Protein 3TE0 (pdb70)

InterPro domains:
  IPR000292 Formate/nitrite transporter [PF01226] (4-250)
  IPR000292 Formate/nitrite transporter [PTHR30520] (3-254)
  IPR023271 Aquaporin-like [G3DSA:1.20.1080.10] (1-258)
  IPR024002 Formate/nitrite transporter, conserved site [PS01005] (76-85)

Organism: Clostridioides difficile (strain 630) (NCBI:txid272563)

Secondary structure (DSSP, 8-state):
--HHHHHHHHHHHHHHHHHHHHH-HHHHHHHHHHHHHHHHHHHHHHHHHHHHHHHHT-TTHHHHHHHT-THHHHHHHHHT---HHHHHHHHHHHHHTTSS-HHHHHHHHHHHHHHHHHHHHHHHHHHHHTTTTSSSHHHHHHHHHHHHHHHS-HHHHHHHHHHHHHHHHHHHHHHHH-S-HHHHHHHHHHHHHHHHHHT---HHHHHHHHHHHHH-TT--S--HHHHHHHHHHHHHHHHIIIIIIIIHHHHHHH---/--HHHHHHHHHHHHHHHHHHHHH-HHHHHHHHHHHHHHHHHHHHHHHHHHHHHHHTT-TTHHHHHHHT-THHHHHHHHHT---HHHHHHHHHHHHHTTSS-HHHHHHHHHHHHHHHHHHHHHHHHHHHHTTTTSSSHHHHHHHHHHHHHSSS-HHHHHHHHHHHHHHHHHHHHHHHS-S-HHHHHHHHHHHHHHHHHHT---HHHHHHHHHHHHH-TT--S--HHHHHHHHHHHHHHHHIIIIIIIIHHHHHHH---/--HHHHHHHHHHHHHHHHHHHHH-HHHHHHHHHHHHHHHHHHHHHHHHHHHHHHHHT-TTHHHHHHHT-THHHHHHHHHT---HHHHHHHHHHHHHTTSS-HHHHHHHHHHHHHHHHHHHHHHHHHHHHTTTTSSSHHHHHHHHHHHHHHTS-HHHHHHHHHHHHHHHHHHHHHHHH-S-HHHHHHHHHHHHHHHHHHT---HHHHHHHHHHHHH-SS---S-HHHHHHHHHHHHHHHHIIIIIIIIHHHHHHHS-S---SS----/--HHHHHHHHHHHHHHHHHHHHH-HHHHHHHHHHHHHHHHHHHHHHHHHHHHHHHHT-TTHHHHHHHT-THHHHHHHHHT---HHHHHHHHHHHHHTTSS-HHHHHHHHHHHHHHHHHHHHHHHHHHHHTTTTSSSHHHHHHHHHHHHHHHS-HHHHHHHHHHHHHHHHHHHHHHHH-S-HHHHHHHHHHHHHHHHHHT---HHHHHHHHHHHHH--S--S--HHHHHHHHHHHHHHHHIIIIIIIIHHHHHHH---/-HHHHHHHHHHHHHHHHHHHHH-HHHHHHHHHHHHHHHHHHHHHHHHHHHHHHHTT-TTHHHHHHHT-THHHHHHHHHT---HHHHHHHHHHHHHTTSS-HHHHHHHHHHHHHHHHHHHHHHHHHHHHTTTTSSSHHHHHHHHHHHHHHHS-HHHHHHHHHHHHHHHHHHHHHHHH-S-HHHHHHHHHHHHHHHHHHT---HHHHHHHHHHHHHS-S--S--HHHHHHHHHHHHHHHHIIIIIIIIHHHHHHH---

Foldseek 3Di:
DQLQVLLVVLLVVLLVLLVCCVVDLVVQLQLLLVLLLQQLVLVLVLLVLLLVVVVVVDPCSLLVSLLSSLRNVLVCLVVVGQALLLLLQSNLSNCVVVSDHPVSSVVSNVSSLVSSLNNLLVNLQVVLVVVPLQDGRSVVSLQVVLQCLLPDDLVVLLQLLLLLSLLVNVLVSVVSVDPDSVSSSVSSSVSSSCSRSVPGDDLSNLSNSCSNQVNRPNRDRHDPNSSVSSNVSSVNSSSCNNNVPNNVVSSVSNPDD/DCLQVLLVLLLVVLLVLLVVCVVDVVVQLQLLLVLLQQQQVLVLVLLVLLLVQVVVVHPCSLLVSLLSSLRNVLVCVVVVGQALLLLLQSNLSNCVVPSDHPVSSVVSNVSSLVSSLNNLLVNLQVVVVVVPLQDGSSVVSLQVVLQCLLPDDLVVLLQLLLLLSLLVNVLVSVVSVDPDSVVSSVSSSVSSSVSRSVPGDDLSNLSNSVSNLVNHPNRDRDDPVSSVSSNVSNVNSSSCNNNVPNNVVSSVSNPDD/DALQVLLVVLLVVLLVLLVVCVVDLVVQLLLLLVLLQQQLVLVLVLLVLLLVVVVVVDPCNLLVSLLSSLRNVLVCLVVVGFALLLLLQSNLSNCVVVSDHPVSSVVSNVSSLVSSLNNLLVNLQVVVVVVPLQDGSSVVSLQVVLQVLLPDDLVVLLQLLLLLSLLVNVLVSVVSVDPDSVVSSVSSSVSSSCSRSVPGDDLSNLSNSVSNLVNHPPHRVRDPNSSVSSNVSSSNSSSCNNNVPNNVVSSVVRPDQVCCCPDHDD/DQLQLLLVLLLVVLLVLLVVCVVDLVVQLQLLLVLLQQQQVLVLVLLVLLLVCVVVVHPCSLLVSLLRSLRNVLVCLVVVGFALLLLLQSNLSNCLVVSDHPVSSVVSNVSSLVSSLNNLLVNLLVVLVVVPLLDGRSVVSLQVVLAVLLPDDLVVLLQLLQLLSLLSNVLVSVVSVDPDSVVSSVSSSVSSSVSRSVPGDDLSNLSNSVSNQVNRPPDHPHDPNSSVSSSVSNSNSSSCNNNVPNNVVSSVSNPDD/DLQVLLVVLLVVLLVLLVVCVVDLVVQLQLLLVLLQQQQVLVLVLLVLLLVVVVVVDPCSLLVSLLSSLRNVLVCLVVVGFALLLLLQSNLSNCLVPSDHPVSSVVSNVSSLVSSLNNLLVNLQVVLVVVVLQDGSSVVSLQVVLQVLLPDDLVVQLQLLLLLSLLVNVLVSVVSVDPDSVVSSVSSSVSSSVSRSVPGDDLSNLSNSVSNNVNHPPDHPHDPNSSVSSNVSSVNSSSCNNNVPNNVVSSVSNPPD

B-factor: mean 37.7, std 13.99, range [10.0, 145.23]

CATH classification: 1.20.1080.10

Structure (mmCIF, N/CA/C/O backbone):
data_3TE0
#
_entry.id   3TE0
#
_cell.length_a   99.436
_cell.length_b   118.468
_cell.length_c   150.637
_cell.angle_alpha   90.00
_cell.angle_beta   90.00
_cell.angle_gamma   90.00
#
_symmetry.space_group_name_H-M   'P 21 21 21'
#
loop_
_entity.id
_entity.type
_entity.pdbx_description
1 polymer 'formate/nitrite transporter'
2 non-polymer 'octyl beta-D-glucopyranoside'
3 water water
#
loop_
_atom_site.group_PDB
_atom_site.id
_atom_site.type_symbol
_atom_site.label_atom_id
_atom_site.label_alt_id
_atom_site.label_comp_id
_atom_site.label_asym_id
_atom_site.label_entity_id
_atom_site.label_seq_id
_atom_site.pdbx_PDB_ins_code
_atom_site.Cartn_x
_atom_site.Cartn_y
_atom_site.Cartn_z
_atom_site.occupancy
_atom_site.B_iso_or_equiv
_atom_site.auth_seq_id
_atom_site.auth_comp_id
_atom_site.auth_asym_id
_atom_site.auth_atom_id
_atom_site.pdbx_PDB_model_num
ATOM 1 N N . ARG A 1 3 ? 28.126 -41.942 1.167 1.00 82.38 0 ARG A N 1
ATOM 2 C CA . ARG A 1 3 ? 27.986 -41.726 2.604 1.00 81.22 0 ARG A CA 1
ATOM 3 C C . ARG A 1 3 ? 29.154 -40.935 3.188 1.00 82.61 0 ARG A C 1
ATOM 4 O O . ARG A 1 3 ? 30.264 -41.455 3.336 1.00 88.46 0 ARG A O 1
ATOM 12 N N . ALA A 1 4 ? 28.892 -39.669 3.497 1.00 68.71 1 ALA A N 1
ATOM 13 C CA . ALA A 1 4 ? 29.774 -38.850 4.324 1.00 49.96 1 ALA A CA 1
ATOM 14 C C . ALA A 1 4 ? 28.826 -38.076 5.229 1.00 32.59 1 ALA A C 1
ATOM 15 O O . ALA A 1 4 ? 28.709 -36.859 5.140 1.00 32.23 1 ALA A O 1
ATOM 17 N N . HIS A 1 5 ? 28.082 -38.814 6.039 1.00 31.13 2 HIS A N 1
ATOM 18 C CA . HIS A 1 5 ? 27.030 -38.241 6.858 1.00 31.27 2 HIS A CA 1
ATOM 19 C C . HIS A 1 5 ? 27.638 -37.379 7.954 1.00 34.96 2 HIS A C 1
ATOM 20 O O . HIS A 1 5 ? 27.066 -36.367 8.356 1.00 34.03 2 HIS A O 1
ATOM 27 N N . LYS A 1 6 ? 28.806 -37.784 8.434 1.00 34.42 3 LYS A N 1
ATOM 28 C CA . LYS A 1 6 ? 29.461 -37.047 9.502 1.00 36.13 3 LYS A CA 1
ATOM 29 C C . LYS A 1 6 ? 29.880 -35.657 9.004 1.00 36.35 3 LYS A C 1
ATOM 30 O O . LYS A 1 6 ? 29.560 -34.648 9.631 1.00 37.77 3 LYS A O 1
ATOM 36 N N . GLU A 1 7 ? 30.590 -35.612 7.877 1.00 37.07 4 GLU A N 1
ATOM 37 C CA . GLU A 1 7 ? 31.006 -34.344 7.265 1.00 38.92 4 GLU A CA 1
ATOM 38 C C . GLU A 1 7 ? 29.798 -33.446 6.933 1.00 33.89 4 GLU A C 1
ATOM 39 O O . GLU A 1 7 ? 29.825 -32.226 7.133 1.00 34.42 4 GLU A O 1
ATOM 45 N N . THR A 1 8 ? 28.736 -34.064 6.442 1.00 32.29 5 THR A N 1
ATOM 46 C CA . THR A 1 8 ? 27.509 -33.345 6.144 1.00 33.63 5 THR A CA 1
ATOM 47 C C . THR A 1 8 ? 26.923 -32.675 7.391 1.00 36.23 5 THR A C 1
ATOM 48 O O . THR A 1 8 ? 26.477 -31.527 7.338 1.00 35.45 5 THR A O 1
ATOM 52 N N . LEU A 1 9 ? 26.926 -33.398 8.508 1.00 35.18 6 LEU A N 1
ATOM 53 C CA . LEU A 1 9 ? 26.423 -32.865 9.764 1.00 38.41 6 LEU A CA 1
ATOM 54 C C . LEU A 1 9 ? 27.331 -31.725 10.219 1.00 40.29 6 LEU A C 1
ATOM 55 O O . LEU A 1 9 ? 26.861 -30.732 10.767 1.00 37.05 6 LEU A O 1
ATOM 60 N N . ASP A 1 10 ? 28.634 -31.881 10.000 1.00 40.16 7 ASP A N 1
ATOM 61 C CA . ASP A 1 10 ? 29.585 -30.820 10.318 1.00 42.47 7 ASP A CA 1
ATOM 62 C C . ASP A 1 10 ? 29.254 -29.532 9.555 1.00 42.36 7 ASP A C 1
ATOM 63 O O . ASP A 1 10 ? 29.278 -28.444 10.126 1.00 41.76 7 ASP A O 1
ATOM 68 N N . LYS A 1 11 ? 28.974 -29.658 8.258 1.00 36.05 8 LYS A N 1
ATOM 69 C CA . LYS A 1 11 ? 28.614 -28.496 7.431 1.00 36.58 8 LYS A CA 1
ATOM 70 C C . LYS A 1 11 ? 27.291 -27.859 7.869 1.00 33.37 8 LYS A C 1
ATOM 71 O O . LYS A 1 11 ? 27.174 -26.631 7.905 1.00 38.24 8 LYS A O 1
ATOM 77 N N . LEU A 1 12 ? 26.292 -28.681 8.185 1.00 32.93 9 LEU A N 1
ATOM 78 C CA . LEU A 1 12 ? 25.024 -28.148 8.686 1.00 33.24 9 LEU A CA 1
ATOM 79 C C . LEU A 1 12 ? 25.272 -27.379 9.975 1.00 37.28 9 LEU A C 1
ATOM 80 O O . LEU A 1 12 ? 24.759 -26.274 10.162 1.00 36.16 9 LEU A O 1
ATOM 85 N N . THR A 1 13 ? 26.071 -27.971 10.862 1.00 36.30 10 THR A N 1
ATOM 86 C CA . THR A 1 13 ? 26.386 -27.341 12.134 1.00 36.10 10 THR A CA 1
ATOM 87 C C . THR A 1 13 ? 27.116 -26.014 11.914 1.00 40.76 10 THR A C 1
ATOM 88 O O . THR A 1 13 ? 26.789 -25.013 12.541 1.00 37.12 10 THR A O 1
ATOM 92 N N . ASN A 1 14 ? 28.101 -26.002 11.018 1.00 35.46 11 ASN A N 1
ATOM 93 C CA . ASN A 1 14 ? 28.833 -24.768 10.726 1.00 41.59 11 ASN A CA 1
ATOM 94 C C . ASN A 1 14 ? 27.934 -23.684 10.104 1.00 41.44 11 ASN A C 1
ATOM 95 O O . ASN A 1 14 ? 28.115 -22.489 10.353 1.00 40.68 11 ASN A O 1
ATOM 100 N N . ALA A 1 15 ? 26.963 -24.117 9.308 1.00 36.45 12 ALA A N 1
ATOM 101 C CA . ALA A 1 15 ? 25.998 -23.204 8.703 1.00 35.06 12 ALA A CA 1
ATOM 102 C C . ALA A 1 15 ? 25.074 -22.604 9.748 1.00 32.28 12 ALA A C 1
ATOM 103 O O . ALA A 1 15 ? 24.759 -21.417 9.681 1.00 34.63 12 ALA A O 1
ATOM 105 N N . ALA A 1 16 ? 24.637 -23.415 10.716 1.00 31.73 13 ALA A N 1
ATOM 106 C CA . ALA A 1 16 ? 23.795 -22.905 11.790 1.00 32.18 13 ALA A CA 1
ATOM 107 C C . ALA A 1 16 ? 24.555 -21.883 12.629 1.00 40.08 13 ALA A C 1
ATOM 108 O O . ALA A 1 16 ? 24.019 -20.836 12.996 1.00 43.48 13 ALA A O 1
ATOM 110 N N . ILE A 1 17 ? 25.801 -22.202 12.956 1.00 40.22 14 ILE A N 1
ATOM 111 C CA . ILE A 1 17 ? 26.640 -21.290 13.730 1.00 38.63 14 ILE A CA 1
ATOM 112 C C . ILE A 1 17 ? 26.821 -19.958 12.989 1.00 38.82 14 ILE A C 1
ATOM 113 O O . ILE A 1 17 ? 26.690 -18.883 13.579 1.00 40.73 14 ILE A O 1
ATOM 118 N N . ASN A 1 18 ? 27.113 -20.031 11.696 1.00 40.01 15 ASN A N 1
ATOM 119 C CA . ASN A 1 18 ? 27.302 -18.818 10.904 1.00 45.26 15 ASN A CA 1
ATOM 120 C C . ASN A 1 18 ? 26.022 -17.987 10.805 1.00 38.89 15 ASN A C 1
ATOM 121 O O . ASN A 1 18 ? 26.080 -16.762 10.776 1.00 42.24 15 ASN A O 1
ATOM 126 N N . LYS A 1 19 ? 24.872 -18.657 10.760 1.00 35.50 16 LYS A N 1
ATOM 127 C CA . LYS A 1 19 ? 23.589 -17.956 10.676 1.00 36.92 16 LYS A CA 1
ATOM 128 C C . LYS A 1 19 ? 23.321 -17.134 11.926 1.00 38.71 16 LYS A C 1
ATOM 129 O O . LYS A 1 19 ? 23.018 -15.942 11.838 1.00 43.05 16 LYS A O 1
ATOM 135 N N . ILE A 1 20 ? 23.428 -17.757 13.099 1.00 36.80 17 ILE A N 1
ATOM 136 C CA . ILE A 1 20 ? 23.202 -17.001 14.322 1.00 40.80 17 ILE A CA 1
ATOM 137 C C . ILE A 1 20 ? 24.279 -15.930 14.512 1.00 44.19 17 ILE A C 1
ATOM 138 O O . ILE A 1 20 ? 23.988 -14.854 15.034 1.00 42.29 17 ILE A O 1
ATOM 143 N N . ASN A 1 21 ? 25.513 -16.213 14.086 1.00 45.09 18 ASN A N 1
ATOM 144 C CA . ASN A 1 21 ? 26.586 -15.207 14.188 1.00 50.43 18 ASN A CA 1
ATOM 145 C C . ASN A 1 21 ? 26.257 -13.962 13.356 1.00 44.29 18 ASN A C 1
ATOM 146 O O . ASN A 1 21 ? 26.442 -12.845 13.808 1.00 45.36 18 ASN A O 1
ATOM 151 N N . LEU A 1 22 ? 25.763 -14.177 12.142 1.00 44.08 19 LEU A N 1
ATOM 152 C CA . LEU A 1 22 ? 25.351 -13.087 11.247 1.00 43.98 19 LEU A CA 1
ATOM 153 C C . LEU A 1 22 ? 24.254 -12.240 11.884 1.00 42.16 19 LEU A C 1
ATOM 154 O O . LEU A 1 22 ? 24.340 -11.018 11.912 1.00 47.74 19 LEU A O 1
ATOM 159 N N . LEU A 1 23 ? 23.228 -12.897 12.412 1.00 40.76 20 LEU A N 1
ATOM 160 C CA . LEU A 1 23 ? 22.131 -12.186 13.045 1.00 41.54 20 LEU A CA 1
ATOM 161 C C . LEU A 1 23 ? 22.591 -11.383 14.268 1.00 45.39 20 LEU A C 1
ATOM 162 O O . LEU A 1 23 ? 22.107 -10.274 14.493 1.00 45.00 20 LEU A O 1
ATOM 167 N N . ASN A 1 24 ? 23.512 -11.949 15.052 1.00 47.11 21 ASN A N 1
ATOM 168 C CA . ASN A 1 24 ? 24.061 -11.258 16.226 1.00 52.26 21 ASN A CA 1
ATOM 169 C C . ASN A 1 24 ? 24.952 -10.097 15.824 1.00 50.65 21 ASN A C 1
ATOM 170 O O . ASN A 1 24 ? 25.104 -9.133 16.561 1.00 53.37 21 ASN A O 1
ATOM 175 N N . THR A 1 25 ? 25.565 -10.219 14.655 1.00 53.93 22 THR A N 1
ATOM 176 C CA . THR A 1 25 ? 26.450 -9.184 14.156 1.00 60.81 22 THR A CA 1
ATOM 177 C C . THR A 1 25 ? 25.647 -8.063 13.518 1.00 49.68 22 THR A C 1
ATOM 178 O O . THR A 1 25 ? 25.942 -6.903 13.727 1.00 51.76 22 THR A O 1
ATOM 182 N N . SER A 1 26 ? 24.633 -8.408 12.726 1.00 47.34 23 SER A N 1
ATOM 183 C CA . SER A 1 26 ? 23.882 -7.378 12.005 1.00 47.30 23 SER A CA 1
ATOM 184 C C . SER A 1 26 ? 22.458 -7.796 11.681 1.00 52.47 23 SER A C 1
ATOM 185 O O . SER A 1 26 ? 22.233 -8.589 10.776 1.00 43.34 23 SER A O 1
ATOM 188 N N . LYS A 1 27 ? 21.498 -7.250 12.415 1.00 46.42 24 LYS A N 1
ATOM 189 C CA . LYS A 1 27 ? 20.101 -7.516 12.123 1.00 45.34 24 LYS A CA 1
ATOM 190 C C . LYS A 1 27 ? 19.764 -7.059 10.714 1.00 41.50 24 LYS A C 1
ATOM 191 O O . LYS A 1 27 ? 18.992 -7.706 10.001 1.00 41.97 24 LYS A O 1
ATOM 197 N N . VAL A 1 28 ? 20.348 -5.941 10.300 1.00 41.33 25 VAL A N 1
ATOM 198 C CA . VAL A 1 28 ? 20.064 -5.413 8.969 1.00 42.57 25 VAL A CA 1
ATOM 199 C C . VAL A 1 28 ? 20.515 -6.364 7.865 1.00 38.19 25 VAL A C 1
ATOM 200 O O . VAL A 1 28 ? 19.736 -6.690 6.945 1.00 35.80 25 VAL A O 1
ATOM 204 N N . LYS A 1 29 ? 21.757 -6.842 7.943 1.00 36.42 26 LYS A N 1
ATOM 205 C CA . LYS A 1 29 ? 22.221 -7.803 6.924 1.00 36.81 26 LYS A CA 1
ATOM 206 C C . LYS A 1 29 ? 21.349 -9.046 6.946 1.00 38.89 26 LYS A C 1
ATOM 207 O O . LYS A 1 29 ? 21.010 -9.598 5.892 1.00 36.05 26 LYS A O 1
ATOM 213 N N . TYR A 1 30 ? 20.997 -9.498 8.150 1.00 38.52 27 TYR A N 1
ATOM 214 C CA . TYR A 1 30 ? 20.229 -10.736 8.272 1.00 37.75 27 TYR A CA 1
ATOM 215 C C . TYR A 1 30 ? 18.846 -10.563 7.654 1.00 31.39 27 TYR A C 1
ATOM 216 O O . TYR A 1 30 ? 18.398 -11.382 6.853 1.00 32.99 27 TYR A O 1
ATOM 225 N N . LEU A 1 31 ? 18.184 -9.471 8.019 1.00 36.61 28 LEU A N 1
ATOM 226 C CA . LEU A 1 31 ? 16.843 -9.193 7.512 1.00 35.97 28 LEU A CA 1
ATOM 227 C C . LEU A 1 31 ? 16.837 -8.936 6.006 1.00 36.18 28 LEU A C 1
ATOM 228 O O . LEU A 1 31 ? 15.946 -9.385 5.295 1.00 35.45 28 LEU A O 1
ATOM 233 N N . VAL A 1 32 ? 17.826 -8.197 5.517 1.00 37.50 29 VAL A N 1
ATOM 234 C CA . VAL A 1 32 ? 17.939 -7.963 4.080 1.00 34.81 29 VAL A CA 1
ATOM 235 C C . VAL A 1 32 ? 18.124 -9.272 3.304 1.00 36.12 29 VAL A C 1
ATOM 236 O O . VAL A 1 32 ? 17.484 -9.498 2.274 1.00 35.92 29 VAL A O 1
ATOM 240 N N . SER A 1 33 ? 18.982 -10.150 3.811 1.00 32.42 30 SER A N 1
ATOM 241 C CA . SER A 1 33 ? 19.160 -11.459 3.194 1.00 29.34 30 SER A CA 1
ATOM 242 C C . SER A 1 33 ? 17.846 -12.255 3.167 1.00 27.62 30 SER A C 1
ATOM 243 O O . SER A 1 33 ? 17.457 -12.830 2.142 1.00 28.56 30 SER A O 1
ATOM 246 N N . SER A 1 34 ? 17.174 -12.287 4.315 1.00 30.53 31 SER A N 1
ATOM 247 C CA . SER A 1 34 ? 15.865 -12.931 4.444 1.00 35.44 31 SER A CA 1
ATOM 248 C C . SER A 1 34 ? 14.819 -12.330 3.500 1.00 31.42 31 SER A C 1
ATOM 249 O O . SER A 1 34 ? 14.008 -13.059 2.933 1.00 29.65 31 SER A O 1
ATOM 252 N N . ALA A 1 35 ? 14.840 -11.005 3.339 1.00 31.81 32 ALA A N 1
ATOM 253 C CA . ALA A 1 35 ? 13.886 -10.327 2.449 1.00 30.67 32 ALA A CA 1
ATOM 254 C C . ALA A 1 35 ? 14.127 -10.714 1.005 1.00 33.11 32 ALA A C 1
ATOM 255 O O . ALA A 1 35 ? 13.180 -10.964 0.257 1.00 34.65 32 ALA A O 1
ATOM 257 N N . PHE A 1 36 ? 15.397 -10.760 0.600 1.00 30.46 33 PHE A N 1
ATOM 258 C CA . PHE A 1 36 ? 15.737 -11.288 -0.726 1.00 31.72 33 PHE A CA 1
ATOM 259 C C . PHE A 1 36 ? 15.159 -12.686 -0.987 1.00 29.30 33 PHE A C 1
ATOM 260 O O . PHE A 1 36 ? 14.565 -12.944 -2.042 1.00 28.46 33 PHE A O 1
ATOM 268 N N . ALA A 1 37 ? 15.368 -13.599 -0.038 1.00 22.60 34 ALA A N 1
ATOM 269 C CA . ALA A 1 37 ? 14.959 -14.988 -0.225 1.00 27.67 34 ALA A CA 1
ATOM 270 C C . ALA A 1 37 ? 13.431 -15.092 -0.346 1.00 28.64 34 ALA A C 1
ATOM 271 O O . ALA A 1 37 ? 12.921 -15.861 -1.147 1.00 32.49 34 ALA A O 1
ATOM 273 N N . GLY A 1 38 ? 12.715 -14.331 0.477 1.00 28.71 35 GLY A N 1
ATOM 274 C CA . GLY A 1 38 ? 11.266 -14.287 0.401 1.00 31.72 35 GLY A CA 1
ATOM 275 C C . GLY A 1 38 ? 10.816 -13.770 -0.948 1.00 30.19 35 GLY A C 1
ATOM 276 O O . GLY A 1 38 ? 9.900 -14.319 -1.567 1.00 30.31 35 GLY A O 1
ATOM 277 N N . LEU A 1 39 ? 11.485 -12.723 -1.423 1.00 27.34 36 LEU A N 1
ATOM 278 C CA . LEU A 1 39 ? 11.191 -12.167 -2.738 1.00 28.53 36 LEU A CA 1
ATOM 279 C C . LEU A 1 39 ? 11.544 -13.144 -3.877 1.00 31.62 36 LEU A C 1
ATOM 280 O O . LEU A 1 39 ? 10.790 -13.274 -4.848 1.00 27.16 36 LEU A O 1
ATOM 285 N N . TYR A 1 40 ? 12.679 -13.837 -3.753 1.00 26.37 37 TYR A N 1
ATOM 286 C CA . TYR A 1 40 ? 13.079 -14.807 -4.775 1.00 28.47 37 TYR A CA 1
ATOM 287 C C . TYR A 1 40 ? 12.069 -15.956 -4.851 1.00 29.50 37 TYR A C 1
ATOM 288 O O . TYR A 1 40 ? 11.692 -16.383 -5.932 1.00 25.15 37 TYR A O 1
ATOM 297 N N . VAL A 1 41 ? 11.639 -16.464 -3.704 1.00 24.00 38 VAL A N 1
ATOM 298 C CA . VAL A 1 41 ? 10.606 -17.492 -3.720 1.00 22.45 38 VAL A CA 1
ATOM 299 C C . VAL A 1 41 ? 9.322 -16.946 -4.365 1.00 29.91 38 VAL A C 1
ATOM 300 O O . VAL A 1 41 ? 8.707 -17.621 -5.191 1.00 25.91 38 VAL A O 1
ATOM 304 N N . GLY A 1 42 ? 8.926 -15.729 -3.989 1.00 26.71 39 GLY A N 1
ATOM 305 C CA . GLY A 1 42 ? 7.701 -15.134 -4.510 1.00 23.82 39 GLY A CA 1
ATOM 306 C C . GLY A 1 42 ? 7.760 -15.003 -6.031 1.00 26.17 39 GLY A C 1
ATOM 307 O O . GLY A 1 42 ? 6.748 -15.124 -6.722 1.00 33.25 39 GLY A O 1
ATOM 308 N N . ILE A 1 43 ? 8.950 -14.747 -6.560 1.00 26.03 40 ILE A N 1
ATOM 309 C CA . ILE A 1 43 ? 9.115 -14.638 -8.010 1.00 29.16 40 ILE A CA 1
ATOM 310 C C . ILE A 1 43 ? 8.680 -15.928 -8.702 1.00 27.89 40 ILE A C 1
ATOM 311 O O . ILE A 1 43 ? 8.063 -15.885 -9.756 1.00 28.35 40 ILE A O 1
ATOM 316 N N . GLY A 1 44 ? 8.995 -17.067 -8.095 1.00 24.91 41 GLY A N 1
ATOM 317 C CA . GLY A 1 44 ? 8.554 -18.350 -8.612 1.00 28.20 41 GLY A CA 1
ATOM 318 C C . GLY A 1 44 ? 7.037 -18.469 -8.607 1.00 28.38 41 GLY A C 1
ATOM 319 O O . GLY A 1 44 ? 6.437 -19.030 -9.520 1.00 28.54 41 GLY A O 1
ATOM 320 N N . ILE A 1 45 ? 6.419 -17.953 -7.557 1.00 25.40 42 ILE A N 1
ATOM 321 C CA . ILE A 1 45 ? 4.970 -17.936 -7.459 1.00 28.66 42 ILE A CA 1
ATOM 322 C C . ILE A 1 45 ? 4.367 -17.058 -8.570 1.00 28.57 42 ILE A C 1
ATOM 323 O O . ILE A 1 45 ? 3.416 -17.475 -9.246 1.00 27.71 42 ILE A O 1
ATOM 328 N N . LEU A 1 46 ? 4.945 -15.875 -8.799 1.00 23.82 43 LEU A N 1
ATOM 329 C CA . LEU A 1 46 ? 4.452 -14.991 -9.867 1.00 27.80 43 LEU A CA 1
ATOM 330 C C . LEU A 1 46 ? 4.450 -15.713 -11.215 1.00 27.38 43 LEU A C 1
ATOM 331 O O . LEU A 1 46 ? 3.497 -15.614 -11.998 1.00 29.15 43 LEU A O 1
ATOM 336 N N . LEU A 1 47 ? 5.524 -16.436 -11.480 1.00 24.30 44 LEU A N 1
ATOM 337 C CA . LEU A 1 47 ? 5.652 -17.180 -12.722 1.00 22.41 44 LEU A CA 1
ATOM 338 C C . LEU A 1 47 ? 4.614 -18.300 -12.806 1.00 27.63 44 LEU A C 1
ATOM 339 O O . LEU A 1 47 ? 3.855 -18.378 -13.765 1.00 27.98 44 LEU A O 1
ATOM 344 N N . ILE A 1 48 ? 4.571 -19.176 -11.805 1.00 26.14 45 ILE A N 1
ATOM 345 C CA . ILE A 1 48 ? 3.694 -20.347 -11.928 1.00 27.71 45 ILE A CA 1
ATOM 346 C C . ILE A 1 48 ? 2.199 -20.033 -11.784 1.00 25.88 45 ILE A C 1
ATOM 347 O O . ILE A 1 48 ? 1.354 -20.754 -12.313 1.00 27.55 45 ILE A O 1
ATOM 352 N N . PHE A 1 49 ? 1.873 -18.951 -11.094 1.00 22.97 46 PHE A N 1
ATOM 353 C CA . PHE A 1 49 ? 0.481 -18.505 -11.038 1.00 27.17 46 PHE A CA 1
ATOM 354 C C . PHE A 1 49 ? 0.057 -17.806 -12.330 1.00 31.37 46 PHE A C 1
ATOM 355 O O . PHE A 1 49 ? -1.125 -17.791 -12.680 1.00 26.63 46 PHE A O 1
ATOM 363 N N . THR A 1 50 ? 1.019 -17.210 -13.028 1.00 27.82 47 THR A N 1
ATOM 364 C CA . THR A 1 50 ? 0.745 -16.669 -14.348 1.00 27.81 47 THR A CA 1
ATOM 365 C C . THR A 1 50 ? 0.435 -17.854 -15.266 1.00 27.37 47 THR A C 1
ATOM 366 O O . THR A 1 50 ? -0.536 -17.832 -16.016 1.00 28.48 47 THR A O 1
ATOM 370 N N . ILE A 1 51 ? 1.284 -18.879 -15.201 1.00 23.74 48 ILE A N 1
ATOM 371 C CA . ILE A 1 51 ? 1.075 -20.131 -15.925 1.00 25.69 48 ILE A CA 1
ATOM 372 C C . ILE A 1 51 ? -0.267 -20.762 -15.518 1.00 33.84 48 ILE A C 1
ATOM 373 O O . ILE A 1 51 ? -1.050 -21.180 -16.378 1.00 31.68 48 ILE A O 1
ATOM 378 N N . GLY A 1 52 ? -0.544 -20.806 -14.212 1.00 28.41 49 GLY A N 1
ATOM 379 C CA . GLY A 1 52 ? -1.837 -21.307 -13.729 1.00 28.70 49 GLY A CA 1
ATOM 380 C C . GLY A 1 52 ? -3.023 -20.584 -14.356 1.00 32.94 49 GLY A C 1
ATOM 381 O O . GLY A 1 52 ? -3.978 -21.208 -14.837 1.00 32.55 49 GLY A O 1
ATOM 382 N N . GLY A 1 53 ? -2.968 -19.253 -14.367 1.00 32.11 50 GLY A N 1
ATOM 383 C CA . GLY A 1 53 ? -4.017 -18.472 -14.998 1.00 34.00 50 GLY A CA 1
ATOM 384 C C . GLY A 1 53 ? -4.158 -18.762 -16.486 1.00 37.67 50 GLY A C 1
ATOM 385 O O . GLY A 1 53 ? -5.263 -18.954 -16.991 1.00 44.01 50 GLY A O 1
ATOM 386 N N . LEU A 1 54 ? -3.032 -18.795 -17.194 1.00 32.72 51 LEU A N 1
ATOM 387 C CA . LEU A 1 54 ? -3.053 -19.056 -18.626 1.00 34.62 51 LEU A CA 1
ATOM 388 C C . LEU A 1 54 ? -3.610 -20.443 -18.943 1.00 32.37 51 LEU A C 1
ATOM 389 O O . LEU A 1 54 ? -4.422 -20.595 -19.839 1.00 35.97 51 LEU A O 1
ATOM 394 N N . LEU A 1 55 ? -3.163 -21.465 -18.222 1.00 29.27 52 LEU A N 1
ATOM 395 C CA . LEU A 1 55 ? -3.565 -22.831 -18.554 1.00 29.19 52 LEU A CA 1
ATOM 396 C C . LEU A 1 55 ? -4.948 -23.206 -18.006 1.00 37.36 52 LEU A C 1
ATOM 397 O O . LEU A 1 55 ? -5.663 -24.028 -18.581 1.00 37.57 52 LEU A O 1
ATOM 402 N N . THR A 1 56 ? -5.323 -22.607 -16.888 1.00 39.48 53 THR A N 1
ATOM 403 C CA . THR A 1 56 ? -6.641 -22.878 -16.315 1.00 45.22 53 THR A CA 1
ATOM 404 C C . THR A 1 56 ? -7.708 -22.289 -17.229 1.00 48.81 53 THR A C 1
ATOM 405 O O . THR A 1 56 ? -8.708 -22.939 -17.546 1.00 44.65 53 THR A O 1
ATOM 409 N N . ASP A 1 57 ? -7.470 -21.063 -17.676 1.00 53.12 54 ASP A N 1
ATOM 410 C CA . ASP A 1 57 ? -8.357 -20.427 -18.640 1.00 54.58 54 ASP A CA 1
ATOM 411 C C . ASP A 1 57 ? -8.581 -21.348 -19.836 1.00 53.80 54 ASP A C 1
ATOM 412 O O . ASP A 1 57 ? -9.693 -21.438 -20.364 1.00 55.46 54 ASP A O 1
ATOM 417 N N . ALA A 1 58 ? -7.521 -22.042 -20.247 1.00 52.05 55 ALA A N 1
ATOM 418 C CA . ALA A 1 58 ? -7.564 -22.898 -21.433 1.00 57.48 55 ALA A CA 1
ATOM 419 C C . ALA A 1 58 ? -8.154 -24.281 -21.161 1.00 56.48 55 ALA A C 1
ATOM 420 O O . ALA A 1 58 ? -8.444 -25.025 -22.094 1.00 55.63 55 ALA A O 1
ATOM 422 N N . GLY A 1 59 ? -8.306 -24.631 -19.887 1.00 57.52 56 GLY A N 1
ATOM 423 C CA . GLY A 1 59 ? -8.842 -25.929 -19.512 1.00 54.37 56 GLY A CA 1
ATOM 424 C C . GLY A 1 59 ? -7.856 -27.071 -19.686 1.00 57.19 56 GLY A C 1
ATOM 425 O O . GLY A 1 59 ? -8.253 -28.220 -19.859 1.00 65.51 56 GLY A O 1
ATOM 426 N N . SER A 1 60 ? -6.568 -26.754 -19.633 1.00 47.06 57 SER A N 1
ATOM 427 C CA . SER A 1 60 ? -5.516 -27.747 -19.826 1.00 51.07 57 SER A CA 1
ATOM 428 C C . SER A 1 60 ? -5.412 -28.746 -18.653 1.00 56.76 57 SER A C 1
ATOM 429 O O . SER A 1 60 ? -5.534 -28.368 -17.487 1.00 59.19 57 SER A O 1
ATOM 432 N N . PRO A 1 61 ? -5.187 -30.031 -18.965 1.00 56.01 58 PRO A N 1
ATOM 433 C CA . PRO A 1 61 ? -4.949 -31.045 -17.928 1.00 56.80 58 PRO A CA 1
ATOM 434 C C . PRO A 1 61 ? -3.499 -31.036 -17.414 1.00 50.40 58 PRO A C 1
ATOM 435 O O . PRO A 1 61 ? -3.182 -31.693 -16.428 1.00 50.90 58 PRO A O 1
ATOM 439 N N . MET A 1 62 ? -2.637 -30.286 -18.086 1.00 47.21 59 MET A N 1
ATOM 440 C CA . MET A 1 62 ? -1.220 -30.239 -17.751 1.00 45.91 59 MET A CA 1
ATOM 441 C C . MET A 1 62 ? -0.888 -29.106 -16.780 1.00 36.25 59 MET A C 1
ATOM 442 O O . MET A 1 62 ? 0.255 -28.956 -16.357 1.00 38.90 59 MET A O 1
ATOM 447 N N . THR A 1 63 ? -1.891 -28.314 -16.421 1.00 33.93 60 THR A N 1
ATOM 448 C CA . THR A 1 63 ? -1.660 -27.134 -15.589 1.00 32.99 60 THR A CA 1
ATOM 449 C C . THR A 1 63 ? -0.713 -27.394 -14.407 1.00 31.69 60 THR A C 1
ATOM 450 O O . THR A 1 63 ? 0.329 -26.757 -14.308 1.00 28.51 60 THR A O 1
ATOM 454 N N . LYS A 1 64 ? -1.085 -28.315 -13.516 1.00 33.74 61 LYS A N 1
ATOM 455 C CA . LYS A 1 64 ? -0.298 -28.579 -12.308 1.00 39.52 61 LYS A CA 1
ATOM 456 C C . LYS A 1 64 ? 1.109 -29.133 -12.617 1.00 28.32 61 LYS A C 1
ATOM 457 O O . LYS A 1 64 ? 2.058 -28.863 -11.901 1.00 30.13 61 LYS A O 1
ATOM 463 N N . ILE A 1 65 ? 1.218 -29.926 -13.668 1.00 25.97 62 ILE A N 1
ATOM 464 C CA . ILE A 1 65 ? 2.517 -30.438 -14.113 1.00 25.97 62 ILE A CA 1
ATOM 465 C C . ILE A 1 65 ? 3.434 -29.318 -14.601 1.00 28.76 62 ILE A C 1
ATOM 466 O O . ILE A 1 65 ? 4.581 -29.213 -14.161 1.00 30.70 62 ILE A O 1
ATOM 471 N N . VAL A 1 66 ? 2.922 -28.453 -15.476 1.00 27.28 63 VAL A N 1
ATOM 472 C CA . VAL A 1 66 ? 3.726 -27.339 -15.983 1.00 26.13 63 VAL A CA 1
ATOM 473 C C . VAL A 1 66 ? 4.115 -26.388 -14.851 1.00 27.25 63 VAL A C 1
ATOM 474 O O . VAL A 1 66 ? 5.250 -25.879 -14.801 1.00 27.09 63 VAL A O 1
ATOM 478 N N . MET A 1 67 ? 3.177 -26.139 -13.938 1.00 26.40 64 MET A N 1
ATOM 479 C CA . MET A 1 67 ? 3.478 -25.264 -12.814 1.00 27.07 64 MET A CA 1
ATOM 480 C C . MET A 1 67 ? 4.629 -25.855 -11.996 1.00 26.67 64 MET A C 1
ATOM 481 O O . MET A 1 67 ? 5.513 -25.132 -11.566 1.00 25.83 64 MET A O 1
ATOM 486 N N . GLY A 1 68 ? 4.614 -27.166 -11.778 1.00 23.76 65 GLY A N 1
ATOM 487 C CA . GLY A 1 68 ? 5.639 -27.770 -10.936 1.00 25.75 65 GLY A CA 1
ATOM 488 C C . GLY A 1 68 ? 7.001 -27.733 -11.632 1.00 28.18 65 GLY A C 1
ATOM 489 O O . GLY A 1 68 ? 8.018 -27.487 -10.996 1.00 22.99 65 GLY A O 1
ATOM 490 N N . LEU A 1 69 ? 7.015 -28.007 -12.933 1.00 26.47 66 LEU A N 1
ATOM 491 C CA . LEU A 1 69 ? 8.232 -27.929 -13.744 1.00 26.83 66 LEU A CA 1
ATOM 492 C C . LEU A 1 69 ? 8.841 -26.540 -13.774 1.00 31.30 66 LEU A C 1
ATOM 493 O O . LEU A 1 69 ? 10.059 -26.382 -13.953 1.00 31.52 66 LEU A O 1
ATOM 498 N N . SER A 1 70 ? 7.997 -25.530 -13.590 1.00 29.20 67 SER A N 1
ATOM 499 C CA . SER A 1 70 ? 8.429 -24.146 -13.740 1.00 22.36 67 SER A CA 1
ATOM 500 C C . SER A 1 70 ? 8.728 -23.434 -12.431 1.00 24.91 67 SER A C 1
ATOM 501 O O . SER A 1 70 ? 8.986 -22.231 -12.433 1.00 28.00 67 SER A O 1
ATOM 504 N N . PHE A 1 71 ? 8.671 -24.140 -11.308 1.00 26.80 68 PHE A N 1
ATOM 505 C CA . PHE A 1 71 ? 8.870 -23.471 -10.020 1.00 26.43 68 PHE A CA 1
ATOM 506 C C . PHE A 1 71 ? 10.338 -23.428 -9.541 1.00 25.43 68 PHE A C 1
ATOM 507 O O . PHE A 1 71 ? 10.653 -22.729 -8.577 1.00 25.49 68 PHE A O 1
ATOM 515 N N . ALA A 1 72 ? 11.219 -24.169 -10.218 1.00 24.05 69 ALA A N 1
ATOM 516 C CA . ALA A 1 72 ? 12.619 -24.356 -9.791 1.00 23.89 69 ALA A CA 1
ATOM 517 C C . ALA A 1 72 ? 13.328 -23.052 -9.410 1.00 25.98 69 ALA A C 1
ATOM 518 O O . ALA A 1 72 ? 14.132 -23.007 -8.472 1.00 22.91 69 ALA A O 1
ATOM 520 N N . ILE A 1 73 ? 13.050 -21.999 -10.166 1.00 22.83 70 ILE A N 1
ATOM 521 C CA . ILE A 1 73 ? 13.722 -20.738 -9.965 1.00 26.50 70 ILE A CA 1
ATOM 522 C C . ILE A 1 73 ? 13.663 -20.284 -8.497 1.00 28.29 70 ILE A C 1
ATOM 523 O O . ILE A 1 73 ? 14.568 -19.590 -8.023 1.00 29.73 70 ILE A O 1
ATOM 528 N N . ALA A 1 74 ? 12.594 -20.654 -7.794 1.00 27.22 71 ALA A N 1
ATOM 529 C CA . ALA A 1 74 ? 12.358 -20.145 -6.435 1.00 27.07 71 ALA A CA 1
ATOM 530 C C . ALA A 1 74 ? 13.507 -20.505 -5.472 1.00 29.44 71 ALA A C 1
ATOM 531 O O . ALA A 1 74 ? 14.147 -19.628 -4.885 1.00 25.04 71 ALA A O 1
ATOM 533 N N . LEU A 1 75 ? 13.807 -21.789 -5.358 1.00 27.14 72 LEU A N 1
ATOM 534 C CA . LEU A 1 75 ? 14.870 -22.212 -4.458 1.00 28.49 72 LEU A CA 1
ATOM 535 C C . LEU A 1 75 ? 16.224 -22.159 -5.141 1.00 32.24 72 LEU A C 1
ATOM 536 O O . LEU A 1 75 ? 17.261 -22.079 -4.459 1.00 27.58 72 LEU A O 1
ATOM 541 N N . SER A 1 76 ? 16.231 -22.224 -6.477 1.00 24.20 73 SER A N 1
ATOM 542 C CA . SER A 1 76 ? 17.500 -22.090 -7.207 1.00 26.09 73 SER A CA 1
ATOM 543 C C . SER A 1 76 ? 18.109 -20.731 -6.913 1.00 25.90 73 SER A C 1
ATOM 544 O O . SER A 1 76 ? 19.289 -20.633 -6.645 1.00 25.38 73 SER A O 1
ATOM 547 N N . LEU A 1 77 ? 17.296 -19.683 -6.990 1.00 22.99 74 LEU A N 1
ATOM 548 C CA . LEU A 1 77 ? 17.761 -18.335 -6.680 1.00 24.26 74 LEU A CA 1
ATOM 549 C C . LEU A 1 77 ? 18.273 -18.232 -5.230 1.00 26.96 74 LEU A C 1
ATOM 550 O O . LEU A 1 77 ? 19.294 -17.611 -4.976 1.00 27.43 74 LEU A O 1
ATOM 555 N N . VAL A 1 78 ? 17.558 -18.836 -4.284 1.00 24.61 75 VAL A N 1
ATOM 556 C CA . VAL A 1 78 ? 17.940 -18.754 -2.867 1.00 25.40 75 VAL A CA 1
ATOM 557 C C . VAL A 1 78 ? 19.315 -19.394 -2.662 1.00 26.91 75 VAL A C 1
ATOM 558 O O . VAL A 1 78 ? 20.205 -18.812 -2.043 1.00 29.28 75 VAL A O 1
ATOM 562 N N . ILE A 1 79 ? 19.492 -20.587 -3.219 1.00 23.19 76 ILE A N 1
ATOM 563 C CA . ILE A 1 79 ? 20.738 -21.320 -3.031 1.00 28.67 76 ILE A CA 1
ATOM 564 C C . ILE A 1 79 ? 21.886 -20.626 -3.741 1.00 31.83 76 ILE A C 1
ATOM 565 O O . ILE A 1 79 ? 22.984 -20.468 -3.172 1.00 28.46 76 ILE A O 1
ATOM 570 N N . MET A 1 80 ? 21.638 -20.175 -4.972 1.00 24.06 77 MET A N 1
ATOM 571 C CA . MET A 1 80 ? 22.716 -19.559 -5.746 1.00 23.45 77 MET A CA 1
ATOM 572 C C . MET A 1 80 ? 23.096 -18.158 -5.264 1.00 31.19 77 MET A C 1
ATOM 573 O O . MET A 1 80 ? 24.177 -17.669 -5.590 1.00 34.33 77 MET A O 1
ATOM 578 N N . THR A 1 81 ? 22.216 -17.499 -4.511 1.00 26.87 78 THR A N 1
ATOM 579 C CA . THR A 1 81 ? 22.537 -16.173 -3.996 1.00 26.49 78 THR A CA 1
ATOM 580 C C . THR A 1 81 ? 23.000 -16.219 -2.536 1.00 31.09 78 THR A C 1
ATOM 581 O O . THR A 1 81 ? 23.418 -15.205 -1.993 1.00 29.23 78 THR A O 1
ATOM 585 N N . GLY A 1 82 ? 22.877 -17.380 -1.901 1.00 32.67 79 GLY A N 1
ATOM 586 C CA . GLY A 1 82 ? 23.248 -17.557 -0.505 1.00 32.47 79 GLY A CA 1
ATOM 587 C C . GLY A 1 82 ? 22.381 -16.781 0.479 1.00 30.43 79 GLY A C 1
ATOM 588 O O . GLY A 1 82 ? 22.878 -16.270 1.483 1.00 33.26 79 GLY A O 1
ATOM 589 N N . THR A 1 83 ? 21.083 -16.689 0.209 1.00 26.38 80 THR A N 1
ATOM 590 C CA . THR A 1 83 ? 20.210 -15.866 1.045 1.00 30.14 80 THR A CA 1
ATOM 591 C C . THR A 1 83 ? 19.432 -16.738 2.016 1.00 28.17 80 THR A C 1
ATOM 592 O O . THR A 1 83 ? 19.426 -17.941 1.868 1.00 29.95 80 THR A O 1
ATOM 596 N N . GLU A 1 84 ? 18.812 -16.111 3.016 1.00 30.91 81 GLU A N 1
ATOM 597 C CA . GLU A 1 84 ? 18.249 -16.791 4.189 1.00 31.33 81 GLU A CA 1
ATOM 598 C C . GLU A 1 84 ? 16.777 -17.174 4.041 1.00 33.13 81 GLU A C 1
ATOM 599 O O . GLU A 1 84 ? 15.892 -16.321 4.071 1.00 30.74 81 GLU A O 1
ATOM 605 N N . LEU A 1 85 ? 16.512 -18.463 3.909 1.00 31.05 82 LEU A N 1
ATOM 606 C CA . LEU A 1 85 ? 15.148 -18.927 3.733 1.00 29.03 82 LEU A CA 1
ATOM 607 C C . LEU A 1 85 ? 14.667 -19.647 4.990 1.00 27.80 82 LEU A C 1
ATOM 608 O O . LEU A 1 85 ? 15.278 -20.618 5.444 1.00 29.92 82 LEU A O 1
ATOM 613 N N . PHE A 1 86 ? 13.565 -19.165 5.552 1.00 30.32 83 PHE A N 1
ATOM 614 C CA . PHE A 1 86 ? 12.985 -19.765 6.753 1.00 30.50 83 PHE A CA 1
ATOM 615 C C . PHE A 1 86 ? 12.906 -21.286 6.726 1.00 30.00 83 PHE A C 1
ATOM 616 O O . PHE A 1 86 ? 13.314 -21.947 7.687 1.00 31.04 83 PHE A O 1
ATOM 624 N N . THR A 1 87 ? 12.366 -21.838 5.639 1.00 27.83 84 THR A N 1
ATOM 625 C CA . THR A 1 87 ? 12.098 -23.273 5.548 1.00 32.34 84 THR A CA 1
ATOM 626 C C . THR A 1 87 ? 13.363 -24.152 5.581 1.00 37.14 84 THR A C 1
ATOM 627 O O . THR A 1 87 ? 13.369 -25.211 6.216 1.00 35.19 84 THR A O 1
ATOM 631 N N . GLY A 1 88 ? 14.433 -23.711 4.924 1.00 33.66 85 GLY A N 1
ATOM 632 C CA . GLY A 1 88 ? 15.692 -24.452 4.984 1.00 34.25 85 GLY A CA 1
ATOM 633 C C . GLY A 1 88 ? 16.306 -24.354 6.375 1.00 32.11 85 GLY A C 1
ATOM 634 O O . GLY A 1 88 ? 16.992 -25.266 6.848 1.00 37.32 85 GLY A O 1
ATOM 635 N N . ASN A 1 89 ? 16.053 -23.230 7.035 1.00 31.22 86 ASN A N 1
ATOM 636 C CA . ASN A 1 89 ? 16.533 -23.019 8.395 1.00 34.68 86 ASN A CA 1
ATOM 637 C C . ASN A 1 89 ? 15.970 -23.999 9.416 1.00 37.12 86 ASN A C 1
ATOM 638 O O . ASN A 1 89 ? 16.575 -24.211 10.478 1.00 37.16 86 ASN A O 1
ATOM 643 N N . ASN A 1 90 ? 14.819 -24.592 9.102 1.00 33.61 87 ASN A N 1
ATOM 644 C CA . ASN A 1 90 ? 14.246 -25.614 9.969 1.00 37.76 87 ASN A CA 1
ATOM 645 C C . ASN A 1 90 ? 15.207 -26.793 10.097 1.00 37.90 87 ASN A C 1
ATOM 646 O O . ASN A 1 90 ? 15.456 -27.263 11.202 1.00 36.72 87 ASN A O 1
ATOM 651 N N . MET A 1 91 ? 15.734 -27.278 8.969 1.00 35.34 88 MET A N 1
ATOM 652 C CA . MET A 1 91 ? 16.662 -28.407 9.004 1.00 33.60 88 MET A CA 1
ATOM 653 C C . MET A 1 91 ? 18.029 -27.993 9.553 1.00 40.36 88 MET A C 1
ATOM 654 O O . MET A 1 91 ? 18.607 -28.686 10.389 1.00 37.19 88 MET A O 1
ATOM 659 N N . VAL A 1 92 ? 18.549 -26.869 9.069 1.00 37.29 89 VAL A N 1
ATOM 660 C CA . VAL A 1 92 ? 19.901 -26.465 9.421 1.00 39.31 89 VAL A CA 1
ATOM 661 C C . VAL A 1 92 ? 20.034 -26.150 10.913 1.00 39.85 89 VAL A C 1
ATOM 662 O O . VAL A 1 92 ? 20.966 -26.626 11.574 1.00 34.57 89 VAL A O 1
ATOM 666 N N . MET A 1 93 ? 19.106 -25.357 11.445 1.00 31.56 90 MET A N 1
ATOM 667 C CA . MET A 1 93 ? 19.185 -24.991 12.853 1.00 33.41 90 MET A CA 1
ATOM 668 C C . MET A 1 93 ? 18.963 -26.177 13.793 1.00 40.27 90 MET A C 1
ATOM 669 O O . MET A 1 93 ? 19.620 -26.259 14.834 1.00 39.21 90 MET A O 1
ATOM 674 N N . SER A 1 94 ? 18.051 -27.090 13.443 1.00 38.70 91 SER A N 1
ATOM 675 C CA . SER A 1 94 ? 17.768 -28.213 14.337 1.00 37.72 91 SER A CA 1
ATOM 676 C C . SER A 1 94 ? 18.928 -29.194 14.358 1.00 37.30 91 SER A C 1
ATOM 677 O O . SER A 1 94 ? 19.317 -29.660 15.431 1.00 37.61 91 SER A O 1
ATOM 680 N N . ALA A 1 95 ? 19.495 -29.499 13.188 1.00 30.29 92 ALA A N 1
ATOM 681 C CA . ALA A 1 95 ? 20.688 -30.349 13.172 1.00 35.84 92 ALA A CA 1
ATOM 682 C C . ALA A 1 95 ? 21.841 -29.698 13.949 1.00 36.59 92 ALA A C 1
ATOM 683 O O . ALA A 1 95 ? 22.560 -30.371 14.674 1.00 39.32 92 ALA A O 1
ATOM 685 N N . GLY A 1 96 ? 22.018 -28.390 13.799 1.00 35.76 93 GLY A N 1
ATOM 686 C CA . GLY A 1 96 ? 23.063 -27.695 14.533 1.00 32.94 93 GLY A CA 1
ATOM 687 C C . GLY A 1 96 ? 22.835 -27.704 16.030 1.00 40.86 93 GLY A C 1
ATOM 688 O O . GLY A 1 96 ? 23.761 -27.896 16.827 1.00 44.85 93 GLY A O 1
ATOM 689 N N . MET A 1 97 ? 21.584 -27.498 16.417 1.00 44.42 94 MET A N 1
ATOM 690 C CA . MET A 1 97 ? 21.213 -27.476 17.824 1.00 46.11 94 MET A CA 1
ATOM 691 C C . MET A 1 97 ? 21.431 -28.862 18.438 1.00 46.49 94 MET A C 1
ATOM 692 O O . MET A 1 97 ? 22.040 -28.996 19.506 1.00 48.22 94 MET A O 1
ATOM 697 N N . LEU A 1 98 ? 20.962 -29.899 17.751 1.00 43.48 95 LEU A N 1
ATOM 698 C CA . LEU A 1 98 ? 21.142 -31.267 18.237 1.00 47.16 95 LEU A CA 1
ATOM 699 C C . LEU A 1 98 ? 22.628 -31.584 18.395 1.00 46.47 95 LEU A C 1
ATOM 700 O O . LEU A 1 98 ? 23.037 -32.312 19.307 1.00 43.33 95 LEU A O 1
ATOM 705 N N . ASN A 1 99 ? 23.432 -31.023 17.498 1.00 44.26 96 ASN A N 1
ATOM 706 C CA . ASN A 1 99 ? 24.862 -31.292 17.466 1.00 46.91 96 ASN A CA 1
ATOM 707 C C . ASN A 1 99 ? 25.623 -30.298 18.342 1.00 47.52 96 ASN A C 1
ATOM 708 O O . ASN A 1 99 ? 26.852 -30.232 18.299 1.00 47.70 96 ASN A O 1
ATOM 713 N N . LYS A 1 100 ? 24.873 -29.519 19.124 1.00 44.03 97 LYS A N 1
ATOM 714 C CA . LYS A 1 100 ? 25.438 -28.616 20.132 1.00 45.88 97 LYS A CA 1
ATOM 715 C C . LYS A 1 100 ? 26.284 -27.456 19.585 1.00 47.02 97 LYS A C 1
ATOM 716 O O . LYS A 1 100 ? 27.137 -26.910 20.284 1.00 48.96 97 LYS A O 1
ATOM 722 N N . GLY A 1 101 ? 26.034 -27.075 18.338 1.00 48.01 98 GLY A N 1
ATOM 723 C CA . GLY A 1 101 ? 26.718 -25.947 17.740 1.00 46.75 98 GLY A CA 1
ATOM 724 C C . GLY A 1 101 ? 25.997 -24.649 18.061 1.00 49.44 98 GLY A C 1
ATOM 725 O O . GLY A 1 101 ? 26.623 -23.588 18.173 1.00 47.18 98 GLY A O 1
ATOM 726 N N . VAL A 1 102 ? 24.676 -24.741 18.204 1.00 42.23 99 VAL A N 1
ATOM 727 C CA . VAL A 1 102 ? 23.835 -23.586 18.525 1.00 38.67 99 VAL A CA 1
ATOM 728 C C . VAL A 1 102 ? 22.803 -23.985 19.574 1.00 44.39 99 VAL A C 1
ATOM 729 O O . VAL A 1 102 ? 22.527 -25.173 19.762 1.00 45.32 99 VAL A O 1
ATOM 733 N N . SER A 1 103 ? 22.225 -22.999 20.249 1.00 39.14 100 SER A N 1
ATOM 734 C CA . SER A 1 103 ? 21.251 -23.267 21.294 1.00 45.12 100 SER A CA 1
ATOM 735 C C . SER A 1 103 ? 19.823 -23.223 20.753 1.00 45.78 100 SER A C 1
ATOM 736 O O . SER A 1 103 ? 19.583 -22.812 19.616 1.00 43.27 100 SER A O 1
ATOM 739 N N . ILE A 1 104 ? 18.881 -23.639 21.592 1.00 46.20 101 ILE A N 1
ATOM 740 C CA . ILE A 1 104 ? 17.466 -23.590 21.263 1.00 51.20 101 ILE A CA 1
ATOM 741 C C . ILE A 1 104 ? 16.998 -22.147 21.072 1.00 51.30 101 ILE A C 1
ATOM 742 O O . ILE A 1 104 ? 16.153 -21.854 20.216 1.00 46.94 101 ILE A O 1
ATOM 747 N N . LYS A 1 105 ? 17.547 -21.247 21.879 1.00 47.41 102 LYS A N 1
ATOM 748 C CA . LYS A 1 105 ? 17.260 -19.827 21.729 1.00 47.09 102 LYS A CA 1
ATOM 749 C C . LYS A 1 105 ? 17.833 -19.259 20.425 1.00 45.28 102 LYS A C 1
ATOM 750 O O . LYS A 1 105 ? 17.212 -18.403 19.801 1.00 49.95 102 LYS A O 1
ATOM 756 N N . ASP A 1 106 ? 19.014 -19.721 20.018 1.00 44.02 103 ASP A N 1
ATOM 757 C CA . ASP A 1 106 ? 19.545 -19.351 18.701 1.00 45.66 103 ASP A CA 1
ATOM 758 C C . ASP A 1 106 ? 18.586 -19.806 17.606 1.00 43.82 103 ASP A C 1
ATOM 759 O O . ASP A 1 106 ? 18.359 -19.093 16.636 1.00 42.02 103 ASP A O 1
ATOM 764 N N . THR A 1 107 ? 18.029 -21.002 17.773 1.00 44.19 104 THR A N 1
ATOM 765 C CA . THR A 1 107 ? 17.159 -21.593 16.759 1.00 42.03 104 THR A CA 1
ATOM 766 C C . THR A 1 107 ? 15.837 -20.825 16.618 1.00 42.84 104 THR A C 1
ATOM 767 O O . THR A 1 107 ? 15.388 -20.543 15.506 1.00 41.73 104 THR A O 1
ATOM 771 N N . SER A 1 108 ? 15.218 -20.475 17.742 1.00 43.16 105 SER A N 1
ATOM 772 C CA . SER A 1 108 ? 13.964 -19.738 17.681 1.00 45.91 105 SER A CA 1
ATOM 773 C C . SER A 1 108 ? 14.198 -18.332 17.128 1.00 44.12 105 SER A C 1
ATOM 774 O O . SER A 1 108 ? 13.373 -17.791 16.388 1.00 44.17 105 SER A O 1
ATOM 777 N N . LYS A 1 109 ? 15.340 -17.751 17.474 1.00 41.87 106 LYS A N 1
ATOM 778 C CA . LYS A 1 109 ? 15.684 -16.427 16.985 1.00 47.37 106 LYS A CA 1
ATOM 779 C C . LYS A 1 109 ? 15.838 -16.428 15.467 1.00 42.25 106 LYS A C 1
ATOM 780 O O . LYS A 1 109 ? 15.274 -15.578 14.783 1.00 37.31 106 LYS A O 1
ATOM 786 N N . ILE A 1 110 ? 16.601 -17.385 14.949 1.00 36.31 107 ILE A N 1
ATOM 787 C CA . ILE A 1 110 ? 16.821 -17.505 13.512 1.00 37.34 107 ILE A CA 1
ATOM 788 C C . ILE A 1 110 ? 15.513 -17.786 12.790 1.00 37.13 107 ILE A C 1
ATOM 789 O O . ILE A 1 110 ? 15.239 -17.210 11.728 1.00 37.31 107 ILE A O 1
ATOM 794 N N . TRP A 1 111 ? 14.705 -18.667 13.372 1.00 31.62 108 TRP A N 1
ATOM 795 C CA . TRP A 1 111 ? 13.405 -19.006 12.795 1.00 36.26 108 TRP A CA 1
ATOM 796 C C . TRP A 1 111 ? 12.501 -17.768 12.745 1.00 37.71 108 TRP A C 1
ATOM 797 O O . TRP A 1 111 ? 11.910 -17.473 11.711 1.00 34.88 108 TRP A O 1
ATOM 808 N N . ALA A 1 112 ? 12.424 -17.027 13.850 1.00 35.04 109 ALA A N 1
ATOM 809 C CA . ALA A 1 112 ? 11.571 -15.835 13.911 1.00 36.53 109 ALA A CA 1
ATOM 810 C C . ALA A 1 112 ? 11.996 -14.732 12.934 1.00 39.75 109 ALA A C 1
ATOM 811 O O . ALA A 1 112 ? 11.172 -14.196 12.188 1.00 43.24 109 ALA A O 1
ATOM 813 N N . TYR A 1 113 ? 13.277 -14.373 12.968 1.00 37.38 110 TYR A N 1
ATOM 814 C CA . TYR A 1 113 ? 13.803 -13.325 12.097 1.00 32.47 110 TYR A CA 1
ATOM 815 C C . TYR A 1 113 ? 13.771 -13.728 10.612 1.00 34.70 110 TYR A C 1
ATOM 816 O O . TYR A 1 113 ? 13.465 -12.902 9.753 1.00 37.75 110 TYR A O 1
ATOM 825 N N . SER A 1 114 ? 14.098 -14.977 10.291 1.00 31.93 111 SER A N 1
ATOM 826 C CA . SER A 1 114 ? 14.057 -15.372 8.876 1.00 32.78 111 SER A CA 1
ATOM 827 C C . SER A 1 114 ? 12.609 -15.445 8.349 1.00 33.69 111 SER A C 1
ATOM 828 O O . SER A 1 114 ? 12.330 -15.063 7.211 1.00 32.28 111 SER A O 1
ATOM 831 N N . TRP A 1 115 ? 11.680 -15.909 9.180 1.00 33.05 112 TRP A N 1
ATOM 832 C CA . TRP A 1 115 ? 10.274 -15.947 8.769 1.00 35.27 112 TRP A CA 1
ATOM 833 C C . TRP A 1 115 ? 9.762 -14.509 8.522 1.00 36.23 112 TRP A C 1
ATOM 834 O O . TRP A 1 115 ? 9.101 -14.237 7.514 1.00 33.68 112 TRP A O 1
ATOM 845 N N . VAL A 1 116 ? 10.102 -13.590 9.419 1.00 30.36 113 VAL A N 1
ATOM 846 C CA . VAL A 1 116 ? 9.652 -12.194 9.296 1.00 33.86 113 VAL A CA 1
ATOM 847 C C . VAL A 1 116 ? 10.317 -11.470 8.128 1.00 37.85 113 VAL A C 1
ATOM 848 O O . VAL A 1 116 ? 9.646 -10.776 7.358 1.00 37.66 113 VAL A O 1
ATOM 852 N N . GLY A 1 117 ? 11.632 -11.625 8.002 1.00 32.97 114 GLY A N 1
ATOM 853 C CA . GLY A 1 117 ? 12.359 -11.099 6.855 1.00 26.31 114 GLY A CA 1
ATOM 854 C C . GLY A 1 117 ? 11.818 -11.684 5.548 1.00 33.22 114 GLY A C 1
ATOM 855 O O . GLY A 1 117 ? 11.605 -10.955 4.582 1.00 33.20 114 GLY A O 1
ATOM 856 N N . ASN A 1 118 ? 11.595 -12.996 5.502 1.00 32.70 115 ASN A N 1
ATOM 857 C CA . ASN A 1 118 ? 10.989 -13.599 4.308 1.00 26.16 115 ASN A CA 1
ATOM 858 C C . ASN A 1 118 ? 9.655 -12.905 3.972 1.00 36.17 115 ASN A C 1
ATOM 859 O O . ASN A 1 118 ? 9.367 -12.602 2.813 1.00 33.22 115 ASN A O 1
ATOM 864 N N . LEU A 1 119 ? 8.836 -12.663 4.995 1.00 36.83 116 LEU A N 1
ATOM 865 C CA . LEU A 1 119 ? 7.544 -12.017 4.789 1.00 35.99 116 LEU A CA 1
ATOM 866 C C . LEU A 1 119 ? 7.707 -10.602 4.255 1.00 34.12 116 LEU A C 1
ATOM 867 O O . LEU A 1 119 ? 6.928 -10.154 3.418 1.00 37.08 116 LEU A O 1
ATOM 872 N N . ILE A 1 120 ? 8.714 -9.891 4.753 1.00 32.10 117 ILE A N 1
ATOM 873 C CA . ILE A 1 120 ? 9.013 -8.565 4.249 1.00 33.70 117 ILE A CA 1
ATOM 874 C C . ILE A 1 120 ? 9.291 -8.610 2.747 1.00 36.16 117 ILE A C 1
ATOM 875 O O . ILE A 1 120 ? 8.796 -7.762 2.002 1.00 34.49 117 ILE A O 1
ATOM 880 N N . GLY A 1 121 ? 10.077 -9.598 2.307 1.00 31.74 118 GLY A N 1
ATOM 881 C CA . GLY A 1 121 ? 10.340 -9.792 0.895 1.00 34.25 118 GLY A CA 1
ATOM 882 C C . GLY A 1 121 ? 9.052 -10.005 0.104 1.00 36.09 118 GLY A C 1
ATOM 883 O O . GLY A 1 121 ? 8.848 -9.389 -0.947 1.00 33.97 118 GLY A O 1
ATOM 884 N N . ALA A 1 122 ? 8.188 -10.883 0.608 1.00 29.92 119 ALA A N 1
ATOM 885 C CA . ALA A 1 122 ? 6.922 -11.194 -0.052 1.00 32.04 119 ALA A CA 1
ATOM 886 C C . ALA A 1 122 ? 6.008 -9.971 -0.123 1.00 31.42 119 ALA A C 1
ATOM 887 O O . ALA A 1 122 ? 5.293 -9.795 -1.106 1.00 34.32 119 ALA A O 1
ATOM 889 N N . LEU A 1 123 ? 6.034 -9.137 0.917 1.00 25.68 120 LEU A N 1
ATOM 890 C CA . LEU A 1 123 ? 5.219 -7.926 0.957 1.00 32.93 120 LEU A CA 1
ATOM 891 C C . LEU A 1 123 ? 5.676 -6.926 -0.100 1.00 38.70 120 LEU A C 1
ATOM 892 O O . LEU A 1 123 ? 4.856 -6.322 -0.796 1.00 32.92 120 LEU A O 1
ATOM 897 N N . VAL A 1 124 ? 6.989 -6.729 -0.186 1.00 35.08 121 VAL A N 1
ATOM 898 C CA . VAL A 1 124 ? 7.552 -5.792 -1.146 1.00 35.56 121 VAL A CA 1
ATOM 899 C C . VAL A 1 124 ? 7.252 -6.265 -2.569 1.00 31.02 121 VAL A C 1
ATOM 900 O O . VAL A 1 124 ? 6.872 -5.478 -3.433 1.00 34.92 121 VAL A O 1
ATOM 904 N N . LEU A 1 125 ? 7.404 -7.559 -2.797 1.00 29.64 122 LEU A N 1
ATOM 905 C CA . LEU A 1 125 ? 7.142 -8.128 -4.115 1.00 34.39 122 LEU A CA 1
ATOM 906 C C . LEU A 1 125 ? 5.682 -7.980 -4.509 1.00 35.07 122 LEU A C 1
ATOM 907 O O . LEU A 1 125 ? 5.369 -7.696 -5.670 1.00 33.24 122 LEU A O 1
ATOM 912 N N . GLY A 1 126 ? 4.796 -8.200 -3.539 1.00 37.52 123 GLY A N 1
ATOM 913 C CA . GLY A 1 126 ? 3.362 -8.125 -3.755 1.00 34.81 123 GLY A CA 1
ATOM 914 C C . GLY A 1 126 ? 2.948 -6.739 -4.196 1.00 34.54 123 GLY A C 1
ATOM 915 O O . GLY A 1 126 ? 2.163 -6.569 -5.125 1.00 36.06 123 GLY A O 1
ATOM 916 N N . ILE A 1 127 ? 3.509 -5.743 -3.532 1.00 31.05 124 ILE A N 1
ATOM 917 C CA . ILE A 1 127 ? 3.219 -4.347 -3.822 1.00 37.23 124 ILE A CA 1
ATOM 918 C C . ILE A 1 127 ? 3.676 -3.996 -5.241 1.00 40.35 124 ILE A C 1
ATOM 919 O O . ILE A 1 127 ? 2.940 -3.392 -6.022 1.00 35.88 124 ILE A O 1
ATOM 924 N N . ILE A 1 128 ? 4.896 -4.383 -5.581 1.00 31.29 125 ILE A N 1
ATOM 925 C CA . ILE A 1 128 ? 5.405 -4.075 -6.908 1.00 35.97 125 ILE A CA 1
ATOM 926 C C . ILE A 1 128 ? 4.633 -4.834 -7.991 1.00 32.64 125 ILE A C 1
ATOM 927 O O . ILE A 1 128 ? 4.349 -4.274 -9.045 1.00 34.02 125 ILE A O 1
ATOM 932 N N . PHE A 1 129 ? 4.273 -6.090 -7.731 1.00 26.76 126 PHE A N 1
ATOM 933 C CA . PHE A 1 129 ? 3.535 -6.868 -8.726 1.00 29.40 126 PHE A CA 1
ATOM 934 C C . PHE A 1 129 ? 2.147 -6.282 -9.013 1.00 33.48 126 PHE A C 1
ATOM 935 O O . PHE A 1 129 ? 1.714 -6.208 -10.168 1.00 32.85 126 PHE A O 1
ATOM 943 N N . VAL A 1 130 ? 1.448 -5.866 -7.966 1.00 29.45 127 VAL A N 1
ATOM 944 C CA . VAL A 1 130 ? 0.177 -5.179 -8.164 1.00 28.39 127 VAL A CA 1
ATOM 945 C C . VAL A 1 130 ? 0.371 -3.913 -9.019 1.00 33.35 127 VAL A C 1
ATOM 946 O O . VAL A 1 130 ? -0.395 -3.661 -9.946 1.00 35.68 127 VAL A O 1
ATOM 950 N N . GLY A 1 131 ? 1.426 -3.156 -8.731 1.00 32.54 128 GLY A N 1
ATOM 951 C CA . GLY A 1 131 ? 1.758 -1.972 -9.504 1.00 35.55 128 GLY A CA 1
ATOM 952 C C . GLY A 1 131 ? 1.957 -2.215 -11.000 1.00 31.64 128 GLY A C 1
ATOM 953 O O . GLY A 1 131 ? 1.769 -1.298 -11.801 1.00 38.20 128 GLY A O 1
ATOM 954 N N . THR A 1 132 ? 2.346 -3.427 -11.383 1.00 26.08 129 THR A N 1
ATOM 955 C CA . THR A 1 132 ? 2.500 -3.742 -12.806 1.00 32.29 129 THR A CA 1
ATOM 956 C C . THR A 1 132 ? 1.165 -3.684 -13.565 1.00 35.77 129 THR A C 1
ATOM 957 O O . THR A 1 132 ? 1.160 -3.614 -14.791 1.00 34.26 129 THR A O 1
ATOM 961 N N . GLY A 1 133 ? 0.049 -3.728 -12.839 1.00 34.14 130 GLY A N 1
ATOM 962 C CA . GLY A 1 133 ? -1.258 -3.826 -13.468 1.00 34.51 130 GLY A CA 1
ATOM 963 C C . GLY A 1 133 ? -1.559 -5.239 -13.964 1.00 35.71 130 GLY A C 1
ATOM 964 O O . GLY A 1 133 ? -2.587 -5.472 -14.593 1.00 35.32 130 GLY A O 1
ATOM 965 N N . LEU A 1 134 ? -0.679 -6.196 -13.667 1.00 29.00 131 LEU A N 1
ATOM 966 C CA . LEU A 1 134 ? -0.824 -7.550 -14.204 1.00 31.00 131 LEU A CA 1
ATOM 967 C C . LEU A 1 134 ? -1.876 -8.402 -13.471 1.00 35.28 131 LEU A C 1
ATOM 968 O O . LEU A 1 134 ? -2.232 -9.486 -13.942 1.00 35.34 131 LEU A O 1
ATOM 973 N N . VAL A 1 135 ? -2.355 -7.927 -12.319 1.00 31.38 132 VAL A N 1
ATOM 974 C CA . VAL A 1 135 ? -3.473 -8.590 -11.619 1.00 31.38 132 VAL A CA 1
ATOM 975 C C . VAL A 1 135 ? -4.690 -7.690 -11.411 1.00 38.66 132 VAL A C 1
ATOM 976 O O . VAL A 1 135 ? -5.431 -7.836 -10.434 1.00 44.82 132 VAL A O 1
ATOM 980 N N . ASP A 1 136 ? -4.907 -6.769 -12.342 1.00 40.18 133 ASP A N 1
ATOM 981 C CA . ASP A 1 136 ? -6.098 -5.923 -12.316 1.00 45.03 133 ASP A CA 1
ATOM 982 C C . ASP A 1 136 ? -7.364 -6.732 -12.602 1.00 58.11 133 ASP A C 1
ATOM 983 O O . ASP A 1 136 ? -8.348 -6.683 -11.851 1.00 59.23 133 ASP A O 1
ATOM 988 N N . LYS A 1 137 ? -7.339 -7.466 -13.706 1.00 53.84 134 LYS A N 1
ATOM 989 C CA . LYS A 1 137 ? -8.488 -8.263 -14.104 1.00 52.18 134 LYS A CA 1
ATOM 990 C C . LYS A 1 137 ? -7.990 -9.382 -14.980 1.00 49.23 134 LYS A C 1
ATOM 991 O O . LYS A 1 137 ? -6.923 -9.276 -15.601 1.00 52.41 134 LYS A O 1
ATOM 997 N N . GLY A 1 138 ? -8.741 -10.470 -15.024 1.00 44.62 135 GLY A N 1
ATOM 998 C CA . GLY A 1 138 ? -8.400 -11.530 -15.941 1.00 43.76 135 GLY A CA 1
ATOM 999 C C . GLY A 1 138 ? -7.915 -12.785 -15.256 1.00 39.06 135 GLY A C 1
ATOM 1000 O O . GLY A 1 138 ? -7.953 -12.898 -14.027 1.00 38.61 135 GLY A O 1
ATOM 1001 N N . PRO A 1 139 ? -7.466 -13.746 -16.066 1.00 36.65 136 PRO A N 1
ATOM 1002 C CA . PRO A 1 139 ? -7.168 -15.091 -15.580 1.00 35.99 136 PRO A CA 1
ATOM 1003 C C . PRO A 1 139 ? -6.082 -15.173 -14.504 1.00 31.74 136 PRO A C 1
ATOM 1004 O O . PRO A 1 139 ? -6.218 -16.018 -13.619 1.00 34.28 136 PRO A O 1
ATOM 1008 N N . VAL A 1 140 ? -5.050 -14.336 -14.552 1.00 28.77 137 VAL A N 1
ATOM 1009 C CA . VAL A 1 140 ? -4.022 -14.399 -13.515 1.00 31.14 137 VAL A CA 1
ATOM 1010 C C . VAL A 1 140 ? -4.560 -13.867 -12.186 1.00 27.54 137 VAL A C 1
ATOM 1011 O O . VAL A 1 140 ? -4.335 -14.468 -11.145 1.00 31.24 137 VAL A O 1
ATOM 1015 N N . ALA A 1 141 ? -5.283 -12.753 -12.223 1.00 31.15 138 ALA A N 1
ATOM 1016 C CA . ALA A 1 141 ? -5.910 -12.238 -11.007 1.00 36.21 138 ALA A CA 1
ATOM 1017 C C . ALA A 1 141 ? -6.870 -13.285 -10.432 1.00 37.71 138 ALA A C 1
ATOM 1018 O O . ALA A 1 141 ? -6.892 -13.533 -9.223 1.00 32.29 138 ALA A O 1
ATOM 1020 N N . GLU A 1 142 ? -7.665 -13.898 -11.303 1.00 34.79 139 GLU A N 1
ATOM 1021 C CA . GLU A 1 142 ? -8.616 -14.913 -10.853 1.00 34.08 139 GLU A CA 1
ATOM 1022 C C . GLU A 1 142 ? -7.892 -16.121 -10.262 1.00 31.47 139 GLU A C 1
ATOM 1023 O O . GLU A 1 142 ? -8.333 -16.692 -9.263 1.00 33.75 139 GLU A O 1
ATOM 1029 N N . PHE A 1 143 ? -6.766 -16.500 -10.858 1.00 30.24 140 PHE A N 1
ATOM 1030 C CA . PHE A 1 143 ? -6.008 -17.630 -10.329 1.00 29.69 140 PHE A CA 1
ATOM 1031 C C . PHE A 1 143 ? -5.509 -17.350 -8.909 1.00 30.77 140 PHE A C 1
ATOM 1032 O O . PHE A 1 143 ? -5.633 -18.211 -8.029 1.00 31.37 140 PHE A O 1
ATOM 1040 N N . PHE A 1 144 ? -4.939 -16.162 -8.682 1.00 28.22 141 PHE A N 1
ATOM 1041 C CA . PHE A 1 144 ? -4.551 -15.762 -7.323 1.00 32.07 141 PHE A CA 1
ATOM 1042 C C . PHE A 1 144 ? -5.776 -15.796 -6.389 1.00 37.00 141 PHE A C 1
ATOM 1043 O O . PHE A 1 144 ? -5.724 -16.386 -5.306 1.00 37.10 141 PHE A O 1
ATOM 1051 N N . ALA A 1 145 ? -6.868 -15.155 -6.813 1.00 32.72 142 ALA A N 1
ATOM 1052 C CA . ALA A 1 145 ? -8.072 -14.992 -5.979 1.00 33.24 142 ALA A CA 1
ATOM 1053 C C . ALA A 1 145 ? -8.660 -16.326 -5.522 1.00 37.33 142 ALA A C 1
ATOM 1054 O O . ALA A 1 145 ? -9.017 -16.502 -4.345 1.00 34.80 142 ALA A O 1
ATOM 1056 N N . ASN A 1 146 ? -8.777 -17.253 -6.467 1.00 32.88 143 ASN A N 1
ATOM 1057 C CA . ASN A 1 146 ? -9.381 -18.557 -6.207 1.00 37.35 143 ASN A CA 1
ATOM 1058 C C . ASN A 1 146 ? -8.457 -19.468 -5.426 1.00 35.19 143 ASN A C 1
ATOM 1059 O O . ASN A 1 146 ? -8.910 -20.225 -4.568 1.00 34.26 143 ASN A O 1
ATOM 1064 N N . THR A 1 147 ? -7.168 -19.418 -5.745 1.00 27.53 144 THR A N 1
ATOM 1065 C CA . THR A 1 147 ? -6.178 -20.191 -4.993 1.00 36.49 144 THR A CA 1
ATOM 1066 C C . THR A 1 147 ? -6.050 -19.712 -3.536 1.00 38.32 144 THR A C 1
ATOM 1067 O O . THR A 1 147 ? -6.092 -20.531 -2.625 1.00 36.23 144 THR A O 1
ATOM 1071 N N . ALA A 1 148 ? -5.880 -18.403 -3.319 1.00 31.26 145 ALA A N 1
ATOM 1072 C CA . ALA A 1 148 ? -5.823 -17.859 -1.958 1.00 32.45 145 ALA A CA 1
ATOM 1073 C C . ALA A 1 148 ? -7.060 -18.250 -1.129 1.00 32.22 145 ALA A C 1
ATOM 1074 O O . ALA A 1 148 ? -6.940 -18.541 0.052 1.00 37.34 145 ALA A O 1
ATOM 1076 N N . ALA A 1 149 ? -8.243 -18.249 -1.737 1.00 36.85 146 ALA A N 1
ATOM 1077 C CA . ALA A 1 149 ? -9.444 -18.576 -0.973 1.00 43.66 146 ALA A CA 1
ATOM 1078 C C . ALA A 1 149 ? -9.492 -20.064 -0.632 1.00 39.36 146 ALA A C 1
ATOM 1079 O O . ALA A 1 149 ? -9.827 -20.437 0.491 1.00 37.58 146 ALA A O 1
ATOM 1081 N N . SER A 1 150 ? -9.123 -20.920 -1.577 1.00 35.14 147 SER A N 1
ATOM 1082 C CA . SER A 1 150 ? -9.113 -22.355 -1.273 1.00 44.19 147 SER A CA 1
ATOM 1083 C C . SER A 1 150 ? -8.060 -22.698 -0.212 1.00 40.22 147 SER A C 1
ATOM 1084 O O . SER A 1 150 ? -8.298 -23.549 0.645 1.00 46.14 147 SER A O 1
ATOM 1087 N N . GLU A 1 151 ? -6.916 -22.022 -0.255 1.00 35.45 148 GLU A N 1
ATOM 1088 C CA . GLU A 1 151 ? -5.866 -22.195 0.759 1.00 37.17 148 GLU A CA 1
ATOM 1089 C C . GLU A 1 151 ? -6.330 -21.759 2.153 1.00 38.56 148 GLU A C 1
ATOM 1090 O O . GLU A 1 151 ? -5.956 -22.369 3.160 1.00 39.47 148 GLU A O 1
ATOM 1096 N N . ALA A 1 152 ? -7.123 -20.689 2.211 1.00 32.33 149 ALA A N 1
ATOM 1097 C CA . ALA A 1 152 ? -7.581 -20.153 3.494 1.00 37.95 149 ALA A CA 1
ATOM 1098 C C . ALA A 1 152 ? -8.753 -20.959 4.065 1.00 41.86 149 ALA A C 1
ATOM 1099 O O . ALA A 1 152 ? -9.081 -20.848 5.258 1.00 41.40 149 ALA A O 1
ATOM 1101 N N . SER A 1 153 ? -9.382 -21.783 3.228 1.00 42.32 150 SER A N 1
ATOM 1102 C CA . SER A 1 153 ? -10.534 -22.569 3.691 1.00 44.88 150 SER A CA 1
ATOM 1103 C C . SER A 1 153 ? -10.238 -24.067 3.840 1.00 42.91 150 SER A C 1
ATOM 1104 O O . SER A 1 153 ? -11.112 -24.856 4.211 1.00 46.17 150 SER A O 1
ATOM 1107 N N . MET A 1 154 ? -9.003 -24.460 3.547 1.00 39.62 151 MET A N 1
ATOM 1108 C CA . MET A 1 154 ? -8.611 -25.858 3.671 1.00 38.97 151 MET A CA 1
ATOM 1109 C C . MET A 1 154 ? -8.495 -26.231 5.153 1.00 40.25 151 MET A C 1
ATOM 1110 O O . MET A 1 154 ? -8.003 -25.428 5.952 1.00 35.36 151 MET A O 1
ATOM 1115 N N . PRO A 1 155 ? -8.970 -27.434 5.534 1.00 40.87 152 PRO A N 1
ATOM 1116 C CA . PRO A 1 155 ? -8.896 -27.912 6.924 1.00 46.32 152 PRO A CA 1
ATOM 1117 C C . PRO A 1 155 ? -7.457 -27.876 7.462 1.00 45.20 152 PRO A C 1
ATOM 1118 O O . PRO A 1 155 ? -6.512 -28.033 6.699 1.00 39.58 152 PRO A O 1
ATOM 1122 N N . PHE A 1 156 ? -7.301 -27.682 8.765 1.00 40.47 153 PHE A N 1
ATOM 1123 C CA . PHE A 1 156 ? -5.981 -27.518 9.366 1.00 41.75 153 PHE A CA 1
ATOM 1124 C C . PHE A 1 156 ? -5.081 -28.736 9.190 1.00 40.45 153 PHE A C 1
ATOM 1125 O O . PHE A 1 156 ? -3.891 -28.600 8.908 1.00 41.61 153 PHE A O 1
ATOM 1133 N N . THR A 1 157 ? -5.651 -29.926 9.382 1.00 39.46 154 THR A N 1
ATOM 1134 C CA . THR A 1 157 ? -4.903 -31.176 9.281 1.00 38.53 154 THR A CA 1
ATOM 1135 C C . THR A 1 157 ? -4.274 -31.357 7.903 1.00 40.54 154 THR A C 1
ATOM 1136 O O . THR A 1 157 ? -3.144 -31.834 7.771 1.00 42.36 154 THR A O 1
ATOM 1140 N N . ALA A 1 158 ? -5.037 -30.999 6.880 1.00 37.12 155 ALA A N 1
ATOM 1141 C CA . ALA A 1 158 ? -4.619 -31.144 5.504 1.00 34.29 155 ALA A CA 1
ATOM 1142 C C . ALA A 1 158 ? -3.427 -30.208 5.233 1.00 32.63 155 ALA A C 1
ATOM 1143 O O . ALA A 1 158 ? -2.416 -30.617 4.663 1.00 35.72 155 ALA A O 1
ATOM 1145 N N . LEU A 1 159 ? -3.559 -28.960 5.666 1.00 33.61 156 LEU A N 1
ATOM 1146 C CA . LEU A 1 159 ? -2.516 -27.953 5.486 1.00 33.09 156 LEU A CA 1
ATOM 1147 C C . LEU A 1 159 ? -1.254 -28.349 6.239 1.00 33.71 156 LEU A C 1
ATOM 1148 O O . LEU A 1 159 ? -0.156 -28.266 5.697 1.00 33.75 156 LEU A O 1
ATOM 1153 N N . PHE A 1 160 ? -1.427 -28.790 7.486 1.00 33.25 157 PHE A N 1
ATOM 1154 C CA . PHE A 1 160 ? -0.316 -29.229 8.332 1.00 35.30 157 PHE A CA 1
ATOM 1155 C C . PHE A 1 160 ? 0.512 -30.315 7.660 1.00 33.57 157 PHE A C 1
ATOM 1156 O O . PHE A 1 160 ? 1.731 -30.176 7.486 1.00 34.93 157 PHE A O 1
ATOM 1164 N N . PHE A 1 161 ? -0.159 -31.397 7.277 1.00 30.42 158 PHE A N 1
ATOM 1165 C CA . PHE A 1 161 ? 0.513 -32.513 6.631 1.00 30.30 158 PHE A CA 1
ATOM 1166 C C . PHE A 1 161 ? 1.129 -32.179 5.271 1.00 31.97 158 PHE A C 1
ATOM 1167 O O . PHE A 1 161 ? 2.191 -32.700 4.932 1.00 30.51 158 PHE A O 1
ATOM 1175 N N . ARG A 1 162 ? 0.475 -31.315 4.504 1.00 31.25 159 ARG A N 1
ATOM 1176 C CA . ARG A 1 162 ? 1.053 -30.824 3.251 1.00 31.16 159 ARG A CA 1
ATOM 1177 C C . ARG A 1 162 ? 2.313 -29.999 3.518 1.00 33.00 159 ARG A C 1
ATOM 1178 O O . ARG A 1 162 ? 3.251 -30.020 2.726 1.00 34.24 159 ARG A O 1
ATOM 1186 N N . GLY A 1 163 ? 2.332 -29.275 4.634 1.00 30.61 160 GLY A N 1
ATOM 1187 C CA . GLY A 1 163 ? 3.494 -28.480 4.997 1.00 24.80 160 GLY A CA 1
ATOM 1188 C C . GLY A 1 163 ? 4.647 -29.394 5.414 1.00 27.82 160 GLY A C 1
ATOM 1189 O O . GLY A 1 163 ? 5.805 -29.101 5.143 1.00 30.97 160 GLY A O 1
ATOM 1190 N N . ILE A 1 164 ? 4.334 -30.516 6.057 1.00 27.00 161 ILE A N 1
ATOM 1191 C CA . ILE A 1 164 ? 5.379 -31.485 6.385 1.00 30.69 161 ILE A CA 1
ATOM 1192 C C . ILE A 1 164 ? 6.066 -32.043 5.137 1.00 32.96 161 ILE A C 1
ATOM 1193 O O . ILE A 1 164 ? 7.300 -32.070 5.049 1.00 32.57 161 ILE A O 1
ATOM 1198 N N . LEU A 1 165 ? 5.270 -32.500 4.175 1.00 29.86 162 LEU A N 1
ATOM 1199 C CA . LEU A 1 165 ? 5.833 -33.151 3.008 1.00 31.87 162 LEU A CA 1
ATOM 1200 C C . LEU A 1 165 ? 6.589 -32.122 2.165 1.00 26.84 162 LEU A C 1
ATOM 1201 O O . LEU A 1 165 ? 7.613 -32.432 1.559 1.00 25.33 162 LEU A O 1
ATOM 1206 N N . CYS A 1 166 ? 6.080 -30.893 2.134 1.00 27.85 163 CYS A N 1
ATOM 1207 C CA . CYS A 1 166 ? 6.742 -29.835 1.394 1.00 32.84 163 CYS A CA 1
ATOM 1208 C C . CYS A 1 166 ? 8.161 -29.593 1.914 1.00 31.86 163 CYS A C 1
ATOM 1209 O O . CYS A 1 166 ? 9.109 -29.497 1.134 1.00 30.09 163 CYS A O 1
ATOM 1212 N N . ASN A 1 167 ? 8.314 -29.504 3.229 1.00 28.11 164 ASN A N 1
ATOM 1213 C CA . ASN A 1 167 ? 9.607 -29.095 3.759 1.00 27.40 164 ASN A CA 1
ATOM 1214 C C . ASN A 1 167 ? 10.605 -30.239 3.848 1.00 27.03 164 ASN A C 1
ATOM 1215 O O . ASN A 1 167 ? 11.828 -30.025 3.914 1.00 30.35 164 ASN A O 1
ATOM 1220 N N . ILE A 1 168 ? 10.087 -31.461 3.837 1.00 27.28 165 ILE A N 1
ATOM 1221 C CA . ILE A 1 168 ? 10.951 -32.596 3.569 1.00 25.60 165 ILE A CA 1
ATOM 1222 C C . ILE A 1 168 ? 11.612 -32.424 2.180 1.00 29.25 165 ILE A C 1
ATOM 1223 O O . ILE A 1 168 ? 12.813 -32.610 2.035 1.00 27.99 165 ILE A O 1
ATOM 1228 N N . LEU A 1 169 ? 10.833 -32.033 1.176 1.00 24.80 166 LEU A N 1
ATOM 1229 C CA . LEU A 1 169 ? 11.374 -31.874 -0.176 1.00 27.87 166 LEU A CA 1
ATOM 1230 C C . LEU A 1 169 ? 12.290 -30.658 -0.307 1.00 29.64 166 LEU A C 1
ATOM 1231 O O . LEU A 1 169 ? 13.343 -30.720 -0.946 1.00 32.84 166 LEU A O 1
ATOM 1236 N N . VAL A 1 170 ? 11.886 -29.558 0.312 1.00 28.86 167 VAL A N 1
ATOM 1237 C CA . VAL A 1 170 ? 12.673 -28.337 0.266 1.00 29.01 167 VAL A CA 1
ATOM 1238 C C . VAL A 1 170 ? 14.000 -28.527 1.007 1.00 32.85 167 VAL A C 1
ATOM 1239 O O . VAL A 1 170 ? 15.073 -28.228 0.476 1.00 28.49 167 VAL A O 1
ATOM 1243 N N . CYS A 1 171 ? 13.925 -29.066 2.220 1.00 25.87 168 CYS A N 1
ATOM 1244 C CA . CYS A 1 171 ? 15.127 -29.292 3.006 1.00 30.47 168 CYS A CA 1
ATOM 1245 C C . CYS A 1 171 ? 16.021 -30.367 2.421 1.00 28.88 168 CYS A C 1
ATOM 1246 O O . CYS A 1 171 ? 17.235 -30.250 2.522 1.00 28.75 168 CYS A O 1
ATOM 1249 N N . VAL A 1 172 ? 15.455 -31.414 1.818 1.00 26.01 169 VAL A N 1
ATOM 1250 C CA . VAL A 1 172 ? 16.346 -32.420 1.224 1.00 29.44 169 VAL A CA 1
ATOM 1251 C C . VAL A 1 172 ? 17.093 -31.833 0.003 1.00 29.74 169 VAL A C 1
ATOM 1252 O O . VAL A 1 172 ? 18.212 -32.250 -0.311 1.00 30.45 169 VAL A O 1
ATOM 1256 N N . SER A 1 173 ? 16.469 -30.871 -0.672 1.00 27.14 170 SER A N 1
ATOM 1257 C CA . SER A 1 173 ? 17.113 -30.201 -1.790 1.00 33.27 170 SER A CA 1
ATOM 1258 C C . SER A 1 173 ? 18.240 -29.322 -1.250 1.00 29.49 170 SER A C 1
ATOM 1259 O O . SER A 1 173 ? 19.299 -29.224 -1.867 1.00 29.96 170 SER A O 1
ATOM 1262 N N . VAL A 1 174 ? 18.033 -28.719 -0.080 1.00 33.27 171 VAL A N 1
ATOM 1263 C CA . VAL A 1 174 ? 19.114 -27.989 0.607 1.00 34.34 171 VAL A CA 1
ATOM 1264 C C . VAL A 1 174 ? 20.210 -28.962 1.056 1.00 31.86 171 VAL A C 1
ATOM 1265 O O . VAL A 1 174 ? 21.409 -28.685 0.922 1.00 30.34 171 VAL A O 1
ATOM 1269 N N . LEU A 1 175 ? 19.803 -30.122 1.556 1.00 26.13 172 LEU A N 1
ATOM 1270 C CA . LEU A 1 175 ? 20.774 -31.144 1.961 1.00 27.87 172 LEU A CA 1
ATOM 1271 C C . LEU A 1 175 ? 21.662 -31.589 0.788 1.00 32.85 172 LEU A C 1
ATOM 1272 O O . LEU A 1 175 ? 22.898 -31.726 0.930 1.00 30.23 172 LEU A O 1
ATOM 1277 N N . CYS A 1 176 ? 21.037 -31.808 -0.372 1.00 24.98 173 CYS A N 1
ATOM 1278 C CA . CYS A 1 176 ? 21.789 -32.210 -1.564 1.00 27.20 173 CYS A CA 1
ATOM 1279 C C . CYS A 1 176 ? 22.845 -31.160 -1.885 1.00 27.55 173 CYS A C 1
ATOM 1280 O O . CYS A 1 176 ? 23.978 -31.494 -2.222 1.00 32.28 173 CYS A O 1
ATOM 1283 N N . SER A 1 177 ? 22.482 -29.887 -1.754 1.00 29.07 174 SER A N 1
ATOM 1284 C CA . SER A 1 177 ? 23.412 -28.802 -2.056 1.00 33.24 174 SER A CA 1
ATOM 1285 C C . SER A 1 177 ? 24.604 -28.784 -1.096 1.00 36.96 174 SER A C 1
ATOM 1286 O O . SER A 1 177 ? 25.666 -28.313 -1.455 1.00 37.99 174 SER A O 1
ATOM 1289 N N . PHE A 1 178 ? 24.422 -29.269 0.131 1.00 33.62 175 PHE A N 1
ATOM 1290 C CA . PHE A 1 178 ? 25.555 -29.409 1.055 1.00 31.65 175 PHE A CA 1
ATOM 1291 C C . PHE A 1 178 ? 26.452 -30.609 0.701 1.00 33.94 175 PHE A C 1
ATOM 1292 O O . PHE A 1 178 ? 27.606 -30.658 1.105 1.00 36.40 175 PHE A O 1
ATOM 1300 N N . ARG A 1 179 ? 25.921 -31.569 -0.058 1.00 30.33 176 ARG A N 1
ATOM 1301 C CA . ARG A 1 179 ? 26.630 -32.827 -0.323 1.00 34.02 176 ARG A CA 1
ATOM 1302 C C . ARG A 1 179 ? 27.248 -32.912 -1.717 1.00 38.54 176 ARG A C 1
ATOM 1303 O O . ARG A 1 179 ? 27.875 -33.910 -2.065 1.00 39.75 176 ARG A O 1
ATOM 1311 N N . THR A 1 180 ? 27.071 -31.877 -2.531 1.00 30.03 177 THR A N 1
ATOM 1312 C CA . THR A 1 180 ? 27.764 -31.866 -3.814 1.00 33.63 177 THR A CA 1
ATOM 1313 C C . THR A 1 180 ? 28.602 -30.594 -3.954 1.00 36.05 177 THR A C 1
ATOM 1314 O O . THR A 1 180 ? 28.276 -29.562 -3.371 1.00 31.76 177 THR A O 1
ATOM 1318 N N . ASN A 1 181 ? 29.662 -30.661 -4.751 1.00 31.02 178 ASN A N 1
ATOM 1319 C CA . ASN A 1 181 ? 30.369 -29.455 -5.156 1.00 38.24 178 ASN A CA 1
ATOM 1320 C C . ASN A 1 181 ? 29.962 -28.943 -6.535 1.00 38.91 178 ASN A C 1
ATOM 1321 O O . ASN A 1 181 ? 30.459 -27.912 -6.980 1.00 35.27 178 ASN A O 1
ATOM 1326 N N . SER A 1 182 ? 29.056 -29.657 -7.203 1.00 31.75 179 SER A N 1
ATOM 1327 C CA . SER A 1 182 ? 28.600 -29.244 -8.524 1.00 27.28 179 SER A CA 1
ATOM 1328 C C . SER A 1 182 ? 27.365 -28.319 -8.436 1.00 26.40 179 SER A C 1
ATOM 1329 O O . SER A 1 182 ? 26.294 -28.749 -8.012 1.00 29.20 179 SER A O 1
ATOM 1332 N N . ASP A 1 183 ? 27.505 -27.061 -8.857 1.00 25.63 180 ASP A N 1
ATOM 1333 C CA . ASP A 1 183 ? 26.367 -26.129 -8.827 1.00 28.04 180 ASP A CA 1
ATOM 1334 C C . ASP A 1 183 ? 25.222 -26.561 -9.747 1.00 27.78 180 ASP A C 1
ATOM 1335 O O . ASP A 1 183 ? 24.052 -26.345 -9.448 1.00 28.36 180 ASP A O 1
ATOM 1340 N N . THR A 1 184 ? 25.565 -27.162 -10.876 1.00 24.69 181 THR A N 1
ATOM 1341 C CA . THR A 1 184 ? 24.535 -27.639 -11.795 1.00 27.83 181 THR A CA 1
ATOM 1342 C C . THR A 1 184 ? 23.719 -28.783 -11.169 1.00 25.01 181 THR A C 1
ATOM 1343 O O . THR A 1 184 ? 22.506 -28.833 -11.309 1.00 27.02 181 THR A O 1
ATOM 1347 N N . ALA A 1 185 ? 24.400 -29.702 -10.488 1.00 22.54 182 ALA A N 1
ATOM 1348 C CA . ALA A 1 185 ? 23.722 -30.761 -9.755 1.00 28.78 182 ALA A CA 1
ATOM 1349 C C . ALA A 1 185 ? 22.813 -30.198 -8.656 1.00 25.34 182 ALA A C 1
ATOM 1350 O O . ALA A 1 185 ? 21.745 -30.733 -8.427 1.00 27.25 182 ALA A O 1
ATOM 1352 N N . LYS A 1 186 ? 23.241 -29.127 -7.982 1.00 23.86 183 LYS A N 1
ATOM 1353 C CA . LYS A 1 186 ? 22.392 -28.499 -6.960 1.00 23.79 183 LYS A CA 1
ATOM 1354 C C . LYS A 1 186 ? 21.082 -28.022 -7.601 1.00 25.11 183 LYS A C 1
ATOM 1355 O O . LYS A 1 186 ? 20.001 -28.265 -7.079 1.00 27.13 183 LYS A O 1
ATOM 1361 N N . ILE A 1 187 ? 21.195 -27.336 -8.738 1.00 26.62 184 ILE A N 1
ATOM 1362 C CA . ILE A 1 187 ? 20.033 -26.767 -9.414 1.00 25.00 184 ILE A CA 1
ATOM 1363 C C . ILE A 1 187 ? 19.093 -27.872 -9.919 1.00 25.01 184 ILE A C 1
ATOM 1364 O O . ILE A 1 187 ? 17.867 -27.779 -9.780 1.00 27.96 184 ILE A O 1
ATOM 1369 N N . ILE A 1 188 ? 19.672 -28.931 -10.478 1.00 21.15 185 ILE A N 1
ATOM 1370 C CA . ILE A 1 188 ? 18.878 -30.050 -10.924 1.00 25.02 185 ILE A CA 1
ATOM 1371 C C . ILE A 1 188 ? 18.097 -30.684 -9.764 1.00 25.88 185 ILE A C 1
ATOM 1372 O O . ILE A 1 188 ? 16.921 -30.976 -9.916 1.00 24.88 185 ILE A O 1
ATOM 1377 N N . MET A 1 189 ? 18.753 -30.887 -8.619 1.00 24.77 186 MET A N 1
ATOM 1378 C CA . MET A 1 189 ? 18.090 -31.487 -7.464 1.00 28.63 186 MET A CA 1
ATOM 1379 C C . MET A 1 189 ? 16.966 -30.584 -6.972 1.00 25.03 186 MET A C 1
ATOM 1380 O O . MET A 1 189 ? 15.884 -31.058 -6.663 1.00 26.53 186 MET A O 1
ATOM 1385 N N . ILE A 1 190 ? 17.221 -29.279 -6.922 1.00 22.39 187 ILE A N 1
ATOM 1386 C CA . ILE A 1 190 ? 16.181 -28.317 -6.569 1.00 25.25 187 ILE A CA 1
ATOM 1387 C C . ILE A 1 190 ? 14.989 -28.394 -7.549 1.00 26.76 187 ILE A C 1
ATOM 1388 O O . ILE A 1 190 ? 13.825 -28.422 -7.144 1.00 28.65 187 ILE A O 1
ATOM 1393 N N . PHE A 1 191 ? 15.288 -28.406 -8.840 1.00 25.23 188 PHE A N 1
ATOM 1394 C CA . PHE A 1 191 ? 14.260 -28.538 -9.877 1.00 24.92 188 PHE A CA 1
ATOM 1395 C C . PHE A 1 191 ? 13.375 -29.774 -9.642 1.00 24.64 188 PHE A C 1
ATOM 1396 O O . PHE A 1 191 ? 12.149 -29.667 -9.667 1.00 25.51 188 PHE A O 1
ATOM 1404 N N . LEU A 1 192 ? 14.000 -30.933 -9.388 1.00 18.92 189 LEU A N 1
ATOM 1405 C CA . LEU A 1 192 ? 13.259 -32.164 -9.129 1.00 25.98 189 LEU A CA 1
ATOM 1406 C C . LEU A 1 192 ? 12.397 -32.059 -7.870 1.00 24.87 189 LEU A C 1
ATOM 1407 O O . LEU A 1 192 ? 11.245 -32.433 -7.886 1.00 25.59 189 LEU A O 1
ATOM 1412 N N . CYS A 1 193 ? 12.976 -31.583 -6.771 1.00 24.67 190 CYS A N 1
ATOM 1413 C CA . CYS A 1 193 ? 12.246 -31.494 -5.512 1.00 22.61 190 CYS A CA 1
ATOM 1414 C C . CYS A 1 193 ? 11.064 -30.513 -5.579 1.00 24.74 190 CYS A C 1
ATOM 1415 O O . CYS A 1 193 ? 9.994 -30.761 -5.011 1.00 25.48 190 CYS A O 1
ATOM 1418 N N . LEU A 1 194 ? 11.270 -29.388 -6.252 1.00 20.29 191 LEU A N 1
ATOM 1419 C CA . LEU A 1 194 ? 10.218 -28.384 -6.368 1.00 24.78 191 LEU A CA 1
ATOM 1420 C C . LEU A 1 194 ? 9.146 -28.820 -7.344 1.00 29.61 191 LEU A C 1
ATOM 1421 O O . LEU A 1 194 ? 7.976 -28.482 -7.158 1.00 27.23 191 LEU A O 1
ATOM 1426 N N . PHE A 1 195 ? 9.545 -29.568 -8.382 1.00 24.99 192 PHE A N 1
ATOM 1427 C CA . PHE A 1 195 ? 8.586 -30.195 -9.298 1.00 26.68 192 PHE A CA 1
ATOM 1428 C C . PHE A 1 195 ? 7.705 -31.143 -8.470 1.00 29.82 192 PHE A C 1
ATOM 1429 O O . PHE A 1 195 ? 6.473 -31.070 -8.511 1.00 27.21 192 PHE A O 1
ATOM 1437 N N . ALA A 1 196 ? 8.341 -32.013 -7.689 1.00 23.03 193 ALA A N 1
ATOM 1438 C CA . ALA A 1 196 ? 7.587 -32.981 -6.884 1.00 23.36 193 ALA A CA 1
ATOM 1439 C C . ALA A 1 196 ? 6.618 -32.309 -5.896 1.00 26.48 193 ALA A C 1
ATOM 1440 O O . ALA A 1 196 ? 5.462 -32.723 -5.752 1.00 25.80 193 ALA A O 1
ATOM 1442 N N . PHE A 1 197 ? 7.077 -31.262 -5.228 1.00 23.79 194 PHE A N 1
ATOM 1443 C CA . PHE A 1 197 ? 6.266 -30.696 -4.156 1.00 26.57 194 PHE A CA 1
ATOM 1444 C C . PHE A 1 197 ? 5.099 -29.855 -4.670 1.00 26.68 194 PHE A C 1
ATOM 1445 O O . PHE A 1 197 ? 3.977 -29.943 -4.150 1.00 26.97 194 PHE A O 1
ATOM 1453 N N . ILE A 1 198 ? 5.342 -29.095 -5.727 1.00 28.05 195 ILE A N 1
ATOM 1454 C CA . ILE A 1 198 ? 4.291 -28.263 -6.305 1.00 27.66 195 ILE A CA 1
ATOM 1455 C C . ILE A 1 198 ? 3.228 -29.140 -6.949 1.00 32.30 195 ILE A C 1
ATOM 1456 O O . ILE A 1 198 ? 2.033 -28.987 -6.679 1.00 29.12 195 ILE A O 1
ATOM 1461 N N . THR A 1 199 ? 3.664 -30.069 -7.797 1.00 27.10 196 THR A N 1
ATOM 1462 C CA . THR A 1 199 ? 2.735 -30.897 -8.552 1.00 28.10 196 THR A CA 1
ATOM 1463 C C . THR A 1 199 ? 1.971 -31.868 -7.654 1.00 31.66 196 THR A C 1
ATOM 1464 O O . THR A 1 199 ? 0.812 -32.179 -7.933 1.00 25.57 196 THR A O 1
ATOM 1468 N N . SER A 1 200 ? 2.614 -32.346 -6.587 1.00 25.25 197 SER A N 1
ATOM 1469 C CA . SER A 1 200 ? 1.967 -33.281 -5.660 1.00 27.60 197 SER A CA 1
ATOM 1470 C C . SER A 1 200 ? 0.901 -32.584 -4.794 1.00 27.16 197 SER A C 1
ATOM 1471 O O . SER A 1 200 ? 0.048 -33.246 -4.199 1.00 31.50 197 SER A O 1
ATOM 1474 N N . GLY A 1 201 ? 0.962 -31.257 -4.714 1.00 29.27 198 GLY A N 1
ATOM 1475 C CA . GLY A 1 201 ? 0.018 -30.499 -3.904 1.00 28.38 198 GLY A CA 1
ATOM 1476 C C . GLY A 1 201 ? 0.467 -30.147 -2.489 1.00 33.26 198 GLY A C 1
ATOM 1477 O O . GLY A 1 201 ? -0.375 -29.851 -1.639 1.00 31.96 198 GLY A O 1
ATOM 1478 N N . PHE A 1 202 ? 1.776 -30.148 -2.229 1.00 28.05 199 PHE A N 1
ATOM 1479 C CA . PHE A 1 202 ? 2.281 -29.789 -0.892 1.00 32.63 199 PHE A CA 1
ATOM 1480 C C . PHE A 1 202 ? 2.434 -28.263 -0.714 1.00 32.03 199 PHE A C 1
ATOM 1481 O O . PHE A 1 202 ? 2.359 -27.512 -1.679 1.00 35.37 199 PHE A O 1
ATOM 1489 N N . GLU A 1 203 ? 2.648 -27.812 0.525 1.00 28.55 200 GLU A N 1
ATOM 1490 C CA . GLU A 1 203 ? 2.486 -26.395 0.873 1.00 27.91 200 GLU A CA 1
ATOM 1491 C C . GLU A 1 203 ? 3.744 -25.788 1.481 1.00 28.23 200 GLU A C 1
ATOM 1492 O O . GLU A 1 203 ? 4.278 -26.317 2.454 1.00 30.90 200 GLU A O 1
ATOM 1498 N N . HIS A 1 204 ? 4.172 -24.652 0.935 1.00 29.07 201 HIS A N 1
ATOM 1499 C CA . HIS A 1 204 ? 5.356 -23.930 1.397 1.00 28.18 201 HIS A CA 1
ATOM 1500 C C . HIS A 1 204 ? 4.938 -22.612 2.042 1.00 28.98 201 HIS A C 1
ATOM 1501 O O . HIS A 1 204 ? 4.295 -21.776 1.395 1.00 26.52 201 HIS A O 1
ATOM 1508 N N . SER A 1 205 ? 5.280 -22.421 3.320 1.00 29.58 202 SER A N 1
ATOM 1509 C CA . SER A 1 205 ? 4.865 -21.217 4.044 1.00 32.06 202 SER A CA 1
ATOM 1510 C C . SER A 1 205 ? 5.304 -19.931 3.344 1.00 33.33 202 SER A C 1
ATOM 1511 O O . SER A 1 205 ? 4.516 -18.993 3.193 1.00 30.02 202 SER A O 1
ATOM 1514 N N . VAL A 1 206 ? 6.561 -19.888 2.926 1.00 30.71 203 VAL A N 1
ATOM 1515 C CA . VAL A 1 206 ? 7.119 -18.653 2.343 1.00 26.49 203 VAL A CA 1
ATOM 1516 C C . VAL A 1 206 ? 6.524 -18.338 0.958 1.00 26.10 203 VAL A C 1
ATOM 1517 O O . VAL A 1 206 ? 6.196 -17.186 0.667 1.00 30.22 203 VAL A O 1
ATOM 1521 N N . ALA A 1 207 ? 6.374 -19.352 0.111 1.00 26.65 204 ALA A N 1
ATOM 1522 C CA . ALA A 1 207 ? 5.653 -19.162 -1.143 1.00 29.30 204 ALA A CA 1
ATOM 1523 C C . ALA A 1 207 ? 4.245 -18.609 -0.896 1.00 32.63 204 ALA A C 1
ATOM 1524 O O . ALA A 1 207 ? 3.792 -17.745 -1.632 1.00 28.84 204 ALA A O 1
ATOM 1526 N N . ASN A 1 208 ? 3.554 -19.130 0.121 1.00 31.35 205 ASN A N 1
ATOM 1527 C CA . ASN A 1 208 ? 2.191 -18.705 0.416 1.00 33.52 205 ASN A CA 1
ATOM 1528 C C . ASN A 1 208 ? 2.104 -17.240 0.831 1.00 34.47 205 ASN A C 1
ATOM 1529 O O . ASN A 1 208 ? 1.075 -16.587 0.617 1.00 31.08 205 ASN A O 1
ATOM 1534 N N . MET A 1 209 ? 3.183 -16.719 1.413 1.00 29.22 206 MET A N 1
ATOM 1535 C CA . MET A 1 209 ? 3.234 -15.302 1.766 1.00 28.59 206 MET A CA 1
ATOM 1536 C C . MET A 1 209 ? 2.982 -14.414 0.556 1.00 30.28 206 MET A C 1
ATOM 1537 O O . MET A 1 209 ? 2.283 -13.392 0.653 1.00 29.08 206 MET A O 1
ATOM 1542 N N . THR A 1 210 ? 3.563 -14.798 -0.576 1.00 29.00 207 THR A N 1
ATOM 1543 C CA . THR A 1 210 ? 3.378 -14.041 -1.808 1.00 30.78 207 THR A CA 1
ATOM 1544 C C . THR A 1 210 ? 2.003 -14.267 -2.418 1.00 30.44 207 THR A C 1
ATOM 1545 O O . THR A 1 210 ? 1.450 -13.368 -3.015 1.00 29.96 207 THR A O 1
ATOM 1549 N N . ILE A 1 211 ? 1.458 -15.469 -2.277 1.00 32.20 208 ILE A N 1
ATOM 1550 C CA . ILE A 1 211 ? 0.068 -15.695 -2.682 1.00 33.38 208 ILE A CA 1
ATOM 1551 C C . ILE A 1 211 ? -0.851 -14.694 -1.968 1.00 31.36 208 ILE A C 1
ATOM 1552 O O . ILE A 1 211 ? -1.663 -14.024 -2.600 1.00 29.13 208 ILE A O 1
ATOM 1557 N N . TYR A 1 212 ? -0.688 -14.563 -0.655 1.00 28.00 209 TYR A N 1
ATOM 1558 C CA . TYR A 1 212 ? -1.537 -13.664 0.120 1.00 30.60 209 TYR A CA 1
ATOM 1559 C C . TYR A 1 212 ? -1.189 -12.193 -0.048 1.00 33.43 209 TYR A C 1
ATOM 1560 O O . TYR A 1 212 ? -2.079 -11.334 -0.085 1.00 32.69 209 TYR A O 1
ATOM 1569 N N A SER A 1 213 ? 0.097 -11.887 -0.176 0.51 30.25 210 SER A N 1
ATOM 1570 N N B SER A 1 213 ? 0.098 -11.895 -0.155 0.49 30.21 210 SER A N 1
ATOM 1571 C CA A SER A 1 213 ? 0.490 -10.490 -0.351 0.51 28.73 210 SER A CA 1
ATOM 1572 C CA B SER A 1 213 ? 0.511 -10.513 -0.364 0.49 28.72 210 SER A CA 1
ATOM 1573 C C A SER A 1 213 ? -0.083 -9.924 -1.658 0.51 31.25 210 SER A C 1
ATOM 1574 C C B SER A 1 213 ? -0.132 -9.959 -1.638 0.49 31.15 210 SER A C 1
ATOM 1575 O O A SER A 1 213 ? -0.595 -8.800 -1.687 0.51 33.82 210 SER A O 1
ATOM 1576 O O B SER A 1 213 ? -0.729 -8.878 -1.627 0.49 33.42 210 SER A O 1
ATOM 1581 N N . VAL A 1 214 ? -0.026 -10.704 -2.732 1.00 31.84 211 VAL A N 1
ATOM 1582 C CA . VAL A 1 214 ? -0.607 -10.250 -3.997 1.00 32.96 211 VAL A CA 1
ATOM 1583 C C . VAL A 1 214 ? -2.133 -10.122 -3.878 1.00 31.05 211 VAL A C 1
ATOM 1584 O O . VAL A 1 214 ? -2.722 -9.134 -4.302 1.00 30.89 211 VAL A O 1
ATOM 1588 N N . SER A 1 215 ? -2.771 -11.131 -3.300 1.00 28.05 212 SER A N 1
ATOM 1589 C CA . SER A 1 215 ? -4.212 -11.135 -3.220 1.00 31.66 212 SER A CA 1
ATOM 1590 C C . SER A 1 215 ? -4.731 -10.018 -2.325 1.00 39.36 212 SER A C 1
ATOM 1591 O O . SER A 1 215 ? -5.763 -9.423 -2.620 1.00 37.02 212 SER A O 1
ATOM 1594 N N . LEU A 1 216 ? -4.010 -9.715 -1.253 1.00 37.43 213 LEU A N 1
ATOM 1595 C CA . LEU A 1 216 ? -4.463 -8.682 -0.328 1.00 38.44 213 LEU A CA 1
ATOM 1596 C C . LEU A 1 216 ? -4.185 -7.264 -0.829 1.00 41.84 213 LEU A C 1
ATOM 1597 O O . LEU A 1 216 ? -5.054 -6.386 -0.732 1.00 37.75 213 LEU A O 1
ATOM 1602 N N . PHE A 1 217 ? -2.995 -7.025 -1.382 1.00 37.71 214 PHE A N 1
ATOM 1603 C CA . PHE A 1 217 ? -2.702 -5.694 -1.920 1.00 34.63 214 PHE A CA 1
ATOM 1604 C C . PHE A 1 217 ? -3.514 -5.349 -3.174 1.00 32.66 214 PHE A C 1
ATOM 1605 O O . PHE A 1 217 ? -3.755 -4.175 -3.449 1.00 35.09 214 PHE A O 1
ATOM 1613 N N . SER A 1 218 ? -3.915 -6.349 -3.958 1.00 36.61 215 SER A N 1
ATOM 1614 C CA . SER A 1 218 ? -4.701 -6.056 -5.162 1.00 35.87 215 SER A CA 1
ATOM 1615 C C . SER A 1 218 ? -6.097 -5.555 -4.819 1.00 40.34 215 SER A C 1
ATOM 1616 O O . SER A 1 218 ? -6.846 -6.243 -4.119 1.00 44.97 215 SER A O 1
ATOM 1619 N N . PRO A 1 219 ? -6.462 -4.367 -5.328 1.00 40.25 216 PRO A N 1
ATOM 1620 C CA . PRO A 1 219 ? -7.811 -3.853 -5.057 1.00 43.92 216 PRO A CA 1
ATOM 1621 C C . PRO A 1 219 ? -8.881 -4.653 -5.794 1.00 50.56 216 PRO A C 1
ATOM 1622 O O . PRO A 1 219 ? -10.054 -4.580 -5.419 1.00 56.63 216 PRO A O 1
ATOM 1626 N N . THR A 1 220 ? -8.489 -5.399 -6.827 1.00 44.29 217 THR A N 1
ATOM 1627 C CA . THR A 1 220 ? -9.462 -6.167 -7.604 1.00 51.26 217 THR A CA 1
ATOM 1628 C C . THR A 1 220 ? -9.582 -7.627 -7.149 1.00 43.03 217 THR A C 1
ATOM 1629 O O . THR A 1 220 ? -10.392 -8.388 -7.675 1.00 46.77 217 THR A O 1
ATOM 1633 N N . ILE A 1 221 ? -8.762 -8.025 -6.189 1.00 34.75 218 ILE A N 1
ATOM 1634 C CA . ILE A 1 221 ? -8.919 -9.346 -5.596 1.00 36.79 218 ILE A CA 1
ATOM 1635 C C . ILE A 1 221 ? -9.613 -9.204 -4.245 1.00 44.11 218 ILE A C 1
ATOM 1636 O O . ILE A 1 221 ? -9.100 -8.551 -3.334 1.00 36.41 218 ILE A O 1
ATOM 1641 N N . SER A 1 222 ? -10.798 -9.795 -4.130 1.00 41.74 219 SER A N 1
ATOM 1642 C CA . SER A 1 222 ? -11.601 -9.611 -2.924 1.00 40.20 219 SER A CA 1
ATOM 1643 C C . SER A 1 222 ? -12.173 -10.927 -2.380 1.00 38.88 219 SER A C 1
ATOM 1644 O O . SER A 1 222 ? -13.323 -10.991 -1.965 1.00 40.94 219 SER A O 1
ATOM 1647 N N . THR A 1 223 ? -11.336 -11.964 -2.363 1.00 45.62 220 THR A N 1
ATOM 1648 C CA . THR A 1 223 ? -11.757 -13.286 -1.906 1.00 45.53 220 THR A CA 1
ATOM 1649 C C . THR A 1 223 ? -11.205 -13.717 -0.545 1.00 40.82 220 THR A C 1
ATOM 1650 O O . THR A 1 223 ? -11.626 -14.741 -0.021 1.00 42.51 220 THR A O 1
ATOM 1654 N N . VAL A 1 224 ? -10.261 -12.984 0.037 1.00 34.28 221 VAL A N 1
ATOM 1655 C CA . VAL A 1 224 ? -9.487 -13.645 1.081 1.00 44.17 221 VAL A CA 1
ATOM 1656 C C . VAL A 1 224 ? -9.314 -13.088 2.502 1.00 55.03 221 VAL A C 1
ATOM 1657 O O . VAL A 1 224 ? -9.525 -13.834 3.467 1.00 74.61 221 VAL A O 1
ATOM 1661 N N . THR A 1 225 ? -8.923 -11.835 2.670 1.00 38.47 222 THR A N 1
ATOM 1662 C CA . THR A 1 225 ? -8.755 -11.350 4.044 1.00 40.30 222 THR A CA 1
ATOM 1663 C C . THR A 1 225 ? -7.455 -11.726 4.828 1.00 38.04 222 THR A C 1
ATOM 1664 O O . THR A 1 225 ? -6.930 -12.831 4.718 1.00 37.95 222 THR A O 1
ATOM 1668 N N . ILE A 1 226 ? -6.952 -10.804 5.648 1.00 37.22 223 ILE A N 1
ATOM 1669 C CA . ILE A 1 226 ? -5.725 -11.045 6.427 1.00 37.08 223 ILE A CA 1
ATOM 1670 C C . ILE A 1 226 ? -5.867 -12.215 7.415 1.00 39.76 223 ILE A C 1
ATOM 1671 O O . ILE A 1 226 ? -4.928 -12.991 7.609 1.00 36.40 223 ILE A O 1
ATOM 1676 N N . GLY A 1 227 ? -7.041 -12.333 8.039 1.00 36.23 224 GLY A N 1
ATOM 1677 C CA . GLY A 1 227 ? -7.324 -13.452 8.926 1.00 32.80 224 GLY A CA 1
ATOM 1678 C C . GLY A 1 227 ? -7.150 -14.793 8.224 1.00 41.86 224 GLY A C 1
ATOM 1679 O O . GLY A 1 227 ? -6.642 -15.757 8.808 1.00 41.88 224 GLY A O 1
ATOM 1680 N N . GLY A 1 228 ? -7.571 -14.862 6.965 1.00 40.58 225 GLY A N 1
ATOM 1681 C CA . GLY A 1 228 ? -7.396 -16.072 6.181 1.00 38.70 225 GLY A CA 1
ATOM 1682 C C . GLY A 1 228 ? -5.926 -16.370 5.936 1.00 37.06 225 GLY A C 1
ATOM 1683 O O . GLY A 1 228 ? -5.467 -17.516 6.087 1.00 35.39 225 GLY A O 1
ATOM 1684 N N . ALA A 1 229 ? -5.174 -15.337 5.573 1.00 30.08 226 ALA A N 1
ATOM 1685 C CA . ALA A 1 229 ? -3.744 -15.480 5.339 1.00 35.59 226 ALA A CA 1
ATOM 1686 C C . ALA A 1 229 ? -3.034 -16.036 6.570 1.00 37.43 226 ALA A C 1
ATOM 1687 O O . ALA A 1 229 ? -2.223 -16.955 6.467 1.00 36.52 226 ALA A O 1
ATOM 1689 N N . ILE A 1 230 ? -3.345 -15.474 7.734 1.00 35.38 227 ILE A N 1
ATOM 1690 C CA . ILE A 1 230 ? -2.723 -15.904 8.982 1.00 38.34 227 ILE A CA 1
ATOM 1691 C C . ILE A 1 230 ? -3.023 -17.369 9.286 1.00 37.02 227 ILE A C 1
ATOM 1692 O O . ILE A 1 230 ? -2.126 -18.134 9.638 1.00 36.89 227 ILE A O 1
ATOM 1697 N N . TYR A 1 231 ? -4.287 -17.755 9.147 1.00 38.02 228 TYR A N 1
ATOM 1698 C CA . TYR A 1 231 ? -4.694 -19.138 9.374 1.00 40.80 228 TYR A CA 1
ATOM 1699 C C . TYR A 1 231 ? -3.896 -20.114 8.497 1.00 40.14 228 TYR A C 1
ATOM 1700 O O . TYR A 1 231 ? -3.334 -21.097 8.979 1.00 34.61 228 TYR A O 1
ATOM 1709 N N . ASN A 1 232 ? -3.869 -19.855 7.201 1.00 35.88 229 ASN A N 1
ATOM 1710 C CA . ASN A 1 232 ? -3.086 -20.689 6.302 1.00 35.77 229 ASN A CA 1
ATOM 1711 C C . ASN A 1 232 ? -1.590 -20.717 6.664 1.00 34.38 229 ASN A C 1
ATOM 1712 O O . ASN A 1 232 ? -0.980 -21.783 6.750 1.00 35.34 229 ASN A O 1
ATOM 1717 N N . LEU A 1 233 ? -1.006 -19.541 6.863 1.00 30.98 230 LEU A N 1
ATOM 1718 C CA . LEU A 1 233 ? 0.421 -19.438 7.148 1.00 35.72 230 LEU A CA 1
ATOM 1719 C C . LEU A 1 233 ? 0.820 -20.134 8.449 1.00 39.83 230 LEU A C 1
ATOM 1720 O O . LEU A 1 233 ? 1.878 -20.765 8.509 1.00 38.43 230 LEU A O 1
ATOM 1725 N N . VAL A 1 234 ? -0.015 -20.018 9.480 1.00 37.99 231 VAL A N 1
ATOM 1726 C CA . VAL A 1 234 ? 0.245 -20.709 10.742 1.00 42.02 231 VAL A CA 1
ATOM 1727 C C . VAL A 1 234 ? 0.254 -22.234 10.562 1.00 45.21 231 VAL A C 1
ATOM 1728 O O . VAL A 1 234 ? 1.223 -22.900 10.943 1.00 36.80 231 VAL A O 1
ATOM 1732 N N . ALA A 1 235 ? -0.809 -22.780 9.968 1.00 38.24 232 ALA A N 1
ATOM 1733 C CA . ALA A 1 235 ? -0.891 -24.223 9.743 1.00 38.94 232 ALA A CA 1
ATOM 1734 C C . ALA A 1 235 ? 0.273 -24.752 8.881 1.00 36.40 232 ALA A C 1
ATOM 1735 O O . ALA A 1 235 ? 0.896 -25.777 9.208 1.00 30.95 232 ALA A O 1
ATOM 1737 N N . VAL A 1 236 ? 0.565 -24.053 7.788 1.00 33.53 233 VAL A N 1
ATOM 1738 C CA . VAL A 1 236 ? 1.610 -24.492 6.869 1.00 30.10 233 VAL A CA 1
ATOM 1739 C C . VAL A 1 236 ? 3.007 -24.330 7.489 1.00 30.64 233 VAL A C 1
ATOM 1740 O O . VAL A 1 236 ? 3.867 -25.191 7.317 1.00 30.32 233 VAL A O 1
ATOM 1744 N N . THR A 1 237 ? 3.223 -23.231 8.209 1.00 30.33 234 THR A N 1
ATOM 1745 C CA . THR A 1 237 ? 4.493 -23.016 8.910 1.00 30.24 234 THR A CA 1
ATOM 1746 C C . THR A 1 237 ? 4.747 -24.133 9.931 1.00 34.18 234 THR A C 1
ATOM 1747 O O . THR A 1 237 ? 5.827 -24.717 9.967 1.00 37.30 234 THR A O 1
ATOM 1751 N N . LEU A 1 238 ? 3.747 -24.431 10.757 1.00 31.31 235 LEU A N 1
ATOM 1752 C CA . LEU A 1 238 ? 3.866 -25.533 11.703 1.00 39.81 235 LEU A CA 1
ATOM 1753 C C . LEU A 1 238 ? 4.241 -26.854 11.006 1.00 39.88 235 LEU A C 1
ATOM 1754 O O . LEU A 1 238 ? 5.122 -27.571 11.464 1.00 38.05 235 LEU A O 1
ATOM 1759 N N . GLY A 1 239 ? 3.572 -27.162 9.899 1.00 37.34 236 GLY A N 1
ATOM 1760 C CA . GLY A 1 239 ? 3.883 -28.348 9.117 1.00 32.43 236 GLY A CA 1
ATOM 1761 C C . GLY A 1 239 ? 5.298 -28.294 8.567 1.00 32.00 236 GLY A C 1
ATOM 1762 O O . GLY A 1 239 ? 6.032 -29.274 8.663 1.00 33.50 236 GLY A O 1
ATOM 1763 N N . ASN A 1 240 ? 5.688 -27.153 7.998 1.00 29.87 237 ASN A N 1
ATOM 1764 C CA . ASN A 1 240 ? 7.052 -27.004 7.478 1.00 27.05 237 ASN A CA 1
ATOM 1765 C C . ASN A 1 240 ? 8.079 -27.281 8.584 1.00 30.47 237 ASN A C 1
ATOM 1766 O O . ASN A 1 240 ? 9.083 -27.960 8.373 1.00 27.01 237 ASN A O 1
ATOM 1771 N N . ILE A 1 241 ? 7.819 -26.737 9.765 1.00 30.89 238 ILE A N 1
ATOM 1772 C CA . ILE A 1 241 ? 8.723 -26.925 10.897 1.00 36.26 238 ILE A CA 1
ATOM 1773 C C . ILE A 1 241 ? 8.893 -28.401 11.238 1.00 39.10 238 ILE A C 1
ATOM 1774 O O . ILE A 1 241 ? 10.020 -28.886 11.427 1.00 40.76 238 ILE A O 1
ATOM 1779 N N . VAL A 1 242 ? 7.780 -29.126 11.310 1.00 35.74 239 VAL A N 1
ATOM 1780 C CA . VAL A 1 242 ? 7.863 -30.550 11.633 1.00 34.17 239 VAL A CA 1
ATOM 1781 C C . VAL A 1 242 ? 8.642 -31.308 10.542 1.00 34.87 239 VAL A C 1
ATOM 1782 O O . VAL A 1 242 ? 9.516 -32.118 10.841 1.00 36.42 239 VAL A O 1
ATOM 1786 N N . GLY A 1 243 ? 8.350 -31.022 9.278 1.00 35.16 240 GLY A N 1
ATOM 1787 C CA . GLY A 1 243 ? 9.068 -31.664 8.188 1.00 32.72 240 GLY A CA 1
ATOM 1788 C C . GLY A 1 243 ? 10.567 -31.379 8.147 1.00 33.32 240 GLY A C 1
ATOM 1789 O O . GLY A 1 243 ? 11.378 -32.283 7.914 1.00 34.88 240 GLY A O 1
ATOM 1790 N N . GLY A 1 244 ? 10.943 -30.122 8.345 1.00 33.06 241 GLY A N 1
ATOM 1791 C CA . GLY A 1 244 ? 12.348 -29.737 8.287 1.00 34.50 241 GLY A CA 1
ATOM 1792 C C . GLY A 1 244 ? 13.136 -30.067 9.558 1.00 37.21 241 GLY A C 1
ATOM 1793 O O . GLY A 1 244 ? 14.274 -30.526 9.479 1.00 32.95 241 GLY A O 1
ATOM 1794 N N . ALA A 1 245 ? 12.548 -29.839 10.733 1.00 33.87 242 ALA A N 1
ATOM 1795 C CA . ALA A 1 245 ? 13.279 -30.078 11.988 1.00 34.86 242 ALA A CA 1
ATOM 1796 C C . ALA A 1 245 ? 13.184 -31.523 12.496 1.00 45.92 242 ALA A C 1
ATOM 1797 O O . ALA A 1 245 ? 14.206 -32.151 12.803 1.00 43.21 242 ALA A O 1
ATOM 1799 N N . LEU A 1 246 ? 11.964 -32.056 12.578 1.00 48.21 243 LEU A N 1
ATOM 1800 C CA . LEU A 1 246 ? 11.760 -33.419 13.081 1.00 46.89 243 LEU A CA 1
ATOM 1801 C C . LEU A 1 246 ? 12.190 -34.526 12.116 1.00 44.93 243 LEU A C 1
ATOM 1802 O O . LEU A 1 246 ? 12.736 -35.546 12.537 1.00 43.82 243 LEU A O 1
ATOM 1807 N N . PHE A 1 247 ? 11.919 -34.352 10.828 1.00 37.31 244 PHE A N 1
ATOM 1808 C CA . PHE A 1 247 ? 12.328 -35.370 9.865 1.00 38.67 244 PHE A CA 1
ATOM 1809 C C . PHE A 1 247 ? 13.782 -35.142 9.415 1.00 35.14 244 PHE A C 1
ATOM 1810 O O . PHE A 1 247 ? 14.665 -35.922 9.749 1.00 36.60 244 PHE A O 1
ATOM 1818 N N . MET A 1 248 ? 14.024 -34.055 8.698 1.00 30.01 245 MET A N 1
ATOM 1819 C CA . MET A 1 248 ? 15.333 -33.793 8.095 1.00 34.22 245 MET A CA 1
ATOM 1820 C C . MET A 1 248 ? 16.454 -33.431 9.099 1.00 34.72 245 MET A C 1
ATOM 1821 O O . MET A 1 248 ? 17.559 -33.961 9.012 1.00 33.61 245 MET A O 1
ATOM 1826 N N . GLY A 1 249 ? 16.165 -32.538 10.040 1.00 34.59 246 GLY A N 1
ATOM 1827 C CA . GLY A 1 249 ? 17.150 -32.107 11.025 1.00 39.02 246 GLY A CA 1
ATOM 1828 C C . GLY A 1 249 ? 17.568 -33.255 11.933 1.00 40.90 246 GLY A C 1
ATOM 1829 O O . GLY A 1 249 ? 18.753 -33.602 12.014 1.00 37.59 246 GLY A O 1
ATOM 1830 N N . LEU A 1 250 ? 16.586 -33.854 12.606 1.00 36.24 247 LEU A N 1
ATOM 1831 C CA . LEU A 1 250 ? 16.837 -35.001 13.472 1.00 40.42 247 LEU A CA 1
ATOM 1832 C C . LEU A 1 250 ? 17.474 -36.141 12.684 1.00 36.62 247 LEU A C 1
ATOM 1833 O O . LEU A 1 250 ? 18.451 -36.734 13.129 1.00 38.77 247 LEU A O 1
ATOM 1838 N N . GLY A 1 251 ? 16.911 -36.436 11.516 1.00 35.98 248 GLY A N 1
ATOM 1839 C CA . GLY A 1 251 ? 17.409 -37.497 10.659 1.00 31.31 248 GLY A CA 1
ATOM 1840 C C . GLY A 1 251 ? 18.873 -37.331 10.272 1.00 35.91 248 GLY A C 1
ATOM 1841 O O . GLY A 1 251 ? 19.654 -38.275 10.380 1.00 36.34 248 GLY A O 1
ATOM 1842 N N . THR A 1 252 ? 19.256 -36.138 9.821 1.00 35.67 249 THR A N 1
ATOM 1843 C CA . THR A 1 252 ? 20.647 -35.918 9.422 1.00 37.05 249 THR A CA 1
ATOM 1844 C C . THR A 1 252 ? 21.601 -35.935 10.615 1.00 35.69 249 THR A C 1
ATOM 1845 O O . THR A 1 252 ? 22.749 -36.362 10.482 1.00 35.23 249 THR A O 1
ATOM 1849 N N . TYR A 1 253 ? 21.125 -35.485 11.778 1.00 31.98 250 TYR A N 1
ATOM 1850 C CA . TYR A 1 253 ? 21.902 -35.598 13.016 1.00 35.13 250 TYR A CA 1
ATOM 1851 C C . TYR A 1 253 ? 22.163 -37.058 13.345 1.00 38.20 250 TYR A C 1
ATOM 1852 O O . TYR A 1 253 ? 23.285 -37.440 13.692 1.00 40.19 250 TYR A O 1
ATOM 1861 N N . ILE A 1 254 ? 21.126 -37.886 13.232 1.00 37.66 251 ILE A N 1
ATOM 1862 C CA . ILE A 1 254 ? 21.277 -39.291 13.587 1.00 44.43 251 ILE A CA 1
ATOM 1863 C C . ILE A 1 254 ? 22.298 -39.949 12.664 1.00 38.84 251 ILE A C 1
ATOM 1864 O O . ILE A 1 254 ? 23.175 -40.675 13.118 1.00 37.65 251 ILE A O 1
ATOM 1869 N N . LEU A 1 255 ? 22.188 -39.669 11.372 1.00 34.22 252 LEU A N 1
ATOM 1870 C CA . LEU A 1 255 ? 23.112 -40.226 10.378 1.00 31.81 252 LEU A CA 1
ATOM 1871 C C . LEU A 1 255 ? 24.563 -39.810 10.628 1.00 36.72 252 LEU A C 1
ATOM 1872 O O . LEU A 1 255 ? 25.497 -40.606 10.447 1.00 37.94 252 LEU A O 1
ATOM 1877 N N . GLY A 1 256 ? 24.747 -38.565 11.060 1.00 40.07 253 GLY A N 1
ATOM 1878 C CA . GLY A 1 256 ? 26.066 -37.960 11.073 1.00 39.75 253 GLY A CA 1
ATOM 1879 C C . GLY A 1 256 ? 26.786 -37.970 12.399 1.00 39.80 253 GLY A C 1
ATOM 1880 O O . GLY A 1 256 ? 28.001 -37.812 12.447 1.00 45.12 253 GLY A O 1
ATOM 1881 N N . LYS A 1 257 ? 26.041 -38.154 13.482 1.00 40.52 254 LYS A N 1
ATOM 1882 C CA . LYS A 1 257 ? 26.601 -37.991 14.809 1.00 42.05 254 LYS A CA 1
ATOM 1883 C C . LYS A 1 257 ? 27.553 -39.123 15.196 1.00 52.29 254 LYS A C 1
ATOM 1884 O O . LYS A 1 257 ? 27.173 -40.295 15.244 1.00 51.01 254 LYS A O 1
ATOM 1890 N N . GLU A 1 258 ? 28.801 -38.771 15.467 1.00 57.80 255 GLU A N 1
ATOM 1891 C CA . GLU A 1 258 ? 29.757 -39.762 15.916 1.00 72.41 255 GLU A CA 1
ATOM 1892 C C . GLU A 1 258 ? 29.405 -40.115 17.354 1.00 74.55 255 GLU A C 1
ATOM 1893 O O . GLU A 1 258 ? 29.547 -39.286 18.248 1.00 72.46 255 GLU A O 1
ATOM 1899 N N . LYS A 1 259 ? 28.919 -41.336 17.565 1.00 80.85 256 LYS A N 1
ATOM 1900 C CA . LYS A 1 259 ? 28.466 -41.766 18.885 1.00 91.15 256 LYS A CA 1
ATOM 1901 C C . LYS A 1 259 ? 29.529 -42.595 19.597 1.00 95.80 256 LYS A C 1
ATOM 1902 O O . LYS A 1 259 ? 30.283 -42.077 20.421 1.00 99.17 256 LYS A O 1
ATOM 1904 N N . ARG B 1 3 ? 38.240 -48.725 -19.481 1.00 65.77 0 ARG B N 1
ATOM 1905 C CA . ARG B 1 3 ? 37.293 -49.791 -19.160 1.00 63.09 0 ARG B CA 1
ATOM 1906 C C . ARG B 1 3 ? 37.056 -49.859 -17.651 1.00 51.42 0 ARG B C 1
ATOM 1907 O O . ARG B 1 3 ? 35.911 -49.905 -17.208 1.00 46.10 0 ARG B O 1
ATOM 1915 N N . ALA B 1 4 ? 38.148 -49.902 -16.877 1.00 46.22 1 ALA B N 1
ATOM 1916 C CA . ALA B 1 4 ? 38.094 -49.729 -15.426 1.00 39.47 1 ALA B CA 1
ATOM 1917 C C . ALA B 1 4 ? 37.213 -50.752 -14.690 1.00 34.70 1 ALA B C 1
ATOM 1918 O O . ALA B 1 4 ? 36.610 -50.436 -13.666 1.00 27.91 1 ALA B O 1
ATOM 1920 N N . HIS B 1 5 ? 37.124 -51.972 -15.202 1.00 31.05 2 HIS B N 1
ATOM 1921 C CA . HIS B 1 5 ? 36.240 -52.954 -14.579 1.00 31.12 2 HIS B CA 1
ATOM 1922 C C . HIS B 1 5 ? 36.759 -53.402 -13.213 1.00 34.24 2 HIS B C 1
ATOM 1923 O O . HIS B 1 5 ? 35.983 -53.555 -12.268 1.00 31.60 2 HIS B O 1
ATOM 1930 N N . LYS B 1 6 ? 38.064 -53.615 -13.100 1.00 28.51 3 LYS B N 1
ATOM 1931 C CA . LYS B 1 6 ? 38.630 -53.955 -11.797 1.00 31.82 3 LYS B CA 1
ATOM 1932 C C . LYS B 1 6 ? 38.421 -52.838 -10.761 1.00 31.44 3 LYS B C 1
ATOM 1933 O O . LYS B 1 6 ? 38.001 -53.097 -9.631 1.00 31.96 3 LYS B O 1
ATOM 1939 N N . GLU B 1 7 ? 38.696 -51.598 -11.151 1.00 28.68 4 GLU B N 1
ATOM 1940 C CA . GLU B 1 7 ? 38.511 -50.453 -10.266 1.00 31.14 4 GLU B CA 1
ATOM 1941 C C . GLU B 1 7 ? 37.050 -50.405 -9.787 1.00 29.67 4 GLU B C 1
ATOM 1942 O O . GLU B 1 7 ? 36.766 -50.177 -8.616 1.00 30.58 4 GLU B O 1
ATOM 1948 N N . THR B 1 8 ? 36.127 -50.653 -10.707 1.00 28.64 5 THR B N 1
ATOM 1949 C CA . THR B 1 8 ? 34.707 -50.646 -10.377 1.00 32.40 5 THR B CA 1
ATOM 1950 C C . THR B 1 8 ? 34.363 -51.734 -9.355 1.00 32.85 5 THR B C 1
ATOM 1951 O O . THR B 1 8 ? 33.675 -51.481 -8.366 1.00 29.30 5 THR B O 1
ATOM 1955 N N . LEU B 1 9 ? 34.847 -52.949 -9.589 1.00 28.14 6 LEU B N 1
ATOM 1956 C CA . LEU B 1 9 ? 34.637 -54.019 -8.631 1.00 30.92 6 LEU B CA 1
ATOM 1957 C C . LEU B 1 9 ? 35.264 -53.675 -7.267 1.00 31.40 6 LEU B C 1
ATOM 1958 O O . LEU B 1 9 ? 34.685 -53.976 -6.215 1.00 30.15 6 LEU B O 1
ATOM 1963 N N . ASP B 1 10 ? 36.436 -53.039 -7.280 1.00 30.24 7 ASP B N 1
ATOM 1964 C CA . ASP B 1 10 ? 37.063 -52.618 -6.028 1.00 29.69 7 ASP B CA 1
ATOM 1965 C C . ASP B 1 10 ? 36.179 -51.597 -5.288 1.00 32.76 7 ASP B C 1
ATOM 1966 O O . ASP B 1 10 ? 36.128 -51.576 -4.060 1.00 28.98 7 ASP B O 1
ATOM 1971 N N . LYS B 1 11 ? 35.502 -50.731 -6.036 1.00 27.41 8 LYS B N 1
ATOM 1972 C CA . LYS B 1 11 ? 34.639 -49.739 -5.394 1.00 30.47 8 LYS B CA 1
ATOM 1973 C C . LYS B 1 11 ? 33.382 -50.410 -4.830 1.00 27.63 8 LYS B C 1
ATOM 1974 O O . LYS B 1 11 ? 32.959 -50.107 -3.720 1.00 30.76 8 LYS B O 1
ATOM 1980 N N . LEU B 1 12 ? 32.802 -51.327 -5.601 1.00 27.80 9 LEU B N 1
ATOM 1981 C CA . LEU B 1 12 ? 31.657 -52.107 -5.136 1.00 32.72 9 LEU B CA 1
ATOM 1982 C C . LEU B 1 12 ? 32.005 -52.851 -3.860 1.00 34.32 9 LEU B C 1
ATOM 1983 O O . LEU B 1 12 ? 31.216 -52.877 -2.912 1.00 36.62 9 LEU B O 1
ATOM 1988 N N . THR B 1 13 ? 33.198 -53.449 -3.837 1.00 28.74 10 THR B N 1
ATOM 1989 C CA . THR B 1 13 ? 33.629 -54.240 -2.688 1.00 32.39 10 THR B CA 1
ATOM 1990 C C . THR B 1 13 ? 33.786 -53.356 -1.454 1.00 37.29 10 THR B C 1
ATOM 1991 O O . THR B 1 13 ? 33.320 -53.701 -0.363 1.00 30.16 10 THR B O 1
ATOM 1995 N N . ASN B 1 14 ? 34.422 -52.201 -1.627 1.00 34.23 11 ASN B N 1
ATOM 1996 C CA . ASN B 1 14 ? 34.534 -51.254 -0.528 1.00 30.44 11 ASN B CA 1
ATOM 1997 C C . ASN B 1 14 ? 33.164 -50.812 -0.020 1.00 32.34 11 ASN B C 1
ATOM 1998 O O . ASN B 1 14 ? 32.950 -50.729 1.190 1.00 29.16 11 ASN B O 1
ATOM 2003 N N . ALA B 1 15 ? 32.242 -50.525 -0.942 1.00 26.34 12 ALA B N 1
ATOM 2004 C CA . ALA B 1 15 ? 30.904 -50.101 -0.542 1.00 32.91 12 ALA B CA 1
ATOM 2005 C C . ALA B 1 15 ? 30.184 -51.193 0.260 1.00 36.46 12 ALA B C 1
ATOM 2006 O O . ALA B 1 15 ? 29.514 -50.890 1.245 1.00 35.34 12 ALA B O 1
ATOM 2008 N N . ALA B 1 16 ? 30.325 -52.453 -0.163 1.00 32.60 13 ALA B N 1
ATOM 2009 C CA . ALA B 1 16 ? 29.711 -53.583 0.543 1.00 34.74 13 ALA B CA 1
ATOM 2010 C C . ALA B 1 16 ? 30.254 -53.679 1.960 1.00 36.00 13 ALA B C 1
ATOM 2011 O O . ALA B 1 16 ? 29.494 -53.848 2.917 1.00 34.54 13 ALA B O 1
ATOM 2013 N N . ILE B 1 17 ? 31.582 -53.596 2.078 1.00 31.93 14 ILE B N 1
ATOM 2014 C CA . ILE B 1 17 ? 32.250 -53.676 3.376 1.00 31.17 14 ILE B CA 1
ATOM 2015 C C . ILE B 1 17 ? 31.738 -52.551 4.274 1.00 38.73 14 ILE B C 1
ATOM 2016 O O . ILE B 1 17 ? 31.416 -52.764 5.440 1.00 33.26 14 ILE B O 1
ATOM 2021 N N . ASN B 1 18 ? 31.659 -51.345 3.718 1.00 36.22 15 ASN B N 1
ATOM 2022 C CA . ASN B 1 18 ? 31.227 -50.194 4.495 1.00 40.92 15 ASN B CA 1
ATOM 2023 C C . ASN B 1 18 ? 29.774 -50.325 4.952 1.00 36.47 15 ASN B C 1
ATOM 2024 O O . ASN B 1 18 ? 29.415 -49.895 6.051 1.00 32.11 15 ASN B O 1
ATOM 2029 N N . LYS B 1 19 ? 28.945 -50.933 4.111 1.00 31.34 16 LYS B N 1
ATOM 2030 C CA . LYS B 1 19 ? 27.551 -51.145 4.469 1.00 36.15 16 LYS B CA 1
ATOM 2031 C C . LYS B 1 19 ? 27.433 -52.050 5.696 1.00 36.85 16 LYS B C 1
ATOM 2032 O O . LYS B 1 19 ? 26.762 -51.696 6.674 1.00 42.26 16 LYS B O 1
ATOM 2038 N N . ILE B 1 20 ? 28.077 -53.212 5.652 1.00 31.69 17 ILE B N 1
ATOM 2039 C CA . ILE B 1 20 ? 27.933 -54.160 6.754 1.00 33.10 17 ILE B CA 1
ATOM 2040 C C . ILE B 1 20 ? 28.582 -53.629 8.024 1.00 36.92 17 ILE B C 1
ATOM 2041 O O . ILE B 1 20 ? 28.085 -53.876 9.119 1.00 39.71 17 ILE B O 1
ATOM 2046 N N . ASN B 1 21 ? 29.694 -52.909 7.879 1.00 38.12 18 ASN B N 1
ATOM 2047 C CA . ASN B 1 21 ? 30.337 -52.247 9.027 1.00 39.28 18 ASN B CA 1
ATOM 2048 C C . ASN B 1 21 ? 29.404 -51.217 9.692 1.00 40.59 18 ASN B C 1
ATOM 2049 O O . ASN B 1 21 ? 29.349 -51.111 10.920 1.00 38.16 18 ASN B O 1
ATOM 2054 N N . LEU B 1 22 ? 28.682 -50.450 8.876 1.00 33.97 19 LEU B N 1
ATOM 2055 C CA . LEU B 1 22 ? 27.679 -49.504 9.395 1.00 34.97 19 LEU B CA 1
ATOM 2056 C C . LEU B 1 22 ? 26.575 -50.205 10.217 1.00 35.85 19 LEU B C 1
ATOM 2057 O O . LEU B 1 22 ? 26.282 -49.812 11.338 1.00 39.81 19 LEU B O 1
ATOM 2062 N N . LEU B 1 23 ? 25.967 -51.240 9.646 1.00 39.50 20 LEU B N 1
ATOM 2063 C CA . LEU B 1 23 ? 24.932 -51.991 10.342 1.00 39.79 20 LEU B CA 1
ATOM 2064 C C . LEU B 1 23 ? 25.460 -52.585 11.658 1.00 42.04 20 LEU B C 1
ATOM 2065 O O . LEU B 1 23 ? 24.812 -52.481 12.694 1.00 36.40 20 LEU B O 1
ATOM 2070 N N . ASN B 1 24 ? 26.635 -53.200 11.611 1.00 36.05 21 ASN B N 1
ATOM 2071 C CA . ASN B 1 24 ? 27.250 -53.759 12.808 1.00 41.79 21 ASN B CA 1
ATOM 2072 C C . ASN B 1 24 ? 27.561 -52.692 13.855 1.00 49.68 21 ASN B C 1
ATOM 2073 O O . ASN B 1 24 ? 27.494 -52.948 15.060 1.00 50.96 21 ASN B O 1
ATOM 2078 N N . THR B 1 25 ? 27.907 -51.495 13.392 1.00 48.28 22 THR B N 1
ATOM 2079 C CA . THR B 1 25 ? 28.231 -50.399 14.293 1.00 47.97 22 THR B CA 1
ATOM 2080 C C . THR B 1 25 ? 26.969 -49.844 14.943 1.00 44.16 22 THR B C 1
ATOM 2081 O O . THR B 1 25 ? 26.938 -49.606 16.145 1.00 43.50 22 THR B O 1
ATOM 2085 N N . SER B 1 26 ? 25.925 -49.641 14.148 1.00 39.45 23 SER B N 1
ATOM 2086 C CA . SER B 1 26 ? 24.729 -48.972 14.651 1.00 38.44 23 SER B CA 1
ATOM 2087 C C . SER B 1 26 ? 23.473 -49.340 13.859 1.00 40.74 23 SER B C 1
ATOM 2088 O O . SER B 1 26 ? 23.282 -48.879 12.740 1.00 37.58 23 SER B O 1
ATO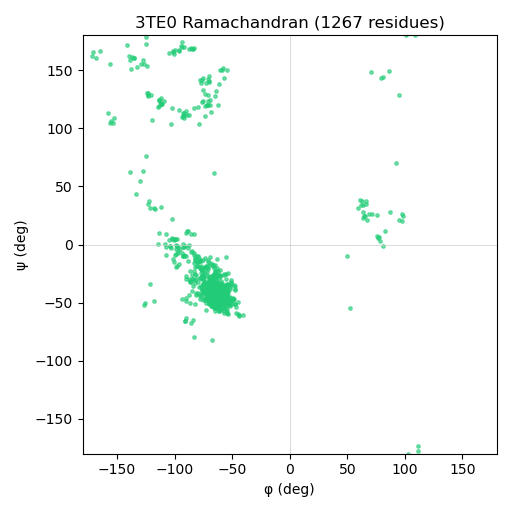M 2091 N N . LYS B 1 27 ? 22.611 -50.161 14.448 1.00 42.18 24 LYS B N 1
ATOM 2092 C CA . LYS B 1 27 ? 21.363 -50.516 13.798 1.00 45.73 24 LYS B CA 1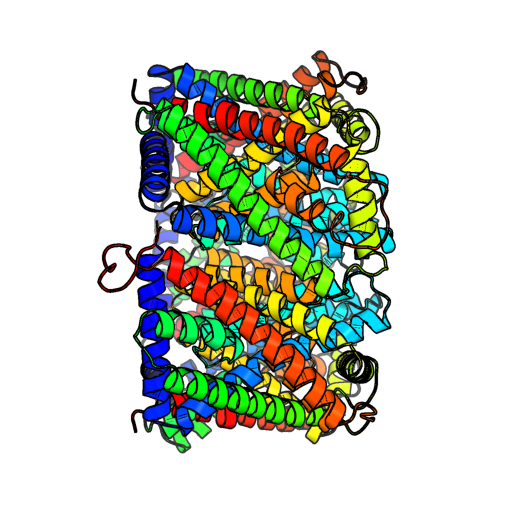
ATOM 2093 C C . LYS B 1 27 ? 20.496 -49.276 13.580 1.00 45.38 24 LYS B C 1
ATOM 2094 O O . LYS B 1 27 ? 19.827 -49.151 12.558 1.00 42.06 24 LYS B O 1
ATOM 2100 N N . VAL B 1 28 ? 20.510 -48.355 14.538 1.00 34.81 25 VAL B N 1
ATOM 2101 C CA . VAL B 1 28 ? 19.699 -47.157 14.413 1.00 37.69 25 VAL B CA 1
ATOM 2102 C C . VAL B 1 28 ? 20.128 -46.321 13.193 1.00 39.40 25 VAL B C 1
ATOM 2103 O O . VAL B 1 28 ? 19.287 -45.944 12.365 1.00 38.64 25 VAL B O 1
ATOM 2107 N N . LYS B 1 29 ? 21.422 -46.021 13.072 1.00 34.14 26 LYS B N 1
ATOM 2108 C CA . LYS B 1 29 ? 21.887 -45.287 11.873 1.00 35.12 26 LYS B CA 1
ATOM 2109 C C . LYS B 1 29 ? 21.540 -46.054 10.600 1.00 31.58 26 LYS B C 1
ATOM 2110 O O . LYS B 1 29 ? 21.110 -45.466 9.598 1.00 34.08 26 LYS B O 1
ATOM 2116 N N . TYR B 1 30 ? 21.752 -47.366 10.618 1.00 37.54 27 TYR B N 1
ATOM 2117 C CA . TYR B 1 30 ? 21.476 -48.141 9.412 1.00 35.28 27 TYR B CA 1
ATOM 2118 C C . TYR B 1 30 ? 19.988 -48.070 9.037 1.00 36.43 27 TYR B C 1
ATOM 2119 O O . TYR B 1 30 ? 19.647 -47.832 7.879 1.00 35.85 27 TYR B O 1
ATOM 2128 N N . LEU B 1 31 ? 19.105 -48.266 10.020 1.00 34.95 28 LEU B N 1
ATOM 2129 C CA . LEU B 1 31 ? 17.666 -48.280 9.755 1.00 34.59 28 LEU B CA 1
ATOM 2130 C C . LEU B 1 31 ? 17.115 -46.898 9.386 1.00 33.56 28 LEU B C 1
ATOM 2131 O O . LEU B 1 31 ? 16.214 -46.792 8.552 1.00 34.44 28 LEU B O 1
ATOM 2136 N N . VAL B 1 32 ? 17.642 -45.849 10.017 1.00 31.98 29 VAL B N 1
ATOM 2137 C CA . VAL B 1 32 ? 17.256 -44.481 9.674 1.00 33.70 29 VAL B CA 1
ATOM 2138 C C . VAL B 1 32 ? 17.628 -44.165 8.215 1.00 36.71 29 VAL B C 1
ATOM 2139 O O . VAL B 1 32 ? 16.818 -43.626 7.450 1.00 33.03 29 VAL B O 1
ATOM 2143 N N . SER B 1 33 ? 18.847 -44.517 7.821 1.00 38.06 30 SER B N 1
ATOM 2144 C CA . SER B 1 33 ? 19.248 -44.356 6.423 1.00 35.06 30 SER B CA 1
ATOM 2145 C C . SER B 1 33 ? 18.293 -45.118 5.476 1.00 33.58 30 SER B C 1
ATOM 2146 O O . SER B 1 33 ? 17.879 -44.607 4.423 1.00 32.17 30 SER B O 1
ATOM 2149 N N . SER B 1 34 ? 17.952 -46.345 5.856 1.00 32.41 31 SER B N 1
ATOM 2150 C CA . SER B 1 34 ? 17.055 -47.166 5.053 1.00 28.55 31 SER B CA 1
ATOM 2151 C C . SER B 1 34 ? 15.654 -46.576 5.008 1.00 32.77 31 SER B C 1
ATOM 2152 O O . SER B 1 34 ? 15.003 -46.595 3.965 1.00 28.43 31 SER B O 1
ATOM 2155 N N . ALA B 1 35 ? 15.197 -46.047 6.141 1.00 27.78 32 ALA B N 1
ATOM 2156 C CA . ALA B 1 35 ? 13.899 -45.378 6.191 1.00 32.08 32 ALA B CA 1
ATOM 2157 C C . ALA B 1 35 ? 13.847 -44.169 5.252 1.00 33.09 32 ALA B C 1
ATOM 2158 O O . ALA B 1 35 ? 12.891 -44.021 4.497 1.00 31.40 32 ALA B O 1
ATOM 2160 N N . PHE B 1 36 ? 14.882 -43.322 5.297 1.00 33.72 33 PHE B N 1
ATOM 2161 C CA . PHE B 1 36 ? 15.020 -42.193 4.375 1.00 32.12 33 PHE B CA 1
ATOM 2162 C C . PHE B 1 36 ? 14.927 -42.622 2.910 1.00 30.53 33 PHE B C 1
ATOM 2163 O O . PHE B 1 36 ? 14.178 -42.023 2.146 1.00 30.22 33 PHE B O 1
ATOM 2171 N N . ALA B 1 37 ? 15.701 -43.639 2.521 1.00 25.38 34 ALA B N 1
ATOM 2172 C CA . ALA B 1 37 ? 15.694 -44.120 1.136 1.00 29.97 34 ALA B CA 1
ATOM 2173 C C . ALA B 1 37 ? 14.305 -44.599 0.699 1.00 31.46 34 ALA B C 1
ATOM 2174 O O . ALA B 1 37 ? 13.874 -44.331 -0.422 1.00 31.25 34 ALA B O 1
ATOM 2176 N N . GLY B 1 38 ? 13.627 -45.332 1.578 1.00 30.66 35 GLY B N 1
ATOM 2177 C CA . GLY B 1 38 ? 12.286 -45.822 1.298 1.00 27.23 35 GLY B CA 1
ATOM 2178 C C . GLY B 1 38 ? 11.346 -44.658 1.070 1.00 30.90 35 GLY B C 1
ATOM 2179 O O . GLY B 1 38 ? 10.550 -44.650 0.130 1.00 27.69 35 GLY B O 1
ATOM 2180 N N . LEU B 1 39 ? 11.467 -43.640 1.910 1.00 29.76 36 LEU B N 1
ATOM 2181 C CA . LEU B 1 39 ? 10.624 -42.445 1.778 1.00 27.07 36 LEU B CA 1
ATOM 2182 C C . LEU B 1 39 ? 10.950 -41.610 0.538 1.00 31.98 36 LEU B C 1
ATOM 2183 O O . LEU B 1 39 ? 10.048 -41.079 -0.105 1.00 29.26 36 LEU B O 1
ATOM 2188 N N . TYR B 1 40 ? 12.235 -41.480 0.211 1.00 28.06 37 TYR B N 1
ATOM 2189 C CA . TYR B 1 40 ? 12.648 -40.717 -0.973 1.00 27.81 37 TYR B CA 1
ATOM 2190 C C . TYR B 1 40 ? 12.093 -41.378 -2.230 1.00 28.48 37 TYR B C 1
ATOM 2191 O O . TYR B 1 40 ? 11.599 -40.706 -3.128 1.00 27.91 37 TYR B O 1
ATOM 2200 N N . VAL B 1 41 ? 12.193 -42.701 -2.295 1.00 23.55 38 VAL B N 1
ATOM 2201 C CA . VAL B 1 41 ? 11.620 -43.434 -3.416 1.00 27.23 38 VAL B CA 1
ATOM 2202 C C . VAL B 1 41 ? 10.093 -43.243 -3.441 1.00 30.81 38 VAL B C 1
ATOM 2203 O O . VAL B 1 41 ? 9.509 -43.029 -4.498 1.00 27.83 38 VAL B O 1
ATOM 2207 N N . GLY B 1 42 ? 9.456 -43.272 -2.274 1.00 26.47 39 GLY B N 1
ATOM 2208 C CA . GLY B 1 42 ? 8.015 -43.082 -2.209 1.00 24.42 39 GLY B CA 1
ATOM 2209 C C . GLY B 1 42 ? 7.556 -41.722 -2.709 1.00 28.88 39 GLY B C 1
ATOM 2210 O O . GLY B 1 42 ? 6.486 -41.583 -3.318 1.00 29.89 39 GLY B O 1
ATOM 2211 N N . ILE B 1 43 ? 8.361 -40.705 -2.429 1.00 23.46 40 ILE B N 1
ATOM 2212 C CA . ILE B 1 43 ? 8.084 -39.365 -2.905 1.00 25.94 40 ILE B CA 1
ATOM 2213 C C . ILE B 1 43 ? 7.979 -39.366 -4.428 1.00 26.43 40 ILE B C 1
ATOM 2214 O O . ILE B 1 43 ? 7.150 -38.665 -4.995 1.00 25.92 40 ILE B O 1
ATOM 2219 N N . GLY B 1 44 ? 8.814 -40.161 -5.086 1.00 24.13 41 GLY B N 1
ATOM 2220 C CA . GLY B 1 44 ? 8.710 -40.291 -6.528 1.00 25.99 41 GLY B CA 1
ATOM 2221 C C . GLY B 1 44 ? 7.367 -40.901 -6.910 1.00 25.76 41 GLY B C 1
ATOM 2222 O O . GLY B 1 44 ? 6.732 -40.482 -7.875 1.00 28.72 41 GLY B O 1
ATOM 2223 N N . ILE B 1 45 ? 6.944 -41.915 -6.164 1.00 25.10 42 ILE B N 1
ATOM 2224 C CA . ILE B 1 45 ? 5.621 -42.518 -6.366 1.00 26.80 42 ILE B CA 1
ATOM 2225 C C . ILE B 1 45 ? 4.487 -41.500 -6.180 1.00 33.42 42 ILE B C 1
ATOM 2226 O O . ILE B 1 45 ? 3.547 -41.434 -6.993 1.00 31.49 42 ILE B O 1
ATOM 2231 N N . LEU B 1 46 ? 4.575 -40.687 -5.133 1.00 27.12 43 LEU B N 1
ATOM 2232 C CA . LEU B 1 46 ? 3.517 -39.694 -4.894 1.00 29.66 43 LEU B CA 1
ATOM 2233 C C . LEU B 1 46 ? 3.379 -38.748 -6.079 1.00 26.30 43 LEU B C 1
ATOM 2234 O O . LEU B 1 46 ? 2.276 -38.380 -6.469 1.00 27.97 43 LEU B O 1
ATOM 2239 N N . LEU B 1 47 ? 4.509 -38.331 -6.635 1.00 25.89 44 LEU B N 1
ATOM 2240 C CA . LEU B 1 47 ? 4.484 -37.421 -7.771 1.00 27.36 44 LEU B CA 1
ATOM 2241 C C . LEU B 1 47 ? 3.907 -38.085 -9.021 1.00 23.99 44 LEU B C 1
ATOM 2242 O O . LEU B 1 47 ? 3.015 -37.536 -9.658 1.00 27.07 44 LEU B O 1
ATOM 2247 N N . ILE B 1 48 ? 4.446 -39.240 -9.399 1.00 24.81 45 ILE B N 1
ATOM 2248 C CA . ILE B 1 48 ? 4.043 -39.844 -10.682 1.00 26.64 45 ILE B CA 1
ATOM 2249 C C . ILE B 1 48 ? 2.625 -40.407 -10.630 1.00 23.77 45 ILE B C 1
ATOM 2250 O O . ILE B 1 48 ? 1.925 -40.434 -11.641 1.00 28.57 45 ILE B O 1
ATOM 2255 N N . PHE B 1 49 ? 2.171 -40.798 -9.442 1.00 30.01 46 PHE B N 1
ATOM 2256 C CA . PHE B 1 49 ? 0.770 -41.215 -9.292 1.00 27.60 46 PHE B CA 1
ATOM 2257 C C . PHE B 1 49 ? -0.191 -40.031 -9.306 1.00 30.24 46 PHE B C 1
ATOM 2258 O O . PHE B 1 49 ? -1.361 -40.175 -9.681 1.00 28.11 46 PHE B O 1
ATOM 2266 N N . THR B 1 50 ? 0.286 -38.861 -8.884 1.00 32.10 47 THR B N 1
ATOM 2267 C CA . THR B 1 50 ? -0.536 -37.652 -9.000 1.00 30.37 47 THR B CA 1
ATOM 2268 C C . THR B 1 50 ? -0.647 -37.349 -10.485 1.00 30.38 47 THR B C 1
ATOM 2269 O O . THR B 1 50 ? -1.726 -37.057 -10.994 1.00 27.96 47 THR B O 1
ATOM 2273 N N . ILE B 1 51 ? 0.484 -37.469 -11.181 1.00 28.36 48 ILE B N 1
ATOM 2274 C CA . ILE B 1 51 ? 0.510 -37.295 -12.626 1.00 28.46 48 ILE B CA 1
ATOM 2275 C C . ILE B 1 51 ? -0.396 -38.328 -13.299 1.00 29.28 48 ILE B C 1
ATOM 2276 O O . ILE B 1 51 ? -1.240 -37.979 -14.143 1.00 31.73 48 ILE B O 1
ATOM 2281 N N . GLY B 1 52 ? -0.238 -39.594 -12.899 1.00 29.68 49 GLY B N 1
ATOM 2282 C CA . GLY B 1 52 ? -1.132 -40.651 -13.333 1.00 35.42 49 GLY B CA 1
ATOM 2283 C C . GLY B 1 52 ? -2.593 -40.260 -13.216 1.00 38.94 49 GLY B C 1
ATOM 2284 O O . GLY B 1 52 ? -3.354 -40.328 -14.192 1.00 44.62 49 GLY B O 1
ATOM 2285 N N . GLY B 1 53 ? -2.997 -39.826 -12.028 1.00 39.20 50 GLY B N 1
ATOM 2286 C CA . GLY B 1 53 ? -4.395 -39.471 -11.808 1.00 39.94 50 GLY B CA 1
ATOM 2287 C C . GLY B 1 53 ? -4.850 -38.297 -12.654 1.00 44.72 50 GLY B C 1
ATOM 2288 O O . GLY B 1 53 ? -5.943 -38.304 -13.229 1.00 47.57 50 GLY B O 1
ATOM 2289 N N . LEU B 1 54 ? -4.013 -37.269 -12.724 1.00 42.76 51 LEU B N 1
ATOM 2290 C CA . LEU B 1 54 ? -4.303 -36.110 -13.571 1.00 37.54 51 LEU B CA 1
ATOM 2291 C C . LEU B 1 54 ? -4.449 -36.473 -15.060 1.00 37.08 51 LEU B C 1
ATOM 2292 O O . LEU B 1 54 ? -5.351 -35.989 -15.731 1.00 43.11 51 LEU B O 1
ATOM 2297 N N . LEU B 1 55 ? -3.555 -37.309 -15.585 1.00 35.93 52 LEU B N 1
ATOM 2298 C CA . LEU B 1 55 ? -3.542 -37.547 -17.038 1.00 38.47 52 LEU B CA 1
ATOM 2299 C C . LEU B 1 55 ? -4.493 -38.675 -17.484 1.00 43.64 52 LEU B C 1
ATOM 2300 O O . LEU B 1 55 ? -5.003 -38.665 -18.597 1.00 41.78 52 LEU B O 1
ATOM 2305 N N . THR B 1 56 ? -4.720 -39.647 -16.608 1.00 50.31 53 THR B N 1
ATOM 2306 C CA . THR B 1 56 ? -5.646 -40.734 -16.903 1.00 46.05 53 THR B CA 1
ATOM 2307 C C . THR B 1 56 ? -7.060 -40.171 -16.951 1.00 53.18 53 THR B C 1
ATOM 2308 O O . THR B 1 56 ? -7.823 -40.424 -17.896 1.00 52.75 53 THR B O 1
ATOM 2312 N N . ASP B 1 57 ? -7.399 -39.377 -15.942 1.00 51.93 54 ASP B N 1
ATOM 2313 C CA . ASP B 1 57 ? -8.712 -38.752 -15.900 1.00 60.66 54 ASP B CA 1
ATOM 2314 C C . ASP B 1 57 ? -8.948 -37.947 -17.183 1.00 60.35 54 ASP B C 1
ATOM 2315 O O . ASP B 1 57 ? -10.094 -37.789 -17.641 1.00 60.30 54 ASP B O 1
ATOM 2320 N N . ALA B 1 58 ? -7.859 -37.437 -17.757 1.00 49.89 55 ALA B N 1
ATOM 2321 C CA . ALA B 1 58 ? -7.941 -36.615 -18.967 1.00 55.84 55 ALA B CA 1
ATOM 2322 C C . ALA B 1 58 ? -7.883 -37.441 -20.258 1.00 56.57 55 ALA B C 1
ATOM 2323 O O . ALA B 1 58 ? -7.987 -36.898 -21.357 1.00 56.75 55 ALA B O 1
ATOM 2325 N N . GLY B 1 59 ? -7.700 -38.751 -20.118 1.00 60.09 56 GLY B N 1
ATOM 2326 C CA . GLY B 1 59 ? -7.625 -39.645 -21.260 1.00 59.83 56 GLY B CA 1
ATOM 2327 C C . GLY B 1 59 ? -6.381 -39.474 -22.116 1.00 58.47 56 GLY B C 1
ATOM 2328 O O . GLY B 1 59 ? -6.393 -39.797 -23.304 1.00 60.71 56 GLY B O 1
ATOM 2329 N N . SER B 1 60 ? -5.299 -38.984 -21.517 1.00 49.11 57 SER B N 1
ATOM 2330 C CA . SER B 1 60 ? -4.085 -38.681 -22.272 1.00 50.43 57 SER B CA 1
ATOM 2331 C C . SER B 1 60 ? -3.250 -39.921 -22.634 1.00 52.45 57 SER B C 1
ATOM 2332 O O . SER B 1 60 ? -3.076 -40.825 -21.816 1.00 54.33 57 SER B O 1
ATOM 2335 N N . PRO B 1 61 ? -2.718 -39.955 -23.864 1.00 54.60 58 PRO B N 1
ATOM 2336 C CA . PRO B 1 61 ? -1.861 -41.063 -24.309 1.00 61.06 58 PRO B CA 1
ATOM 2337 C C . PRO B 1 61 ? -0.419 -40.920 -23.816 1.00 53.21 58 PRO B C 1
ATOM 2338 O O . PRO B 1 61 ? 0.345 -41.879 -23.879 1.00 55.21 58 PRO B O 1
ATOM 2342 N N . MET B 1 62 ? -0.067 -39.733 -23.327 1.00 43.75 59 MET B N 1
ATOM 2343 C CA . MET B 1 62 ? 1.277 -39.444 -22.847 1.00 39.60 59 MET B CA 1
ATOM 2344 C C . MET B 1 62 ? 1.472 -39.842 -21.382 1.00 40.50 59 MET B C 1
ATOM 2345 O O . MET B 1 62 ? 2.585 -39.787 -20.859 1.00 38.77 59 MET B O 1
ATOM 2350 N N . THR B 1 63 ? 0.389 -40.253 -20.730 1.00 38.66 60 THR B N 1
ATOM 2351 C CA . THR B 1 63 ? 0.406 -40.556 -19.296 1.00 35.85 60 THR B CA 1
ATOM 2352 C C . THR B 1 63 ? 1.652 -41.300 -18.818 1.00 31.57 60 THR B C 1
ATOM 2353 O O . THR B 1 63 ? 2.389 -40.807 -17.957 1.00 33.06 60 THR B O 1
ATOM 2357 N N . LYS B 1 64 ? 1.866 -42.499 -19.362 1.00 26.54 61 LYS B N 1
ATOM 2358 C CA . LYS B 1 64 ? 2.941 -43.381 -18.905 1.00 30.75 61 LYS B CA 1
ATOM 2359 C C . LYS B 1 64 ? 4.314 -42.824 -19.250 1.00 29.12 61 LYS B C 1
ATOM 2360 O O . LYS B 1 64 ? 5.277 -43.044 -18.531 1.00 28.12 61 LYS B O 1
ATOM 2366 N N . ILE B 1 65 ? 4.400 -42.106 -20.363 1.00 27.82 62 ILE B N 1
ATOM 2367 C CA . ILE B 1 65 ? 5.639 -41.444 -20.731 1.00 28.26 62 ILE B CA 1
ATOM 2368 C C . ILE B 1 65 ? 5.973 -40.296 -19.767 1.00 26.91 62 ILE B C 1
ATOM 2369 O O . ILE B 1 65 ? 7.106 -40.164 -19.328 1.00 26.85 62 ILE B O 1
ATOM 2374 N N . VAL B 1 66 ? 4.988 -39.477 -19.424 1.00 26.87 63 VAL B N 1
ATOM 2375 C CA . VAL B 1 66 ? 5.232 -38.380 -18.486 1.00 26.89 63 VAL B CA 1
ATOM 2376 C C . VAL B 1 66 ? 5.580 -38.911 -17.097 1.00 26.68 63 VAL B C 1
ATOM 2377 O O . VAL B 1 66 ? 6.430 -38.340 -16.408 1.00 27.62 63 VAL B O 1
ATOM 2381 N N . MET B 1 67 ? 4.929 -40.003 -16.691 1.00 24.80 64 MET B N 1
ATOM 2382 C CA . MET B 1 67 ? 5.257 -40.672 -15.428 1.00 28.32 64 MET B CA 1
ATOM 2383 C C . MET B 1 67 ? 6.717 -41.136 -15.399 1.00 27.55 64 MET B C 1
ATOM 2384 O O . MET B 1 67 ? 7.417 -40.936 -14.411 1.00 27.33 64 MET B O 1
ATOM 2389 N N . GLY B 1 68 ? 7.175 -41.774 -16.473 1.00 25.92 65 GLY B N 1
ATOM 2390 C CA . GLY B 1 68 ? 8.552 -42.249 -16.521 1.00 24.05 65 GLY B CA 1
ATOM 2391 C C . GLY B 1 68 ? 9.545 -41.104 -16.443 1.00 26.99 65 GLY B C 1
ATOM 2392 O O . GLY B 1 68 ? 10.541 -41.170 -15.702 1.00 26.43 65 GLY B O 1
ATOM 2393 N N . LEU B 1 69 ? 9.260 -40.046 -17.200 1.00 25.26 66 LEU B N 1
ATOM 2394 C CA . LEU B 1 69 ? 10.113 -38.858 -17.232 1.00 28.03 66 LEU B CA 1
ATOM 2395 C C . LEU B 1 69 ? 10.206 -38.176 -15.870 1.00 33.04 66 LEU B C 1
ATOM 2396 O O . LEU B 1 69 ? 11.189 -37.491 -15.583 1.00 30.78 66 LEU B O 1
ATOM 2401 N N . SER B 1 70 ? 9.180 -38.354 -15.043 1.00 24.92 67 SER B N 1
ATOM 2402 C CA . SER B 1 70 ? 9.067 -37.593 -13.801 1.00 23.20 67 SER B CA 1
ATOM 2403 C C . SER B 1 70 ? 9.468 -38.392 -12.561 1.00 24.66 67 SER B C 1
ATOM 2404 O O . SER B 1 70 ? 9.334 -37.899 -11.442 1.00 27.72 67 SER B O 1
ATOM 2407 N N . PHE B 1 71 ? 9.947 -39.620 -12.750 1.00 27.07 68 PHE B N 1
ATOM 2408 C CA . PHE B 1 71 ? 10.290 -40.485 -11.617 1.00 26.17 68 PHE B CA 1
ATOM 2409 C C . PHE B 1 71 ? 11.730 -40.326 -11.099 1.00 26.21 68 PHE B C 1
ATOM 2410 O O . PHE B 1 71 ? 12.072 -40.811 -10.006 1.00 26.09 68 PHE B O 1
ATOM 2418 N N . ALA B 1 72 ? 12.573 -39.662 -11.884 1.00 23.52 69 ALA B N 1
ATOM 2419 C CA . ALA B 1 72 ? 14.012 -39.553 -11.591 1.00 24.55 69 ALA B CA 1
ATOM 2420 C C . ALA B 1 72 ? 14.346 -39.160 -10.138 1.00 25.43 69 ALA B C 1
ATOM 2421 O O . ALA B 1 72 ? 15.321 -39.638 -9.560 1.00 27.18 69 ALA B O 1
ATOM 2423 N N . ILE B 1 73 ? 13.550 -38.270 -9.566 1.00 25.58 70 ILE B N 1
ATOM 2424 C CA . ILE B 1 73 ? 13.762 -37.840 -8.185 1.00 26.93 70 ILE B CA 1
ATOM 2425 C C . ILE B 1 73 ? 13.974 -39.019 -7.202 1.00 29.37 70 ILE B C 1
ATOM 2426 O O . ILE B 1 73 ? 14.747 -38.911 -6.251 1.00 25.32 70 ILE B O 1
ATOM 2431 N N . ALA B 1 74 ? 13.287 -40.135 -7.443 1.00 25.83 71 ALA B N 1
ATOM 2432 C CA . ALA B 1 74 ? 13.281 -41.249 -6.509 1.00 26.37 71 ALA B CA 1
ATOM 2433 C C . ALA B 1 74 ? 14.696 -41.764 -6.207 1.00 36.31 71 ALA B C 1
ATOM 2434 O O . ALA B 1 74 ? 15.116 -41.794 -5.046 1.00 32.99 71 ALA B O 1
ATOM 2436 N N . LEU B 1 75 ? 15.416 -42.190 -7.247 1.00 27.79 72 LEU B N 1
ATOM 2437 C CA . LEU B 1 75 ? 16.780 -42.678 -7.071 1.00 27.97 72 LEU B CA 1
ATOM 2438 C C . LEU B 1 75 ? 17.800 -41.532 -6.984 1.00 26.87 72 LEU B C 1
ATOM 2439 O O . LEU B 1 75 ? 18.859 -41.687 -6.387 1.00 26.11 72 LEU B O 1
ATOM 2444 N N . SER B 1 76 ? 17.495 -40.382 -7.579 1.00 23.55 73 SER B N 1
ATOM 2445 C CA . SER B 1 76 ? 18.409 -39.238 -7.497 1.00 24.11 73 SER B CA 1
ATOM 2446 C C . SER B 1 76 ? 18.588 -38.785 -6.037 1.00 30.57 73 SER B C 1
ATOM 2447 O O . SER B 1 76 ? 19.710 -38.478 -5.606 1.00 26.63 73 SER B O 1
ATOM 2450 N N . LEU B 1 77 ? 17.484 -38.720 -5.286 1.00 23.20 74 LEU B N 1
ATOM 2451 C CA . LEU B 1 77 ? 17.565 -38.436 -3.847 1.00 27.88 74 LEU B CA 1
ATOM 2452 C C . LEU B 1 77 ? 18.420 -39.475 -3.105 1.00 27.92 74 LEU B C 1
ATOM 2453 O O . LEU B 1 77 ? 19.294 -39.110 -2.329 1.00 29.55 74 LEU B O 1
ATOM 2458 N N . VAL B 1 78 ? 18.151 -40.758 -3.346 1.00 25.95 75 VAL B N 1
ATOM 2459 C CA . VAL B 1 78 ? 18.893 -41.833 -2.689 1.00 28.80 75 VAL B CA 1
ATOM 2460 C C . VAL B 1 78 ? 20.402 -41.662 -2.886 1.00 32.30 75 VAL B C 1
ATOM 2461 O O . VAL B 1 78 ? 21.169 -41.687 -1.923 1.00 29.80 75 VAL B O 1
ATOM 2465 N N . ILE B 1 79 ? 20.823 -41.466 -4.133 1.00 30.45 76 ILE B N 1
ATOM 2466 C CA . ILE B 1 79 ? 22.247 -41.338 -4.445 1.00 30.02 76 ILE B CA 1
ATOM 2467 C C . ILE B 1 79 ? 22.870 -40.049 -3.897 1.00 30.47 76 ILE B C 1
ATOM 2468 O O . ILE B 1 79 ? 23.977 -40.061 -3.345 1.00 28.75 76 ILE B O 1
ATOM 2473 N N . MET B 1 80 ? 22.158 -38.933 -4.033 1.00 24.79 77 MET B N 1
ATOM 2474 C CA . MET B 1 80 ? 22.693 -37.653 -3.563 1.00 27.51 77 MET B CA 1
ATOM 2475 C C . MET B 1 80 ? 22.682 -37.506 -2.030 1.00 27.86 77 MET B C 1
ATOM 2476 O O . MET B 1 80 ? 23.419 -36.688 -1.497 1.00 32.23 77 MET B O 1
ATOM 2481 N N . THR B 1 81 ? 21.857 -38.291 -1.326 1.00 26.05 78 THR B N 1
ATOM 2482 C CA . THR B 1 81 ? 21.838 -38.250 0.153 1.00 30.40 78 THR B CA 1
ATOM 2483 C C . THR B 1 81 ? 22.690 -39.369 0.775 1.00 30.01 78 THR B C 1
ATOM 2484 O O . THR B 1 81 ? 22.868 -39.417 2.001 1.00 30.19 78 THR B O 1
ATOM 2488 N N . GLY B 1 82 ? 23.175 -40.280 -0.067 1.00 25.54 79 GLY B N 1
ATOM 2489 C CA . GLY B 1 82 ? 23.936 -41.449 0.376 1.00 31.42 79 GLY B CA 1
ATOM 2490 C C . GLY B 1 82 ? 23.178 -42.403 1.300 1.00 33.84 79 GLY B C 1
ATOM 2491 O O . GLY B 1 82 ? 23.741 -42.945 2.255 1.00 31.88 79 GLY B O 1
ATOM 2492 N N . THR B 1 83 ? 21.893 -42.611 1.033 1.00 26.92 80 THR B N 1
ATOM 2493 C CA . THR B 1 83 ? 21.084 -43.434 1.929 1.00 33.10 80 THR B CA 1
ATOM 2494 C C . THR B 1 83 ? 20.920 -44.851 1.388 1.00 28.36 80 THR B C 1
ATOM 2495 O O . THR B 1 83 ? 21.237 -45.111 0.228 1.00 31.10 80 THR B O 1
ATOM 2499 N N . GLU B 1 84 ? 20.428 -45.755 2.232 1.00 29.79 81 GLU B N 1
ATOM 2500 C CA . GLU B 1 84 ? 20.468 -47.203 1.972 1.00 31.80 81 GLU B CA 1
ATOM 2501 C C . GLU B 1 84 ? 19.216 -47.773 1.295 1.00 33.60 81 GLU B C 1
ATOM 2502 O O . GLU B 1 84 ? 18.159 -47.908 1.913 1.00 31.46 81 GLU B O 1
ATOM 2508 N N . LEU B 1 85 ? 19.359 -48.170 0.040 1.00 32.18 82 LEU B N 1
ATOM 2509 C CA . LEU B 1 85 ? 18.229 -48.697 -0.714 1.00 26.27 82 LEU B CA 1
ATOM 2510 C C . LEU B 1 85 ? 18.415 -50.182 -0.992 1.00 26.86 82 LEU B C 1
ATOM 2511 O O . LEU B 1 85 ? 19.423 -50.609 -1.560 1.00 30.32 82 LEU B O 1
ATOM 2516 N N . PHE B 1 86 ? 17.423 -50.969 -0.611 1.00 31.01 83 PHE B N 1
ATOM 2517 C CA . PHE B 1 86 ? 17.495 -52.411 -0.769 1.00 31.87 83 PHE B CA 1
ATOM 2518 C C . PHE B 1 86 ? 17.861 -52.853 -2.183 1.00 34.55 83 PHE B C 1
ATOM 2519 O O . PHE B 1 86 ? 18.707 -53.727 -2.349 1.00 28.70 83 PHE B O 1
ATOM 2527 N N . THR B 1 87 ? 17.223 -52.268 -3.199 1.00 32.73 84 THR B N 1
ATOM 2528 C CA . THR B 1 87 ? 17.424 -52.752 -4.558 1.00 36.75 84 THR B CA 1
ATOM 2529 C C . THR B 1 87 ? 18.866 -52.561 -5.051 1.00 34.37 84 THR B C 1
ATOM 2530 O O . THR B 1 87 ? 19.432 -53.457 -5.691 1.00 36.57 84 THR B O 1
ATOM 2534 N N . GLY B 1 88 ? 19.455 -51.404 -4.747 1.00 31.29 85 GLY B N 1
ATOM 2535 C CA . GLY B 1 88 ? 20.855 -51.159 -5.042 1.00 28.88 85 GLY B CA 1
ATOM 2536 C C . GLY B 1 88 ? 21.773 -52.115 -4.283 1.00 34.75 85 GLY B C 1
ATOM 2537 O O . GLY B 1 88 ? 22.813 -52.549 -4.795 1.00 35.65 85 GLY B O 1
ATOM 2538 N N . ASN B 1 89 ? 21.374 -52.470 -3.068 1.00 30.23 86 ASN B N 1
ATOM 2539 C CA . ASN B 1 89 ? 22.164 -53.382 -2.252 1.00 34.53 86 ASN B CA 1
ATOM 2540 C C . ASN B 1 89 ? 22.275 -54.799 -2.827 1.00 35.95 86 ASN B C 1
ATOM 2541 O O . ASN B 1 89 ? 23.223 -55.520 -2.511 1.00 32.72 86 ASN B O 1
ATOM 2546 N N . ASN B 1 90 ? 21.317 -55.189 -3.676 1.00 40.69 87 ASN B N 1
ATOM 2547 C CA . ASN B 1 90 ? 21.415 -56.469 -4.398 1.00 39.10 87 ASN B CA 1
ATOM 2548 C C . ASN B 1 90 ? 22.697 -56.598 -5.231 1.00 34.35 87 ASN B C 1
ATOM 2549 O O . ASN B 1 90 ? 23.383 -57.613 -5.147 1.00 39.62 87 ASN B O 1
ATOM 2554 N N . MET B 1 91 ? 23.014 -55.581 -6.035 1.00 31.86 88 MET B N 1
ATOM 2555 C CA . MET B 1 91 ? 24.260 -55.596 -6.802 1.00 31.69 88 MET B CA 1
ATOM 2556 C C . MET B 1 91 ? 25.491 -55.432 -5.900 1.00 32.56 88 MET B C 1
ATOM 2557 O O . MET B 1 91 ? 26.435 -56.206 -5.987 1.00 32.97 88 MET B O 1
ATOM 2562 N N . VAL B 1 92 ? 25.477 -54.419 -5.043 1.00 30.15 89 VAL B N 1
ATOM 2563 C CA . VAL B 1 92 ? 26.674 -54.079 -4.256 1.00 35.18 89 VAL B CA 1
ATOM 2564 C C . VAL B 1 92 ? 27.086 -55.232 -3.346 1.00 33.26 89 VAL B C 1
ATOM 2565 O O . VAL B 1 92 ? 28.228 -55.673 -3.403 1.00 31.61 89 VAL B O 1
ATOM 2569 N N . MET B 1 93 ? 26.155 -55.742 -2.532 1.00 28.92 90 MET B N 1
ATOM 2570 C CA . MET B 1 93 ? 26.491 -56.854 -1.649 1.00 33.24 90 MET B CA 1
ATOM 2571 C C . MET B 1 93 ? 26.884 -58.116 -2.411 1.00 37.31 90 MET B C 1
ATOM 2572 O O . MET B 1 93 ? 27.767 -58.843 -1.959 1.00 38.13 90 MET B O 1
ATOM 2577 N N . SER B 1 94 ? 26.249 -58.387 -3.554 1.00 36.32 91 SER B N 1
ATOM 2578 C CA . SER B 1 94 ? 26.578 -59.615 -4.291 1.00 36.40 91 SER B CA 1
ATOM 2579 C C . SER B 1 94 ? 27.977 -59.558 -4.907 1.00 33.61 91 SER B C 1
ATOM 2580 O O . SER B 1 94 ? 28.748 -60.496 -4.771 1.00 36.26 91 SER B O 1
ATOM 2583 N N . ALA B 1 95 ? 28.297 -58.459 -5.585 1.00 27.69 92 ALA B N 1
ATOM 2584 C CA . ALA B 1 95 ? 29.653 -58.246 -6.082 1.00 32.83 92 ALA B CA 1
ATOM 2585 C C . ALA B 1 95 ? 30.685 -58.339 -4.949 1.00 37.17 92 ALA B C 1
ATOM 2586 O O . ALA B 1 95 ? 31.697 -59.048 -5.068 1.00 31.18 92 ALA B O 1
ATOM 2588 N N . GLY B 1 96 ? 30.410 -57.645 -3.846 1.00 33.18 93 GLY B N 1
ATOM 2589 C CA . GLY B 1 96 ? 31.299 -57.627 -2.695 1.00 32.19 93 GLY B CA 1
ATOM 2590 C C . GLY B 1 96 ? 31.514 -59.003 -2.093 1.00 38.26 93 GLY B C 1
ATOM 2591 O O . GLY B 1 96 ? 32.607 -59.337 -1.612 1.00 38.41 93 GLY B O 1
ATOM 2592 N N . MET B 1 97 ? 30.456 -59.805 -2.113 1.00 38.70 94 MET B N 1
ATOM 2593 C CA . MET B 1 97 ? 30.499 -61.158 -1.585 1.00 36.42 94 MET B CA 1
ATOM 2594 C C . MET B 1 97 ? 31.303 -62.087 -2.503 1.00 40.58 94 MET B C 1
ATOM 2595 O O . MET B 1 97 ? 32.183 -62.809 -2.048 1.00 35.63 94 MET B O 1
ATOM 2600 N N . LEU B 1 98 ? 30.996 -62.074 -3.794 1.00 37.11 95 LEU B N 1
ATOM 2601 C CA . LEU B 1 98 ? 31.769 -62.858 -4.751 1.00 40.36 95 LEU B CA 1
ATOM 2602 C C . LEU B 1 98 ? 33.253 -62.498 -4.662 1.00 37.62 95 LEU B C 1
ATOM 2603 O O . LEU B 1 98 ? 34.128 -63.353 -4.816 1.00 38.87 95 LEU B O 1
ATOM 2608 N N . ASN B 1 99 ? 33.525 -61.231 -4.385 1.00 35.92 96 ASN B N 1
ATOM 2609 C CA . ASN B 1 99 ? 34.893 -60.736 -4.341 1.00 33.30 96 ASN B CA 1
ATOM 2610 C C . ASN B 1 99 ? 35.505 -60.875 -2.957 1.00 37.03 96 ASN B C 1
ATOM 2611 O O . ASN B 1 99 ? 36.564 -60.311 -2.681 1.00 39.29 96 ASN B O 1
ATOM 2616 N N . LYS B 1 100 ? 34.816 -61.619 -2.095 1.00 37.56 97 LYS B N 1
ATOM 2617 C CA . LYS B 1 100 ? 35.317 -61.986 -0.765 1.00 41.82 97 LYS B CA 1
ATOM 2618 C C . LYS B 1 100 ? 35.557 -60.834 0.212 1.00 43.74 97 LYS B C 1
ATOM 2619 O O . LYS B 1 100 ? 36.320 -60.982 1.159 1.00 43.68 97 LYS B O 1
ATOM 2625 N N . GLY B 1 101 ? 34.897 -59.702 -0.004 1.00 42.62 98 GLY B N 1
ATOM 2626 C CA . GLY B 1 101 ? 34.986 -58.583 0.925 1.00 36.96 98 GLY B CA 1
ATOM 2627 C C . GLY B 1 101 ? 34.000 -58.732 2.074 1.00 42.17 98 GLY B C 1
ATOM 2628 O O . GLY B 1 101 ? 34.253 -58.272 3.186 1.00 38.33 98 GLY B O 1
ATOM 2629 N N . VAL B 1 102 ? 32.879 -59.397 1.801 1.00 38.55 99 VAL B N 1
ATOM 2630 C CA . VAL B 1 102 ? 31.839 -59.633 2.795 1.00 31.45 99 VAL B CA 1
ATOM 2631 C C . VAL B 1 102 ? 31.327 -61.041 2.610 1.00 36.66 99 VAL B C 1
ATOM 2632 O O . VAL B 1 102 ? 31.539 -61.646 1.559 1.00 40.68 99 VAL B O 1
ATOM 2636 N N . SER B 1 103 ? 30.657 -61.566 3.630 1.00 37.10 100 SER B N 1
ATOM 2637 C CA . SER B 1 103 ? 30.156 -62.938 3.600 1.00 39.96 100 SER B CA 1
ATOM 2638 C C . SER B 1 103 ? 28.710 -63.027 3.118 1.00 38.26 100 SER B C 1
ATOM 2639 O O . SER B 1 103 ? 28.013 -62.025 2.999 1.00 38.31 100 SER B O 1
ATOM 2642 N N . ILE B 1 104 ? 28.264 -64.251 2.869 1.00 43.64 101 ILE B N 1
ATOM 2643 C CA . ILE B 1 104 ? 26.879 -64.511 2.528 1.00 43.16 101 ILE B CA 1
ATOM 2644 C C . ILE B 1 104 ? 25.955 -64.048 3.650 1.00 43.56 101 ILE B C 1
ATOM 2645 O O . ILE B 1 104 ? 24.905 -63.468 3.388 1.00 35.40 101 ILE B O 1
ATOM 2650 N N . LYS B 1 105 ? 26.349 -64.297 4.899 1.00 40.17 102 LYS B N 1
ATOM 2651 C CA . LYS B 1 105 ? 25.579 -63.815 6.054 1.00 41.81 102 LYS B CA 1
ATOM 2652 C C . LYS B 1 105 ? 25.463 -62.292 6.147 1.00 41.45 102 LYS B C 1
ATOM 2653 O O . LYS B 1 105 ? 24.381 -61.771 6.431 1.00 45.59 102 LYS B O 1
ATOM 2659 N N . ASP B 1 106 ? 26.567 -61.581 5.916 1.00 37.33 103 ASP B N 1
ATOM 2660 C CA . ASP B 1 106 ? 26.545 -60.120 5.840 1.00 35.44 103 ASP B CA 1
ATOM 2661 C C . ASP B 1 106 ? 25.547 -59.663 4.799 1.00 38.13 103 ASP B C 1
ATOM 2662 O O . ASP B 1 106 ? 24.831 -58.661 4.982 1.00 37.98 103 ASP B O 1
ATOM 2667 N N . THR B 1 107 ? 25.549 -60.366 3.672 1.00 37.05 104 THR B N 1
ATOM 2668 C CA . THR B 1 107 ? 24.705 -59.985 2.538 1.00 40.10 104 THR B CA 1
ATOM 2669 C C . THR B 1 107 ? 23.240 -60.158 2.897 1.00 35.63 104 THR B C 1
ATOM 2670 O O . THR B 1 107 ? 22.423 -59.253 2.697 1.00 39.17 104 THR B O 1
ATOM 2674 N N . SER B 1 108 ? 22.906 -61.319 3.439 1.00 38.77 105 SER B N 1
ATOM 2675 C CA . SER B 1 108 ? 21.523 -61.570 3.814 1.00 45.20 105 SER B CA 1
ATOM 2676 C C . SER B 1 108 ? 21.088 -60.573 4.891 1.00 45.47 105 SER B C 1
ATOM 2677 O O . SER B 1 108 ? 19.943 -60.104 4.892 1.00 42.05 105 SER B O 1
ATOM 2680 N N . LYS B 1 109 ? 22.008 -60.228 5.793 1.00 43.00 106 LYS B N 1
ATOM 2681 C CA . LYS B 1 109 ? 21.696 -59.255 6.846 1.00 39.32 106 LYS B CA 1
ATOM 2682 C C . LYS B 1 109 ? 21.420 -57.864 6.277 1.00 37.67 106 LYS B C 1
ATOM 2683 O O . LYS B 1 109 ? 20.429 -57.226 6.633 1.00 37.09 106 LYS B O 1
ATOM 2689 N N . ILE B 1 110 ? 22.293 -57.397 5.389 1.00 31.19 107 ILE B N 1
ATOM 2690 C CA . ILE B 1 110 ? 22.089 -56.108 4.748 1.00 27.86 107 ILE B CA 1
ATOM 2691 C C . ILE B 1 110 ? 20.784 -56.078 3.957 1.00 34.58 107 ILE B C 1
ATOM 2692 O O . ILE B 1 110 ? 20.050 -55.089 4.016 1.00 33.10 107 ILE B O 1
ATOM 2697 N N . TRP B 1 111 ? 20.497 -57.155 3.224 1.00 31.96 108 TRP B N 1
ATOM 2698 C CA . TRP B 1 111 ? 19.256 -57.228 2.453 1.00 33.30 108 TRP B CA 1
ATOM 2699 C C . TRP B 1 111 ? 18.041 -57.133 3.383 1.00 35.37 108 TRP B C 1
ATOM 2700 O O . TRP B 1 111 ? 17.140 -56.335 3.148 1.00 31.95 108 TRP B O 1
ATOM 2711 N N . ALA B 1 112 ? 18.022 -57.936 4.449 1.00 33.33 109 ALA B N 1
ATOM 2712 C CA . ALA B 1 112 ? 16.885 -57.919 5.364 1.00 36.47 109 ALA B CA 1
ATOM 2713 C C . ALA B 1 112 ? 16.678 -56.547 6.018 1.00 38.38 109 ALA B C 1
ATOM 2714 O O . ALA B 1 112 ? 15.556 -56.033 6.055 1.00 39.00 109 ALA B O 1
ATOM 2716 N N . TYR B 1 113 ? 17.754 -55.958 6.536 1.00 36.59 110 TYR B N 1
ATOM 2717 C CA . TYR B 1 113 ? 17.632 -54.685 7.242 1.00 38.15 110 TYR B CA 1
ATOM 2718 C C . TYR B 1 113 ? 17.256 -53.539 6.324 1.00 36.42 110 TYR B C 1
ATOM 2719 O O . TYR B 1 113 ? 16.425 -52.702 6.687 1.00 32.20 110 TYR B O 1
ATOM 2728 N N . SER B 1 114 ? 17.866 -53.476 5.140 1.00 30.93 111 SER B N 1
ATOM 2729 C CA . SER B 1 114 ? 17.537 -52.377 4.236 1.00 30.11 111 SER B CA 1
ATOM 2730 C C . SER B 1 114 ? 16.104 -52.544 3.718 1.00 28.88 111 SER B C 1
ATOM 2731 O O . SER B 1 114 ? 15.391 -51.562 3.560 1.00 33.18 111 SER B O 1
ATOM 2734 N N . TRP B 1 115 ? 15.679 -53.781 3.464 1.00 32.23 112 TRP B N 1
ATOM 2735 C CA . TRP B 1 115 ? 14.308 -54.014 2.981 1.00 32.20 112 TRP B CA 1
ATOM 2736 C C . TRP B 1 115 ? 13.310 -53.542 4.047 1.00 37.05 112 TRP B C 1
ATOM 2737 O O . TRP B 1 115 ? 12.394 -52.772 3.760 1.00 34.17 112 TRP B O 1
ATOM 2748 N N . VAL B 1 116 ? 13.495 -53.996 5.284 1.00 37.35 113 VAL B N 1
ATOM 2749 C CA . VAL B 1 116 ? 12.594 -53.601 6.363 1.00 36.95 113 VAL B CA 1
ATOM 2750 C C . VAL B 1 116 ? 12.656 -52.101 6.646 1.00 34.33 113 VAL B C 1
ATOM 2751 O O . VAL B 1 116 ? 11.619 -51.466 6.863 1.00 31.78 113 VAL B O 1
ATOM 2755 N N . GLY B 1 117 ? 13.863 -51.529 6.641 1.00 31.37 114 GLY B N 1
ATOM 2756 C CA . GLY B 1 117 ? 14.006 -50.090 6.845 1.00 28.78 114 GLY B CA 1
ATOM 2757 C C . GLY B 1 117 ? 13.318 -49.272 5.753 1.00 30.58 114 GLY B C 1
ATOM 2758 O O . GLY B 1 117 ? 12.685 -48.237 6.027 1.00 30.95 114 GLY B O 1
ATOM 2759 N N . ASN B 1 118 ? 13.470 -49.719 4.508 1.00 29.72 115 ASN B N 1
ATOM 2760 C CA . ASN B 1 118 ? 12.817 -49.081 3.368 1.00 29.99 115 ASN B CA 1
ATOM 2761 C C . ASN B 1 118 ? 11.300 -49.099 3.568 1.00 33.72 115 ASN B C 1
ATOM 2762 O O . ASN B 1 118 ? 10.608 -48.119 3.271 1.00 33.51 115 ASN B O 1
ATOM 2767 N N . LEU B 1 119 ? 10.797 -50.235 4.056 1.00 34.31 116 LEU B N 1
ATOM 2768 C CA . LEU B 1 119 ? 9.378 -50.401 4.362 1.00 34.96 116 LEU B CA 1
ATOM 2769 C C . LEU B 1 119 ? 8.898 -49.437 5.456 1.00 37.20 116 LEU B C 1
ATOM 2770 O O . LEU B 1 119 ? 7.850 -48.804 5.313 1.00 36.08 116 LEU B O 1
ATOM 2775 N N . ILE B 1 120 ? 9.641 -49.338 6.557 1.00 34.91 117 ILE B N 1
ATOM 2776 C CA . ILE B 1 120 ? 9.364 -48.282 7.536 1.00 39.04 117 ILE B CA 1
ATOM 2777 C C . ILE B 1 120 ? 9.218 -46.889 6.881 1.00 35.97 117 ILE B C 1
ATOM 2778 O O . ILE B 1 120 ? 8.281 -46.143 7.191 1.00 32.87 117 ILE B O 1
ATOM 2783 N N . GLY B 1 121 ? 10.140 -46.536 5.986 1.00 33.03 118 GLY B N 1
ATOM 2784 C CA . GLY B 1 121 ? 10.089 -45.238 5.335 1.00 29.56 118 GLY B CA 1
ATOM 2785 C C . GLY B 1 121 ? 8.820 -45.080 4.513 1.00 33.61 118 GLY B C 1
ATOM 2786 O O . GLY B 1 121 ? 8.143 -44.051 4.580 1.00 34.20 118 GLY B O 1
ATOM 2787 N N . ALA B 1 122 ? 8.487 -46.119 3.749 1.00 31.04 119 ALA B N 1
ATOM 2788 C CA . ALA B 1 122 ? 7.255 -46.153 2.962 1.00 34.02 119 ALA B CA 1
ATOM 2789 C C . ALA B 1 122 ? 5.977 -46.047 3.813 1.00 37.16 119 ALA B C 1
ATOM 2790 O O . ALA B 1 122 ? 5.012 -45.366 3.436 1.00 31.10 119 ALA B O 1
ATOM 2792 N N . LEU B 1 123 ? 5.960 -46.736 4.948 1.00 33.84 120 LEU B N 1
ATOM 2793 C CA . LEU B 1 123 ? 4.794 -46.704 5.818 1.00 33.72 120 LEU B CA 1
ATOM 2794 C C . LEU B 1 123 ? 4.577 -45.294 6.382 1.00 37.97 120 LEU B C 1
ATOM 2795 O O . LEU B 1 123 ? 3.459 -44.779 6.378 1.00 37.43 120 LEU B O 1
ATOM 2800 N N . VAL B 1 124 ? 5.653 -44.689 6.877 1.00 36.24 121 VAL B N 1
ATOM 2801 C CA . VAL B 1 124 ? 5.618 -43.326 7.419 1.00 38.75 121 VAL B CA 1
ATOM 2802 C C . VAL B 1 124 ? 5.121 -42.325 6.367 1.00 36.84 121 VAL B C 1
ATOM 2803 O O . VAL B 1 124 ? 4.248 -41.476 6.632 1.00 33.58 121 VAL B O 1
ATOM 2807 N N . LEU B 1 125 ? 5.678 -42.428 5.170 1.00 35.94 122 LEU B N 1
ATOM 2808 C CA . LEU B 1 125 ? 5.288 -41.558 4.063 1.00 37.50 122 LEU B CA 1
ATOM 2809 C C . LEU B 1 125 ? 3.806 -41.732 3.724 1.00 34.41 122 LEU B C 1
ATOM 2810 O O . LEU B 1 125 ? 3.082 -40.760 3.496 1.00 33.72 122 LEU B O 1
ATOM 2815 N N . GLY B 1 126 ? 3.376 -42.983 3.659 1.00 34.00 123 GLY B N 1
ATOM 2816 C CA . GLY B 1 126 ? 1.987 -43.311 3.378 1.00 33.37 123 GLY B CA 1
ATOM 2817 C C . GLY B 1 126 ? 1.054 -42.647 4.359 1.00 36.96 123 GLY B C 1
ATOM 2818 O O . GLY B 1 126 ? 0.066 -42.016 3.96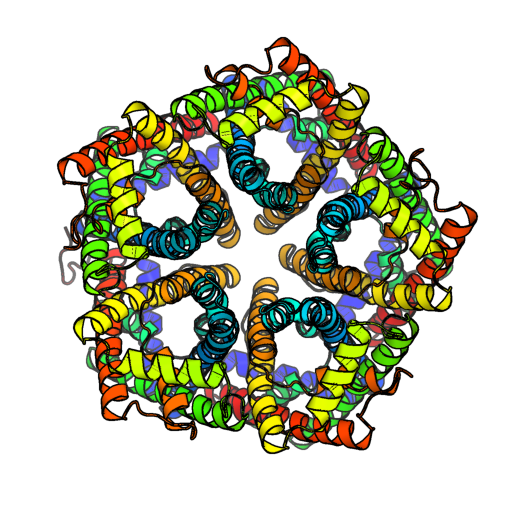3 1.00 40.78 123 GLY B O 1
ATOM 2819 N N . ILE B 1 127 ? 1.382 -42.768 5.643 1.00 33.09 124 ILE B N 1
ATOM 2820 C CA . ILE B 1 127 ? 0.556 -42.208 6.713 1.00 35.90 124 ILE B CA 1
ATOM 2821 C C . ILE B 1 127 ? 0.413 -40.697 6.554 1.00 39.19 124 ILE B C 1
ATOM 2822 O O . ILE B 1 127 ? -0.690 -40.147 6.568 1.00 35.36 124 ILE B O 1
ATOM 2827 N N . ILE B 1 128 ? 1.546 -40.027 6.410 1.00 36.76 125 ILE B N 1
ATOM 2828 C CA . ILE B 1 128 ? 1.544 -38.585 6.241 1.00 39.89 125 ILE B CA 1
ATOM 2829 C C . ILE B 1 128 ? 0.855 -38.144 4.943 1.00 33.48 125 ILE B C 1
ATOM 2830 O O . ILE B 1 128 ? 0.094 -37.176 4.933 1.00 34.45 125 ILE B O 1
ATOM 2835 N N . PHE B 1 129 ? 1.116 -38.848 3.851 1.00 32.95 126 PHE B N 1
ATOM 2836 C CA . PHE B 1 129 ? 0.420 -38.528 2.611 1.00 33.17 126 PHE B CA 1
ATOM 2837 C C . PHE B 1 129 ? -1.097 -38.662 2.771 1.00 31.13 126 PHE B C 1
ATOM 2838 O O . PHE B 1 129 ? -1.850 -37.816 2.296 1.00 34.15 126 PHE B O 1
ATOM 2846 N N . VAL B 1 130 ? -1.560 -39.712 3.439 1.00 32.49 127 VAL B N 1
ATOM 2847 C CA . VAL B 1 130 ? -3.000 -39.820 3.665 1.00 29.96 127 VAL B CA 1
ATOM 2848 C C . VAL B 1 130 ? -3.508 -38.647 4.519 1.00 35.78 127 VAL B C 1
ATOM 2849 O O . VAL B 1 130 ? -4.606 -38.153 4.305 1.00 39.35 127 VAL B O 1
ATOM 2853 N N . GLY B 1 131 ? -2.675 -38.167 5.435 1.00 38.49 128 GLY B N 1
ATOM 2854 C CA . GLY B 1 131 ? -3.027 -37.040 6.284 1.00 38.22 128 GLY B CA 1
ATOM 2855 C C . GLY B 1 131 ? -3.231 -35.723 5.546 1.00 31.87 128 GLY B C 1
ATOM 2856 O O . GLY B 1 131 ? -3.919 -34.829 6.054 1.00 34.44 128 GLY B O 1
ATOM 2857 N N . THR B 1 132 ? -2.635 -35.596 4.360 1.00 33.49 129 THR B N 1
ATOM 2858 C CA . THR B 1 132 ? -2.793 -34.393 3.540 1.00 33.04 129 THR B CA 1
ATOM 2859 C C . THR B 1 132 ? -4.213 -34.212 3.016 1.00 36.67 129 THR B C 1
ATOM 2860 O O . THR B 1 132 ? -4.583 -33.111 2.594 1.00 38.38 129 THR B O 1
ATOM 2864 N N . GLY B 1 133 ? -4.999 -35.284 3.038 1.00 37.97 130 GLY B N 1
ATOM 2865 C CA . GLY B 1 133 ? -6.320 -35.281 2.430 1.00 37.54 130 GLY B CA 1
ATOM 2866 C C . GLY B 1 133 ? -6.242 -35.370 0.906 1.00 37.75 130 GLY B C 1
ATOM 2867 O O . GLY B 1 133 ? -7.250 -35.261 0.227 1.00 36.97 130 GLY B O 1
ATOM 2868 N N . LEU B 1 134 ? -5.048 -35.584 0.359 1.00 35.50 131 LEU B N 1
ATOM 2869 C CA . LEU B 1 134 ? -4.893 -35.634 -1.102 1.00 32.25 131 LEU B CA 1
ATOM 2870 C C . LEU B 1 134 ? -5.388 -36.923 -1.780 1.00 35.03 131 LEU B C 1
ATOM 2871 O O . LEU B 1 134 ? -5.516 -36.975 -3.005 1.00 40.68 131 LEU B O 1
ATOM 2876 N N . VAL B 1 135 ? -5.653 -37.965 -0.997 1.00 33.14 132 VAL B N 1
ATOM 2877 C CA . VAL B 1 135 ? -6.273 -39.162 -1.559 1.00 37.54 132 VAL B CA 1
ATOM 2878 C C . VAL B 1 135 ? -7.580 -39.481 -0.861 1.00 44.70 132 VAL B C 1
ATOM 2879 O O . VAL B 1 135 ? -7.908 -40.640 -0.655 1.00 51.20 132 VAL B O 1
ATOM 2883 N N . ASP B 1 136 ? -8.335 -38.447 -0.513 1.00 51.28 133 ASP B N 1
ATOM 2884 C CA . ASP B 1 136 ? -9.655 -38.656 0.076 1.00 58.18 133 ASP B CA 1
ATOM 2885 C C . ASP B 1 136 ? -10.649 -39.104 -0.995 1.00 59.04 133 ASP B C 1
ATOM 2886 O O . ASP B 1 136 ? -11.482 -39.968 -0.757 1.00 59.06 133 ASP B O 1
ATOM 2891 N N . LYS B 1 137 ? -10.545 -38.512 -2.179 1.00 58.65 134 LYS B N 1
ATOM 2892 C CA . LYS B 1 137 ? -11.413 -38.855 -3.295 1.00 57.23 134 LYS B CA 1
ATOM 2893 C C . LYS B 1 137 ? -10.892 -38.147 -4.533 1.00 51.82 134 LYS B C 1
ATOM 2894 O O . LYS B 1 137 ? -10.126 -37.188 -4.428 1.00 48.81 134 LYS B O 1
ATOM 2900 N N . GLY B 1 138 ? -11.304 -38.609 -5.708 1.00 44.65 135 GLY B N 1
ATOM 2901 C CA . GLY B 1 138 ? -10.860 -37.979 -6.938 1.00 47.74 135 GLY B CA 1
ATOM 2902 C C . GLY B 1 138 ? -9.885 -38.846 -7.710 1.00 45.27 135 GLY B C 1
ATOM 2903 O O . GLY B 1 138 ? -9.562 -39.952 -7.295 1.00 42.08 135 GLY B O 1
ATOM 2904 N N . PRO B 1 139 ? -9.420 -38.349 -8.860 1.00 47.42 136 PRO B N 1
ATOM 2905 C CA . PRO B 1 139 ? -8.598 -39.163 -9.763 1.00 43.44 136 PRO B CA 1
ATOM 2906 C C . PRO B 1 139 ? -7.290 -39.690 -9.155 1.00 33.86 136 PRO B C 1
ATOM 2907 O O . PRO B 1 139 ? -6.863 -40.779 -9.541 1.00 42.18 136 PRO B O 1
ATOM 2911 N N . VAL B 1 140 ? -6.662 -38.967 -8.232 1.00 35.31 137 VAL B N 1
ATOM 2912 C CA . VAL B 1 140 ? -5.399 -39.471 -7.667 1.00 33.94 137 VAL B CA 1
ATOM 2913 C C . VAL B 1 140 ? -5.656 -40.690 -6.766 1.00 36.41 137 VAL B C 1
ATOM 2914 O O . VAL B 1 140 ? -5.023 -41.732 -6.917 1.00 37.50 137 VAL B O 1
ATOM 2918 N N . ALA B 1 141 ? -6.607 -40.558 -5.846 1.00 38.72 138 ALA B N 1
ATOM 2919 C CA . ALA B 1 141 ? -7.038 -41.672 -5.023 1.00 39.84 138 ALA B CA 1
ATOM 2920 C C . ALA B 1 141 ? -7.391 -42.855 -5.906 1.00 43.79 138 ALA B C 1
ATOM 2921 O O . ALA B 1 141 ? -7.014 -43.996 -5.628 1.00 45.30 138 ALA B O 1
ATOM 2923 N N . GLU B 1 142 ? -8.132 -42.583 -6.969 1.00 41.72 139 GLU B N 1
ATOM 2924 C CA . GLU B 1 142 ? -8.577 -43.660 -7.841 1.00 48.28 139 GLU B CA 1
ATOM 2925 C C . GLU B 1 142 ? -7.396 -44.296 -8.568 1.00 42.48 139 GLU B C 1
ATOM 2926 O O . GLU B 1 142 ? -7.369 -45.509 -8.756 1.00 42.34 139 GLU B O 1
ATOM 2932 N N . PHE B 1 143 ? -6.414 -43.485 -8.959 1.00 40.57 140 PHE B N 1
ATOM 2933 C CA . PHE B 1 143 ? -5.228 -44.030 -9.628 1.00 37.63 140 PHE B CA 1
ATOM 2934 C C . PHE B 1 143 ? -4.450 -44.960 -8.692 1.00 39.91 140 PHE B C 1
ATOM 2935 O O . PHE B 1 143 ? -3.979 -46.019 -9.103 1.00 39.29 140 PHE B O 1
ATOM 2943 N N . PHE B 1 144 ? -4.313 -44.567 -7.430 1.00 42.44 141 PHE B N 1
ATOM 2944 C CA . PHE B 1 144 ? -3.710 -45.458 -6.435 1.00 45.60 141 PHE B CA 1
ATOM 2945 C C . PHE B 1 144 ? -4.511 -46.760 -6.305 1.00 47.55 141 PHE B C 1
ATOM 2946 O O . PHE B 1 144 ? -3.956 -47.857 -6.395 1.00 46.63 141 PHE B O 1
ATOM 2954 N N . ALA B 1 145 ? -5.820 -46.629 -6.111 1.00 43.71 142 ALA B N 1
ATOM 2955 C CA . ALA B 1 145 ? -6.684 -47.782 -5.876 1.00 47.19 142 ALA B CA 1
ATOM 2956 C C . ALA B 1 145 ? -6.687 -48.761 -7.055 1.00 47.89 142 ALA B C 1
ATOM 2957 O O . ALA B 1 145 ? -6.613 -49.975 -6.863 1.00 44.67 142 ALA B O 1
ATOM 2959 N N . ASN B 1 146 ? -6.787 -48.237 -8.272 1.00 47.71 143 ASN B N 1
ATOM 2960 C CA . ASN B 1 146 ? -6.790 -49.094 -9.458 1.00 53.66 143 ASN B CA 1
ATOM 2961 C C . ASN B 1 146 ? -5.432 -49.757 -9.725 1.00 53.91 143 ASN B C 1
ATOM 2962 O O . ASN B 1 146 ? -5.366 -50.944 -10.031 1.00 54.98 143 ASN B O 1
ATOM 2967 N N . THR B 1 147 ? -4.350 -49.000 -9.583 1.00 47.89 144 THR B N 1
ATOM 2968 C CA . THR B 1 147 ? -3.020 -49.567 -9.755 1.00 50.06 144 THR B CA 1
ATOM 2969 C C . THR B 1 147 ? -2.742 -50.664 -8.723 1.00 51.83 144 THR B C 1
ATOM 2970 O O . THR B 1 147 ? -2.289 -51.754 -9.069 1.00 50.55 144 THR B O 1
ATOM 2974 N N . ALA B 1 148 ? -3.009 -50.376 -7.455 1.00 51.15 145 ALA B N 1
ATOM 2975 C CA . ALA B 1 148 ? -2.739 -51.343 -6.391 1.00 52.13 145 ALA B CA 1
ATOM 2976 C C . ALA B 1 148 ? -3.498 -52.652 -6.610 1.00 52.91 145 ALA B C 1
ATOM 2977 O O . ALA B 1 148 ? -2.994 -53.738 -6.296 1.00 50.69 145 ALA B O 1
ATOM 2979 N N . ALA B 1 149 ? -4.705 -52.549 -7.162 1.00 51.55 146 ALA B N 1
ATOM 2980 C CA . ALA B 1 149 ? -5.522 -53.736 -7.402 1.00 56.63 146 ALA B CA 1
ATOM 2981 C C . ALA B 1 149 ? -4.943 -54.564 -8.550 1.00 59.28 146 ALA B C 1
ATOM 2982 O O . ALA B 1 149 ? -4.850 -55.787 -8.459 1.00 56.12 146 ALA B O 1
ATOM 2984 N N . SER B 1 150 ? -4.536 -53.898 -9.625 1.00 63.41 147 SER B N 1
ATOM 2985 C CA . SER B 1 150 ? -3.995 -54.617 -10.776 1.00 69.78 147 SER B CA 1
ATOM 2986 C C . SER B 1 150 ? -2.618 -55.214 -10.461 1.00 67.90 147 SER B C 1
ATOM 2987 O O . SER B 1 150 ? -2.229 -56.235 -11.032 1.00 69.67 147 SER B O 1
ATOM 2990 N N . GLU B 1 151 ? -1.901 -54.581 -9.535 1.00 61.80 148 GLU B N 1
ATOM 2991 C CA . GLU B 1 151 ? -0.571 -55.033 -9.122 1.00 61.65 148 GLU B CA 1
ATOM 2992 C C . GLU B 1 151 ? -0.617 -56.352 -8.345 1.00 65.96 148 GLU B C 1
ATOM 2993 O O . GLU B 1 151 ? 0.250 -57.211 -8.510 1.00 63.87 148 GLU B O 1
ATOM 2999 N N . ALA B 1 152 ? -1.624 -56.507 -7.491 1.00 68.33 149 ALA B N 1
ATOM 3000 C CA . ALA B 1 152 ? -1.743 -57.711 -6.668 1.00 70.46 149 ALA B CA 1
ATOM 3001 C C . ALA B 1 152 ? -2.505 -58.852 -7.353 1.00 73.30 149 ALA B C 1
ATOM 3002 O O . ALA B 1 152 ? -2.682 -59.922 -6.769 1.00 74.10 149 ALA B O 1
ATOM 3004 N N . SER B 1 153 ? -2.960 -58.623 -8.582 1.00 72.29 150 SER B N 1
ATOM 3005 C CA . SER B 1 153 ? -3.702 -59.647 -9.321 1.00 73.17 150 SER B CA 1
ATOM 3006 C C . SER B 1 153 ? -2.926 -60.114 -10.560 1.00 66.04 150 SER B C 1
ATOM 3007 O O . SER B 1 153 ? -3.387 -60.963 -11.321 1.00 62.86 150 SER B O 1
ATOM 3010 N N . MET B 1 154 ? -1.739 -59.553 -10.754 1.00 56.60 151 MET B N 1
ATOM 3011 C CA . MET B 1 154 ? -0.894 -59.959 -11.866 1.00 55.46 151 MET B CA 1
ATOM 3012 C C . MET B 1 154 ? -0.225 -61.288 -11.518 1.00 53.25 151 MET B C 1
ATOM 3013 O O . MET B 1 154 ? 0.159 -61.499 -10.374 1.00 57.88 151 MET B O 1
ATOM 3018 N N . PRO B 1 155 ? -0.094 -62.198 -12.493 1.00 49.09 152 PRO B N 1
ATOM 3019 C CA . PRO B 1 155 ? 0.518 -63.485 -12.146 1.00 54.31 152 PRO B CA 1
ATOM 3020 C C . PRO B 1 155 ? 1.934 -63.323 -11.583 1.00 56.82 152 PRO B C 1
ATOM 3021 O O . PRO B 1 155 ? 2.649 -62.377 -11.932 1.00 52.62 152 PRO B O 1
ATOM 3025 N N . PHE B 1 156 ? 2.320 -64.256 -10.717 1.00 43.95 153 PHE B N 1
ATOM 3026 C CA . PHE B 1 156 ? 3.611 -64.232 -10.041 1.00 43.62 153 PHE B CA 1
ATOM 3027 C C . PHE B 1 156 ? 4.756 -64.117 -11.031 1.00 42.95 153 PHE B C 1
ATOM 3028 O O . PHE B 1 156 ? 5.665 -63.305 -10.856 1.00 38.41 153 PHE B O 1
ATOM 3036 N N . THR B 1 157 ? 4.704 -64.938 -12.072 1.00 42.24 154 THR B N 1
ATOM 3037 C CA . THR B 1 157 ? 5.771 -65.009 -13.054 1.00 43.67 154 THR B CA 1
ATOM 3038 C C . THR B 1 157 ? 6.003 -63.682 -13.782 1.00 42.97 154 THR B C 1
ATOM 3039 O O . THR B 1 157 ? 7.147 -63.272 -13.994 1.00 43.39 154 THR B O 1
ATOM 3043 N N . ALA B 1 158 ? 4.913 -63.032 -14.182 1.00 36.51 155 ALA B N 1
ATOM 3044 C CA . ALA B 1 158 ? 4.982 -61.708 -14.788 1.00 38.57 155 ALA B CA 1
ATOM 3045 C C . ALA B 1 158 ? 5.585 -60.695 -13.816 1.00 32.86 155 ALA B C 1
ATOM 3046 O O . ALA B 1 158 ? 6.428 -59.896 -14.196 1.00 32.72 155 ALA B O 1
ATOM 3048 N N . LEU B 1 159 ? 5.154 -60.714 -12.558 1.00 31.15 156 LEU B N 1
ATOM 3049 C CA . LEU B 1 159 ? 5.737 -59.802 -11.567 1.00 32.31 156 LEU B CA 1
ATOM 3050 C C . LEU B 1 159 ? 7.227 -60.047 -11.345 1.00 35.80 156 LEU B C 1
ATOM 3051 O O . LEU B 1 159 ? 8.010 -59.101 -11.228 1.00 34.94 156 LEU B O 1
ATOM 3056 N N . PHE B 1 160 ? 7.602 -61.322 -11.274 1.00 35.77 157 PHE B N 1
ATOM 3057 C CA . PHE B 1 160 ? 8.989 -61.746 -11.075 1.00 36.74 157 PHE B CA 1
ATOM 3058 C C . PHE B 1 160 ? 9.888 -61.254 -12.208 1.00 39.45 157 PHE B C 1
ATOM 3059 O O . PHE B 1 160 ? 10.960 -60.680 -11.971 1.00 32.90 157 PHE B O 1
ATOM 3067 N N . PHE B 1 161 ? 9.449 -61.461 -13.444 1.00 31.11 158 PHE B N 1
ATOM 3068 C CA . PHE B 1 161 ? 10.251 -61.017 -14.579 1.00 31.61 158 PHE B CA 1
ATOM 3069 C C . PHE B 1 161 ? 10.298 -59.496 -14.691 1.00 33.46 158 PHE B C 1
ATOM 3070 O O . PHE B 1 161 ? 11.308 -58.939 -15.102 1.00 30.25 158 PHE B O 1
ATOM 3078 N N . ARG B 1 162 ? 9.211 -58.830 -14.318 1.00 29.37 159 ARG B N 1
ATOM 3079 C CA . ARG B 1 162 ? 9.210 -57.371 -14.263 1.00 32.69 159 ARG B CA 1
ATOM 3080 C C . ARG B 1 162 ? 10.179 -56.842 -13.204 1.00 31.87 159 ARG B C 1
ATOM 3081 O O . ARG B 1 162 ? 10.766 -55.775 -13.375 1.00 30.00 159 ARG B O 1
ATOM 3089 N N . GLY B 1 163 ? 10.332 -57.591 -12.111 1.00 31.97 160 GLY B N 1
ATOM 3090 C CA . GLY B 1 163 ? 11.273 -57.238 -11.060 1.00 30.14 160 GLY B CA 1
ATOM 3091 C C . GLY B 1 163 ? 12.727 -57.379 -11.481 1.00 28.32 160 GLY B C 1
ATOM 3092 O O . GLY B 1 163 ? 13.576 -56.570 -11.093 1.00 26.67 160 GLY B O 1
ATOM 3093 N N . ILE B 1 164 ? 13.014 -58.413 -12.270 1.00 28.23 161 ILE B N 1
ATOM 3094 C CA . ILE B 1 164 ? 14.347 -58.615 -12.827 1.00 29.87 161 ILE B CA 1
ATOM 3095 C C . ILE B 1 164 ? 14.775 -57.402 -13.658 1.00 35.23 161 ILE B C 1
ATOM 3096 O O . ILE B 1 164 ? 15.831 -56.816 -13.418 1.00 30.16 161 ILE B O 1
ATOM 3101 N N . LEU B 1 165 ? 13.952 -57.020 -14.632 1.00 28.43 162 LEU B N 1
ATOM 3102 C CA . LEU B 1 165 ? 14.328 -55.954 -15.561 1.00 26.96 162 LEU B CA 1
ATOM 3103 C C . LEU B 1 165 ? 14.397 -54.612 -14.856 1.00 28.19 162 LEU B C 1
ATOM 3104 O O . LEU B 1 165 ? 15.240 -53.765 -15.178 1.00 28.08 162 LEU B O 1
ATOM 3109 N N . CYS B 1 166 ? 13.518 -54.418 -13.883 1.00 27.10 163 CYS B N 1
ATOM 3110 C CA . CYS B 1 166 ? 13.538 -53.187 -13.124 1.00 24.81 163 CYS B CA 1
ATOM 3111 C C . CYS B 1 166 ? 14.885 -53.023 -12.408 1.00 25.19 163 CYS B C 1
ATOM 3112 O O . CYS B 1 166 ? 15.500 -51.959 -12.456 1.00 26.19 163 CYS B O 1
ATOM 3115 N N . ASN B 1 167 ? 15.340 -54.072 -11.733 1.00 25.53 164 ASN B N 1
ATOM 3116 C CA . ASN B 1 167 ? 16.556 -53.918 -10.941 1.00 32.75 164 ASN B CA 1
ATOM 3117 C C . ASN B 1 167 ? 17.853 -54.007 -11.752 1.00 27.43 164 ASN B C 1
ATOM 3118 O O . ASN B 1 167 ? 18.884 -53.557 -11.302 1.00 30.10 164 ASN B O 1
ATOM 3123 N N . ILE B 1 168 ? 17.794 -54.574 -12.947 1.00 29.45 165 ILE B N 1
ATOM 3124 C CA . ILE B 1 168 ? 18.885 -54.364 -13.887 1.00 28.77 165 ILE B CA 1
ATOM 3125 C C . ILE B 1 168 ? 19.029 -52.856 -14.130 1.00 29.30 165 ILE B C 1
ATOM 3126 O O . ILE B 1 168 ? 20.123 -52.316 -14.042 1.00 27.97 165 ILE B O 1
ATOM 3131 N N . LEU B 1 169 ? 17.914 -52.170 -14.395 1.00 25.35 166 LEU B N 1
ATOM 3132 C CA . LEU B 1 169 ? 17.970 -50.730 -14.637 1.00 27.50 166 LEU B CA 1
ATOM 3133 C C . LEU B 1 169 ? 18.359 -49.915 -13.401 1.00 26.18 166 LEU B C 1
ATOM 3134 O O . LEU B 1 169 ? 19.136 -48.974 -13.499 1.00 25.66 166 LEU B O 1
ATOM 3139 N N . VAL B 1 170 ? 17.796 -50.246 -12.248 1.00 25.83 167 VAL B N 1
ATOM 3140 C CA . VAL B 1 170 ? 18.143 -49.502 -11.037 1.00 28.76 167 VAL B CA 1
ATOM 3141 C C . VAL B 1 170 ? 19.620 -49.714 -10.690 1.00 28.22 167 VAL B C 1
ATOM 3142 O O . VAL B 1 170 ? 20.350 -48.756 -10.425 1.00 29.24 167 VAL B O 1
ATOM 3146 N N . CYS B 1 171 ? 20.068 -50.969 -10.715 1.00 27.12 168 CYS B N 1
ATOM 3147 C CA . CYS B 1 171 ? 21.451 -51.255 -10.336 1.00 28.91 168 CYS B CA 1
ATOM 3148 C C . CYS B 1 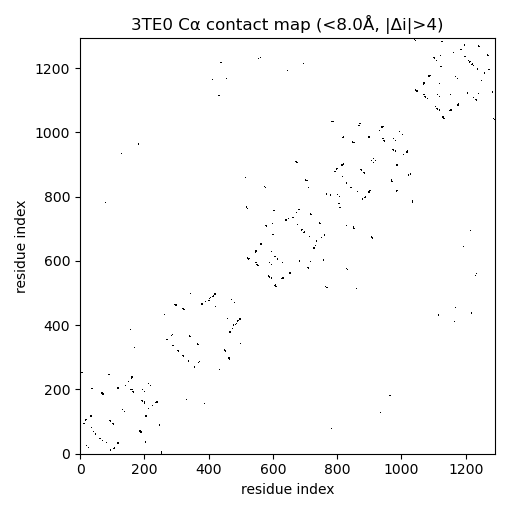171 ? 22.446 -50.738 -11.387 1.00 30.02 168 CYS B C 1
ATOM 3149 O O . CYS B 1 171 ? 23.541 -50.313 -11.039 1.00 27.84 168 CYS B O 1
ATOM 3152 N N . VAL B 1 172 ? 22.082 -50.767 -12.668 1.00 27.25 169 VAL B N 1
ATOM 3153 C CA . VAL B 1 172 ? 23.019 -50.219 -13.650 1.00 26.91 169 VAL B CA 1
ATOM 3154 C C . VAL B 1 172 ? 23.167 -48.702 -13.462 1.00 24.53 169 VAL B C 1
ATOM 3155 O O . VAL B 1 172 ? 24.245 -48.137 -13.677 1.00 29.73 169 VAL B O 1
ATOM 3159 N N . SER B 1 173 ? 22.095 -48.030 -13.044 1.00 25.85 170 SER B N 1
ATOM 3160 C CA . SER B 1 173 ? 22.242 -46.601 -12.770 1.00 31.67 170 SER B CA 1
ATOM 3161 C C . SER B 1 173 ? 23.117 -46.366 -11.529 1.00 29.90 170 SER B C 1
ATOM 3162 O O . SER B 1 173 ? 23.861 -45.394 -11.474 1.00 26.68 170 SER B O 1
ATOM 3165 N N . VAL B 1 174 ? 23.030 -47.256 -10.541 1.00 28.62 171 VAL B N 1
ATOM 3166 C CA . VAL B 1 174 ? 23.971 -47.229 -9.417 1.00 30.81 171 VAL B CA 1
ATOM 3167 C C . VAL B 1 174 ? 25.398 -47.529 -9.900 1.00 30.90 171 VAL B C 1
ATOM 3168 O O . VAL B 1 174 ? 26.355 -46.879 -9.497 1.00 29.28 171 VAL B O 1
ATOM 3172 N N . LEU B 1 175 ? 25.532 -48.522 -10.766 1.00 28.14 172 LEU B N 1
ATOM 3173 C CA . LEU B 1 175 ? 26.831 -48.869 -11.351 1.00 25.16 172 LEU B CA 1
ATOM 3174 C C . LEU B 1 175 ? 27.454 -47.647 -12.041 1.00 27.02 172 LEU B C 1
ATOM 3175 O O . LEU B 1 175 ? 28.625 -47.337 -11.830 1.00 28.52 172 LEU B O 1
ATOM 3180 N N . CYS B 1 176 ? 26.662 -46.941 -12.854 1.00 28.77 173 CYS B N 1
ATOM 3181 C CA . CYS B 1 176 ? 27.142 -45.721 -13.517 1.00 28.33 173 CYS B CA 1
ATOM 3182 C C . CYS B 1 176 ? 27.651 -44.705 -12.511 1.00 28.46 173 CYS B C 1
ATOM 3183 O O . CYS B 1 176 ? 28.636 -44.010 -12.773 1.00 30.58 173 CYS B O 1
ATOM 3186 N N . SER B 1 177 ? 26.964 -44.602 -11.367 1.00 26.61 174 SER B N 1
ATOM 3187 C CA . SER B 1 177 ? 27.383 -43.674 -10.325 1.00 29.59 174 SER B CA 1
ATOM 3188 C C . SER B 1 177 ? 28.734 -44.066 -9.728 1.00 32.27 174 SER B C 1
ATOM 3189 O O . SER B 1 177 ? 29.461 -43.223 -9.223 1.00 33.79 174 SER B O 1
ATOM 3192 N N . PHE B 1 178 ? 29.076 -45.346 -9.788 1.00 31.49 175 PHE B N 1
ATOM 3193 C CA . PHE B 1 178 ? 30.392 -45.771 -9.334 1.00 27.34 175 PHE B CA 1
ATOM 3194 C C . PHE B 1 178 ? 31.462 -45.501 -10.382 1.00 34.46 175 PHE B C 1
ATOM 3195 O O . PHE B 1 178 ? 32.633 -45.521 -10.067 1.00 35.52 175 PHE B O 1
ATOM 3203 N N . ARG B 1 179 ? 31.056 -45.239 -11.623 1.00 32.29 176 ARG B N 1
ATOM 3204 C CA . ARG B 1 179 ? 32.008 -45.089 -12.730 1.00 34.10 176 ARG B CA 1
ATOM 3205 C C . ARG B 1 179 ? 32.193 -43.643 -13.244 1.00 34.75 176 ARG B C 1
ATOM 3206 O O . ARG B 1 179 ? 32.805 -43.421 -14.280 1.00 35.89 176 ARG B O 1
ATOM 3214 N N . THR B 1 180 ? 31.644 -42.657 -12.547 1.00 32.55 177 THR B N 1
ATOM 3215 C CA . THR B 1 180 ? 31.856 -41.267 -12.939 1.00 29.96 177 THR B CA 1
ATOM 3216 C C . THR B 1 180 ? 32.103 -40.431 -11.699 1.00 35.56 177 THR B C 1
ATOM 3217 O O . THR B 1 180 ? 31.601 -40.764 -10.635 1.00 32.89 177 THR B O 1
ATOM 3221 N N . ASN B 1 181 ? 32.867 -39.346 -11.830 1.00 30.23 178 ASN B N 1
ATOM 3222 C CA . ASN B 1 181 ? 32.983 -38.376 -10.742 1.00 35.50 178 ASN B CA 1
ATOM 3223 C C . ASN B 1 181 ? 32.071 -37.163 -10.909 1.00 33.63 178 ASN B C 1
ATOM 3224 O O . ASN B 1 181 ? 32.122 -36.237 -10.120 1.00 33.85 178 ASN B O 1
ATOM 3229 N N . SER B 1 182 ? 31.231 -37.177 -11.938 1.00 26.95 179 SER B N 1
ATOM 3230 C CA . SER B 1 182 ? 30.335 -36.050 -12.182 1.00 27.45 179 SER B CA 1
ATOM 3231 C C . SER B 1 182 ? 28.947 -36.313 -11.586 1.00 26.90 179 SER B C 1
ATOM 3232 O O . SER B 1 182 ? 28.261 -37.246 -11.997 1.00 24.87 179 SER B O 1
ATOM 3235 N N . ASP B 1 183 ? 28.549 -35.521 -10.598 1.00 25.69 180 ASP B N 1
ATOM 3236 C CA . ASP B 1 183 ? 27.218 -35.686 -10.004 1.00 27.48 180 ASP B CA 1
ATOM 3237 C C . ASP B 1 183 ? 26.099 -35.453 -10.999 1.00 25.65 180 ASP B C 1
ATOM 3238 O O . ASP B 1 183 ? 25.052 -36.072 -10.924 1.00 28.25 180 ASP B O 1
ATOM 3243 N N . THR B 1 184 ? 26.323 -34.555 -11.941 1.00 21.48 181 THR B N 1
ATOM 3244 C CA . THR B 1 184 ? 25.305 -34.297 -12.959 1.00 27.81 181 THR B CA 1
ATOM 3245 C C . THR B 1 184 ? 25.143 -35.493 -13.919 1.00 26.88 181 THR B C 1
ATOM 3246 O O . THR B 1 184 ? 24.021 -35.867 -14.263 1.00 25.01 181 THR B O 1
ATOM 3250 N N . ALA B 1 185 ? 26.259 -36.100 -14.343 1.00 24.34 182 ALA B N 1
ATOM 3251 C CA . ALA B 1 185 ? 26.176 -37.326 -15.133 1.00 24.64 182 ALA B CA 1
ATOM 3252 C C . ALA B 1 185 ? 25.438 -38.429 -14.372 1.00 27.95 182 ALA B C 1
ATOM 3253 O O . ALA B 1 185 ? 24.711 -39.205 -14.978 1.00 22.82 182 ALA B O 1
ATOM 3255 N N . LYS B 1 186 ? 25.646 -38.507 -13.055 1.00 22.71 183 LYS B N 1
ATOM 3256 C CA . LYS B 1 186 ? 24.976 -39.519 -12.231 1.00 26.10 183 LYS B CA 1
ATOM 3257 C C . LYS B 1 186 ? 23.454 -39.356 -12.278 1.00 20.23 183 LYS B C 1
ATOM 3258 O O . LYS B 1 186 ? 22.714 -40.322 -12.491 1.00 24.24 183 LYS B O 1
ATOM 3264 N N . ILE B 1 187 ? 22.999 -38.128 -12.067 1.00 24.71 184 ILE B N 1
ATOM 3265 C CA . ILE B 1 187 ? 21.573 -37.810 -12.095 1.00 25.58 184 ILE B CA 1
ATOM 3266 C C . ILE B 1 187 ? 20.978 -38.073 -13.475 1.00 28.97 184 ILE B C 1
ATOM 3267 O O . ILE B 1 187 ? 19.896 -38.640 -13.588 1.00 24.86 184 ILE B O 1
ATOM 3272 N N . ILE B 1 188 ? 21.684 -37.670 -14.528 1.00 25.45 185 ILE B N 1
ATOM 3273 C CA . ILE B 1 188 ? 21.180 -37.911 -15.870 1.00 20.82 185 ILE B CA 1
ATOM 3274 C C . ILE B 1 188 ? 21.029 -39.407 -16.143 1.00 20.06 185 ILE B C 1
ATOM 3275 O O . ILE B 1 188 ? 20.057 -39.820 -16.762 1.00 27.17 185 ILE B O 1
ATOM 3280 N N . MET B 1 189 ? 22.010 -40.215 -15.720 1.00 21.14 186 MET B N 1
ATOM 3281 C CA . MET B 1 189 ? 21.931 -41.655 -15.950 1.00 23.53 186 MET B CA 1
ATOM 3282 C C . MET B 1 189 ? 20.758 -42.254 -15.132 1.00 23.82 186 MET B C 1
ATOM 3283 O O . MET B 1 189 ? 20.052 -43.143 -15.592 1.00 25.27 186 MET B O 1
ATOM 3288 N N . ILE B 1 190 ? 20.540 -41.730 -13.934 1.00 23.16 187 ILE B N 1
ATOM 3289 C CA . ILE B 1 190 ? 19.421 -42.165 -13.117 1.00 23.79 187 ILE B CA 1
ATOM 3290 C C . ILE B 1 190 ? 18.105 -41.799 -13.811 1.00 25.61 187 ILE B C 1
ATOM 3291 O O . ILE B 1 190 ? 17.183 -42.621 -13.908 1.00 25.35 187 ILE B O 1
ATOM 3296 N N . PHE B 1 191 ? 18.025 -40.566 -14.300 1.00 22.47 188 PHE B N 1
ATOM 3297 C CA . PHE B 1 191 ? 16.840 -40.104 -15.020 1.00 19.88 188 PHE B CA 1
ATOM 3298 C C . PHE B 1 191 ? 16.523 -41.023 -16.213 1.00 26.50 188 PHE B C 1
ATOM 3299 O O . PHE B 1 191 ? 15.381 -41.442 -16.388 1.00 25.83 188 PHE B O 1
ATOM 3307 N N . LEU B 1 192 ? 17.536 -41.356 -17.022 1.00 23.44 189 LEU B N 1
ATOM 3308 C CA . LEU B 1 192 ? 17.318 -42.287 -18.145 1.00 24.98 189 LEU B CA 1
ATOM 3309 C C . LEU B 1 192 ? 16.844 -43.665 -17.706 1.00 22.44 189 LEU B C 1
ATOM 3310 O O . LEU B 1 192 ? 15.938 -44.253 -18.314 1.00 23.37 189 LEU B O 1
ATOM 3315 N N . CYS B 1 193 ? 17.480 -44.214 -16.678 1.00 25.30 190 CYS B N 1
ATOM 3316 C CA . CYS B 1 193 ? 17.154 -45.578 -16.280 1.00 22.86 190 CYS B CA 1
ATOM 3317 C C . CYS B 1 193 ? 15.777 -45.677 -15.654 1.00 25.33 190 CYS B C 1
ATOM 3318 O O . CYS B 1 193 ? 15.080 -46.669 -15.855 1.00 27.20 190 CYS B O 1
ATOM 3321 N N . LEU B 1 194 ? 15.390 -44.658 -14.881 1.00 24.52 191 LEU B N 1
ATOM 3322 C CA . LEU B 1 194 ? 14.067 -44.673 -14.242 1.00 26.31 191 LEU B CA 1
ATOM 3323 C C . LEU B 1 194 ? 12.959 -44.412 -15.260 1.00 25.33 191 LEU B C 1
ATOM 3324 O O . LEU B 1 194 ? 11.859 -44.979 -15.172 1.00 27.13 191 LEU B O 1
ATOM 3329 N N . PHE B 1 195 ? 13.256 -43.557 -16.237 1.00 24.76 192 PHE B N 1
ATOM 3330 C CA . PHE B 1 195 ? 12.333 -43.299 -17.357 1.00 23.34 192 PHE B CA 1
ATOM 3331 C C . PHE B 1 195 ? 12.099 -44.642 -18.086 1.00 30.95 192 PHE B C 1
ATOM 3332 O O . PHE B 1 195 ? 10.953 -45.041 -18.326 1.00 29.28 192 PHE B O 1
ATOM 3340 N N . ALA B 1 196 ? 13.186 -45.348 -18.414 1.00 25.16 193 ALA B N 1
ATOM 3341 C CA . ALA B 1 196 ? 13.079 -46.660 -19.048 1.00 21.12 193 ALA B CA 1
ATOM 3342 C C . ALA B 1 196 ? 12.234 -47.658 -18.235 1.00 24.49 193 ALA B C 1
ATOM 3343 O O . ALA B 1 196 ? 11.334 -48.289 -18.773 1.00 22.76 193 ALA B O 1
ATOM 3345 N N . PHE B 1 197 ? 12.524 -47.813 -16.952 1.00 24.48 194 PHE B N 1
ATOM 3346 C CA . PHE B 1 197 ? 11.846 -48.859 -16.188 1.00 27.94 194 PHE B CA 1
ATOM 3347 C C . PHE B 1 197 ? 10.379 -48.529 -15.872 1.00 30.12 194 PHE B C 1
ATOM 3348 O O . PHE B 1 197 ? 9.508 -49.396 -16.017 1.00 28.32 194 PHE B O 1
ATOM 3356 N N . ILE B 1 198 ? 10.092 -47.281 -15.508 1.00 26.06 195 ILE B N 1
ATOM 3357 C CA . ILE B 1 198 ? 8.698 -46.892 -15.286 1.00 28.08 195 ILE B CA 1
ATOM 3358 C C . ILE B 1 198 ? 7.860 -46.980 -16.575 1.00 31.69 195 ILE B C 1
ATOM 3359 O O . ILE B 1 198 ? 6.800 -47.622 -16.598 1.00 28.03 195 ILE B O 1
ATOM 3364 N N . THR B 1 199 ? 8.323 -46.350 -17.653 1.00 29.23 196 THR B N 1
ATOM 3365 C CA . THR B 1 199 ? 7.519 -46.319 -18.887 1.00 27.56 196 THR B CA 1
ATOM 3366 C C . THR B 1 199 ? 7.369 -47.696 -19.541 1.00 33.38 196 THR B C 1
ATOM 3367 O O . THR B 1 199 ? 6.330 -47.988 -20.135 1.00 28.65 196 THR B O 1
ATOM 3371 N N . SER B 1 200 ? 8.394 -48.543 -19.424 1.00 25.02 197 SER B N 1
ATOM 3372 C CA . SER B 1 200 ? 8.336 -49.878 -20.019 1.00 26.54 197 SER B CA 1
ATOM 3373 C C . SER B 1 200 ? 7.410 -50.804 -19.213 1.00 32.01 197 SER B C 1
ATOM 3374 O O . SER B 1 200 ? 6.965 -51.831 -19.717 1.00 31.65 197 SER B O 1
ATOM 3377 N N . GLY B 1 201 ? 7.155 -50.460 -17.953 1.00 30.16 198 GLY B N 1
ATOM 3378 C CA . GLY B 1 201 ? 6.304 -51.280 -17.104 1.00 29.01 198 GLY B CA 1
ATOM 3379 C C . GLY B 1 201 ? 6.979 -52.268 -16.156 1.00 33.67 198 GLY B C 1
ATOM 3380 O O . GLY B 1 201 ? 6.359 -53.263 -15.779 1.00 30.41 198 GLY B O 1
ATOM 3381 N N . PHE B 1 202 ? 8.222 -52.002 -15.751 1.00 28.29 199 PHE B N 1
ATOM 3382 C CA . PHE B 1 202 ? 8.934 -52.887 -14.818 1.00 32.16 199 PHE B CA 1
ATOM 3383 C C . PHE B 1 202 ? 8.581 -52.578 -13.354 1.00 32.35 199 PHE B C 1
ATOM 3384 O O . PHE B 1 202 ? 7.920 -51.585 -13.063 1.00 39.32 199 PHE B O 1
ATOM 3392 N N . GLU B 1 203 ? 8.967 -53.459 -12.442 1.00 27.29 200 GLU B N 1
ATOM 3393 C CA . GLU B 1 203 ? 8.456 -53.379 -11.076 1.00 32.58 200 GLU B CA 1
ATOM 3394 C C . GLU B 1 203 ? 9.555 -53.254 -10.036 1.00 29.58 200 GLU B C 1
ATOM 3395 O O . GLU B 1 203 ? 10.480 -54.059 -9.987 1.00 30.25 200 GLU B O 1
ATOM 3401 N N . HIS B 1 204 ? 9.391 -52.277 -9.165 1.00 28.89 201 HIS B N 1
ATOM 3402 C CA . HIS B 1 204 ? 10.347 -51.988 -8.115 1.00 27.60 201 HIS B CA 1
ATOM 3403 C C . HIS B 1 204 ? 9.717 -52.260 -6.734 1.00 30.62 201 HIS B C 1
ATOM 3404 O O . HIS B 1 204 ? 8.735 -51.629 -6.348 1.00 29.86 201 HIS B O 1
ATOM 3411 N N . SER B 1 205 ? 10.293 -53.193 -5.983 1.00 28.47 202 SER B N 1
ATOM 3412 C CA . SER B 1 205 ? 9.720 -53.612 -4.704 1.00 31.66 202 SER B CA 1
ATOM 3413 C C . SER B 1 205 ? 9.554 -52.441 -3.736 1.00 34.40 202 SER B C 1
ATOM 3414 O O . SER B 1 205 ? 8.506 -52.281 -3.109 1.00 33.68 202 SER B O 1
ATOM 3417 N N . VAL B 1 206 ? 10.584 -51.615 -3.615 1.00 30.39 203 VAL B N 1
ATOM 3418 C CA . VAL B 1 206 ? 10.535 -50.516 -2.651 1.00 24.64 203 VAL B CA 1
ATOM 3419 C C . VAL B 1 206 ? 9.521 -49.428 -3.061 1.00 31.70 203 VAL B C 1
ATOM 3420 O O . VAL B 1 206 ? 8.828 -48.855 -2.212 1.00 29.39 203 VAL B O 1
ATOM 3424 N N . ALA B 1 207 ? 9.426 -49.151 -4.361 1.00 29.49 204 ALA B N 1
ATOM 3425 C CA . ALA B 1 207 ? 8.389 -48.249 -4.837 1.00 30.89 204 ALA B CA 1
ATOM 3426 C C . ALA B 1 207 ? 7.008 -48.819 -4.491 1.00 33.72 204 ALA B C 1
ATOM 3427 O O . ALA B 1 207 ? 6.126 -48.095 -4.027 1.00 31.83 204 ALA B O 1
ATOM 3429 N N . ASN B 1 208 ? 6.828 -50.122 -4.699 1.00 31.75 205 ASN B N 1
ATOM 3430 C CA . ASN B 1 208 ? 5.539 -50.747 -4.428 1.00 29.64 205 ASN B CA 1
ATOM 3431 C C . ASN B 1 208 ? 5.093 -50.660 -2.959 1.00 32.95 205 ASN B C 1
ATOM 3432 O O . ASN B 1 208 ? 3.892 -50.618 -2.667 1.00 38.09 205 ASN B O 1
ATOM 3437 N N . MET B 1 209 ? 6.064 -50.612 -2.047 1.00 32.02 206 MET B N 1
ATOM 3438 C CA . MET B 1 209 ? 5.789 -50.444 -0.620 1.00 32.78 206 MET B CA 1
ATOM 3439 C C . MET B 1 209 ? 4.978 -49.189 -0.352 1.00 33.32 206 MET B C 1
ATOM 3440 O O . MET B 1 209 ? 4.106 -49.174 0.522 1.00 34.42 206 MET B O 1
ATOM 3445 N N . THR B 1 210 ? 5.272 -48.134 -1.104 1.00 29.91 207 THR B N 1
ATOM 3446 C CA . THR B 1 210 ? 4.556 -46.868 -0.940 1.00 32.22 207 THR B CA 1
ATOM 3447 C C . THR B 1 210 ? 3.189 -46.911 -1.630 1.00 36.37 207 THR B C 1
ATOM 3448 O O . THR B 1 210 ? 2.222 -46.345 -1.122 1.00 40.54 207 THR B O 1
ATOM 3452 N N . ILE B 1 211 ? 3.108 -47.577 -2.782 1.00 34.64 208 ILE B N 1
ATOM 3453 C CA . ILE B 1 211 ? 1.811 -47.811 -3.428 1.00 37.91 208 ILE B CA 1
ATOM 3454 C C . ILE B 1 211 ? 0.863 -48.524 -2.443 1.00 38.00 208 ILE B C 1
ATOM 3455 O O . ILE B 1 211 ? -0.306 -48.147 -2.278 1.00 36.74 208 ILE B O 1
ATOM 3460 N N . TYR B 1 212 ? 1.391 -49.529 -1.757 1.00 30.70 209 TYR B N 1
ATOM 3461 C CA . TYR B 1 212 ? 0.579 -50.296 -0.830 1.00 36.64 209 TYR B CA 1
ATOM 3462 C C . TYR B 1 212 ? 0.361 -49.615 0.523 1.00 40.07 209 TYR B C 1
ATOM 3463 O O . TYR B 1 212 ? -0.672 -49.813 1.162 1.00 38.16 209 TYR B O 1
ATOM 3472 N N A SER B 1 213 ? 1.319 -48.810 0.963 0.73 35.21 210 SER B N 1
ATOM 3473 N N B SER B 1 213 ? 1.329 -48.815 0.954 0.27 36.12 210 SER B N 1
ATOM 3474 C CA A SER B 1 213 ? 1.147 -48.093 2.225 0.73 36.81 210 SER B CA 1
ATOM 3475 C CA B SER B 1 213 ? 1.184 -48.068 2.198 0.27 36.79 210 SER B CA 1
ATOM 3476 C C A SER B 1 213 ? 0.048 -47.031 2.083 0.73 38.86 210 SER B C 1
ATOM 3477 C C B SER B 1 213 ? 0.048 -47.055 2.066 0.27 37.68 210 SER B C 1
ATOM 3478 O O A SER B 1 213 ? -0.784 -46.863 2.973 0.73 36.98 210 SER B O 1
ATOM 3479 O O B SER B 1 213 ? -0.802 -46.942 2.948 0.27 37.90 210 SER B O 1
ATOM 3484 N N . VAL B 1 214 ? 0.036 -46.327 0.955 1.00 34.00 211 VAL B N 1
ATOM 3485 C CA . VAL B 1 214 ? -1.026 -45.357 0.693 1.00 36.90 211 VAL B CA 1
ATOM 3486 C C . VAL B 1 214 ? -2.388 -46.067 0.602 1.00 39.76 211 VAL B C 1
ATOM 3487 O O . VAL B 1 214 ? -3.353 -45.651 1.224 1.00 42.40 211 VAL B O 1
ATOM 3491 N N . SER B 1 215 ? -2.453 -47.158 -0.149 1.00 35.96 212 SER B N 1
ATOM 3492 C CA . SER B 1 215 ? -3.708 -47.882 -0.325 1.00 45.42 212 SER B CA 1
ATOM 3493 C C . SER B 1 215 ? -4.218 -48.472 1.001 1.00 48.22 212 SER B C 1
ATOM 3494 O O . SER B 1 215 ? -5.412 -48.472 1.268 1.00 49.57 212 SER B O 1
ATOM 3497 N N . LEU B 1 216 ? -3.298 -48.942 1.833 1.00 50.90 213 LEU B N 1
ATOM 3498 C CA A LEU B 1 216 ? -3.641 -49.463 3.149 0.49 56.63 213 LEU B CA 1
ATOM 3499 C CA B LEU B 1 216 ? -3.642 -49.463 3.148 0.51 56.64 213 LEU B CA 1
ATOM 3500 C C . LEU B 1 216 ? -4.196 -48.375 4.063 1.00 52.12 213 LEU B C 1
ATOM 3501 O O . LEU B 1 216 ? -5.233 -48.560 4.706 1.00 47.82 213 LEU B O 1
ATOM 3510 N N . PHE B 1 217 ? -3.503 -47.242 4.131 1.00 44.29 214 PHE B N 1
ATOM 3511 C CA . PHE B 1 217 ? -3.889 -46.182 5.070 1.00 48.72 214 PHE B CA 1
ATOM 3512 C C . PHE B 1 217 ? -5.104 -45.339 4.660 1.00 48.06 214 PHE B C 1
ATOM 3513 O O . PHE B 1 217 ? -5.812 -44.804 5.523 1.00 47.09 214 PHE B O 1
ATOM 3521 N N . SER B 1 218 ? -5.336 -45.218 3.356 1.00 56.56 215 SER B N 1
ATOM 3522 C CA . SER B 1 218 ? -6.470 -44.451 2.846 1.00 58.88 215 SER B CA 1
ATOM 3523 C C . SER B 1 218 ? -7.791 -45.208 2.999 1.00 62.47 215 SER B C 1
ATOM 3524 O O . SER B 1 218 ? -7.919 -46.333 2.509 1.00 59.20 215 SER B O 1
ATOM 3527 N N . PRO B 1 219 ? -8.772 -44.599 3.703 1.00 72.97 216 PRO B N 1
ATOM 3528 C CA . PRO B 1 219 ? -10.095 -45.203 3.919 1.00 74.47 216 PRO B CA 1
ATOM 3529 C C . PRO B 1 219 ? -10.906 -45.190 2.637 1.00 64.99 216 PRO B C 1
ATOM 3530 O O . PRO B 1 219 ? -11.853 -45.960 2.496 1.00 65.91 216 PRO B O 1
ATOM 3534 N N . THR B 1 220 ? -10.521 -44.319 1.713 1.00 62.83 217 THR B N 1
ATOM 3535 C CA . THR B 1 220 ? -11.185 -44.205 0.425 1.00 70.29 217 THR B CA 1
ATOM 3536 C C . THR B 1 220 ? -10.679 -45.261 -0.570 1.00 65.63 217 THR B C 1
ATOM 3537 O O . THR B 1 220 ? -11.288 -45.483 -1.611 1.00 64.87 217 THR B O 1
ATOM 3541 N N . ILE B 1 221 ? -9.563 -45.909 -0.255 1.00 58.76 218 ILE B N 1
ATOM 3542 C CA . ILE B 1 221 ? -9.033 -46.951 -1.131 1.00 59.09 218 ILE B CA 1
ATOM 3543 C C . ILE B 1 221 ? -9.335 -48.353 -0.561 1.00 71.28 218 ILE B C 1
ATOM 3544 O O . ILE B 1 221 ? -8.667 -48.802 0.383 1.00 71.69 218 ILE B O 1
ATOM 3549 N N . SER B 1 222 ? -10.323 -49.031 -1.136 1.00 76.70 219 SER B N 1
ATOM 3550 C CA . SER B 1 222 ? -10.684 -50.374 -0.695 1.00 81.85 219 SER B CA 1
ATOM 3551 C C . SER B 1 222 ? -10.720 -51.350 -1.867 1.00 86.14 219 SER B C 1
ATOM 3552 O O . SER B 1 222 ? -11.768 -51.909 -2.187 1.00 85.27 219 SER B O 1
ATOM 3555 N N . THR B 1 223 ? -9.571 -51.551 -2.503 1.00 30.00 220 THR B N 1
ATOM 3556 C CA . THR B 1 223 ? -9.484 -52.438 -3.657 1.00 30.00 220 THR B CA 1
ATOM 3557 C C . THR B 1 223 ? -8.493 -53.575 -3.433 1.00 30.00 220 THR B C 1
ATOM 3558 O O . THR B 1 223 ? -8.689 -54.686 -3.925 1.00 30.00 220 THR B O 1
ATOM 3562 N N . VAL B 1 224 ? -7.427 -53.292 -2.691 1.00 30.00 221 VAL B N 1
ATOM 3563 C CA . VAL B 1 224 ? -6.395 -54.288 -2.428 1.00 30.00 221 VAL B CA 1
ATOM 3564 C C . VAL B 1 224 ? -6.484 -54.836 -1.009 1.00 30.00 221 VAL B C 1
ATOM 3565 O O . VAL B 1 224 ? -7.152 -54.261 -0.150 1.00 30.00 221 VAL B O 1
ATOM 3569 N N . THR B 1 225 ? -5.801 -55.951 -0.771 1.00 30.00 222 THR B N 1
ATOM 3570 C CA . THR B 1 225 ? -5.795 -56.583 0.542 1.00 30.00 222 THR B CA 1
ATOM 3571 C C . THR B 1 225 ? -4.371 -56.874 0.999 1.00 30.00 222 THR B C 1
ATOM 3572 O O . THR B 1 225 ? -3.465 -57.026 0.180 1.00 30.00 222 THR B O 1
ATOM 3576 N N . ILE B 1 226 ? -4.178 -56.954 2.312 1.00 73.23 223 ILE B N 1
ATOM 3577 C CA . ILE B 1 226 ? -2.866 -57.247 2.873 1.00 72.54 223 ILE B CA 1
ATOM 3578 C C . ILE B 1 226 ? -2.252 -58.463 2.189 1.00 62.12 223 ILE B C 1
ATOM 3579 O O . ILE B 1 226 ? -1.089 -58.441 1.789 1.00 54.28 223 ILE B O 1
ATOM 3584 N N . GLY B 1 227 ? -3.043 -59.522 2.058 1.00 58.18 224 GLY B N 1
ATOM 3585 C CA . GLY B 1 227 ? -2.592 -60.738 1.397 1.00 53.31 224 GLY B CA 1
ATOM 3586 C C . GLY B 1 227 ? -2.038 -60.491 -0.005 1.00 57.02 224 GLY B C 1
ATOM 3587 O O . GLY B 1 227 ? -1.044 -61.094 -0.409 1.00 56.50 224 GLY B O 1
ATOM 3588 N N . GLY B 1 228 ? -2.684 -59.605 -0.754 1.00 58.14 225 GLY B N 1
ATOM 3589 C CA . GLY B 1 228 ? -2.290 -59.335 -2.125 1.00 58.94 225 GLY B CA 1
ATOM 3590 C C . GLY B 1 228 ? -1.041 -58.475 -2.203 1.00 55.41 225 GLY B C 1
ATOM 3591 O O . GLY B 1 228 ? -0.164 -58.702 -3.043 1.00 56.84 225 GLY B O 1
ATOM 3592 N N . ALA B 1 229 ? -0.952 -57.492 -1.315 1.00 48.54 226 ALA B N 1
ATOM 3593 C CA . ALA B 1 229 ? 0.231 -56.648 -1.236 1.00 49.44 226 ALA B CA 1
ATOM 3594 C C . ALA B 1 229 ? 1.455 -57.507 -0.948 1.00 49.13 226 ALA B C 1
ATOM 3595 O O . ALA B 1 229 ? 2.509 -57.329 -1.556 1.00 42.52 226 ALA B O 1
ATOM 3597 N N . ILE B 1 230 ? 1.303 -58.446 -0.019 1.00 45.72 227 ILE B N 1
ATOM 3598 C CA . ILE B 1 230 ? 2.388 -59.350 0.342 1.00 54.03 227 ILE B CA 1
ATOM 3599 C C . ILE B 1 230 ? 2.803 -60.208 -0.848 1.00 51.39 227 ILE B C 1
ATOM 3600 O O . ILE B 1 230 ? 3.992 -60.376 -1.117 1.00 43.78 227 ILE B O 1
ATOM 3605 N N . TYR B 1 231 ? 1.818 -60.747 -1.559 1.00 59.01 228 TYR B N 1
ATOM 3606 C CA . TYR B 1 231 ? 2.087 -61.553 -2.741 1.00 57.32 228 TYR B CA 1
ATOM 3607 C C . TYR B 1 231 ? 2.911 -60.757 -3.766 1.00 47.04 228 TYR B C 1
ATOM 3608 O O . TYR B 1 231 ? 3.952 -61.226 -4.238 1.00 43.34 228 TYR B O 1
ATOM 3617 N N . ASN B 1 232 ? 2.445 -59.558 -4.105 1.00 44.84 229 ASN B N 1
ATOM 3618 C CA . ASN B 1 232 ? 3.171 -58.707 -5.036 1.00 44.21 229 ASN B CA 1
ATOM 3619 C C . ASN B 1 232 ? 4.592 -58.432 -4.550 1.00 42.31 229 ASN B C 1
ATOM 3620 O O . ASN B 1 232 ? 5.561 -58.593 -5.300 1.00 36.77 229 ASN B O 1
ATOM 3625 N N . LEU B 1 233 ? 4.717 -58.030 -3.288 1.00 41.76 230 LEU B N 1
ATOM 3626 C CA . LEU B 1 233 ? 6.021 -57.641 -2.754 1.00 42.91 230 LEU B CA 1
ATOM 3627 C C . LEU B 1 233 ? 7.039 -58.789 -2.780 1.00 40.92 230 LEU B C 1
ATOM 3628 O O . LEU B 1 233 ? 8.213 -58.584 -3.083 1.00 39.32 230 LEU B O 1
ATOM 3633 N N . VAL B 1 234 ? 6.585 -59.995 -2.474 1.00 40.35 231 VAL B N 1
ATOM 3634 C CA . VAL B 1 234 ? 7.472 -61.158 -2.499 1.00 43.16 231 VAL B CA 1
ATOM 3635 C C . VAL B 1 234 ? 7.944 -61.426 -3.924 1.00 39.94 231 VAL B C 1
ATOM 3636 O O . VAL B 1 234 ? 9.144 -61.488 -4.194 1.00 37.13 231 VAL B O 1
ATOM 3640 N N . ALA B 1 235 ? 6.989 -61.572 -4.835 1.00 40.02 232 ALA B N 1
ATOM 3641 C CA . ALA B 1 235 ? 7.298 -61.815 -6.242 1.00 40.04 232 ALA B CA 1
ATOM 3642 C C . ALA B 1 235 ? 8.261 -60.774 -6.805 1.00 38.16 232 ALA B C 1
ATOM 3643 O O . ALA B 1 235 ? 9.253 -61.123 -7.464 1.00 34.47 232 ALA B O 1
ATOM 3645 N N . VAL B 1 236 ? 7.974 -59.500 -6.544 1.00 33.82 233 VAL B N 1
ATOM 3646 C CA . VAL B 1 236 ? 8.784 -58.409 -7.092 1.00 28.67 233 VAL B CA 1
ATOM 3647 C C . VAL B 1 236 ? 10.156 -58.290 -6.410 1.00 32.02 233 VAL B C 1
ATOM 3648 O O . VAL B 1 236 ? 11.175 -58.061 -7.068 1.00 31.06 233 VAL B O 1
ATOM 3652 N N . THR B 1 237 ? 10.180 -58.452 -5.093 1.00 32.05 234 THR B N 1
ATOM 3653 C CA . THR B 1 237 ? 11.437 -58.491 -4.367 1.00 33.65 234 THR B CA 1
ATOM 3654 C C . THR B 1 237 ? 12.335 -59.602 -4.916 1.00 36.97 234 THR B C 1
ATOM 3655 O O . THR B 1 237 ? 13.506 -59.374 -5.184 1.00 34.91 234 THR B O 1
ATOM 3659 N N . LEU B 1 238 ? 11.778 -60.798 -5.095 1.00 30.71 235 LEU B N 1
ATOM 3660 C CA . LEU B 1 238 ? 12.553 -61.918 -5.644 1.00 32.30 235 LEU B CA 1
ATOM 3661 C C . LEU B 1 238 ? 13.104 -61.612 -7.034 1.00 34.91 235 LEU B C 1
ATOM 3662 O O . LEU B 1 238 ? 14.263 -61.896 -7.317 1.00 34.27 235 LEU B O 1
ATOM 3667 N N . GLY B 1 239 ? 12.264 -61.043 -7.898 1.00 35.09 236 GLY B N 1
ATOM 3668 C CA . GLY B 1 239 ? 12.701 -60.608 -9.211 1.00 31.57 236 GLY B CA 1
ATOM 3669 C C . GLY B 1 239 ? 13.807 -59.551 -9.105 1.00 33.71 236 GLY B C 1
ATOM 3670 O O . GLY B 1 239 ? 14.802 -59.620 -9.820 1.00 30.39 236 GLY B O 1
ATOM 3671 N N . ASN B 1 240 ? 13.623 -58.561 -8.233 1.00 33.70 237 ASN B N 1
ATOM 3672 C CA . ASN B 1 240 ? 14.634 -57.517 -8.051 1.00 32.86 237 ASN B CA 1
ATOM 3673 C C . ASN B 1 240 ? 15.982 -58.178 -7.675 1.00 30.68 237 ASN B C 1
ATOM 3674 O O . ASN B 1 240 ? 17.026 -57.852 -8.232 1.00 33.74 237 ASN B O 1
ATOM 3679 N N . ILE B 1 241 ? 15.943 -59.109 -6.728 1.00 34.15 238 ILE B N 1
ATOM 3680 C CA . ILE B 1 241 ? 17.137 -59.812 -6.271 1.00 32.35 238 ILE B CA 1
ATOM 3681 C C . ILE B 1 241 ? 17.881 -60.536 -7.410 1.00 37.57 238 ILE B C 1
ATOM 3682 O O . ILE B 1 241 ? 19.093 -60.393 -7.557 1.00 35.72 238 ILE B O 1
ATOM 3687 N N . VAL B 1 242 ? 17.156 -61.307 -8.218 1.00 35.69 239 VAL B N 1
ATOM 3688 C CA . VAL B 1 242 ? 17.755 -61.935 -9.392 1.00 30.90 239 VAL B CA 1
ATOM 3689 C C . VAL B 1 242 ? 18.392 -60.877 -10.317 1.00 33.26 239 VAL B C 1
ATOM 3690 O O . VAL B 1 242 ? 19.505 -61.052 -10.801 1.00 33.48 239 VAL B O 1
ATOM 3694 N N . GLY B 1 243 ? 17.687 -59.778 -10.559 1.00 32.90 240 GLY B N 1
ATOM 3695 C CA . GLY B 1 243 ? 18.179 -58.769 -11.480 1.00 34.56 240 GLY B CA 1
ATOM 3696 C C . GLY B 1 243 ? 19.441 -58.078 -10.986 1.00 34.52 240 GLY B C 1
ATOM 3697 O O . GLY B 1 243 ? 20.390 -57.865 -11.758 1.00 33.01 240 GLY B O 1
ATOM 3698 N N . GLY B 1 244 ? 19.447 -57.734 -9.701 1.00 30.61 241 GLY B N 1
ATOM 3699 C CA . GLY B 1 244 ? 20.555 -57.020 -9.084 1.00 33.85 241 GLY B CA 1
ATOM 3700 C C . GLY B 1 244 ? 21.760 -57.908 -8.790 1.00 30.59 241 GLY B C 1
ATOM 3701 O O . GLY B 1 244 ? 22.909 -57.549 -9.078 1.00 33.52 241 GLY B O 1
ATOM 3702 N N . ALA B 1 245 ? 21.499 -59.075 -8.226 1.00 31.44 242 ALA B N 1
ATOM 3703 C CA . ALA B 1 245 ? 22.570 -59.965 -7.771 1.00 37.63 242 ALA B CA 1
ATOM 3704 C C . ALA B 1 245 ? 23.089 -60.907 -8.858 1.00 40.60 242 ALA B C 1
ATOM 3705 O O . ALA B 1 245 ? 24.305 -61.098 -9.004 1.00 39.08 242 ALA B O 1
ATOM 3707 N N . LEU B 1 246 ? 22.169 -61.494 -9.618 1.00 36.30 243 LEU B N 1
ATOM 3708 C CA . LEU B 1 246 ? 22.537 -62.558 -10.551 1.00 33.88 243 LEU B CA 1
ATOM 3709 C C . LEU B 1 246 ? 22.982 -62.000 -11.903 1.00 37.99 243 LEU B C 1
ATOM 3710 O O . LEU B 1 246 ? 23.818 -62.597 -12.582 1.00 40.35 243 LEU B O 1
ATOM 3715 N N . PHE B 1 247 ? 22.401 -60.873 -12.310 1.00 35.06 244 PHE B N 1
ATOM 3716 C CA . PHE B 1 247 ? 22.859 -60.190 -13.516 1.00 34.51 244 PHE B CA 1
ATOM 3717 C C . PHE B 1 247 ? 23.950 -59.155 -13.180 1.00 32.03 244 PHE B C 1
ATOM 3718 O O . PHE B 1 247 ? 25.094 -59.308 -13.580 1.00 33.15 244 PHE B O 1
ATOM 3726 N N . MET B 1 248 ? 23.592 -58.118 -12.435 1.00 27.86 245 MET B N 1
ATOM 3727 C CA . MET B 1 248 ? 24.495 -56.988 -12.230 1.00 29.66 245 MET B CA 1
ATOM 3728 C C . MET B 1 248 ? 25.648 -57.314 -11.282 1.00 33.64 245 MET B C 1
ATOM 3729 O O . MET B 1 248 ? 26.800 -56.987 -11.573 1.00 31.92 245 MET B O 1
ATOM 3734 N N . GLY B 1 249 ? 25.340 -57.943 -10.149 1.00 28.59 246 GLY B N 1
ATOM 3735 C CA . GLY B 1 249 ? 26.368 -58.328 -9.188 1.00 32.44 246 GLY B CA 1
ATOM 3736 C C . GLY B 1 249 ? 27.384 -59.308 -9.768 1.00 36.26 246 GLY B C 1
ATOM 3737 O O . GLY B 1 249 ? 28.592 -59.064 -9.778 1.00 34.18 246 GLY B O 1
ATOM 3738 N N . LEU B 1 250 ? 26.887 -60.430 -10.257 1.00 32.10 247 LEU B N 1
ATOM 3739 C CA . LEU B 1 250 ? 27.736 -61.439 -10.869 1.00 34.56 247 LEU B CA 1
ATOM 3740 C C . LEU B 1 250 ? 28.433 -60.919 -12.135 1.00 35.05 247 LEU B C 1
ATOM 3741 O O . LEU B 1 250 ? 29.608 -61.217 -12.369 1.00 30.71 247 LEU B O 1
ATOM 3746 N N . GLY B 1 251 ? 27.698 -60.165 -12.954 1.00 32.72 248 GLY B N 1
ATOM 3747 C CA . GLY B 1 251 ? 28.248 -59.589 -14.170 1.00 33.71 248 GLY B CA 1
ATOM 3748 C C . GLY B 1 251 ? 29.444 -58.686 -13.899 1.00 36.56 248 GLY B C 1
ATOM 3749 O O . GLY B 1 251 ? 30.498 -58.823 -14.536 1.00 35.29 248 GLY B O 1
ATOM 3750 N N . THR B 1 252 ? 29.290 -57.764 -12.952 1.00 30.42 249 THR B N 1
ATOM 3751 C CA . THR B 1 252 ? 30.360 -56.826 -12.620 1.00 31.41 249 THR B CA 1
ATOM 3752 C C . THR B 1 252 ? 31.552 -57.530 -11.943 1.00 27.76 249 THR B C 1
ATOM 3753 O O . THR B 1 252 ? 32.697 -57.106 -12.099 1.00 34.32 249 THR B O 1
ATOM 3757 N N . TYR B 1 253 ? 31.280 -58.592 -11.197 1.00 27.89 250 TYR B N 1
ATOM 3758 C CA . TYR B 1 253 ? 32.359 -59.405 -10.623 1.00 31.63 250 TYR B CA 1
ATOM 3759 C C . TYR B 1 253 ? 33.157 -60.073 -11.735 1.00 32.47 250 TYR B C 1
ATOM 3760 O O . TYR B 1 253 ? 34.393 -60.036 -11.728 1.00 33.86 250 TYR B O 1
ATOM 3769 N N . ILE B 1 254 ? 32.450 -60.697 -12.683 1.00 30.76 251 ILE B N 1
ATOM 3770 C CA . ILE B 1 254 ? 33.115 -61.350 -13.805 1.00 35.58 251 ILE B CA 1
ATOM 3771 C C . ILE B 1 254 ? 33.969 -60.361 -14.606 1.00 28.67 251 ILE B C 1
ATOM 3772 O O . ILE B 1 254 ? 35.094 -60.667 -14.963 1.00 36.19 251 ILE B O 1
ATOM 3777 N N . LEU B 1 255 ? 33.418 -59.191 -14.905 1.00 28.19 252 LEU B N 1
ATOM 3778 C CA . LEU B 1 255 ? 34.163 -58.156 -15.640 1.00 33.18 252 LEU B CA 1
ATOM 3779 C C . LEU B 1 255 ? 35.437 -57.716 -14.913 1.00 38.82 252 LEU B C 1
ATOM 3780 O O . LEU B 1 255 ? 36.482 -57.496 -15.540 1.00 36.72 252 LEU B O 1
ATOM 3785 N N . GLY B 1 256 ? 35.352 -57.592 -13.589 1.00 31.90 253 GLY B N 1
ATOM 3786 C CA . GLY B 1 256 ? 36.437 -56.990 -12.835 1.00 35.18 253 GLY B CA 1
ATOM 3787 C C . GLY B 1 256 ? 37.431 -57.927 -12.171 1.00 37.28 253 GLY B C 1
ATOM 3788 O O . GLY B 1 256 ? 38.527 -57.518 -11.801 1.00 39.60 253 GLY B O 1
ATOM 3789 N N . LYS B 1 257 ? 37.062 -59.188 -11.996 1.00 35.09 254 LYS B N 1
ATOM 3790 C CA . LYS B 1 257 ? 37.896 -60.060 -11.188 1.00 39.08 254 LYS B CA 1
ATOM 3791 C C . LYS B 1 257 ? 39.200 -60.380 -11.924 1.00 44.11 254 LYS B C 1
ATOM 3792 O O . LYS B 1 257 ? 39.193 -60.756 -13.093 1.00 45.53 254 LYS B O 1
ATOM 3798 N N . GLU B 1 258 ? 40.323 -60.179 -11.247 1.00 49.88 255 GLU B N 1
ATOM 3799 C CA . GLU B 1 258 ? 41.612 -60.578 -11.793 1.00 64.33 255 GLU B CA 1
ATOM 3800 C C . GLU B 1 258 ? 41.715 -62.066 -11.550 1.00 62.72 255 GLU B C 1
ATOM 3801 O O . GLU B 1 258 ? 41.670 -62.507 -10.407 1.00 63.85 255 GLU B O 1
ATOM 3807 N N . LYS B 1 259 ? 41.818 -62.844 -12.618 1.00 68.87 256 LYS B N 1
ATOM 3808 C CA . LYS B 1 259 ? 41.804 -64.293 -12.472 1.00 80.16 256 LYS B CA 1
ATOM 3809 C C . LYS B 1 259 ? 43.108 -64.907 -12.972 1.00 87.62 256 LYS B C 1
ATOM 3810 O O . LYS B 1 259 ? 44.175 -64.666 -12.398 1.00 91.34 256 LYS B O 1
ATOM 3816 N N . ARG C 1 3 ? 37.235 -10.192 -18.525 1.00 88.24 0 ARG C N 1
ATOM 3817 C CA . ARG C 1 3 ? 37.106 -9.738 -19.910 1.00 85.98 0 ARG C CA 1
ATOM 3818 C C . ARG C 1 3 ? 36.465 -10.793 -20.827 1.00 77.11 0 ARG C C 1
ATOM 3819 O O . ARG C 1 3 ? 35.240 -10.830 -20.937 1.00 82.68 0 ARG C O 1
ATOM 3827 N N . ALA C 1 4 ? 37.253 -11.634 -21.501 1.00 62.84 1 ALA C N 1
ATOM 3828 C CA . ALA C 1 4 ? 38.720 -11.560 -21.579 1.00 52.86 1 ALA C CA 1
ATOM 3829 C C . ALA C 1 4 ? 39.059 -11.527 -23.075 1.00 35.54 1 ALA C C 1
ATOM 3830 O O . ALA C 1 4 ? 39.433 -12.527 -23.687 1.00 31.36 1 ALA C O 1
ATOM 3832 N N . HIS C 1 5 ? 38.850 -10.366 -23.665 1.00 30.36 2 HIS C N 1
ATOM 3833 C CA . HIS C 1 5 ? 38.820 -10.236 -25.109 1.00 36.87 2 HIS C CA 1
ATOM 3834 C C . HIS C 1 5 ? 40.174 -10.460 -25.770 1.00 35.61 2 HIS C C 1
ATOM 3835 O O . HIS C 1 5 ? 40.243 -11.061 -26.832 1.00 29.36 2 HIS C O 1
ATOM 3842 N N . LYS C 1 6 ? 41.243 -9.981 -25.136 1.00 30.56 3 LYS C N 1
ATOM 3843 C CA . LYS C 1 6 ? 42.581 -10.152 -25.682 1.00 31.78 3 LYS C CA 1
ATOM 3844 C C . LYS C 1 6 ? 42.921 -11.641 -25.816 1.00 38.99 3 LYS C C 1
ATOM 3845 O O . LYS C 1 6 ? 43.391 -12.088 -26.870 1.00 34.40 3 LYS C O 1
ATOM 3851 N N . GLU C 1 7 ? 42.672 -12.423 -24.771 1.00 35.03 4 GLU C N 1
ATOM 3852 C CA . GLU C 1 7 ? 43.035 -13.840 -24.866 1.00 38.81 4 GLU C CA 1
ATOM 3853 C C . GLU C 1 7 ? 42.155 -14.569 -25.887 1.00 34.47 4 GLU C C 1
ATOM 3854 O O . GLU C 1 7 ? 42.600 -15.505 -26.552 1.00 34.15 4 GLU C O 1
ATOM 3860 N N . THR C 1 8 ? 40.911 -14.132 -26.020 1.00 29.09 5 THR C N 1
ATOM 3861 C CA . THR C 1 8 ? 40.034 -14.709 -27.035 1.00 28.90 5 THR C CA 1
ATOM 3862 C C . THR C 1 8 ? 40.585 -14.416 -28.443 1.00 35.30 5 THR C C 1
ATOM 3863 O O . THR C 1 8 ? 40.604 -15.285 -29.310 1.00 33.52 5 THR C O 1
ATOM 3867 N N . LEU C 1 9 ? 41.029 -13.183 -28.670 1.00 35.67 6 LEU C N 1
ATOM 3868 C CA . LEU C 1 9 ? 41.635 -12.826 -29.949 1.00 36.17 6 LEU C CA 1
ATOM 3869 C C . LEU C 1 9 ? 42.891 -13.661 -30.231 1.00 33.46 6 LEU C C 1
ATOM 3870 O O . LEU C 1 9 ? 43.105 -14.101 -31.361 1.00 34.27 6 LEU C O 1
ATOM 3875 N N . ASP C 1 10 ? 43.723 -13.869 -29.208 1.00 39.73 7 ASP C N 1
ATOM 3876 C CA . ASP C 1 10 ? 44.890 -14.742 -29.335 1.00 41.05 7 ASP C CA 1
ATOM 3877 C C . ASP C 1 10 ? 44.493 -16.166 -29.773 1.00 39.81 7 ASP C C 1
ATOM 3878 O O . ASP C 1 10 ? 45.118 -16.749 -30.664 1.00 34.98 7 ASP C O 1
ATOM 3883 N N . LYS C 1 11 ? 43.480 -16.734 -29.123 1.00 35.23 8 LYS C N 1
ATOM 3884 C CA . LYS C 1 11 ? 43.008 -18.079 -29.484 1.00 40.51 8 LYS C CA 1
ATOM 3885 C C . LYS C 1 11 ? 42.463 -18.125 -30.918 1.00 32.12 8 LYS C C 1
ATOM 3886 O O . LYS C 1 11 ? 42.726 -19.060 -31.658 1.00 31.10 8 LYS C O 1
ATOM 3892 N N . LEU C 1 12 ? 41.690 -17.121 -31.303 1.00 29.04 9 LEU C N 1
ATOM 3893 C CA . LEU C 1 12 ? 41.204 -17.051 -32.676 1.00 33.67 9 LEU C CA 1
ATOM 3894 C C . LEU C 1 12 ? 42.388 -17.029 -33.638 1.00 36.21 9 LEU C C 1
ATOM 3895 O O . LEU C 1 12 ? 42.409 -17.749 -34.636 1.00 36.06 9 LEU C O 1
ATOM 3900 N N . THR C 1 13 ? 43.374 -16.194 -33.329 1.00 31.59 10 THR C N 1
ATOM 3901 C CA . THR C 1 13 ? 44.516 -16.008 -34.217 1.00 34.16 10 THR C CA 1
ATOM 3902 C C . THR C 1 13 ? 45.291 -17.305 -34.351 1.00 33.22 10 THR C C 1
ATOM 3903 O O . THR C 1 13 ? 45.658 -17.700 -35.458 1.00 38.83 10 THR C O 1
ATOM 3907 N N . ASN C 1 14 ? 45.533 -17.968 -33.218 1.00 35.90 11 ASN C N 1
ATOM 3908 C CA . ASN C 1 14 ? 46.239 -19.248 -33.199 1.00 36.52 11 ASN C CA 1
ATOM 3909 C C . ASN C 1 14 ? 45.471 -20.324 -33.977 1.00 38.36 11 ASN C C 1
ATOM 3910 O O . ASN C 1 14 ? 46.065 -21.146 -34.664 1.00 34.40 11 ASN C O 1
ATOM 3915 N N . ALA C 1 15 ? 44.147 -20.312 -33.851 1.00 35.74 12 ALA C N 1
ATOM 3916 C CA . ALA C 1 15 ? 43.284 -21.219 -34.608 1.00 40.84 12 ALA C CA 1
ATOM 3917 C C . ALA C 1 15 ? 43.419 -20.956 -36.115 1.00 40.56 12 ALA C C 1
ATOM 3918 O O . ALA C 1 15 ? 43.517 -21.893 -36.911 1.00 40.07 12 ALA C O 1
ATOM 3920 N N . ALA C 1 16 ? 43.449 -19.682 -36.500 1.00 34.54 13 ALA C N 1
ATOM 3921 C CA . ALA C 1 16 ? 43.638 -19.318 -37.907 1.00 32.96 13 ALA C CA 1
ATOM 3922 C C . ALA C 1 16 ? 44.993 -19.802 -38.423 1.00 38.91 13 ALA C C 1
ATOM 3923 O O . ALA C 1 16 ? 45.092 -20.341 -39.524 1.00 38.21 13 ALA C O 1
ATOM 3925 N N . ILE C 1 17 ? 46.038 -19.601 -37.624 1.00 36.81 14 ILE C N 1
ATOM 3926 C CA . ILE C 1 17 ? 47.372 -20.044 -38.007 1.00 37.74 14 ILE C CA 1
ATOM 3927 C C . ILE C 1 17 ? 47.407 -21.567 -38.182 1.00 40.40 14 ILE C C 1
ATOM 3928 O O . ILE C 1 17 ? 47.954 -22.081 -39.168 1.00 39.48 14 ILE C O 1
ATOM 3933 N N . ASN C 1 18 ? 46.805 -22.291 -37.243 1.00 34.89 15 ASN C N 1
ATOM 3934 C CA . ASN C 1 18 ? 46.805 -23.758 -37.325 1.00 42.71 15 ASN C CA 1
ATOM 3935 C C . ASN C 1 18 ? 46.081 -24.299 -38.566 1.00 37.85 15 ASN C C 1
ATOM 3936 O O . ASN C 1 18 ? 46.491 -25.302 -39.143 1.00 37.80 15 ASN C O 1
ATOM 3941 N N . LYS C 1 19 ? 44.999 -23.633 -38.960 1.00 32.29 16 LYS C N 1
ATOM 3942 C CA . LYS C 1 19 ? 44.225 -24.015 -40.142 1.00 35.40 16 LYS C CA 1
ATOM 3943 C C . LYS C 1 19 ? 45.036 -23.891 -41.435 1.00 37.09 16 LYS C C 1
ATOM 3944 O O . LYS C 1 19 ? 45.075 -24.820 -42.233 1.00 39.19 16 LYS C O 1
ATOM 3950 N N . ILE C 1 20 ? 45.655 -22.732 -41.663 1.00 34.02 17 ILE C N 1
ATOM 3951 C CA . ILE C 1 20 ? 46.460 -22.573 -42.872 1.00 37.94 17 ILE C CA 1
ATOM 3952 C C . ILE C 1 20 ? 47.682 -23.498 -42.831 1.00 41.34 17 ILE C C 1
ATOM 3953 O O . ILE C 1 20 ? 48.060 -24.058 -43.860 1.00 44.51 17 ILE C O 1
ATOM 3958 N N . ASN C 1 21 ? 48.286 -23.685 -41.654 1.00 44.42 18 ASN C N 1
ATOM 3959 C CA . ASN C 1 21 ? 49.421 -24.623 -41.543 1.00 44.99 18 ASN C CA 1
ATOM 3960 C C . ASN C 1 21 ? 49.004 -26.040 -41.921 1.00 41.88 18 ASN C C 1
ATOM 3961 O O . ASN C 1 21 ? 49.734 -26.752 -42.613 1.00 46.07 18 ASN C O 1
ATOM 3966 N N . LEU C 1 22 ? 47.834 -26.457 -41.435 1.00 39.74 19 LEU C N 1
ATOM 3967 C CA . LEU C 1 22 ? 47.314 -27.784 -41.740 1.00 43.71 19 LEU C CA 1
ATOM 3968 C C . LEU C 1 22 ? 47.088 -27.923 -43.252 1.00 41.53 19 LEU C C 1
ATOM 3969 O O . LEU C 1 22 ? 47.550 -28.876 -43.873 1.00 39.65 19 LEU C O 1
ATOM 3974 N N . LEU C 1 23 ? 46.384 -26.958 -43.834 1.00 37.01 20 LEU C N 1
ATOM 3975 C CA . LEU C 1 23 ? 46.141 -26.950 -45.272 1.00 41.34 20 LEU C CA 1
ATOM 3976 C C . LEU C 1 23 ? 47.440 -27.002 -46.075 1.00 46.80 20 LEU C C 1
ATOM 3977 O O . LEU C 1 23 ? 47.554 -27.796 -47.005 1.00 45.56 20 LEU C O 1
ATOM 3982 N N . ASN C 1 24 ? 48.415 -26.168 -45.710 1.00 47.57 21 ASN C N 1
ATOM 3983 C CA . ASN C 1 24 ? 49.724 -26.202 -46.357 1.00 55.52 21 ASN C CA 1
ATOM 3984 C C . ASN C 1 24 ? 50.398 -27.569 -46.191 1.00 54.96 21 ASN C C 1
ATOM 3985 O O . ASN C 1 24 ? 51.062 -28.061 -47.104 1.00 51.89 21 ASN C O 1
ATOM 3990 N N . THR C 1 25 ? 50.214 -28.185 -45.027 1.00 51.86 22 THR C N 1
ATOM 3991 C CA . THR C 1 25 ? 50.835 -29.479 -44.744 1.00 53.57 22 THR C CA 1
ATOM 3992 C C . THR C 1 25 ? 50.213 -30.629 -45.533 1.00 50.32 22 THR C C 1
ATOM 3993 O O . THR C 1 25 ? 50.922 -31.466 -46.072 1.00 42.54 22 THR C O 1
ATOM 3997 N N . SER C 1 26 ? 48.886 -30.695 -45.559 1.00 47.78 23 SER C N 1
ATOM 3998 C CA . SER C 1 26 ? 48.205 -31.807 -46.216 1.00 42.06 23 SER C CA 1
ATOM 3999 C C . SER C 1 26 ? 46.826 -31.401 -46.725 1.00 44.19 23 SER C C 1
ATOM 4000 O O . SER C 1 26 ? 45.902 -31.203 -45.933 1.00 40.29 23 SER C O 1
ATOM 4003 N N . LYS C 1 27 ? 46.696 -31.288 -48.046 1.00 40.87 24 LYS C N 1
ATOM 4004 C CA . LYS C 1 27 ? 45.406 -31.016 -48.670 1.00 45.80 24 LYS C CA 1
ATOM 4005 C C . LYS C 1 27 ? 44.406 -32.124 -48.355 1.00 42.34 24 LYS C C 1
ATOM 4006 O O . LYS C 1 27 ? 43.219 -31.860 -48.183 1.00 37.91 24 LYS C O 1
ATOM 4012 N N . VAL C 1 28 ? 44.895 -33.359 -48.274 1.00 39.05 25 VAL C N 1
ATOM 4013 C CA . VAL C 1 28 ? 44.038 -34.496 -47.981 1.00 39.92 25 VAL C CA 1
ATOM 4014 C C . VAL C 1 28 ? 43.472 -34.414 -46.562 1.00 36.47 25 VAL C C 1
ATOM 4015 O O . VAL C 1 28 ? 42.275 -34.600 -46.369 1.00 40.06 25 VAL C O 1
ATOM 4019 N N . LYS C 1 29 ? 44.323 -34.156 -45.567 1.00 35.91 26 LYS C N 1
ATOM 4020 C CA . LYS C 1 29 ? 43.814 -33.975 -44.198 1.00 37.60 26 LYS C CA 1
ATOM 4021 C C . LYS C 1 29 ? 42.830 -32.817 -44.137 1.00 37.24 26 LYS C C 1
ATOM 4022 O O . LYS C 1 29 ? 41.785 -32.931 -43.514 1.00 35.49 26 LYS C O 1
ATOM 4028 N N . TYR C 1 30 ? 43.157 -31.702 -44.785 1.00 38.56 27 TYR C N 1
ATOM 4029 C CA . TYR C 1 30 ? 42.277 -30.541 -44.702 1.00 39.39 27 TYR C CA 1
ATOM 4030 C C . TYR C 1 30 ? 40.903 -30.790 -45.339 1.00 37.36 27 TYR C C 1
ATOM 4031 O O . TYR C 1 30 ? 39.874 -30.412 -44.780 1.00 36.11 27 TYR C O 1
ATOM 4040 N N . LEU C 1 31 ? 40.894 -31.441 -46.497 1.00 37.00 28 LEU C N 1
ATOM 4041 C CA . LEU C 1 31 ? 39.651 -31.692 -47.227 1.00 37.45 28 LEU C CA 1
ATOM 4042 C C . LEU C 1 31 ? 38.781 -32.782 -46.580 1.00 32.57 28 LEU C C 1
ATOM 4043 O O . LEU C 1 31 ? 37.556 -32.698 -46.597 1.00 39.47 28 LEU C O 1
ATOM 4048 N N . VAL C 1 32 ? 39.415 -33.801 -46.008 1.00 33.65 29 VAL C N 1
ATOM 4049 C CA . VAL C 1 32 ? 38.686 -34.824 -45.252 1.00 34.15 29 VAL C CA 1
ATOM 4050 C C . VAL C 1 32 ? 38.022 -34.223 -44.005 1.00 35.47 29 VAL C C 1
ATOM 4051 O O . VAL C 1 32 ? 36.895 -34.576 -43.659 1.00 33.94 29 VAL C O 1
ATOM 4055 N N . SER C 1 33 ? 38.732 -33.331 -43.319 1.00 33.91 30 SER C N 1
ATOM 4056 C CA . SER C 1 33 ? 38.155 -32.639 -42.180 1.00 35.71 30 SER C CA 1
ATOM 4057 C C . SER C 1 33 ? 36.946 -31.802 -42.633 1.00 34.19 30 SER C C 1
ATOM 4058 O O . SER C 1 33 ? 35.898 -31.806 -41.988 1.00 34.61 30 SER C O 1
ATOM 4061 N N . SER C 1 34 ? 37.091 -31.105 -43.756 1.00 31.45 31 SER C N 1
ATOM 4062 C CA . SER C 1 34 ? 36.006 -30.295 -44.308 1.00 29.93 31 SER C CA 1
ATOM 4063 C C . SER C 1 34 ? 34.834 -31.161 -44.791 1.00 29.82 31 SER C C 1
ATOM 4064 O O . SER C 1 34 ? 33.677 -30.791 -44.614 1.00 30.59 31 SER C O 1
ATOM 4067 N N . ALA C 1 35 ? 35.134 -32.309 -45.405 1.00 28.00 32 ALA C N 1
ATOM 4068 C CA . ALA C 1 35 ? 34.077 -33.224 -45.847 1.00 31.22 32 ALA C CA 1
ATOM 4069 C C . ALA C 1 35 ? 33.248 -33.717 -44.642 1.00 34.31 32 ALA C C 1
ATOM 4070 O O . ALA C 1 35 ? 32.010 -33.706 -44.672 1.00 32.69 32 ALA C O 1
ATOM 4072 N N . PHE C 1 36 ? 33.940 -34.129 -43.579 1.00 28.74 33 PHE C N 1
ATOM 4073 C CA . PHE C 1 36 ? 33.294 -34.507 -42.324 1.00 25.50 33 PHE C CA 1
ATOM 4074 C C . PHE C 1 36 ? 32.331 -33.422 -41.812 1.00 29.42 33 PHE C C 1
ATOM 4075 O O . PHE C 1 36 ? 31.188 -33.707 -41.480 1.00 28.70 33 PHE C O 1
ATOM 4083 N N . ALA C 1 37 ? 32.809 -32.182 -41.734 1.00 27.33 34 ALA C N 1
ATOM 4084 C CA . ALA C 1 37 ? 31.984 -31.098 -41.230 1.00 33.02 34 ALA C CA 1
ATOM 4085 C C . ALA C 1 37 ? 30.761 -30.870 -42.132 1.00 31.97 34 ALA C C 1
ATOM 4086 O O . ALA C 1 37 ? 29.657 -30.600 -41.643 1.00 29.27 34 ALA C O 1
ATOM 4088 N N . GLY C 1 38 ? 30.953 -30.969 -43.447 1.00 27.84 35 GLY C N 1
ATOM 4089 C CA . GLY C 1 38 ? 29.834 -30.787 -44.358 1.00 27.90 35 GLY C CA 1
ATOM 4090 C C . GLY C 1 38 ? 28.790 -31.869 -44.104 1.00 32.09 35 GLY C C 1
ATOM 4091 O O . GLY C 1 38 ? 27.594 -31.601 -44.082 1.00 35.26 35 GLY C O 1
ATOM 4092 N N . LEU C 1 39 ? 29.263 -33.098 -43.906 1.00 30.12 36 LEU C N 1
ATOM 4093 C CA . LEU C 1 39 ? 28.390 -34.231 -43.640 1.00 32.58 36 LEU C CA 1
ATOM 4094 C C . LEU C 1 39 ? 27.688 -34.099 -42.291 1.00 30.87 36 LEU C C 1
ATOM 4095 O O . LEU C 1 39 ? 26.493 -34.401 -42.176 1.00 30.90 36 LEU C O 1
ATOM 4100 N N . TYR C 1 40 ? 28.423 -33.661 -41.271 1.00 28.57 37 TYR C N 1
ATOM 4101 C CA . TYR C 1 40 ? 27.845 -33.539 -39.929 1.00 27.48 37 TYR C CA 1
ATOM 4102 C C . TYR C 1 40 ? 26.709 -32.501 -39.927 1.00 27.73 37 TYR C C 1
ATOM 4103 O O . TYR C 1 40 ? 25.642 -32.710 -39.341 1.00 28.05 37 TYR C O 1
ATOM 4112 N N . VAL C 1 41 ? 26.953 -31.370 -40.572 1.00 28.15 38 VAL C N 1
ATOM 4113 C CA . VAL C 1 41 ? 25.918 -30.358 -40.703 1.00 30.21 38 VAL C CA 1
ATOM 4114 C C . VAL C 1 41 ? 24.715 -30.924 -41.460 1.00 32.40 38 VAL C C 1
ATOM 4115 O O . VAL C 1 41 ? 23.567 -30.700 -41.075 1.00 26.26 38 VAL C O 1
ATOM 4119 N N . GLY C 1 42 ? 24.990 -31.656 -42.538 1.00 27.80 39 GLY C N 1
ATOM 4120 C CA . GLY C 1 42 ? 23.937 -32.240 -43.344 1.00 28.19 39 GLY C CA 1
ATOM 4121 C C . GLY C 1 42 ? 23.096 -33.215 -42.545 1.00 26.97 39 GLY C C 1
ATOM 4122 O O . GLY C 1 42 ? 21.894 -33.347 -42.763 1.00 31.59 39 GLY C O 1
ATOM 4123 N N . ILE C 1 43 ? 23.745 -33.921 -41.626 1.00 30.58 40 ILE C N 1
ATOM 4124 C CA . ILE C 1 43 ? 23.034 -34.835 -40.749 1.00 31.59 40 ILE C CA 1
ATOM 4125 C C . ILE C 1 43 ? 21.956 -34.082 -39.953 1.00 27.99 40 ILE C C 1
ATOM 4126 O O . ILE C 1 43 ? 20.861 -34.602 -39.767 1.00 26.37 40 ILE C O 1
ATOM 4131 N N . GLY C 1 44 ? 22.265 -32.873 -39.491 1.00 26.55 41 GLY C N 1
ATOM 4132 C CA . GLY C 1 44 ? 21.252 -32.034 -38.848 1.00 26.10 41 GLY C CA 1
ATOM 4133 C C . GLY C 1 44 ? 20.084 -31.747 -39.785 1.00 27.63 41 GLY C C 1
ATOM 4134 O O . GLY C 1 44 ? 18.929 -31.786 -39.379 1.00 29.91 41 GLY C O 1
ATOM 4135 N N . ILE C 1 45 ? 20.389 -31.470 -41.051 1.00 25.01 42 ILE C N 1
ATOM 4136 C CA . ILE C 1 45 ? 19.351 -31.242 -42.053 1.00 26.77 42 ILE C CA 1
ATOM 4137 C C . ILE C 1 45 ? 18.461 -32.464 -42.264 1.00 29.54 42 ILE C C 1
ATOM 4138 O O . ILE C 1 45 ? 17.251 -32.343 -42.348 1.00 29.31 42 ILE C O 1
ATOM 4143 N N . LEU C 1 46 ? 19.052 -33.652 -42.347 1.00 32.93 43 LEU C N 1
ATOM 4144 C CA . LEU C 1 46 ? 18.247 -34.842 -42.589 1.00 32.75 43 LEU C CA 1
ATOM 4145 C C . LEU C 1 46 ? 17.243 -35.041 -41.440 1.00 27.96 43 LEU C C 1
ATOM 4146 O O . LEU C 1 46 ? 16.095 -35.421 -41.654 1.00 28.25 43 LEU C O 1
ATOM 4151 N N . LEU C 1 47 ? 17.700 -34.812 -40.222 1.00 21.57 44 LEU C N 1
ATOM 4152 C CA . LEU C 1 47 ? 16.833 -34.946 -39.052 1.00 26.95 44 LEU C CA 1
ATOM 4153 C C . LEU C 1 47 ? 15.704 -33.925 -39.080 1.00 24.70 44 LEU C C 1
ATOM 4154 O O . LEU C 1 47 ? 14.538 -34.281 -38.928 1.00 25.99 44 LEU C O 1
ATOM 4159 N N . ILE C 1 48 ? 16.038 -32.652 -39.249 1.00 22.42 45 ILE C N 1
ATOM 4160 C CA . ILE C 1 48 ? 14.999 -31.627 -39.101 1.00 25.21 45 ILE C CA 1
ATOM 4161 C C . ILE C 1 48 ? 14.090 -31.542 -40.315 1.00 25.39 45 ILE C C 1
ATOM 4162 O O . ILE C 1 48 ? 12.939 -31.129 -40.187 1.00 29.96 45 ILE C O 1
ATOM 4167 N N . PHE C 1 49 ? 14.575 -31.964 -41.483 1.00 26.92 46 PHE C N 1
ATOM 4168 C CA . PHE C 1 49 ? 13.671 -32.074 -42.638 1.00 30.21 46 PHE C CA 1
ATOM 4169 C C . PHE C 1 49 ? 12.773 -33.309 -42.526 1.00 29.99 46 PHE C C 1
ATOM 4170 O O . PHE C 1 49 ? 11.645 -33.317 -43.035 1.00 31.56 46 PHE C O 1
ATOM 4178 N N . THR C 1 50 ? 13.265 -34.354 -41.863 1.00 28.02 47 THR C N 1
ATOM 4179 C CA . THR C 1 50 ? 12.387 -35.483 -41.568 1.00 28.71 47 THR C CA 1
ATOM 4180 C C . THR C 1 50 ? 11.268 -35.000 -40.639 1.00 32.60 47 THR C C 1
ATOM 4181 O O . THR C 1 50 ? 10.095 -35.281 -40.862 1.00 30.46 47 THR C O 1
ATOM 4185 N N . ILE C 1 51 ? 11.659 -34.276 -39.593 1.00 26.91 48 ILE C N 1
ATOM 4186 C CA . ILE C 1 51 ? 10.726 -33.656 -38.679 1.00 33.35 48 ILE C CA 1
ATOM 4187 C C . ILE C 1 51 ? 9.781 -32.694 -39.417 1.00 31.94 48 ILE C C 1
ATOM 4188 O O . ILE C 1 51 ? 8.575 -32.735 -39.210 1.00 29.45 48 ILE C O 1
ATOM 4193 N N . GLY C 1 52 ? 10.337 -31.847 -40.279 1.00 30.26 49 GLY C N 1
ATOM 4194 C CA . GLY C 1 52 ? 9.542 -30.978 -41.127 1.00 32.41 49 GLY C CA 1
ATOM 4195 C C . GLY C 1 52 ? 8.458 -31.741 -41.876 1.00 38.17 49 GLY C C 1
ATOM 4196 O O . GLY C 1 52 ? 7.286 -31.360 -41.842 1.00 40.00 49 GLY C O 1
ATOM 4197 N N . GLY C 1 53 ? 8.843 -32.827 -42.544 1.00 32.75 50 GLY C N 1
ATOM 4198 C CA . GLY C 1 53 ? 7.900 -33.633 -43.309 1.00 34.35 50 GLY C CA 1
ATOM 4199 C C . GLY C 1 53 ? 6.813 -34.243 -42.434 1.00 44.76 50 GLY C C 1
ATOM 4200 O O . GLY C 1 53 ? 5.625 -34.164 -42.760 1.00 49.23 50 GLY C O 1
ATOM 4201 N N . LEU C 1 54 ? 7.223 -34.849 -41.321 1.00 37.74 51 LEU C N 1
ATOM 4202 C CA . LEU C 1 54 ? 6.292 -35.414 -40.349 1.00 38.17 51 LEU C CA 1
ATOM 4203 C C . LEU C 1 54 ? 5.265 -34.396 -39.833 1.00 38.90 51 LEU C C 1
ATOM 4204 O O . LEU C 1 54 ? 4.067 -34.666 -39.817 1.00 44.90 51 LEU C O 1
ATOM 4209 N N . LEU C 1 55 ? 5.722 -33.217 -39.427 1.00 39.01 52 LEU C N 1
ATOM 4210 C CA . LEU C 1 55 ? 4.819 -32.254 -38.789 1.00 42.82 52 LEU C CA 1
ATOM 4211 C C . LEU C 1 55 ? 4.046 -31.369 -39.772 1.00 46.77 52 LEU C C 1
ATOM 4212 O O . LEU C 1 55 ? 2.968 -30.856 -39.457 1.00 40.75 52 LEU C O 1
ATOM 4217 N N . THR C 1 56 ? 4.609 -31.160 -40.955 1.00 53.45 53 THR C N 1
ATOM 4218 C CA . THR C 1 56 ? 3.919 -30.380 -41.970 1.00 54.28 53 THR C CA 1
ATOM 4219 C C . THR C 1 56 ? 2.723 -31.187 -42.457 1.00 57.78 53 THR C C 1
ATOM 4220 O O . THR C 1 56 ? 1.595 -30.684 -42.510 1.00 54.01 53 THR C O 1
ATOM 4224 N N . ASP C 1 57 ? 2.968 -32.452 -42.777 1.00 59.85 54 ASP C N 1
ATOM 4225 C CA . ASP C 1 57 ? 1.901 -33.348 -43.197 1.00 59.60 54 ASP C CA 1
ATOM 4226 C C . ASP C 1 57 ? 0.748 -33.308 -42.188 1.00 58.36 54 ASP C C 1
ATOM 4227 O O . ASP C 1 57 ? -0.432 -33.454 -42.550 1.00 53.31 54 ASP C O 1
ATOM 4232 N N . ALA C 1 58 ? 1.097 -33.093 -40.923 1.00 51.49 55 ALA C N 1
ATOM 4233 C CA . ALA C 1 58 ? 0.128 -33.177 -39.830 1.00 53.76 55 ALA C CA 1
ATOM 4234 C C . ALA C 1 58 ? -0.542 -31.843 -39.488 1.00 51.86 55 ALA C C 1
ATOM 4235 O O . ALA C 1 58 ? -1.483 -31.803 -38.698 1.00 52.64 55 ALA C O 1
ATOM 4237 N N . GLY C 1 59 ? -0.040 -30.756 -40.067 1.00 55.10 56 GLY C N 1
ATOM 4238 C CA . GLY C 1 59 ? -0.598 -29.428 -39.853 1.00 57.66 56 GLY C CA 1
ATOM 4239 C C . GLY C 1 59 ? -0.152 -28.706 -38.587 1.00 56.01 56 GLY C C 1
ATOM 4240 O O . GLY C 1 59 ? -0.723 -27.679 -38.210 1.00 61.67 56 GLY C O 1
ATOM 4241 N N . SER C 1 60 ? 0.870 -29.234 -37.927 1.00 47.40 57 SER C N 1
ATOM 4242 C CA . SER C 1 60 ? 1.310 -28.691 -36.649 1.00 50.87 57 SER C CA 1
ATOM 4243 C C . SER C 1 60 ? 1.783 -27.227 -36.742 1.00 50.23 57 SER C C 1
ATOM 4244 O O . SER C 1 60 ? 2.483 -26.854 -37.680 1.00 51.36 57 SER C O 1
ATOM 4247 N N . PRO C 1 61 ? 1.405 -26.393 -35.758 1.00 49.84 58 PRO C N 1
ATOM 4248 C CA . PRO C 1 61 ? 1.958 -25.035 -35.704 1.00 50.52 58 PRO C CA 1
ATOM 4249 C C . PRO C 1 61 ? 3.334 -25.001 -35.008 1.00 43.98 58 PRO C C 1
ATOM 4250 O O . PRO C 1 61 ? 3.986 -23.958 -34.998 1.00 46.73 58 PRO C O 1
ATOM 4254 N N . MET C 1 62 ? 3.757 -26.127 -34.440 1.00 40.30 59 MET C N 1
ATOM 4255 C CA . MET C 1 62 ? 5.032 -26.217 -33.715 1.00 45.34 59 MET C CA 1
ATOM 4256 C C . MET C 1 62 ? 6.192 -26.657 -34.621 1.00 40.08 59 MET C C 1
ATOM 4257 O O . MET C 1 62 ? 7.349 -26.743 -34.191 1.00 37.35 59 MET C O 1
ATOM 4262 N N . THR C 1 63 ? 5.872 -26.928 -35.880 1.00 34.37 60 THR C N 1
ATOM 4263 C CA . THR C 1 63 ? 6.843 -27.446 -36.834 1.00 34.03 60 THR C CA 1
ATOM 4264 C C . THR C 1 63 ? 8.215 -26.750 -36.815 1.00 34.85 60 THR C C 1
ATOM 4265 O O . THR C 1 63 ? 9.247 -27.389 -36.559 1.00 33.62 60 THR C O 1
ATOM 4269 N N . LYS C 1 64 ? 8.232 -25.453 -37.104 1.00 31.64 61 LYS C N 1
ATOM 4270 C CA . LYS C 1 64 ? 9.492 -24.712 -37.187 1.00 30.93 61 LYS C CA 1
ATOM 4271 C C . LYS C 1 64 ? 10.173 -24.594 -35.819 1.00 25.40 61 LYS C C 1
ATOM 4272 O O . LYS C 1 64 ? 11.381 -24.445 -35.754 1.00 28.92 61 LYS C O 1
ATOM 4278 N N . ILE C 1 65 ? 9.399 -24.631 -34.736 1.00 25.57 62 ILE C N 1
ATOM 4279 C CA . ILE C 1 65 ? 9.993 -24.588 -33.395 1.00 29.95 62 ILE C CA 1
ATOM 4280 C C . ILE C 1 65 ? 10.721 -25.893 -33.076 1.00 28.93 62 ILE C C 1
ATOM 4281 O O . ILE C 1 65 ? 11.855 -25.895 -32.585 1.00 26.51 62 ILE C O 1
ATOM 4286 N N . VAL C 1 66 ? 10.053 -27.010 -33.353 1.00 28.07 63 VAL C N 1
ATOM 4287 C CA . VAL C 1 66 ? 10.644 -28.311 -33.144 1.00 30.00 63 VAL C CA 1
ATOM 4288 C C . VAL C 1 66 ? 11.868 -28.507 -34.041 1.00 27.77 63 VAL C C 1
ATOM 4289 O O . VAL C 1 66 ? 12.861 -29.098 -33.625 1.00 27.08 63 VAL C O 1
ATOM 4293 N N . MET C 1 67 ? 11.812 -28.001 -35.263 1.00 24.62 64 MET C N 1
ATOM 4294 C CA . MET C 1 67 ? 12.970 -28.130 -36.146 1.00 25.33 64 MET C CA 1
ATOM 4295 C C . MET C 1 67 ? 14.166 -27.380 -35.556 1.00 25.51 64 MET C C 1
ATOM 4296 O O . MET C 1 67 ? 15.288 -27.889 -35.558 1.00 26.67 64 MET C O 1
ATOM 4301 N N . GLY C 1 68 ? 13.929 -26.161 -35.071 1.00 25.59 65 GLY C N 1
ATOM 4302 C CA . GLY C 1 68 ? 15.011 -25.371 -34.485 1.00 22.07 65 GLY C CA 1
ATOM 4303 C C . GLY C 1 68 ? 15.620 -26.055 -33.269 1.00 26.04 65 GLY C C 1
ATOM 4304 O O . GLY C 1 68 ? 16.841 -26.108 -33.107 1.00 27.71 65 GLY C O 1
ATOM 4305 N N . LEU C 1 69 ? 14.757 -26.587 -32.407 1.00 27.00 66 LEU C N 1
ATOM 4306 C CA . LEU C 1 69 ? 15.190 -27.286 -31.207 1.00 25.94 66 LEU C CA 1
ATOM 4307 C C . LEU C 1 69 ? 16.045 -28.511 -31.523 1.00 27.20 66 LEU C C 1
ATOM 4308 O O . LEU C 1 69 ? 16.876 -28.914 -30.711 1.00 27.50 66 LEU C O 1
ATOM 4313 N N . SER C 1 70 ? 15.851 -29.085 -32.710 1.00 26.06 67 SER C N 1
ATOM 4314 C CA . SER C 1 70 ? 16.420 -30.390 -33.056 1.00 25.81 67 SER C CA 1
ATOM 4315 C C . SER C 1 70 ? 17.644 -30.259 -33.959 1.00 24.36 67 SER C C 1
ATOM 4316 O O . SER C 1 70 ? 18.182 -31.251 -34.427 1.00 27.69 67 SER C O 1
ATOM 4319 N N . PHE C 1 71 ? 18.090 -29.039 -34.209 1.00 25.44 68 PHE C N 1
ATOM 4320 C CA . PHE C 1 71 ? 19.181 -28.852 -35.164 1.00 24.10 68 PHE C CA 1
ATOM 4321 C C . PHE C 1 71 ? 20.580 -28.832 -34.500 1.00 29.10 68 PHE C C 1
ATOM 4322 O O . PHE C 1 71 ? 21.606 -28.882 -35.190 1.00 25.76 68 PHE C O 1
ATOM 4330 N N . ALA C 1 72 ? 20.616 -28.781 -33.169 1.00 25.58 69 ALA C N 1
ATOM 4331 C CA . ALA C 1 72 ? 21.871 -28.591 -32.425 1.00 26.49 69 ALA C CA 1
ATOM 4332 C C . ALA C 1 72 ? 22.997 -29.551 -32.832 1.00 28.63 69 ALA C C 1
ATOM 4333 O O . ALA C 1 72 ? 24.180 -29.206 -32.774 1.00 26.54 69 ALA C O 1
ATOM 4335 N N . ILE C 1 73 ? 22.628 -30.760 -33.216 1.00 25.21 70 ILE C N 1
ATOM 4336 C CA . ILE C 1 73 ? 23.623 -31.755 -33.578 1.00 25.42 70 ILE C CA 1
ATOM 4337 C C . ILE C 1 73 ? 24.592 -31.271 -34.675 1.00 24.81 70 ILE C C 1
ATOM 4338 O O . ILE C 1 73 ? 25.771 -31.665 -34.696 1.00 27.91 70 ILE C O 1
ATOM 4343 N N . ALA C 1 74 ? 24.096 -30.451 -35.596 1.00 26.77 71 ALA C N 1
ATOM 4344 C CA . ALA C 1 74 ? 24.908 -30.005 -36.741 1.00 29.58 71 ALA C CA 1
ATOM 4345 C C . ALA C 1 74 ? 26.242 -29.364 -36.317 1.00 30.03 71 ALA C C 1
ATOM 4346 O O . ALA C 1 74 ? 27.319 -29.848 -36.676 1.00 28.52 71 ALA C O 1
ATOM 4348 N N . LEU C 1 75 ? 26.174 -28.295 -35.536 1.00 27.89 72 LEU C N 1
ATOM 4349 C CA . LEU C 1 75 ? 27.395 -27.630 -35.085 1.00 26.22 72 LEU C CA 1
ATOM 4350 C C . LEU C 1 75 ? 28.004 -28.296 -33.855 1.00 31.20 72 LEU C C 1
ATOM 4351 O O . LEU C 1 75 ? 29.200 -28.149 -33.598 1.00 27.37 72 LEU C O 1
ATOM 4356 N N . SER C 1 76 ? 27.199 -29.027 -33.080 1.00 23.51 73 SER C N 1
ATOM 4357 C CA . SER C 1 76 ? 27.765 -29.738 -31.930 1.00 25.16 73 SER C CA 1
ATOM 4358 C C . SER C 1 76 ? 28.742 -30.799 -32.429 1.00 26.99 73 SER C C 1
ATOM 4359 O O . SER C 1 76 ? 29.806 -30.990 -31.860 1.00 25.05 73 SER C O 1
ATOM 4362 N N . LEU C 1 77 ? 28.371 -31.508 -33.491 1.00 25.52 74 LEU C N 1
ATOM 4363 C CA . LEU C 1 77 ? 29.278 -32.506 -34.056 1.00 25.09 74 LEU C CA 1
ATOM 4364 C C . LEU C 1 77 ? 30.574 -31.845 -34.579 1.00 25.98 74 LEU C C 1
ATOM 4365 O O . LEU C 1 77 ? 31.677 -32.314 -34.304 1.00 28.59 74 LEU C O 1
ATOM 4370 N N . VAL C 1 78 ? 30.421 -30.769 -35.340 1.00 23.46 75 VAL C N 1
ATOM 4371 C CA . VAL C 1 78 ? 31.578 -30.025 -35.867 1.00 27.71 75 VAL C CA 1
ATOM 4372 C C . VAL C 1 78 ? 32.553 -29.633 -34.760 1.00 30.64 75 VAL C C 1
ATOM 4373 O O . VAL C 1 78 ? 33.746 -29.881 -34.870 1.00 30.46 75 VAL C O 1
ATOM 4377 N N . ILE C 1 79 ? 32.028 -29.037 -33.689 1.00 28.41 76 ILE C N 1
ATOM 4378 C CA . ILE C 1 79 ? 32.854 -28.533 -32.606 1.00 28.72 76 ILE C CA 1
ATOM 4379 C C . ILE C 1 79 ? 33.452 -29.665 -31.795 1.00 26.36 76 ILE C C 1
ATOM 4380 O O . ILE C 1 79 ? 34.638 -29.619 -31.458 1.00 28.74 76 ILE C O 1
ATOM 4385 N N . MET C 1 80 ? 32.648 -30.685 -31.484 1.00 22.77 77 MET C N 1
ATOM 4386 C CA . MET C 1 80 ? 33.149 -31.802 -30.679 1.00 22.63 77 MET C CA 1
ATOM 4387 C C . MET C 1 80 ? 34.138 -32.727 -31.433 1.00 31.33 77 MET C C 1
ATOM 4388 O O . MET C 1 80 ? 34.932 -33.414 -30.805 1.00 30.29 77 MET C O 1
ATOM 4393 N N . THR C 1 81 ? 34.074 -32.751 -32.767 1.00 26.93 78 THR C N 1
ATOM 4394 C CA . THR C 1 81 ? 35.043 -33.506 -33.582 1.00 25.98 78 THR C CA 1
ATOM 4395 C C . THR C 1 81 ? 36.256 -32.695 -34.075 1.00 31.30 78 THR C C 1
ATOM 4396 O O . THR C 1 81 ? 37.184 -33.266 -34.656 1.00 29.17 78 THR C O 1
ATOM 4400 N N . GLY C 1 82 ? 36.246 -31.375 -33.859 1.00 29.65 79 GLY C N 1
ATOM 4401 C CA . GLY C 1 82 ? 37.329 -30.508 -34.315 1.00 30.88 79 GLY C CA 1
ATOM 4402 C C . GLY C 1 82 ? 37.516 -30.454 -35.832 1.00 32.32 79 GLY C C 1
ATOM 4403 O O . GLY C 1 82 ? 38.634 -30.406 -36.330 1.00 30.37 79 GLY C O 1
ATOM 4404 N N . THR C 1 83 ? 36.417 -30.478 -36.578 1.00 35.61 80 THR C N 1
ATOM 4405 C CA . THR C 1 83 ? 36.495 -30.515 -38.034 1.00 31.65 80 THR C CA 1
ATOM 4406 C C . THR C 1 83 ? 36.236 -29.139 -38.656 1.00 36.59 80 THR C C 1
ATOM 4407 O O . THR C 1 83 ? 35.739 -28.239 -37.976 1.00 30.62 80 THR C O 1
ATOM 4411 N N . GLU C 1 84 ? 36.565 -28.994 -39.943 1.00 31.46 81 GLU C N 1
ATOM 4412 C CA . GLU C 1 84 ? 36.631 -27.687 -40.616 1.00 32.59 81 GLU C CA 1
ATOM 4413 C C . GLU C 1 84 ? 35.343 -27.238 -41.297 1.00 26.98 81 GLU C C 1
ATOM 4414 O O . GLU C 1 84 ? 34.948 -27.776 -42.337 1.00 32.32 81 GLU C O 1
ATOM 4420 N N . LEU C 1 85 ? 34.730 -26.203 -40.743 1.00 28.36 82 LEU C N 1
ATOM 4421 C CA . LEU C 1 85 ? 33.461 -25.706 -41.263 1.00 33.10 82 LEU C CA 1
ATOM 4422 C C . LEU C 1 85 ? 33.656 -24.322 -41.856 1.00 28.06 82 LEU C C 1
ATOM 4423 O O . LEU C 1 85 ? 34.105 -23.396 -41.167 1.00 30.69 82 LEU C O 1
ATOM 4428 N N . PHE C 1 86 ? 33.317 -24.182 -43.136 1.00 31.30 83 PHE C N 1
ATOM 4429 C CA . PHE C 1 86 ? 33.458 -22.900 -43.831 1.00 33.43 83 PHE C CA 1
ATOM 4430 C C . PHE C 1 86 ? 32.904 -21.702 -43.046 1.00 33.97 83 PHE C C 1
ATOM 4431 O O . PHE C 1 86 ? 33.586 -20.688 -42.865 1.00 27.56 83 PHE C O 1
ATOM 4439 N N . THR C 1 87 ? 31.665 -21.809 -42.581 1.00 31.36 84 THR C N 1
ATOM 4440 C CA . THR C 1 87 ? 31.035 -20.654 -41.943 1.00 34.95 84 THR C CA 1
ATOM 4441 C C . THR C 1 87 ? 31.769 -20.188 -40.677 1.00 33.94 84 THR C C 1
ATOM 4442 O O . THR C 1 87 ? 31.937 -18.988 -40.471 1.00 35.18 84 THR C O 1
ATOM 4446 N N . GLY C 1 88 ? 32.226 -21.127 -39.847 1.00 34.42 85 GLY C N 1
ATOM 4447 C CA . GLY C 1 88 ? 33.064 -20.771 -38.708 1.00 33.56 85 GLY C CA 1
ATOM 4448 C C . GLY C 1 88 ? 34.369 -20.099 -39.120 1.00 37.96 85 GLY C C 1
ATOM 4449 O O . GLY C 1 88 ? 34.848 -19.166 -38.457 1.00 35.21 85 GLY C O 1
ATOM 4450 N N . ASN C 1 89 ? 34.962 -20.576 -40.213 1.00 30.70 86 ASN C N 1
ATOM 4451 C CA . ASN C 1 89 ? 36.210 -19.994 -40.706 1.00 31.71 86 ASN C CA 1
ATOM 4452 C C . ASN C 1 89 ? 36.087 -18.526 -41.149 1.00 35.65 86 ASN C C 1
ATOM 4453 O O . ASN C 1 89 ? 37.096 -17.812 -41.206 1.00 37.32 86 ASN C O 1
ATOM 4458 N N . ASN C 1 90 ? 34.863 -18.069 -41.446 1.00 36.93 87 ASN C N 1
ATOM 4459 C CA . ASN C 1 90 ? 34.642 -16.644 -41.748 1.00 36.78 87 ASN C CA 1
ATOM 4460 C C . ASN C 1 90 ? 35.095 -15.738 -40.597 1.00 33.69 87 ASN C C 1
ATOM 4461 O O . ASN C 1 90 ? 35.828 -14.782 -40.810 1.00 36.90 87 ASN C O 1
ATOM 4466 N N . MET C 1 91 ? 34.665 -16.052 -39.375 1.00 32.10 88 MET C N 1
ATOM 4467 C CA . MET C 1 91 ? 35.125 -15.312 -38.202 1.00 34.72 88 MET C CA 1
ATOM 4468 C C . MET C 1 91 ? 36.598 -15.590 -37.875 1.00 36.10 88 MET C C 1
ATOM 4469 O O . MET C 1 91 ? 37.390 -14.662 -37.685 1.00 32.38 88 MET C O 1
ATOM 4474 N N . VAL C 1 92 ? 36.959 -16.864 -37.780 1.00 32.79 89 VAL C N 1
ATOM 4475 C CA . VAL C 1 92 ? 38.309 -17.210 -37.325 1.00 36.51 89 VAL C CA 1
ATOM 4476 C C . VAL C 1 92 ? 39.408 -16.626 -38.219 1.00 35.76 89 VAL C C 1
ATOM 4477 O O . VAL C 1 92 ? 40.327 -15.961 -37.717 1.00 32.69 89 VAL C O 1
ATOM 4481 N N . MET C 1 93 ? 39.313 -16.857 -39.532 1.00 32.71 90 MET C N 1
ATOM 4482 C CA . MET C 1 93 ? 40.323 -16.331 -40.458 1.00 33.91 90 MET C CA 1
ATOM 4483 C C . MET C 1 93 ? 40.311 -14.803 -40.525 1.00 35.88 90 MET C C 1
ATOM 4484 O O . MET C 1 93 ? 41.362 -14.178 -40.682 1.00 41.53 90 MET C O 1
ATOM 4489 N N . SER C 1 94 ? 39.143 -14.180 -40.407 1.00 34.02 91 SER C N 1
ATOM 4490 C CA . SER C 1 94 ? 39.131 -12.716 -40.487 1.00 35.40 91 SER C CA 1
ATOM 4491 C C . SER C 1 94 ? 39.789 -12.077 -39.248 1.00 36.36 91 SER C C 1
ATOM 4492 O O . SER C 1 94 ? 40.607 -11.166 -39.371 1.00 37.14 91 SER C O 1
ATOM 4495 N N . ALA C 1 95 ? 39.440 -12.560 -38.056 1.00 35.53 92 ALA C N 1
ATOM 4496 C CA . ALA C 1 95 ? 40.085 -12.060 -36.841 1.00 37.99 92 ALA C CA 1
ATOM 4497 C C . ALA C 1 95 ? 41.613 -12.243 -36.903 1.00 31.32 92 ALA C C 1
ATOM 4498 O O . ALA C 1 95 ? 42.372 -11.311 -36.621 1.00 36.85 92 ALA C O 1
ATOM 4500 N N . GLY C 1 96 ? 42.060 -13.441 -37.286 1.00 30.14 93 GLY C N 1
ATOM 4501 C CA . GLY C 1 96 ? 43.486 -13.751 -37.298 1.00 38.55 93 GLY C CA 1
ATOM 4502 C C . GLY C 1 96 ? 44.221 -12.957 -38.358 1.00 36.80 93 GLY C C 1
ATOM 4503 O O . GLY C 1 96 ? 45.406 -12.634 -38.226 1.00 40.10 93 GLY C O 1
ATOM 4504 N N . MET C 1 97 ? 43.494 -12.638 -39.422 1.00 35.82 94 MET C N 1
ATOM 4505 C CA . MET C 1 97 ? 44.025 -11.848 -40.515 1.00 38.00 94 MET C CA 1
ATOM 4506 C C . MET C 1 97 ? 44.194 -10.406 -40.039 1.00 39.98 94 MET C C 1
ATOM 4507 O O . MET C 1 97 ? 45.252 -9.789 -40.236 1.00 36.54 94 MET C O 1
ATOM 4512 N N . LEU C 1 98 ? 43.163 -9.874 -39.383 1.00 36.85 95 LEU C N 1
ATOM 4513 C CA . LEU C 1 98 ? 43.242 -8.514 -38.854 1.00 38.07 95 LEU C CA 1
ATOM 4514 C C . LEU C 1 98 ? 44.376 -8.430 -37.837 1.00 36.79 95 LEU C C 1
ATOM 4515 O O . LEU C 1 98 ? 45.068 -7.420 -37.741 1.00 36.35 95 LEU C O 1
ATOM 4520 N N . ASN C 1 99 ? 44.570 -9.520 -37.100 1.00 35.27 96 ASN C N 1
ATOM 4521 C CA . ASN C 1 99 ? 45.589 -9.564 -36.061 1.00 37.11 96 ASN C CA 1
ATOM 4522 C C . ASN C 1 99 ? 46.956 -9.943 -36.619 1.00 41.38 96 ASN C C 1
ATOM 4523 O O . ASN C 1 99 ? 47.885 -10.180 -35.860 1.00 44.75 96 ASN C O 1
ATOM 4528 N N . LYS C 1 100 ? 47.059 -9.993 -37.951 1.00 40.53 97 LYS C N 1
ATOM 4529 C CA . LYS C 1 100 ? 48.323 -10.220 -38.665 1.00 44.30 97 LYS C CA 1
ATOM 4530 C C . LYS C 1 100 ? 48.959 -11.610 -38.490 1.00 45.93 97 LYS C C 1
ATOM 4531 O O . LYS C 1 100 ? 50.156 -11.786 -38.730 1.00 43.92 97 LYS C O 1
ATOM 4537 N N . GLY C 1 101 ? 48.149 -12.592 -38.099 1.00 44.72 98 GLY C N 1
ATOM 4538 C CA . GLY C 1 101 ? 48.618 -13.958 -37.940 1.00 45.43 98 GLY C CA 1
ATOM 4539 C C . GLY C 1 101 ? 48.613 -14.727 -39.249 1.00 47.27 98 GLY C C 1
ATOM 4540 O O . GLY C 1 101 ? 49.411 -15.641 -39.449 1.00 47.39 98 GLY C O 1
ATOM 4541 N N . VAL C 1 102 ? 47.697 -14.354 -40.137 1.00 42.02 99 VAL C N 1
ATOM 4542 C CA . VAL C 1 102 ? 47.556 -14.997 -41.432 1.00 41.48 99 VAL C CA 1
ATOM 4543 C C . VAL C 1 102 ? 47.315 -13.898 -42.456 1.00 47.63 99 VAL C C 1
ATOM 4544 O O . VAL C 1 102 ? 46.874 -12.799 -42.106 1.00 40.00 99 VAL C O 1
ATOM 4548 N N . SER C 1 103 ? 47.593 -14.200 -43.719 1.00 43.46 100 SER C N 1
ATOM 4549 C CA . SER C 1 103 ? 47.485 -13.205 -44.778 1.00 44.50 100 SER C CA 1
ATOM 4550 C C . SER C 1 103 ? 46.104 -13.280 -45.427 1.00 40.65 100 SER C C 1
ATOM 4551 O O . SER C 1 103 ? 45.305 -14.168 -45.114 1.00 39.61 100 SER C O 1
ATOM 4554 N N . ILE C 1 104 ? 45.827 -12.349 -46.336 1.00 46.70 101 ILE C N 1
ATOM 4555 C CA . ILE C 1 104 ? 44.579 -12.358 -47.089 1.00 49.21 101 ILE C CA 1
ATOM 4556 C C . ILE C 1 104 ? 44.501 -13.604 -47.973 1.00 47.49 101 ILE C C 1
ATOM 4557 O O . ILE C 1 104 ? 43.439 -14.217 -48.115 1.00 44.27 101 ILE C O 1
ATOM 4562 N N . LYS C 1 105 ? 45.638 -13.982 -48.551 1.00 50.39 102 LYS C N 1
ATOM 4563 C CA . LYS C 1 105 ? 45.718 -15.173 -49.398 1.00 55.45 102 LYS C CA 1
ATOM 4564 C C . LYS C 1 105 ? 45.495 -16.471 -48.606 1.00 49.44 102 LYS C C 1
ATOM 4565 O O . LYS C 1 105 ? 44.816 -17.385 -49.091 1.00 46.48 102 LYS C O 1
ATOM 4571 N N . ASP C 1 106 ? 46.077 -16.555 -47.407 1.00 46.71 103 ASP C N 1
ATOM 4572 C CA . ASP C 1 106 ? 45.744 -17.637 -46.479 1.00 44.56 103 ASP C CA 1
ATOM 4573 C C . ASP C 1 106 ? 44.230 -17.693 -46.269 1.00 39.90 103 ASP C C 1
ATOM 4574 O O . ASP C 1 106 ? 43.629 -18.753 -46.303 1.00 40.60 103 ASP C O 1
ATOM 4579 N N . THR C 1 107 ? 43.612 -16.546 -46.041 1.00 44.33 104 THR C N 1
ATOM 4580 C CA . THR C 1 107 ? 42.184 -16.524 -45.731 1.00 44.34 104 THR C CA 1
ATOM 4581 C C . THR C 1 107 ? 41.337 -17.020 -46.904 1.00 46.62 104 THR C C 1
ATOM 4582 O O . THR C 1 107 ? 40.493 -17.913 -46.744 1.00 39.02 104 THR C O 1
ATOM 4586 N N . SER C 1 108 ? 41.575 -16.452 -48.083 1.00 45.14 105 SER C N 1
ATOM 4587 C CA . SER C 1 108 ? 40.834 -16.843 -49.278 1.00 46.97 105 SER C CA 1
ATOM 4588 C C . SER C 1 108 ? 41.007 -18.337 -49.546 1.00 45.20 105 SER C C 1
ATOM 4589 O O . SER C 1 108 ? 40.057 -19.034 -49.902 1.00 48.05 105 SER C O 1
ATOM 4592 N N . LYS C 1 109 ? 42.229 -18.828 -49.362 1.00 43.92 106 LYS C N 1
ATOM 4593 C CA . LYS C 1 109 ? 42.525 -20.258 -49.492 1.00 40.64 106 LYS C CA 1
ATOM 4594 C C . LYS C 1 109 ? 41.738 -21.141 -48.511 1.00 38.63 106 LYS C C 1
ATOM 4595 O O . LYS C 1 109 ? 41.061 -22.089 -48.919 1.00 38.56 106 LYS C O 1
ATOM 4601 N N . ILE C 1 110 ? 41.832 -20.844 -47.219 1.00 40.26 107 ILE C N 1
ATOM 4602 C CA . ILE C 1 110 ? 41.034 -21.580 -46.236 1.00 38.57 107 ILE C CA 1
ATOM 4603 C C . ILE C 1 110 ? 39.552 -21.532 -46.592 1.00 34.02 107 ILE C C 1
ATOM 4604 O O . ILE C 1 110 ? 38.868 -22.544 -46.520 1.00 34.58 107 ILE C O 1
ATOM 4609 N N . TRP C 1 111 ? 39.058 -20.358 -46.977 1.00 36.50 108 TRP C N 1
ATOM 4610 C CA . TRP C 1 111 ? 37.641 -20.213 -47.307 1.00 34.01 108 TRP C CA 1
ATOM 4611 C C . TRP C 1 111 ? 37.280 -21.087 -48.511 1.00 33.86 108 TRP C C 1
ATOM 4612 O O . TRP C 1 111 ? 36.291 -21.817 -48.477 1.00 36.21 108 TRP C O 1
ATOM 4623 N N . ALA C 1 112 ? 38.104 -21.034 -49.555 1.00 35.74 109 ALA C N 1
ATOM 4624 C CA . ALA C 1 112 ? 37.879 -21.836 -50.757 1.00 37.15 109 ALA C CA 1
ATOM 4625 C C . ALA C 1 112 ? 37.896 -23.339 -50.472 1.00 38.49 109 ALA C C 1
ATOM 4626 O O . ALA C 1 112 ? 36.968 -24.071 -50.842 1.00 36.12 109 ALA C O 1
ATOM 4628 N N . TYR C 1 113 ? 38.949 -23.803 -49.811 1.00 36.74 110 TYR C N 1
ATOM 4629 C CA . TYR C 1 113 ? 39.092 -25.236 -49.577 1.00 36.60 110 TYR C CA 1
ATOM 4630 C C . TYR C 1 113 ? 38.032 -25.760 -48.625 1.00 37.92 110 TYR C C 1
ATOM 4631 O O . TYR C 1 113 ? 37.457 -26.827 -48.867 1.00 39.27 110 TYR C O 1
ATOM 4640 N N . SER C 1 114 ? 37.762 -25.025 -47.544 1.00 32.04 111 SER C N 1
ATOM 4641 C CA . SER C 1 114 ? 36.740 -25.485 -46.608 1.00 31.21 111 SER C CA 1
ATOM 4642 C C . SER C 1 114 ? 35.355 -25.509 -47.269 1.00 31.82 111 SER C C 1
ATOM 4643 O O . SER C 1 114 ? 34.583 -26.442 -47.049 1.00 29.80 111 SER C O 1
ATOM 4646 N N . TRP C 1 115 ? 35.056 -24.512 -48.100 1.00 37.51 112 TRP C N 1
ATOM 4647 C CA . TRP C 1 115 ? 33.757 -24.459 -48.788 1.00 34.32 112 TRP C CA 1
ATOM 4648 C C . TRP C 1 115 ? 33.569 -25.677 -49.710 1.00 37.10 112 TRP C C 1
ATOM 4649 O O . TRP C 1 115 ? 32.532 -26.346 -49.685 1.00 32.46 112 TRP C O 1
ATOM 4660 N N . VAL C 1 116 ? 34.593 -25.969 -50.505 1.00 35.37 113 VAL C N 1
ATOM 4661 C CA . VAL C 1 116 ? 34.552 -27.088 -51.436 1.00 32.89 113 VAL C CA 1
ATOM 4662 C C . VAL C 1 116 ? 34.535 -28.424 -50.686 1.00 38.23 113 VAL C C 1
ATOM 4663 O O . VAL C 1 116 ? 33.738 -29.315 -50.996 1.00 36.16 113 VAL C O 1
ATOM 4667 N N . GLY C 1 117 ? 35.415 -28.549 -49.697 1.00 34.42 114 GLY C N 1
ATOM 4668 C CA . GLY C 1 117 ? 35.393 -29.683 -48.796 1.00 34.06 114 GLY C CA 1
ATOM 4669 C C . GLY C 1 117 ? 34.025 -29.900 -48.163 1.00 35.51 114 GLY C C 1
ATOM 4670 O O . GLY C 1 117 ? 33.498 -31.017 -48.200 1.00 34.14 114 GLY C O 1
ATOM 4671 N N . ASN C 1 118 ? 33.444 -28.857 -47.569 1.00 33.61 115 ASN C N 1
ATOM 4672 C CA . ASN C 1 118 ? 32.085 -29.002 -47.022 1.00 35.69 115 ASN C CA 1
ATOM 4673 C C . ASN C 1 118 ? 31.115 -29.531 -48.092 1.00 34.81 115 ASN C C 1
ATOM 4674 O O . ASN C 1 118 ? 30.274 -30.373 -47.801 1.00 32.66 115 ASN C O 1
ATOM 4679 N N . LEU C 1 119 ? 31.225 -29.018 -49.322 1.00 29.56 116 LEU C N 1
ATOM 4680 C CA . LEU C 1 119 ? 30.344 -29.456 -50.420 1.00 30.97 116 LEU C CA 1
ATOM 4681 C C . LEU C 1 119 ? 30.508 -30.942 -50.739 1.00 34.86 116 LEU C C 1
ATOM 4682 O O . LEU C 1 119 ? 29.533 -31.639 -51.030 1.00 39.49 116 LEU C O 1
ATOM 4687 N N . ILE C 1 120 ? 31.746 -31.423 -50.681 1.00 33.34 117 ILE C N 1
ATOM 4688 C CA . ILE C 1 120 ? 32.020 -32.839 -50.899 1.00 32.42 117 ILE C CA 1
ATOM 4689 C C . ILE C 1 120 ? 31.300 -33.715 -49.892 1.00 29.96 117 ILE C C 1
ATOM 4690 O O . ILE C 1 120 ? 30.731 -34.742 -50.258 1.00 40.98 117 ILE C O 1
ATOM 4695 N N . GLY C 1 121 ? 31.328 -33.319 -48.624 1.00 29.34 118 GLY C N 1
ATOM 4696 C CA . GLY C 1 121 ? 30.659 -34.088 -47.587 1.00 31.66 118 GLY C CA 1
ATOM 4697 C C . GLY C 1 121 ? 29.140 -34.096 -47.769 1.00 36.23 118 GLY C C 1
ATOM 4698 O O . GLY C 1 121 ? 28.468 -35.102 -47.531 1.00 32.83 118 GLY C O 1
ATOM 4699 N N . ALA C 1 122 ? 28.597 -32.961 -48.197 1.00 37.18 119 ALA C N 1
ATOM 4700 C CA . ALA C 1 122 ? 27.168 -32.843 -48.437 1.00 39.02 119 ALA C CA 1
ATOM 4701 C C . ALA C 1 122 ? 26.764 -33.718 -49.628 1.00 37.28 119 ALA C C 1
ATOM 4702 O O . ALA C 1 122 ? 25.705 -34.337 -49.620 1.00 34.82 119 ALA C O 1
ATOM 4704 N N . LEU C 1 123 ? 27.627 -33.796 -50.635 1.00 35.63 120 LEU C N 1
ATOM 4705 C CA . LEU C 1 123 ? 27.338 -34.611 -51.809 1.00 35.68 120 LEU C CA 1
ATOM 4706 C C . LEU C 1 123 ? 27.340 -36.096 -51.441 1.00 40.89 120 LEU C C 1
ATOM 4707 O O . LEU C 1 123 ? 26.449 -36.844 -51.839 1.00 38.75 120 LEU C O 1
ATOM 4712 N N . VAL C 1 124 ? 28.343 -36.520 -50.679 1.00 37.40 121 VAL C N 1
ATOM 4713 C CA . VAL C 1 124 ? 28.423 -37.908 -50.249 1.00 34.49 121 VAL C CA 1
ATOM 4714 C C . VAL C 1 124 ? 27.199 -38.247 -49.399 1.00 31.18 121 VAL C C 1
ATOM 4715 O O . VAL C 1 124 ? 26.554 -39.287 -49.583 1.00 32.28 121 VAL C O 1
ATOM 4719 N N . LEU C 1 125 ? 26.869 -37.351 -48.480 1.00 30.68 122 LEU C N 1
ATOM 4720 C CA . LEU C 1 125 ? 25.721 -37.560 -47.618 1.00 38.00 122 LEU C CA 1
ATOM 4721 C C . LEU C 1 125 ? 24.429 -37.646 -48.432 1.00 37.12 122 LEU C C 1
ATOM 4722 O O . LEU C 1 125 ? 23.608 -38.530 -48.191 1.00 36.40 122 LEU C O 1
ATOM 4727 N N . GLY C 1 126 ? 24.260 -36.749 -49.405 1.00 32.57 123 GLY C N 1
ATOM 4728 C CA . GLY C 1 126 ? 23.061 -36.745 -50.225 1.00 33.46 123 GLY C CA 1
ATOM 4729 C C . GLY C 1 126 ? 22.848 -38.050 -50.973 1.00 38.06 123 GLY C C 1
ATOM 4730 O O . GLY C 1 126 ? 21.740 -38.592 -51.006 1.00 38.38 123 GLY C O 1
ATOM 4731 N N . ILE C 1 127 ? 23.918 -38.559 -51.577 1.00 33.81 124 ILE C N 1
ATOM 4732 C CA . ILE C 1 127 ? 23.866 -39.826 -52.305 1.00 37.28 124 ILE C CA 1
ATOM 4733 C C . ILE C 1 127 ? 23.459 -40.998 -51.403 1.00 39.38 124 ILE C C 1
ATOM 4734 O O . ILE C 1 127 ? 22.623 -41.833 -51.776 1.00 35.90 124 ILE C O 1
ATOM 4739 N N . ILE C 1 128 ? 24.073 -41.063 -50.225 1.00 33.05 125 ILE C N 1
ATOM 4740 C CA . ILE C 1 128 ? 23.810 -42.159 -49.303 1.00 36.24 125 ILE C CA 1
ATOM 4741 C C . ILE C 1 128 ? 22.402 -42.058 -48.745 1.00 33.24 125 ILE C C 1
ATOM 4742 O O . ILE C 1 128 ? 21.700 -43.059 -48.606 1.00 35.24 125 ILE C O 1
ATOM 4747 N N . PHE C 1 129 ? 21.984 -40.840 -48.425 1.00 30.89 126 PHE C N 1
ATOM 4748 C CA . PHE C 1 129 ? 20.635 -40.642 -47.922 1.00 30.22 126 PHE C CA 1
ATOM 4749 C C . PHE C 1 129 ? 19.590 -41.019 -48.983 1.00 33.10 126 PHE C C 1
ATOM 4750 O O . PHE C 1 129 ? 18.621 -41.716 -48.685 1.00 34.02 126 PHE C O 1
ATOM 4758 N N . VAL C 1 130 ? 19.777 -40.579 -50.224 1.00 32.58 127 VAL C N 1
ATOM 4759 C CA . VAL C 1 130 ? 18.838 -41.011 -51.272 1.00 34.06 127 VAL C CA 1
ATOM 4760 C C . VAL C 1 130 ? 18.813 -42.542 -51.388 1.00 37.37 127 VAL C C 1
ATOM 4761 O O . VAL C 1 130 ? 17.746 -43.137 -51.543 1.00 38.85 127 VAL C O 1
ATOM 4765 N N . GLY C 1 131 ? 19.982 -43.175 -51.273 1.00 38.20 128 GLY C N 1
ATOM 4766 C CA . GLY C 1 131 ? 20.076 -44.627 -51.301 1.00 32.05 128 GLY C CA 1
ATOM 4767 C C . GLY C 1 131 ? 19.306 -45.346 -50.198 1.00 33.78 128 GLY C C 1
ATOM 4768 O O . GLY C 1 131 ? 18.999 -46.525 -50.335 1.00 35.84 128 GLY C O 1
ATOM 4769 N N . THR C 1 132 ? 19.006 -44.669 -49.091 1.00 30.99 129 THR C N 1
ATOM 4770 C CA . THR C 1 132 ? 18.201 -45.312 -48.051 1.00 37.33 129 THR C CA 1
ATOM 4771 C C . THR C 1 132 ? 16.767 -45.587 -48.534 1.00 41.56 129 THR C C 1
ATOM 4772 O O . THR C 1 132 ? 16.054 -46.389 -47.927 1.00 40.35 129 THR C O 1
ATOM 4776 N N . GLY C 1 133 ? 16.347 -44.901 -49.599 1.00 35.33 130 GLY C N 1
ATOM 4777 C CA . GLY C 1 133 ? 14.960 -44.940 -50.060 1.00 35.88 130 GLY C CA 1
ATOM 4778 C C . GLY C 1 133 ? 14.016 -44.066 -49.231 1.00 39.08 130 GLY C C 1
ATOM 4779 O O . GLY C 1 133 ? 12.808 -44.028 -49.472 1.00 37.09 130 GLY C O 1
ATOM 4780 N N . LEU C 1 134 ? 14.569 -43.339 -48.260 1.00 32.03 131 LEU C N 1
ATOM 4781 C CA . LEU C 1 134 ? 13.765 -42.523 -47.362 1.00 35.39 131 LEU C CA 1
ATOM 4782 C C . LEU C 1 134 ? 13.165 -41.287 -48.038 1.00 35.97 131 LEU C C 1
ATOM 4783 O O . LEU C 1 134 ? 12.274 -40.645 -47.489 1.00 34.01 131 LEU C O 1
ATOM 4788 N N . VAL C 1 135 ? 13.634 -40.944 -49.231 1.00 35.73 132 VAL C N 1
ATOM 4789 C CA . VAL C 1 135 ? 12.982 -39.846 -49.946 1.00 35.59 132 VAL C CA 1
ATOM 4790 C C . VAL C 1 135 ? 12.495 -40.279 -51.323 1.00 42.15 132 VAL C C 1
ATOM 4791 O O . VAL C 1 135 ? 12.523 -39.500 -52.266 1.00 42.40 132 VAL C O 1
ATOM 4795 N N . ASP C 1 136 ? 12.047 -41.526 -51.431 1.00 41.61 133 ASP C N 1
ATOM 4796 C CA . ASP C 1 136 ? 11.477 -42.013 -52.679 1.00 42.73 133 ASP C CA 1
ATOM 4797 C C . ASP C 1 136 ? 10.103 -41.388 -52.908 1.00 45.85 133 ASP C C 1
ATOM 4798 O O . ASP C 1 136 ? 9.759 -41.013 -54.025 1.00 47.61 133 ASP C O 1
ATOM 4803 N N . LYS C 1 137 ? 9.326 -41.281 -51.837 1.00 41.92 134 LYS C N 1
ATOM 4804 C CA . LYS C 1 137 ? 8.017 -40.659 -51.893 1.00 49.91 134 LYS C CA 1
ATOM 4805 C C . LYS C 1 137 ? 7.499 -40.422 -50.481 1.00 49.93 134 LYS C C 1
ATOM 4806 O O . LYS C 1 137 ? 7.966 -41.044 -49.523 1.00 52.83 134 LYS C O 1
ATOM 4812 N N . GLY C 1 138 ? 6.537 -39.516 -50.361 1.00 44.84 135 GLY C N 1
ATOM 4813 C CA . GLY C 1 138 ? 5.913 -39.231 -49.087 1.00 46.54 135 GLY C CA 1
ATOM 4814 C C . GLY C 1 138 ? 6.260 -37.847 -48.574 1.00 43.13 135 GLY C C 1
ATOM 4815 O O . GLY C 1 138 ? 6.961 -37.089 -49.234 1.00 43.73 135 GLY C O 1
ATOM 4816 N N . PRO C 1 139 ? 5.763 -37.506 -47.384 1.00 42.68 136 PRO C N 1
ATOM 4817 C CA . PRO C 1 139 ? 5.921 -36.125 -46.922 1.00 43.12 136 PRO C CA 1
ATOM 4818 C C . PRO C 1 139 ? 7.375 -35.677 -46.698 1.00 41.01 136 PRO C C 1
ATOM 4819 O O . PRO C 1 139 ? 7.645 -34.486 -46.872 1.00 36.63 136 PRO C O 1
ATOM 4823 N N . VAL C 1 140 ? 8.289 -36.581 -46.340 1.00 38.73 137 VAL C N 1
ATOM 4824 C CA . VAL C 1 140 ? 9.683 -36.173 -46.193 1.00 40.61 137 VAL C CA 1
ATOM 4825 C C . VAL C 1 140 ? 10.263 -35.847 -47.574 1.00 41.78 137 VAL C C 1
ATOM 4826 O O . VAL C 1 140 ? 10.871 -34.794 -47.754 1.00 42.16 137 VAL C O 1
ATOM 4830 N N . ALA C 1 141 ? 10.061 -36.735 -48.547 1.00 37.16 138 ALA C N 1
ATOM 4831 C CA . ALA C 1 141 ? 10.441 -36.420 -49.920 1.00 38.33 138 ALA C CA 1
ATOM 4832 C C . ALA C 1 141 ? 9.892 -35.043 -50.343 1.00 43.11 138 ALA C C 1
ATOM 4833 O O . ALA C 1 141 ? 10.616 -34.210 -50.899 1.00 41.23 138 ALA C O 1
ATOM 4835 N N . GLU C 1 142 ? 8.614 -34.800 -50.068 1.00 42.28 139 GLU C N 1
ATOM 4836 C CA . GLU C 1 142 ? 7.980 -33.553 -50.496 1.00 46.61 139 GLU C CA 1
ATOM 4837 C C . GLU C 1 142 ? 8.543 -32.343 -49.751 1.00 43.92 139 GLU C C 1
ATOM 4838 O O . GLU C 1 142 ? 8.660 -31.257 -50.319 1.00 42.61 139 GLU C O 1
ATOM 4844 N N . PHE C 1 143 ? 8.913 -32.527 -48.488 1.00 38.44 140 PHE C N 1
ATOM 4845 C CA . PHE C 1 143 ? 9.436 -31.404 -47.709 1.00 36.07 140 PHE C CA 1
ATOM 4846 C C . PHE C 1 143 ? 10.793 -30.955 -48.256 1.00 41.60 140 PHE C C 1
ATOM 4847 O O . PHE C 1 143 ? 11.040 -29.763 -48.379 1.00 44.89 140 PHE C O 1
ATOM 4855 N N . PHE C 1 144 ? 11.675 -31.910 -48.554 1.00 32.71 141 PHE C N 1
ATOM 4856 C CA . PHE C 1 144 ? 12.960 -31.611 -49.174 1.00 35.96 141 PHE C CA 1
ATOM 4857 C C . PHE C 1 144 ? 12.745 -30.902 -50.514 1.00 42.70 141 PHE C C 1
ATOM 4858 O O . PHE C 1 144 ? 13.330 -29.850 -50.781 1.00 42.28 141 PHE C O 1
ATOM 4866 N N . ALA C 1 145 ? 11.903 -31.492 -51.355 1.00 39.11 142 ALA C N 1
ATOM 4867 C CA . ALA C 1 145 ? 11.683 -30.976 -52.702 1.00 44.66 142 ALA C CA 1
ATOM 4868 C C . ALA C 1 145 ? 11.055 -29.584 -52.691 1.00 48.73 142 ALA C C 1
ATOM 4869 O O . ALA C 1 145 ? 11.510 -28.694 -53.417 1.00 49.54 142 ALA C O 1
ATOM 4871 N N . ASN C 1 146 ? 10.023 -29.393 -51.867 1.00 46.38 143 ASN C N 1
ATOM 4872 C CA . ASN C 1 146 ? 9.368 -28.087 -51.767 1.00 51.39 143 ASN C CA 1
ATOM 4873 C C . ASN C 1 146 ? 10.296 -27.006 -51.207 1.00 53.11 143 ASN C C 1
ATOM 4874 O O . ASN C 1 146 ? 10.336 -25.886 -51.721 1.00 53.86 143 ASN C O 1
ATOM 4879 N N . THR C 1 147 ? 11.050 -27.345 -50.165 1.00 45.74 144 THR C N 1
ATOM 4880 C CA . THR C 1 147 ? 11.991 -26.393 -49.583 1.00 45.54 144 THR C CA 1
ATOM 4881 C C . THR C 1 147 ? 13.078 -26.009 -50.586 1.00 46.87 144 THR C C 1
ATOM 4882 O O . THR C 1 147 ? 13.429 -24.834 -50.718 1.00 48.44 144 THR C O 1
ATOM 4886 N N . ALA C 1 148 ? 13.614 -26.998 -51.291 1.00 47.85 145 ALA C N 1
ATOM 4887 C CA . ALA C 1 148 ? 14.655 -26.729 -52.281 1.00 49.10 145 ALA C CA 1
ATOM 4888 C C . ALA C 1 148 ? 14.157 -25.730 -53.327 1.00 48.03 145 ALA C C 1
ATOM 4889 O O . ALA C 1 148 ? 14.856 -24.773 -53.675 1.00 48.55 145 ALA C O 1
ATOM 4891 N N . ALA C 1 149 ? 12.943 -25.949 -53.820 1.00 47.37 146 ALA C N 1
ATOM 4892 C CA . ALA C 1 149 ? 12.363 -25.071 -54.839 1.00 52.06 146 ALA C CA 1
ATOM 4893 C C . ALA C 1 149 ? 12.165 -23.643 -54.324 1.00 53.86 146 ALA C C 1
ATOM 4894 O O . ALA C 1 149 ? 12.492 -22.671 -55.011 1.00 51.47 146 ALA C O 1
ATOM 4896 N N . SER C 1 150 ? 11.629 -23.521 -53.114 1.00 51.99 147 SER C N 1
ATOM 4897 C CA . SER C 1 150 ? 11.377 -22.204 -52.531 1.00 58.81 147 SER C CA 1
ATOM 4898 C C . SER C 1 150 ? 12.680 -21.451 -52.237 1.00 57.36 147 SER C C 1
ATOM 4899 O O . SER C 1 150 ? 12.744 -20.232 -52.389 1.00 62.80 147 SER C O 1
ATOM 4902 N N . GLU C 1 151 ? 13.719 -22.185 -51.839 1.00 51.93 148 GLU C N 1
ATOM 4903 C CA . GLU C 1 151 ? 15.025 -21.586 -51.544 1.00 56.25 148 GLU C CA 1
ATOM 4904 C C . GLU C 1 151 ? 15.686 -21.027 -52.797 1.00 56.68 148 GLU C C 1
ATOM 4905 O O . GLU C 1 151 ? 16.360 -19.998 -52.755 1.00 52.90 148 GLU C O 1
ATOM 4911 N N . ALA C 1 152 ? 15.492 -21.720 -53.913 1.00 55.02 149 ALA C N 1
ATOM 4912 C CA . ALA C 1 152 ? 16.123 -21.341 -55.162 1.00 56.62 149 ALA C CA 1
ATOM 4913 C C . ALA C 1 152 ? 15.410 -20.158 -55.830 1.00 60.25 149 ALA C C 1
ATOM 4914 O O . ALA C 1 152 ? 15.947 -19.547 -56.755 1.00 60.66 149 ALA C O 1
ATOM 4916 N N . SER C 1 153 ? 14.209 -19.832 -55.354 1.00 58.43 150 SER C N 1
ATOM 4917 C CA . SER C 1 153 ? 13.435 -18.728 -55.924 1.00 61.69 150 SER C CA 1
ATOM 4918 C C . SER C 1 153 ? 13.240 -17.535 -54.972 1.00 58.77 150 SER C C 1
ATOM 4919 O O . SER C 1 153 ? 12.467 -16.623 -55.265 1.00 59.53 150 SER C O 1
ATOM 4922 N N . MET C 1 154 ? 13.935 -17.533 -53.838 1.00 54.90 151 MET C N 1
ATOM 4923 C CA . MET C 1 154 ? 13.912 -16.364 -52.955 1.00 54.62 151 MET C CA 1
ATOM 4924 C C . MET C 1 154 ? 14.790 -15.270 -53.540 1.00 52.28 151 MET C C 1
ATOM 4925 O O . MET C 1 154 ? 15.846 -15.570 -54.094 1.00 52.13 151 MET C O 1
ATOM 4930 N N . PRO C 1 155 ? 14.359 -13.999 -53.427 1.00 51.03 152 PRO C N 1
ATOM 4931 C CA . PRO C 1 155 ? 15.153 -12.871 -53.928 1.00 49.60 152 PRO C CA 1
ATOM 4932 C C . PRO C 1 155 ? 16.540 -12.832 -53.283 1.00 50.49 152 PRO C C 1
ATOM 4933 O O . PRO C 1 155 ? 16.704 -13.293 -52.149 1.00 44.70 152 PRO C O 1
ATOM 4937 N N . PHE C 1 156 ? 17.519 -12.289 -54.003 1.00 43.63 153 PHE C N 1
ATOM 4938 C CA . PHE C 1 156 ? 18.918 -12.320 -53.578 1.00 46.20 153 PHE C CA 1
ATOM 4939 C C . PHE C 1 156 ? 19.136 -11.604 -52.252 1.00 38.75 153 PHE C C 1
ATOM 4940 O O . PHE C 1 156 ? 19.858 -12.088 -51.381 1.00 38.03 153 PHE C O 1
ATOM 4948 N N . THR C 1 157 ? 18.491 -10.452 -52.112 1.00 38.31 154 THR C N 1
ATOM 4949 C CA . THR C 1 157 ? 18.639 -9.590 -50.947 1.00 41.85 154 THR C CA 1
ATOM 4950 C C . THR C 1 157 ? 18.144 -10.255 -49.681 1.00 41.26 154 THR C C 1
ATOM 4951 O O . THR C 1 157 ? 18.767 -10.151 -48.622 1.00 41.11 154 THR C O 1
ATOM 4955 N N . ALA C 1 158 ? 17.011 -10.939 -49.795 1.00 37.98 155 ALA C N 1
ATOM 4956 C CA . ALA C 1 158 ? 16.456 -11.682 -48.676 1.00 36.84 155 ALA C CA 1
ATOM 4957 C C . ALA C 1 158 ? 17.433 -12.787 -48.255 1.00 34.34 155 ALA C C 1
ATOM 4958 O O . ALA C 1 158 ? 17.707 -12.969 -47.072 1.00 34.85 155 ALA C O 1
ATOM 4960 N N . LEU C 1 159 ? 17.964 -13.520 -49.229 1.00 32.99 156 LEU C N 1
ATOM 4961 C CA . LEU C 1 159 ? 18.888 -14.619 -48.932 1.00 33.46 156 LEU C CA 1
ATOM 4962 C C . LEU C 1 159 ? 20.166 -14.101 -48.277 1.00 30.70 156 LEU C C 1
ATOM 4963 O O . LEU C 1 159 ? 20.720 -14.729 -47.360 1.00 32.10 156 LEU C O 1
ATOM 4968 N N . PHE C 1 160 ? 20.614 -12.945 -48.758 1.00 30.84 157 PHE C N 1
ATOM 4969 C CA . PHE C 1 160 ? 21.858 -12.321 -48.317 1.00 32.65 157 PHE C CA 1
ATOM 4970 C C . PHE C 1 160 ? 21.748 -11.937 -46.855 1.00 35.46 157 PHE C C 1
ATOM 4971 O O . PHE C 1 160 ? 22.567 -12.342 -46.012 1.00 35.06 157 PHE C O 1
ATOM 4979 N N . PHE C 1 161 ? 20.714 -11.162 -46.552 1.00 33.77 158 PHE C N 1
ATOM 4980 C CA . PHE C 1 161 ? 20.488 -10.727 -45.180 1.00 31.33 158 PHE C CA 1
ATOM 4981 C C . PHE C 1 161 ? 20.240 -11.894 -44.244 1.00 31.06 158 PHE C C 1
ATOM 4982 O O . PHE C 1 161 ? 20.668 -11.860 -43.092 1.00 31.59 158 PHE C O 1
ATOM 4990 N N . ARG C 1 162 ? 19.570 -12.933 -44.738 1.00 29.06 159 ARG C N 1
ATOM 4991 C CA . ARG C 1 162 ? 19.369 -14.136 -43.930 1.00 30.05 159 ARG C CA 1
ATOM 4992 C C . ARG C 1 162 ? 20.701 -14.839 -43.648 1.00 31.05 159 ARG C C 1
ATOM 4993 O O . ARG C 1 162 ? 20.889 -15.426 -42.576 1.00 28.70 159 ARG C O 1
ATOM 5001 N N . GLY C 1 163 ? 21.621 -14.765 -44.604 1.00 29.80 160 GLY C N 1
ATOM 5002 C CA . GLY C 1 163 ? 22.936 -15.362 -44.426 1.00 30.78 160 GLY C CA 1
ATOM 5003 C C . GLY C 1 163 ? 23.760 -14.607 -43.390 1.00 34.56 160 GLY C C 1
ATOM 5004 O O . GLY C 1 163 ? 24.520 -15.210 -42.625 1.00 31.21 160 GLY C O 1
ATOM 5005 N N . ILE C 1 164 ? 23.604 -13.284 -43.354 1.00 26.79 161 ILE C N 1
ATOM 5006 C CA . ILE C 1 164 ? 24.303 -12.486 -42.357 1.00 32.98 161 ILE C CA 1
ATOM 5007 C C . ILE C 1 164 ? 23.880 -12.893 -40.946 1.00 34.18 161 ILE C C 1
ATOM 5008 O O . ILE C 1 164 ? 24.728 -13.222 -40.110 1.00 30.76 161 ILE C O 1
ATOM 5013 N N . LEU C 1 165 ? 22.569 -12.890 -40.691 1.00 27.41 162 LEU C N 1
ATOM 5014 C CA . LEU C 1 165 ? 22.063 -13.205 -39.359 1.00 30.05 162 LEU C CA 1
ATOM 5015 C C . LEU C 1 165 ? 22.394 -14.634 -38.946 1.00 30.45 162 LEU C C 1
ATOM 5016 O O . LEU C 1 165 ? 22.718 -14.894 -37.788 1.00 29.35 162 LEU C O 1
ATOM 5021 N N . CYS C 1 166 ? 22.329 -15.560 -39.890 1.00 30.83 163 CYS C N 1
ATOM 5022 C CA . CYS C 1 166 ? 22.686 -16.940 -39.592 1.00 26.29 163 CYS C CA 1
ATOM 5023 C C . CYS C 1 166 ? 24.135 -17.080 -39.107 1.00 29.86 163 CYS C C 1
ATOM 5024 O O . CYS C 1 166 ? 24.396 -17.739 -38.095 1.00 26.66 163 CYS C O 1
ATOM 5027 N N . ASN C 1 167 ? 25.084 -16.497 -39.845 1.00 30.93 164 ASN C N 1
ATOM 5028 C CA . ASN C 1 167 ? 26.501 -16.647 -39.471 1.00 31.19 164 ASN C CA 1
ATOM 5029 C C . ASN C 1 167 ? 26.958 -15.816 -38.271 1.00 26.00 164 ASN C C 1
ATOM 5030 O O . ASN C 1 167 ? 27.931 -16.171 -37.596 1.00 31.71 164 ASN C O 1
ATOM 5035 N N . ILE C 1 168 ? 26.252 -14.728 -37.980 1.00 31.12 165 ILE C N 1
ATOM 5036 C CA . ILE C 1 168 ? 26.429 -14.092 -36.674 1.00 28.54 165 ILE C CA 1
ATOM 5037 C C . ILE C 1 168 ? 26.145 -15.155 -35.604 1.00 33.02 165 ILE C C 1
ATOM 5038 O O . ILE C 1 168 ? 26.928 -15.358 -34.677 1.00 25.40 165 ILE C O 1
ATOM 5043 N N . LEU C 1 169 ? 25.049 -15.885 -35.776 1.00 27.46 166 LEU C N 1
ATOM 5044 C CA . LEU C 1 169 ? 24.672 -16.877 -34.788 1.00 29.30 166 LEU C CA 1
ATOM 5045 C C . LEU C 1 169 ? 25.616 -18.082 -34.755 1.00 30.53 166 LEU C C 1
ATOM 5046 O O . LEU C 1 169 ? 26.007 -18.537 -33.680 1.00 27.92 166 LEU C O 1
ATOM 5051 N N . VAL C 1 170 ? 25.971 -18.607 -35.924 1.00 27.76 167 VAL C N 1
ATOM 5052 C CA . VAL C 1 170 ? 26.898 -19.732 -35.966 1.00 29.00 167 VAL C CA 1
ATOM 5053 C C . VAL C 1 170 ? 28.267 -19.307 -35.436 1.00 28.77 167 VAL C C 1
ATOM 5054 O O . VAL C 1 170 ? 28.883 -20.021 -34.642 1.00 31.92 167 VAL C O 1
ATOM 5058 N N . CYS C 1 171 ? 28.763 -18.148 -35.861 1.00 24.44 168 CYS C N 1
ATOM 5059 C CA . CYS C 1 171 ? 30.098 -17.776 -35.398 1.00 26.60 168 CYS C CA 1
ATOM 5060 C C . CYS C 1 171 ? 30.110 -17.392 -33.920 1.00 30.57 168 CYS C C 1
ATOM 5061 O O . CYS C 1 171 ? 31.097 -17.650 -33.240 1.00 29.23 168 CYS C O 1
ATOM 5064 N N . VAL C 1 172 ? 29.027 -16.787 -33.421 1.00 30.53 169 VAL C N 1
ATOM 5065 C CA . VAL C 1 172 ? 28.993 -16.448 -32.000 1.00 26.68 169 VAL C CA 1
ATOM 5066 C C . VAL C 1 172 ? 28.991 -17.720 -31.159 1.00 29.18 169 VAL C C 1
ATOM 5067 O O . VAL C 1 172 ? 29.583 -17.767 -30.082 1.00 31.57 169 VAL C O 1
ATOM 5071 N N . SER C 1 173 ? 28.363 -18.773 -31.670 1.00 26.21 170 SER C N 1
ATOM 5072 C CA . SER C 1 173 ? 28.389 -20.034 -30.957 1.00 29.48 170 SER C CA 1
ATOM 5073 C C . SER C 1 173 ? 29.813 -20.617 -30.988 1.00 30.38 170 SER C C 1
ATOM 5074 O O . SER C 1 173 ? 30.286 -21.173 -29.993 1.00 30.96 170 SER C O 1
ATOM 5077 N N . VAL C 1 174 ? 30.520 -20.446 -32.104 1.00 23.49 171 VAL C N 1
ATOM 5078 C CA . VAL C 1 174 ? 31.929 -20.858 -32.158 1.00 25.74 171 VAL C CA 1
ATOM 5079 C C . VAL C 1 174 ? 32.754 -19.995 -31.205 1.00 33.04 171 VAL C C 1
ATOM 5080 O O . VAL C 1 174 ? 33.686 -20.478 -30.549 1.00 29.47 171 VAL C O 1
ATOM 5084 N N . LEU C 1 175 ? 32.419 -18.706 -31.151 1.00 29.70 172 LEU C N 1
ATOM 5085 C CA . LEU C 1 175 ? 33.094 -17.769 -30.246 1.00 31.24 172 LEU C CA 1
ATOM 5086 C C . LEU C 1 175 ? 32.920 -18.183 -28.775 1.00 32.68 172 LEU C C 1
ATOM 5087 O O . LEU C 1 175 ? 33.870 -18.155 -27.997 1.00 31.41 172 LEU C O 1
ATOM 5092 N N . CYS C 1 176 ? 31.702 -18.556 -28.387 1.00 26.33 173 CYS C N 1
ATOM 5093 C CA . CYS C 1 176 ? 31.482 -19.051 -27.024 1.00 26.88 173 CYS C CA 1
ATOM 5094 C C . CYS C 1 176 ? 32.364 -20.268 -26.732 1.00 32.27 173 CYS C C 1
ATOM 5095 O O . CYS C 1 176 ? 32.867 -20.436 -25.620 1.00 36.87 173 CYS C O 1
ATOM 5098 N N . SER C 1 177 ? 32.548 -21.121 -27.729 1.00 27.67 174 SER C N 1
ATOM 5099 C CA . SER C 1 177 ? 33.352 -22.319 -27.537 1.00 28.73 174 SER C CA 1
ATOM 5100 C C . SER C 1 177 ? 34.832 -21.986 -27.279 1.00 35.68 174 SER C C 1
ATOM 5101 O O . SER C 1 177 ? 35.549 -22.766 -26.642 1.00 34.70 174 SER C O 1
ATOM 5104 N N . PHE C 1 178 ? 35.299 -20.845 -27.793 1.00 31.38 175 PHE C N 1
ATOM 5105 C CA . PHE C 1 178 ? 36.644 -20.381 -27.464 1.00 32.36 175 PHE C CA 1
ATOM 5106 C C . PHE C 1 178 ? 36.694 -19.743 -26.080 1.00 33.40 175 PHE C C 1
ATOM 5107 O O . PHE C 1 178 ? 37.760 -19.610 -25.491 1.00 36.36 175 PHE C O 1
ATOM 5115 N N . ARG C 1 179 ? 35.542 -19.341 -25.566 1.00 32.72 176 ARG C N 1
ATOM 5116 C CA . ARG C 1 179 ? 35.502 -18.573 -24.326 1.00 38.74 176 ARG C CA 1
ATOM 5117 C C . ARG C 1 179 ? 35.184 -19.399 -23.093 1.00 37.00 176 ARG C C 1
ATOM 5118 O O . ARG C 1 179 ? 35.190 -18.889 -21.978 1.00 42.44 176 ARG C O 1
ATOM 5126 N N . THR C 1 180 ? 34.900 -20.676 -23.279 1.00 30.24 177 THR C N 1
ATOM 5127 C CA . THR C 1 180 ? 34.659 -21.524 -22.117 1.00 32.44 177 THR C CA 1
ATOM 5128 C C . THR C 1 180 ? 35.547 -22.761 -22.179 1.00 31.37 177 THR C C 1
ATOM 5129 O O . THR C 1 180 ? 36.032 -23.117 -23.250 1.00 32.25 177 THR C O 1
ATOM 5133 N N . ASN C 1 181 ? 35.774 -23.400 -21.034 1.00 32.34 178 ASN C N 1
ATOM 5134 C CA . ASN C 1 181 ? 36.417 -24.715 -21.004 1.00 34.37 178 ASN C CA 1
ATOM 5135 C C . ASN C 1 181 ? 35.410 -25.846 -20.746 1.00 33.25 178 ASN C C 1
ATOM 5136 O O . ASN C 1 181 ? 35.769 -27.019 -20.722 1.00 35.71 178 ASN C O 1
ATOM 5141 N N . SER C 1 182 ? 34.143 -25.495 -20.563 1.00 26.88 179 SER C N 1
ATOM 5142 C CA . SER C 1 182 ? 33.125 -26.518 -20.314 1.00 29.73 179 SER C CA 1
ATOM 5143 C C . SER C 1 182 ? 32.534 -27.014 -21.642 1.00 26.02 179 SER C C 1
ATOM 5144 O O . SER C 1 182 ? 31.855 -26.259 -22.342 1.00 24.91 179 SER C O 1
ATOM 5147 N N . ASP C 1 183 ? 32.813 -28.266 -22.002 1.00 25.30 180 ASP C N 1
ATOM 5148 C CA . ASP C 1 183 ? 32.202 -28.845 -23.202 1.00 27.97 180 ASP C CA 1
ATOM 5149 C C . ASP C 1 183 ? 30.679 -28.818 -23.169 1.00 21.13 180 ASP C C 1
ATOM 5150 O O . ASP C 1 183 ? 30.045 -28.663 -24.199 1.00 27.92 180 ASP C O 1
ATOM 5155 N N . THR C 1 184 ? 30.083 -29.015 -21.995 1.00 21.96 181 THR C N 1
ATOM 5156 C CA . THR C 1 184 ? 28.625 -28.987 -21.913 1.00 28.51 181 THR C CA 1
ATOM 5157 C C . THR C 1 184 ? 28.098 -27.571 -22.180 1.00 27.05 181 THR C C 1
ATOM 5158 O O . THR C 1 184 ? 27.082 -27.389 -22.848 1.00 24.39 181 THR C O 1
ATOM 5162 N N . ALA C 1 185 ? 28.807 -26.564 -21.673 1.00 25.83 182 ALA C N 1
ATOM 5163 C CA . ALA C 1 185 ? 28.422 -25.179 -21.949 1.00 27.45 182 ALA C CA 1
ATOM 5164 C C . ALA C 1 185 ? 28.533 -24.875 -23.435 1.00 25.39 182 ALA C C 1
ATOM 5165 O O . ALA C 1 185 ? 27.669 -24.210 -23.990 1.00 25.76 182 ALA C O 1
ATOM 5167 N N . LYS C 1 186 ? 29.569 -25.401 -24.089 1.00 22.33 183 LYS C N 1
ATOM 5168 C CA . LYS C 1 186 ? 29.741 -25.194 -25.523 1.00 25.60 183 LYS C CA 1
ATOM 5169 C C . LYS C 1 186 ? 28.532 -25.725 -26.265 1.00 24.51 183 LYS C C 1
ATOM 5170 O O . LYS C 1 186 ? 27.953 -25.053 -27.128 1.00 25.63 183 LYS C O 1
ATOM 5176 N N . ILE C 1 187 ? 28.146 -26.946 -25.925 1.00 25.11 184 ILE C N 1
ATOM 5177 C CA . ILE C 1 187 ? 26.996 -27.580 -26.574 1.00 22.22 184 ILE C CA 1
ATOM 5178 C C . ILE C 1 187 ? 25.666 -26.862 -26.311 1.00 25.84 184 ILE C C 1
ATOM 5179 O O . ILE C 1 187 ? 24.852 -26.688 -27.231 1.00 26.65 184 ILE C O 1
ATOM 5184 N N . ILE C 1 188 ? 25.426 -26.452 -25.066 1.00 23.47 185 ILE C N 1
ATOM 5185 C CA . ILE C 1 188 ? 24.240 -25.666 -24.770 1.00 23.47 185 ILE C CA 1
ATOM 5186 C C . ILE C 1 188 ? 24.201 -24.367 -25.597 1.00 25.08 185 ILE C C 1
ATOM 5187 O O . ILE C 1 188 ? 23.150 -24.010 -26.115 1.00 25.98 185 ILE C O 1
ATOM 5192 N N . MET C 1 189 ? 25.334 -23.668 -25.740 1.00 21.54 186 MET C N 1
ATOM 5193 C CA . MET C 1 189 ? 25.302 -22.393 -26.471 1.00 22.96 186 MET C CA 1
ATOM 5194 C C . MET C 1 189 ? 25.025 -22.663 -27.946 1.00 22.91 186 MET C C 1
ATOM 5195 O O . MET C 1 189 ? 24.319 -21.905 -28.608 1.00 22.66 186 MET C O 1
ATOM 5200 N N . ILE C 1 190 ? 25.577 -23.764 -28.445 1.00 23.39 187 ILE C N 1
ATOM 5201 C CA . ILE C 1 190 ? 25.323 -24.192 -29.819 1.00 23.75 187 ILE C CA 1
ATOM 5202 C C . ILE C 1 190 ? 23.838 -24.510 -30.014 1.00 26.98 187 ILE C C 1
ATOM 5203 O O . ILE C 1 190 ? 23.226 -24.084 -30.995 1.00 26.92 187 ILE C O 1
ATOM 5208 N N . PHE C 1 191 ? 23.264 -25.250 -29.070 1.00 23.77 188 PHE C N 1
ATOM 5209 C CA . PHE C 1 191 ? 21.843 -25.562 -29.115 1.00 27.94 188 PHE C CA 1
ATOM 5210 C C . PHE C 1 191 ? 20.986 -24.277 -29.163 1.00 26.71 188 PHE C C 1
ATOM 5211 O O . PHE C 1 191 ? 20.075 -24.175 -29.985 1.00 25.65 188 PHE C O 1
ATOM 5219 N N . LEU C 1 192 ? 21.298 -23.290 -28.321 1.00 21.55 189 LEU C N 1
ATOM 5220 C CA . LEU C 1 192 ? 20.547 -22.019 -28.324 1.00 24.53 189 LEU C CA 1
ATOM 5221 C C . LEU C 1 192 ? 20.696 -21.222 -29.635 1.00 27.54 189 LEU C C 1
ATOM 5222 O O . LEU C 1 192 ? 19.716 -20.707 -30.175 1.00 27.19 189 LEU C O 1
ATOM 5227 N N . CYS C 1 193 ? 21.915 -21.140 -30.157 1.00 22.41 190 CYS C N 1
ATOM 5228 C CA . CYS C 1 193 ? 22.163 -20.351 -31.364 1.00 27.91 190 CYS C CA 1
ATOM 5229 C C . CYS C 1 193 ? 21.521 -20.978 -32.604 1.00 23.35 190 CYS C C 1
ATOM 5230 O O . CYS C 1 193 ? 20.996 -20.267 -33.460 1.00 22.15 190 CYS C O 1
ATOM 5233 N N . LEU C 1 194 ? 21.550 -22.302 -32.683 1.00 23.51 191 LEU C N 1
ATOM 5234 C CA . LEU C 1 194 ? 20.988 -23.020 -33.831 1.00 27.88 191 LEU C CA 1
ATOM 5235 C C . LEU C 1 194 ? 19.451 -23.064 -33.803 1.00 28.25 191 LEU C C 1
ATOM 5236 O O . LEU C 1 194 ? 18.796 -23.054 -34.851 1.00 28.41 191 LEU C O 1
ATOM 5241 N N . PHE C 1 195 ? 18.895 -23.129 -32.594 1.00 28.45 192 PHE C N 1
ATOM 5242 C CA . PHE C 1 195 ? 17.464 -23.010 -32.359 1.00 27.69 192 PHE C CA 1
ATOM 5243 C C . PHE C 1 195 ? 17.030 -21.617 -32.870 1.00 30.91 192 PHE C C 1
ATOM 5244 O O . PHE C 1 195 ? 16.089 -21.493 -33.666 1.00 27.89 192 PHE C O 1
ATOM 5252 N N . ALA C 1 196 ? 17.733 -20.575 -32.427 1.00 23.31 193 ALA C N 1
ATOM 5253 C CA . ALA C 1 196 ? 17.451 -19.210 -32.881 1.00 27.29 193 ALA C CA 1
ATOM 5254 C C . ALA C 1 196 ? 17.548 -19.052 -34.398 1.00 27.14 193 ALA C C 1
ATOM 5255 O O . ALA C 1 196 ? 16.660 -18.474 -35.022 1.00 27.22 193 ALA C O 1
ATOM 5257 N N . PHE C 1 197 ? 18.641 -19.514 -34.995 1.00 27.86 194 PHE C N 1
ATOM 5258 C CA . PHE C 1 197 ? 18.809 -19.303 -36.434 1.00 30.99 194 PHE C CA 1
ATOM 5259 C C . PHE C 1 197 ? 17.839 -20.130 -37.281 1.00 31.08 194 PHE C C 1
ATOM 5260 O O . PHE C 1 197 ? 17.250 -19.607 -38.225 1.00 29.06 194 PHE C O 1
ATOM 5268 N N . ILE C 1 198 ? 17.629 -21.392 -36.924 1.00 26.75 195 ILE C N 1
ATOM 5269 C CA . ILE C 1 198 ? 16.667 -22.217 -37.670 1.00 26.25 195 ILE C CA 1
ATOM 5270 C C . ILE C 1 198 ? 15.230 -21.716 -37.516 1.00 30.63 195 ILE C C 1
ATOM 5271 O O . ILE C 1 198 ? 14.536 -21.510 -38.501 1.00 29.41 195 ILE C O 1
ATOM 5276 N N . THR C 1 199 ? 14.786 -21.497 -36.283 1.00 24.44 196 THR C N 1
ATOM 5277 C CA . THR C 1 199 ? 13.386 -21.138 -36.068 1.00 27.44 196 THR C CA 1
ATOM 5278 C C . THR C 1 199 ? 13.080 -19.732 -36.588 1.00 32.61 196 THR C C 1
ATOM 5279 O O . THR C 1 199 ? 11.981 -19.468 -37.091 1.00 27.74 196 THR C O 1
ATOM 5283 N N . SER C 1 200 ? 14.061 -18.835 -36.487 1.00 26.24 197 SER C N 1
ATOM 5284 C CA . SER C 1 200 ? 13.893 -17.464 -36.985 1.00 29.20 197 SER C CA 1
ATOM 5285 C C . SER C 1 200 ? 13.856 -17.354 -38.519 1.00 32.19 197 SER C C 1
ATOM 5286 O O . SER C 1 200 ? 13.380 -16.347 -39.061 1.00 28.14 197 SER C O 1
ATOM 5289 N N . GLY C 1 201 ? 14.400 -18.355 -39.208 1.00 35.27 198 GLY C N 1
ATOM 5290 C CA . GLY C 1 201 ? 14.355 -18.392 -40.661 1.00 32.20 198 GLY C CA 1
ATOM 5291 C C . GLY C 1 201 ? 15.601 -17.918 -41.388 1.00 38.26 198 GLY C C 1
ATOM 5292 O O . GLY C 1 201 ? 15.517 -17.504 -42.542 1.00 32.43 198 GLY C O 1
ATOM 5293 N N . PHE C 1 202 ? 16.755 -17.983 -40.725 1.00 32.92 199 PHE C N 1
ATOM 5294 C CA . PHE C 1 202 ? 18.005 -17.503 -41.304 1.00 32.77 199 PHE C CA 1
ATOM 5295 C C . PHE C 1 202 ? 18.661 -18.625 -42.124 1.00 28.16 199 PHE C C 1
ATOM 5296 O O . PHE C 1 202 ? 18.256 -19.780 -42.044 1.00 31.86 199 PHE C O 1
ATOM 5304 N N . GLU C 1 203 ? 19.673 -18.280 -42.902 1.00 29.26 200 GLU C N 1
ATOM 5305 C CA . GLU C 1 203 ? 20.172 -19.192 -43.945 1.00 33.14 200 GLU C CA 1
ATOM 5306 C C . GLU C 1 203 ? 21.633 -19.567 -43.781 1.00 30.97 200 GLU C C 1
ATOM 5307 O O . GLU C 1 203 ? 22.499 -18.697 -43.675 1.00 27.89 200 GLU C O 1
ATOM 5313 N N . HIS C 1 204 ? 21.898 -20.872 -43.807 1.00 29.67 201 HIS C N 1
ATOM 5314 C CA . HIS C 1 204 ? 23.250 -21.408 -43.678 1.00 33.15 201 HIS C CA 1
ATOM 5315 C C . HIS C 1 204 ? 23.724 -22.041 -44.989 1.00 28.48 201 HIS C C 1
ATOM 5316 O O . HIS C 1 204 ? 23.118 -22.996 -45.478 1.00 26.14 201 HIS C O 1
ATOM 5323 N N . SER C 1 205 ? 24.824 -21.540 -45.543 1.00 31.08 202 SER C N 1
ATOM 5324 C CA . SER C 1 205 ? 25.304 -22.037 -46.832 1.00 34.92 202 SER C CA 1
ATOM 5325 C C . SER C 1 205 ? 25.604 -23.540 -46.820 1.00 31.84 202 SER C C 1
ATOM 5326 O O . SER C 1 205 ? 25.217 -24.266 -47.732 1.00 31.25 202 SER C O 1
ATOM 5329 N N . VAL C 1 206 ? 26.288 -24.014 -45.789 1.00 31.15 203 VAL C N 1
ATOM 5330 C CA . VAL C 1 206 ? 26.707 -25.416 -45.789 1.00 30.04 203 VAL C CA 1
ATOM 5331 C C . VAL C 1 206 ? 25.515 -26.378 -45.595 1.00 32.98 203 VAL C C 1
ATOM 5332 O O . VAL C 1 206 ? 25.460 -27.426 -46.232 1.00 29.71 203 VAL C O 1
ATOM 5336 N N . ALA C 1 207 ? 24.555 -26.005 -44.746 1.00 33.70 204 ALA C N 1
ATOM 5337 C CA . ALA C 1 207 ? 23.308 -26.769 -44.619 1.00 33.34 204 ALA C CA 1
ATOM 5338 C C . ALA C 1 207 ? 22.563 -26.829 -45.960 1.00 29.95 204 ALA C C 1
ATOM 5339 O O . ALA C 1 207 ? 22.026 -27.861 -46.345 1.00 31.44 204 ALA C O 1
ATOM 5341 N N . ASN C 1 208 ? 22.524 -25.705 -46.661 1.00 30.91 205 ASN C N 1
ATOM 5342 C CA . ASN C 1 208 ? 21.868 -25.652 -47.965 1.00 30.77 205 ASN C CA 1
ATOM 5343 C C . ASN C 1 208 ? 22.513 -26.574 -49.006 1.00 31.91 205 ASN C C 1
ATOM 5344 O O . ASN C 1 208 ? 21.849 -27.048 -49.931 1.00 36.54 205 ASN C O 1
ATOM 5349 N N . MET C 1 209 ? 23.798 -26.861 -48.838 1.00 31.61 206 MET C N 1
ATOM 5350 C CA . MET C 1 209 ? 24.458 -27.803 -49.737 1.00 32.89 206 MET C CA 1
ATOM 5351 C C . MET C 1 209 ? 23.799 -29.168 -49.660 1.00 31.63 206 MET C C 1
ATOM 5352 O O . MET C 1 209 ? 23.614 -29.827 -50.681 1.00 34.60 206 MET C O 1
ATOM 5357 N N . THR C 1 210 ? 23.464 -29.604 -48.448 1.00 30.22 207 THR C N 1
ATOM 5358 C CA . THR C 1 210 ? 22.801 -30.897 -48.285 1.00 32.23 207 THR C CA 1
ATOM 5359 C C . THR C 1 210 ? 21.358 -30.851 -48.807 1.00 27.35 207 THR C C 1
ATOM 5360 O O . THR C 1 210 ? 20.888 -31.821 -49.382 1.00 32.85 207 THR C O 1
ATOM 5364 N N . ILE C 1 211 ? 20.662 -29.732 -48.603 1.00 30.21 208 ILE C N 1
ATOM 5365 C CA . ILE C 1 211 ? 19.328 -29.587 -49.171 1.00 33.84 208 ILE C CA 1
ATOM 5366 C C . ILE C 1 211 ? 19.396 -29.813 -50.687 1.00 36.91 208 ILE C C 1
ATOM 5367 O O . ILE C 1 211 ? 18.632 -30.597 -51.253 1.00 34.78 208 ILE C O 1
ATOM 5372 N N . TYR C 1 212 ? 20.331 -29.138 -51.343 1.00 34.01 209 TYR C N 1
ATOM 5373 C CA . TYR C 1 212 ? 20.458 -29.289 -52.793 1.00 38.92 209 TYR C CA 1
ATOM 5374 C C . TYR C 1 212 ? 21.066 -30.615 -53.244 1.00 39.19 209 TYR C C 1
ATOM 5375 O O . TYR C 1 212 ? 20.706 -31.139 -54.306 1.00 39.14 209 TYR C O 1
ATOM 5384 N N . SER C 1 213 ? 21.964 -31.183 -52.446 1.00 34.56 210 SER C N 1
ATOM 5385 C CA . SER C 1 213 ? 22.548 -32.455 -52.865 1.00 33.31 210 SER C CA 1
ATOM 5386 C C . SER C 1 213 ? 21.468 -33.521 -52.848 1.00 38.94 210 SER C C 1
ATOM 5387 O O . SER C 1 213 ? 21.399 -34.359 -53.749 1.00 41.23 210 SER C O 1
ATOM 5390 N N . VAL C 1 214 ? 20.607 -33.478 -51.835 1.00 36.88 211 VAL C N 1
ATOM 5391 C CA . VAL C 1 214 ? 19.492 -34.422 -51.758 1.00 36.64 211 VAL C CA 1
ATOM 5392 C C . VAL C 1 214 ? 18.531 -34.234 -52.949 1.00 39.00 211 VAL C C 1
ATOM 5393 O O . VAL C 1 214 ? 17.979 -35.197 -53.477 1.00 39.59 211 VAL C O 1
ATOM 5397 N N . SER C 1 215 ? 18.351 -32.985 -53.355 1.00 41.71 212 SER C N 1
ATOM 5398 C CA . SER C 1 215 ? 17.560 -32.648 -54.525 1.00 50.35 212 SER C CA 1
ATOM 5399 C C . SER C 1 215 ? 18.247 -33.142 -55.795 1.00 51.37 212 SER C C 1
ATOM 5400 O O . SER C 1 215 ? 17.607 -33.684 -56.678 1.00 48.85 212 SER C O 1
ATOM 5403 N N . LEU C 1 216 ? 19.559 -32.958 -55.881 1.00 56.09 213 LEU C N 1
ATOM 5404 C CA . LEU C 1 216 ? 20.300 -33.410 -57.053 1.00 56.54 213 LEU C CA 1
ATOM 5405 C C . LEU C 1 216 ? 20.127 -34.903 -57.276 1.00 54.44 213 LEU C C 1
ATOM 5406 O O . LEU C 1 216 ? 19.976 -35.351 -58.411 1.00 55.79 213 LEU C O 1
ATOM 5411 N N . PHE C 1 217 ? 20.163 -35.680 -56.198 1.00 45.05 214 PHE C N 1
ATOM 5412 C CA . PHE C 1 217 ? 20.188 -37.128 -56.354 1.00 48.56 214 PHE C CA 1
ATOM 5413 C C . PHE C 1 217 ? 18.816 -37.787 -56.249 1.00 44.14 214 PHE C C 1
ATOM 5414 O O . PHE C 1 217 ? 18.658 -38.937 -56.631 1.00 44.46 214 PHE C O 1
ATOM 5422 N N . SER C 1 218 ? 17.832 -37.076 -55.707 1.00 48.62 215 SER C N 1
ATOM 5423 C CA . SER C 1 218 ? 16.507 -37.674 -55.563 1.00 57.37 215 SER C CA 1
ATOM 5424 C C . SER C 1 218 ? 15.818 -37.718 -56.918 1.00 61.58 215 SER C C 1
ATOM 5425 O O . SER C 1 218 ? 15.695 -36.701 -57.589 1.00 63.44 215 SER C O 1
ATOM 5428 N N . PRO C 1 219 ? 15.409 -38.913 -57.345 1.00 79.14 216 PRO C N 1
ATOM 5429 C CA . PRO C 1 219 ? 14.841 -39.072 -58.688 1.00 91.46 216 PRO C CA 1
ATOM 5430 C C . PRO C 1 219 ? 13.420 -38.548 -58.721 1.00 97.96 216 PRO C C 1
ATOM 5431 O O . PRO C 1 219 ? 12.926 -38.125 -59.765 1.00 103.21 216 PRO C O 1
ATOM 5435 N N . THR C 1 220 ? 12.771 -38.578 -57.566 1.00 100.44 217 THR C N 1
ATOM 5436 C CA . THR C 1 220 ? 11.420 -38.055 -57.455 1.00 107.19 217 THR C CA 1
ATOM 5437 C C . THR C 1 220 ? 11.422 -36.542 -57.693 1.00 112.55 217 THR C C 1
ATOM 5438 O O . THR C 1 220 ? 11.078 -35.753 -56.809 1.00 111.79 217 THR C O 1
ATOM 5442 N N . ILE C 1 221 ? 11.840 -36.152 -58.896 1.00 118.08 218 ILE C N 1
ATOM 5443 C CA . ILE C 1 221 ? 11.783 -34.760 -59.343 1.00 121.10 218 ILE C CA 1
ATOM 5444 C C . ILE C 1 221 ? 12.786 -33.828 -58.651 1.00 120.71 218 ILE C C 1
ATOM 5445 O O . ILE C 1 221 ? 13.142 -34.027 -57.487 1.00 114.23 218 ILE C O 1
ATOM 5450 N N . SER C 1 222 ? 13.233 -32.812 -59.389 1.00 126.75 219 SER C N 1
ATOM 5451 C CA . SER C 1 222 ? 14.019 -31.712 -58.832 1.00 125.09 219 SER C CA 1
ATOM 5452 C C . SER C 1 222 ? 13.251 -30.411 -59.016 1.00 121.46 219 SER C C 1
ATOM 5453 O O . SER C 1 222 ? 13.095 -29.631 -58.074 1.00 120.60 219 SER C O 1
ATOM 5456 N N . THR C 1 223 ? 12.767 -30.192 -60.238 1.00 117.45 220 THR C N 1
ATOM 5457 C CA . THR C 1 223 ? 12.103 -28.942 -60.611 1.00 109.89 220 THR C CA 1
ATOM 5458 C C . THR C 1 223 ? 12.894 -27.676 -60.235 1.00 101.29 220 THR C C 1
ATOM 5459 O O . THR C 1 223 ? 12.541 -26.576 -60.665 1.00 99.15 220 THR C O 1
ATOM 5463 N N . VAL C 1 224 ? 13.965 -27.834 -59.454 1.00 94.46 221 VAL C N 1
ATOM 5464 C CA . VAL C 1 224 ? 14.719 -26.692 -58.929 1.00 87.50 221 VAL C CA 1
ATOM 5465 C C . VAL C 1 224 ? 15.748 -26.074 -59.887 1.00 86.49 221 VAL C C 1
ATOM 5466 O O . VAL C 1 224 ? 15.754 -24.853 -60.080 1.00 92.08 221 VAL C O 1
ATOM 5470 N N . THR C 1 225 ? 16.621 -26.901 -60.461 1.00 74.33 222 THR C N 1
ATOM 5471 C CA . THR C 1 225 ? 17.629 -26.418 -61.413 1.00 73.06 222 THR C CA 1
ATOM 5472 C C . THR C 1 225 ? 18.999 -26.114 -60.794 1.00 70.85 222 THR C C 1
ATOM 5473 O O . THR C 1 225 ? 19.104 -25.374 -59.813 1.00 65.84 222 THR C O 1
ATOM 5477 N N . ILE C 1 226 ? 20.051 -26.672 -61.387 1.00 77.25 223 ILE C N 1
ATOM 5478 C CA . ILE C 1 226 ? 21.407 -26.424 -60.909 1.00 75.60 223 ILE C CA 1
ATOM 5479 C C . ILE C 1 226 ? 21.687 -24.925 -60.846 1.00 67.45 223 ILE C C 1
ATOM 5480 O O . ILE C 1 226 ? 22.344 -24.447 -59.923 1.00 61.69 223 ILE C O 1
ATOM 5485 N N . GLY C 1 227 ? 21.176 -24.190 -61.830 1.00 62.75 224 GLY C N 1
ATOM 5486 C CA . GLY C 1 227 ? 21.295 -22.743 -61.851 1.00 54.28 224 GLY C CA 1
ATOM 5487 C C . GLY C 1 227 ? 20.682 -22.111 -60.611 1.00 57.13 224 GLY C C 1
ATOM 5488 O O . GLY C 1 227 ? 21.233 -21.160 -60.045 1.00 53.01 224 GLY C O 1
ATOM 5489 N N . GLY C 1 228 ? 19.537 -22.642 -60.187 1.00 59.49 225 GLY C N 1
ATOM 5490 C CA . GLY C 1 228 ? 18.851 -22.158 -59.000 1.00 57.47 225 GLY C CA 1
ATOM 5491 C C . GLY C 1 228 ? 19.602 -22.457 -57.714 1.00 52.19 225 GLY C C 1
ATOM 5492 O O . GLY C 1 228 ? 19.768 -21.581 -56.861 1.00 53.39 225 GLY C O 1
ATOM 5493 N N . ALA C 1 229 ? 20.071 -23.693 -57.583 1.00 51.42 226 ALA C N 1
ATOM 5494 C CA . ALA C 1 229 ? 20.856 -24.093 -56.424 1.00 50.73 226 ALA C CA 1
ATOM 5495 C C . ALA C 1 229 ? 22.097 -23.217 -56.295 1.00 50.33 226 ALA C C 1
ATOM 5496 O O . ALA C 1 229 ? 22.399 -22.708 -55.217 1.00 47.45 226 ALA C O 1
ATOM 5498 N N . ILE C 1 230 ? 22.810 -23.043 -57.402 1.00 51.64 227 ILE C N 1
ATOM 5499 C CA . ILE C 1 230 ? 24.007 -22.212 -57.417 1.00 54.89 227 ILE C CA 1
ATOM 5500 C C . ILE C 1 230 ? 23.680 -20.791 -56.973 1.00 51.64 227 ILE C C 1
ATOM 5501 O O . ILE C 1 230 ? 24.378 -20.217 -56.138 1.00 47.39 227 ILE C O 1
ATOM 5506 N N . TYR C 1 231 ? 22.615 -20.228 -57.534 1.00 50.42 228 TYR C N 1
ATOM 5507 C CA . TYR C 1 231 ? 22.165 -18.897 -57.140 1.00 51.93 228 TYR C CA 1
ATOM 5508 C C . TYR C 1 231 ? 21.927 -18.793 -55.627 1.00 47.61 228 TYR C C 1
ATOM 5509 O O . TYR C 1 231 ? 22.426 -17.879 -54.973 1.00 45.36 228 TYR C O 1
ATOM 5518 N N . ASN C 1 232 ? 21.162 -19.731 -55.074 1.00 44.98 229 ASN C N 1
ATOM 5519 C CA . ASN C 1 232 ? 20.931 -19.766 -53.638 1.00 42.03 229 ASN C CA 1
ATOM 5520 C C . ASN C 1 232 ? 22.245 -19.844 -52.879 1.00 39.71 229 ASN C C 1
ATOM 5521 O O . ASN C 1 232 ? 22.471 -19.077 -51.939 1.00 36.79 229 ASN C O 1
ATOM 5526 N N . LEU C 1 233 ? 23.105 -20.783 -53.273 1.00 36.10 230 LEU C N 1
ATOM 5527 C CA . LEU C 1 233 ? 24.344 -21.002 -52.527 1.00 37.88 230 LEU C CA 1
ATOM 5528 C C . LEU C 1 233 ? 25.217 -19.749 -52.523 1.00 39.91 230 LEU C C 1
ATOM 5529 O O . LEU C 1 233 ? 25.759 -19.376 -51.481 1.00 40.68 230 LEU C O 1
ATOM 5534 N N . VAL C 1 234 ? 25.334 -19.085 -53.675 1.00 38.61 231 VAL C N 1
ATOM 5535 C CA . VAL C 1 234 ? 26.150 -17.873 -53.755 1.00 42.85 231 VAL C CA 1
ATOM 5536 C C . VAL C 1 234 ? 25.643 -16.737 -52.854 1.00 43.54 231 VAL C C 1
ATOM 5537 O O . VAL C 1 234 ? 26.420 -16.109 -52.120 1.00 38.57 231 VAL C O 1
ATOM 5541 N N . ALA C 1 235 ? 24.346 -16.460 -52.928 1.00 35.31 232 ALA C N 1
ATOM 5542 C CA . ALA C 1 235 ? 23.761 -15.382 -52.139 1.00 39.59 232 ALA C CA 1
ATOM 5543 C C . ALA C 1 235 ? 23.910 -15.643 -50.629 1.00 36.44 232 ALA C C 1
ATOM 5544 O O . ALA C 1 235 ? 24.254 -14.744 -49.861 1.00 33.63 232 ALA C O 1
ATOM 5546 N N . VAL C 1 236 ? 23.678 -16.880 -50.210 1.00 36.79 233 VAL C N 1
ATOM 5547 C CA . VAL C 1 236 ? 23.767 -17.224 -48.790 1.00 35.82 233 VAL C CA 1
ATOM 5548 C C . VAL C 1 236 ? 25.222 -17.273 -48.315 1.00 36.19 233 VAL C C 1
ATOM 5549 O O . VAL C 1 236 ? 25.522 -16.940 -47.162 1.00 32.13 233 VAL C O 1
ATOM 5553 N N . THR C 1 237 ? 26.123 -17.688 -49.200 1.00 31.12 234 THR C N 1
ATOM 5554 C CA . THR C 1 237 ? 27.543 -17.774 -48.854 1.00 35.00 234 THR C CA 1
ATOM 5555 C C . THR C 1 237 ? 28.075 -16.368 -48.641 1.00 35.34 234 THR C C 1
ATOM 5556 O O . THR C 1 237 ? 28.801 -16.103 -47.686 1.00 39.01 234 THR C O 1
ATOM 5560 N N . LEU C 1 238 ? 27.713 -15.462 -49.539 1.00 31.83 235 LEU C N 1
ATOM 5561 C CA . LEU C 1 238 ? 28.105 -14.062 -49.388 1.00 36.39 235 LEU C CA 1
ATOM 5562 C C . LEU C 1 238 ? 27.543 -13.428 -48.107 1.00 38.35 235 LEU C C 1
ATOM 5563 O O . LEU C 1 238 ? 28.247 -12.691 -47.414 1.00 37.84 235 LEU C O 1
ATOM 5568 N N . GLY C 1 239 ? 26.270 -13.685 -47.810 1.00 33.16 236 GLY C N 1
ATOM 5569 C CA . GLY C 1 239 ? 25.692 -13.215 -46.560 1.00 28.83 236 GLY C CA 1
ATOM 5570 C C . GLY C 1 239 ? 26.439 -13.782 -45.357 1.00 32.24 236 GLY C C 1
ATOM 5571 O O . GLY C 1 239 ? 26.774 -13.054 -44.412 1.00 31.72 236 GLY C O 1
ATOM 5572 N N . ASN C 1 240 ? 26.693 -15.088 -45.380 1.00 30.05 237 ASN C N 1
ATOM 5573 C CA . ASN C 1 240 ? 27.434 -15.734 -44.289 1.00 30.96 237 ASN C CA 1
ATOM 5574 C C . ASN C 1 240 ? 28.783 -15.064 -44.071 1.00 33.37 237 ASN C C 1
ATOM 5575 O O . ASN C 1 240 ? 29.185 -14.808 -42.939 1.00 32.97 237 ASN C O 1
ATOM 5580 N N . ILE C 1 241 ? 29.495 -14.803 -45.165 1.00 33.74 238 ILE C N 1
ATOM 5581 C CA . ILE C 1 241 ? 30.811 -14.189 -45.075 1.00 30.22 238 ILE C CA 1
ATOM 5582 C C . ILE C 1 241 ? 30.750 -12.830 -44.369 1.00 38.35 238 ILE C C 1
ATOM 5583 O O . ILE C 1 241 ? 31.588 -12.518 -43.512 1.00 37.07 238 ILE C O 1
ATOM 5588 N N . VAL C 1 242 ? 29.752 -12.027 -44.720 1.00 30.99 239 VAL C N 1
ATOM 5589 C CA . VAL C 1 242 ? 29.594 -10.709 -44.114 1.00 33.20 239 VAL C CA 1
ATOM 5590 C C . VAL C 1 242 ? 29.314 -10.847 -42.612 1.00 38.52 239 VAL C C 1
ATOM 5591 O O . VAL C 1 242 ? 29.920 -10.153 -41.799 1.00 34.47 239 VAL C O 1
ATOM 5595 N N . GLY C 1 243 ? 28.398 -11.742 -42.253 1.00 32.04 240 GLY C N 1
ATOM 5596 C CA . GLY C 1 243 ? 28.050 -11.965 -40.856 1.00 33.88 240 GLY C CA 1
ATOM 5597 C C . GLY C 1 243 ? 29.239 -12.452 -40.029 1.00 36.41 240 GLY C C 1
ATOM 5598 O O . GLY C 1 243 ? 29.486 -11.975 -38.912 1.00 34.37 240 GLY C O 1
ATOM 5599 N N . GLY C 1 244 ? 29.978 -13.411 -40.578 1.00 31.35 241 GLY C N 1
ATOM 5600 C CA . GLY C 1 244 ? 31.080 -14.041 -39.861 1.00 27.92 241 GLY C CA 1
ATOM 5601 C C . GLY C 1 244 ? 32.321 -13.150 -39.837 1.00 34.26 241 GLY C C 1
ATOM 5602 O O . GLY C 1 244 ? 32.984 -13.012 -38.809 1.00 33.63 241 GLY C O 1
ATOM 5603 N N . ALA C 1 245 ? 32.641 -12.535 -40.969 1.00 34.60 242 ALA C N 1
ATOM 5604 C CA . ALA C 1 245 ? 33.891 -11.776 -41.074 1.00 36.13 242 ALA C CA 1
ATOM 5605 C C . ALA C 1 245 ? 33.754 -10.302 -40.676 1.00 39.88 242 ALA C C 1
ATOM 5606 O O . ALA C 1 245 ? 34.587 -9.772 -39.935 1.00 40.47 242 ALA C O 1
ATOM 5608 N N . LEU C 1 246 ? 32.712 -9.637 -41.166 1.00 38.54 243 LEU C N 1
ATOM 5609 C CA . LEU C 1 246 ? 32.586 -8.202 -40.945 1.00 42.17 243 LEU C CA 1
ATOM 5610 C C . LEU C 1 246 ? 31.954 -7.890 -39.589 1.00 41.64 243 LEU C C 1
ATOM 5611 O O . LEU C 1 246 ? 32.298 -6.896 -38.949 1.00 44.00 243 LEU C O 1
ATOM 5616 N N . PHE C 1 247 ? 31.008 -8.711 -39.161 1.00 31.48 244 PHE C N 1
ATOM 5617 C CA . PHE C 1 247 ? 30.447 -8.525 -37.827 1.00 36.15 244 PHE C CA 1
ATOM 5618 C C . PHE C 1 247 ? 31.322 -9.206 -36.771 1.00 38.49 244 PHE C C 1
ATOM 5619 O O . PHE C 1 247 ? 31.943 -8.534 -35.942 1.00 39.18 244 PHE C O 1
ATOM 5627 N N . MET C 1 248 ? 31.409 -10.530 -36.830 1.00 29.77 245 MET C N 1
ATOM 5628 C CA . MET C 1 248 ? 32.068 -11.287 -35.756 1.00 33.98 245 MET C CA 1
ATOM 5629 C C . MET C 1 248 ? 33.603 -11.195 -35.751 1.00 37.20 245 MET C C 1
ATOM 5630 O O . MET C 1 248 ? 34.207 -11.050 -34.691 1.00 36.08 245 MET C O 1
ATOM 5635 N N . GLY C 1 249 ? 34.227 -11.272 -36.924 1.00 35.67 246 GLY C N 1
ATOM 5636 C CA . GLY C 1 249 ? 35.676 -11.241 -37.008 1.00 38.89 246 GLY C CA 1
ATOM 5637 C C . GLY C 1 249 ? 36.250 -9.890 -36.619 1.00 36.18 246 GLY C C 1
ATOM 5638 O O . GLY C 1 249 ? 37.121 -9.791 -35.756 1.00 37.47 246 GLY C O 1
ATOM 5639 N N . LEU C 1 250 ? 35.737 -8.845 -37.253 1.00 31.57 247 LEU C N 1
ATOM 5640 C CA . LEU C 1 250 ? 36.169 -7.484 -36.976 1.00 34.59 247 LEU C CA 1
ATOM 5641 C C . LEU C 1 250 ? 35.775 -7.087 -35.554 1.00 32.25 247 LEU C C 1
ATOM 5642 O O . LEU C 1 250 ? 36.551 -6.442 -34.839 1.00 37.33 247 LEU C O 1
ATOM 5647 N N . GLY C 1 251 ? 34.561 -7.460 -35.161 1.00 30.85 248 GLY C N 1
ATOM 5648 C CA . GLY C 1 251 ? 34.060 -7.199 -33.819 1.00 38.48 248 GLY C CA 1
ATOM 5649 C C . GLY C 1 251 ? 34.989 -7.733 -32.734 1.00 35.87 248 GLY C C 1
ATOM 5650 O O . GLY C 1 251 ? 35.410 -7.002 -31.838 1.00 35.04 248 GLY C O 1
ATOM 5651 N N . THR C 1 252 ? 35.333 -9.008 -32.830 1.00 33.93 249 THR C N 1
ATOM 5652 C CA . THR C 1 252 ? 36.200 -9.630 -31.835 1.00 32.03 249 THR C CA 1
ATOM 5653 C C . THR C 1 252 ? 37.625 -9.089 -31.900 1.00 32.59 249 THR C C 1
ATOM 5654 O O . THR C 1 252 ? 38.315 -9.026 -30.886 1.00 35.64 249 THR C O 1
ATOM 5658 N N . TYR C 1 253 ? 38.062 -8.674 -33.085 1.00 31.54 250 TYR C N 1
ATOM 5659 C CA . TYR C 1 253 ? 39.362 -8.041 -33.197 1.00 31.78 250 TYR C CA 1
ATOM 5660 C C . TYR C 1 253 ? 39.371 -6.713 -32.434 1.00 37.54 250 TYR C C 1
ATOM 5661 O O . TYR C 1 253 ? 40.280 -6.438 -31.649 1.00 38.00 250 TYR C O 1
ATOM 5670 N N . ILE C 1 254 ? 38.362 -5.887 -32.683 1.00 32.26 251 ILE C N 1
ATOM 5671 C CA . ILE C 1 254 ? 38.214 -4.628 -31.968 1.00 36.65 251 ILE C CA 1
ATOM 5672 C C . ILE C 1 254 ? 38.166 -4.792 -30.436 1.00 32.48 251 ILE C C 1
ATOM 5673 O O . ILE C 1 254 ? 38.810 -4.038 -29.706 1.00 37.00 251 ILE C O 1
ATOM 5678 N N . LEU C 1 255 ? 37.410 -5.768 -29.952 1.00 29.54 252 LEU C N 1
ATOM 5679 C CA . LEU C 1 255 ? 37.316 -5.991 -28.510 1.00 34.36 252 LEU C CA 1
ATOM 5680 C C . LEU C 1 255 ? 38.677 -6.394 -27.949 1.00 37.69 252 LEU C C 1
ATOM 5681 O O . LEU C 1 255 ? 39.082 -5.943 -26.878 1.00 37.19 252 LEU C O 1
ATOM 5686 N N . GLY C 1 256 ? 39.379 -7.249 -28.684 1.00 35.63 253 GLY C N 1
ATOM 5687 C CA . GLY C 1 256 ? 40.539 -7.931 -28.142 1.00 33.39 253 GLY C CA 1
ATOM 5688 C C . GLY C 1 256 ? 41.885 -7.242 -28.319 1.00 37.33 253 GLY C C 1
ATOM 5689 O O . GLY C 1 256 ? 42.796 -7.450 -27.519 1.00 36.83 253 GLY C O 1
ATOM 5690 N N . LYS C 1 257 ? 42.025 -6.427 -29.354 1.00 42.74 254 LYS C N 1
ATOM 5691 C CA . LYS C 1 257 ? 43.335 -5.889 -29.690 1.00 42.18 254 LYS C CA 1
ATOM 5692 C C . LYS C 1 257 ? 43.765 -4.800 -28.701 1.00 50.09 254 LYS C C 1
ATOM 5693 O O . LYS C 1 257 ? 43.092 -3.781 -28.572 1.00 45.91 254 LYS C O 1
ATOM 5699 N N . GLU C 1 258 ? 44.881 -5.013 -28.006 1.00 44.92 255 GLU C N 1
ATOM 5700 C CA . GLU C 1 258 ? 45.347 -4.041 -27.019 1.00 47.70 255 GLU C CA 1
ATOM 5701 C C . GLU C 1 258 ? 45.699 -2.738 -27.714 1.00 49.60 255 GLU C C 1
ATOM 5702 O O . GLU C 1 258 ? 46.407 -2.745 -28.724 1.00 41.11 255 GLU C O 1
ATOM 5708 N N . LYS C 1 259 ? 45.210 -1.620 -27.185 1.00 48.50 256 LYS C N 1
ATOM 5709 C CA . LYS C 1 259 ? 45.364 -0.347 -27.892 1.00 59.88 256 LYS C CA 1
ATOM 5710 C C . LYS C 1 259 ? 46.815 0.135 -28.076 1.00 51.90 256 LYS C C 1
ATOM 5711 O O . LYS C 1 259 ? 47.111 0.849 -29.047 1.00 52.79 256 LYS C O 1
ATOM 5717 N N . LEU C 1 260 ? 47.723 -0.243 -27.179 1.00 51.23 257 LEU C N 1
ATOM 5718 C CA . LEU C 1 260 ? 49.135 0.096 -27.405 1.00 57.77 257 LEU C CA 1
ATOM 5719 C C . LEU C 1 260 ? 49.593 -0.733 -28.611 1.00 66.65 257 LEU C C 1
ATOM 5720 O O . LEU C 1 260 ? 49.642 -1.966 -28.526 1.00 67.45 257 LEU C O 1
ATOM 5725 N N . ASN C 1 261 ? 49.923 -0.048 -29.714 1.00 65.20 258 ASN C N 1
ATOM 5726 C CA . ASN C 1 261 ? 49.890 -0.605 -31.089 1.00 68.85 258 ASN C CA 1
ATOM 5727 C C . ASN C 1 261 ? 48.539 -0.341 -31.794 1.00 65.04 258 ASN C C 1
ATOM 5728 O O . ASN C 1 261 ? 47.762 -1.279 -32.022 1.00 67.95 258 ASN C O 1
ATOM 5733 N N . ALA C 1 262 ? 48.241 0.898 -32.145 1.00 46.24 259 ALA C N 1
ATOM 5734 C CA . ALA C 1 262 ? 49.161 2.036 -32.033 1.00 53.43 259 ALA C CA 1
ATOM 5735 C C . ALA C 1 262 ? 50.502 1.729 -32.700 1.00 42.70 259 ALA C C 1
ATOM 5736 O O . ALA C 1 262 ? 50.905 2.450 -33.600 1.00 51.56 259 ALA C O 1
ATOM 5738 N N . ALA C 1 263 ? 51.161 0.633 -32.309 1.00 46.25 260 ALA C N 1
ATOM 5739 C CA . ALA C 1 263 ? 52.358 0.179 -33.021 1.00 56.07 260 ALA C CA 1
ATOM 5740 C C . ALA C 1 263 ? 52.058 -0.021 -34.514 1.00 57.83 260 ALA C C 1
ATOM 5741 O O . ALA C 1 263 ? 52.985 -0.271 -35.298 1.00 54.87 260 ALA C O 1
ATOM 5743 N N . ALA C 1 264 ? 50.758 0.029 -34.857 1.00 52.88 261 ALA C N 1
ATOM 5744 C CA . ALA C 1 264 ? 50.239 0.723 -36.077 1.00 52.99 261 ALA C CA 1
ATOM 5745 C C . ALA C 1 264 ? 49.095 1.778 -35.885 1.00 89.51 261 ALA C C 1
ATOM 5746 O O . ALA C 1 264 ? 49.234 2.902 -36.368 1.00 84.53 261 ALA C O 1
ATOM 5748 N N . GLU C 1 265 ? 47.989 1.424 -35.200 1.00 89.14 262 GLU C N 1
ATOM 5749 C CA . GLU C 1 265 ? 46.707 2.180 -35.303 1.00 82.61 262 GLU C CA 1
ATOM 5750 C C . GLU C 1 265 ? 45.878 2.531 -34.020 1.00 49.73 262 GLU C C 1
ATOM 5751 O O . GLU C 1 265 ? 45.995 1.887 -32.984 1.00 47.14 262 GLU C O 1
ATOM 5757 N N . ASN C 1 266 ? 44.988 3.518 -34.142 1.00 47.15 263 ASN C N 1
ATOM 5758 C CA . ASN C 1 266 ? 44.532 4.315 -32.990 1.00 53.11 263 ASN C CA 1
ATOM 5759 C C . ASN C 1 266 ? 43.026 4.257 -32.710 1.00 59.88 263 ASN C C 1
ATOM 5760 O O . ASN C 1 266 ? 42.219 4.850 -33.433 1.00 59.35 263 ASN C O 1
ATOM 5765 N N . LEU C 1 267 ? 42.653 3.558 -31.643 1.00 61.97 264 LEU C N 1
ATOM 5766 C CA . LEU C 1 267 ? 41.237 3.278 -31.389 1.00 72.31 264 LEU C CA 1
ATOM 5767 C C . LEU C 1 267 ? 40.421 4.492 -30.926 1.00 81.48 264 LEU C C 1
ATOM 5768 O O . LEU C 1 267 ? 39.429 4.841 -31.568 1.00 91.14 264 LEU C O 1
ATOM 5773 N N . TYR C 1 268 ? 40.843 5.139 -29.840 1.00 79.01 265 TYR C N 1
ATOM 5774 C CA . TYR C 1 268 ? 40.061 6.227 -29.227 1.00 89.53 265 TYR C CA 1
ATOM 5775 C C . TYR C 1 268 ? 38.608 5.837 -28.881 1.00 78.64 265 TYR C C 1
ATOM 5776 O O . TYR C 1 268 ? 38.050 6.291 -27.876 1.00 62.15 265 TYR C O 1
ATOM 5785 N N . ARG D 1 3 ? 28.070 -18.654 2.905 1.00 78.52 0 ARG D N 1
ATOM 5786 C CA . ARG D 1 3 ? 27.810 -17.417 2.182 1.00 71.80 0 ARG D CA 1
ATOM 5787 C C . ARG D 1 3 ? 29.133 -16.752 1.834 1.00 75.87 0 ARG D C 1
ATOM 5788 O O . ARG D 1 3 ? 30.092 -16.822 2.607 1.00 90.01 0 ARG D O 1
ATOM 5796 N N . ALA D 1 4 ? 29.189 -16.109 0.673 1.00 56.68 1 ALA D N 1
ATOM 5797 C CA . ALA D 1 4 ? 30.372 -15.342 0.300 1.00 49.63 1 ALA D CA 1
ATOM 5798 C C . ALA D 1 4 ? 29.951 -13.944 -0.149 1.00 40.95 1 ALA D C 1
ATOM 5799 O O . ALA D 1 4 ? 30.269 -13.518 -1.257 1.00 37.76 1 ALA D O 1
ATOM 5801 N N . HIS D 1 5 ? 29.209 -13.237 0.695 1.00 32.93 2 HIS D N 1
ATOM 5802 C CA . HIS D 1 5 ? 28.695 -11.938 0.289 1.00 30.39 2 HIS D CA 1
ATOM 5803 C C . HIS D 1 5 ? 29.789 -10.887 0.110 1.00 42.95 2 HIS D C 1
ATOM 5804 O O . HIS D 1 5 ? 29.667 -10.027 -0.763 1.00 34.83 2 HIS D O 1
ATOM 5811 N N . LYS D 1 6 ? 30.850 -10.943 0.918 1.00 33.50 3 LYS D N 1
ATOM 5812 C CA . LYS D 1 6 ? 31.920 -9.946 0.784 1.00 39.72 3 LYS D CA 1
ATOM 5813 C C . LYS D 1 6 ? 32.702 -10.168 -0.513 1.00 34.50 3 LYS D C 1
ATOM 5814 O O . LYS D 1 6 ? 33.044 -9.225 -1.213 1.00 34.35 3 LYS D O 1
ATOM 5820 N N . GLU D 1 7 ? 33.042 -11.419 -0.794 1.00 35.93 4 GLU D N 1
ATOM 5821 C CA . GLU D 1 7 ? 33.747 -11.751 -2.028 1.00 36.78 4 GLU D CA 1
ATOM 5822 C C . GLU D 1 7 ? 32.914 -11.284 -3.242 1.00 37.79 4 GLU D C 1
ATOM 5823 O O . GLU D 1 7 ? 33.441 -10.699 -4.189 1.00 33.07 4 GLU D O 1
ATOM 5829 N N . THR D 1 8 ? 31.607 -11.514 -3.184 1.00 37.60 5 THR D N 1
ATOM 5830 C CA . THR D 1 8 ? 30.722 -11.142 -4.287 1.00 36.33 5 THR D CA 1
ATOM 5831 C C . THR D 1 8 ? 30.705 -9.633 -4.494 1.00 36.50 5 THR D C 1
ATOM 5832 O O . THR D 1 8 ? 30.811 -9.153 -5.627 1.00 33.98 5 THR D O 1
ATOM 5836 N N . LEU D 1 9 ? 30.571 -8.884 -3.400 1.00 33.00 6 LEU D N 1
ATOM 5837 C CA . LEU D 1 9 ? 30.592 -7.437 -3.479 1.00 34.34 6 LEU D CA 1
ATOM 5838 C C . LEU D 1 9 ? 31.929 -6.961 -4.064 1.00 39.57 6 LEU D C 1
ATOM 5839 O O . LEU D 1 9 ? 31.977 -6.012 -4.847 1.00 37.06 6 LEU D O 1
ATOM 5844 N N . ASP D 1 10 ? 33.013 -7.617 -3.667 1.00 41.14 7 ASP D N 1
ATOM 5845 C CA . ASP D 1 10 ? 34.336 -7.292 -4.188 1.00 40.29 7 ASP D CA 1
ATOM 5846 C C . ASP D 1 10 ? 34.394 -7.539 -5.704 1.00 35.79 7 ASP D C 1
ATOM 5847 O O . ASP D 1 10 ? 34.967 -6.753 -6.443 1.00 38.08 7 ASP D O 1
ATOM 5852 N N . LYS D 1 11 ? 33.805 -8.646 -6.149 1.00 31.14 8 LYS D N 1
ATOM 5853 C CA . LYS D 1 11 ? 33.770 -8.980 -7.574 1.00 38.24 8 LYS D CA 1
ATOM 5854 C C . LYS D 1 11 ? 32.959 -7.959 -8.370 1.00 36.59 8 LYS D C 1
ATOM 5855 O O . LYS D 1 11 ? 33.370 -7.546 -9.453 1.00 39.80 8 LYS D O 1
ATOM 5861 N N . LEU D 1 12 ? 31.814 -7.547 -7.833 1.00 37.21 9 LEU D N 1
ATOM 5862 C CA . LEU D 1 12 ? 31.005 -6.500 -8.468 1.00 36.54 9 LEU D CA 1
ATOM 5863 C C . LEU D 1 12 ? 31.783 -5.188 -8.570 1.00 42.27 9 LEU D C 1
ATOM 5864 O O . LEU D 1 12 ? 31.746 -4.489 -9.592 1.00 36.95 9 LEU D O 1
ATOM 5869 N N . THR D 1 13 ? 32.481 -4.844 -7.495 1.00 37.49 10 THR D N 1
ATOM 5870 C CA . THR D 1 13 ? 33.213 -3.595 -7.464 1.00 33.29 10 THR D CA 1
ATOM 5871 C C . THR D 1 13 ? 34.324 -3.634 -8.499 1.00 35.85 10 THR D C 1
ATOM 5872 O O . THR D 1 13 ? 34.497 -2.676 -9.255 1.00 36.76 10 THR D O 1
ATOM 5876 N N . ASN D 1 14 ? 35.068 -4.743 -8.535 1.00 36.05 11 ASN D N 1
ATOM 5877 C CA . ASN D 1 14 ? 36.138 -4.906 -9.523 1.00 37.06 11 ASN D CA 1
ATOM 5878 C C . ASN D 1 14 ? 35.604 -4.843 -10.963 1.00 38.81 11 ASN D C 1
ATOM 5879 O O . ASN D 1 14 ? 36.269 -4.289 -11.841 1.00 36.42 11 ASN D O 1
ATOM 5884 N N . ALA D 1 15 ? 34.419 -5.413 -11.204 1.00 35.43 12 ALA D N 1
ATOM 5885 C CA . ALA D 1 15 ? 33.796 -5.338 -12.533 1.00 35.70 12 ALA D CA 1
ATOM 5886 C C . ALA D 1 15 ? 33.381 -3.900 -12.898 1.00 35.94 12 ALA D C 1
ATOM 5887 O O . ALA D 1 15 ? 33.525 -3.491 -14.048 1.00 35.99 12 ALA D O 1
ATOM 5889 N N . ALA D 1 16 ? 32.885 -3.131 -11.923 1.00 29.34 13 ALA D N 1
ATOM 5890 C CA . ALA D 1 16 ? 32.573 -1.720 -12.156 1.00 31.54 13 ALA D CA 1
ATOM 5891 C C . ALA D 1 16 ? 33.836 -0.889 -12.481 1.00 36.79 13 ALA D C 1
ATOM 5892 O O . ALA D 1 16 ? 33.820 -0.032 -13.363 1.00 39.51 13 ALA D O 1
ATOM 5894 N N . ILE D 1 17 ? 34.922 -1.139 -11.762 1.00 34.85 14 ILE D N 1
ATOM 5895 C CA . ILE D 1 17 ? 36.180 -0.421 -12.004 1.00 32.04 14 ILE D CA 1
ATOM 5896 C C . ILE D 1 17 ? 36.671 -0.740 -13.420 1.00 38.74 14 ILE D C 1
ATOM 5897 O O . ILE D 1 17 ? 37.055 0.159 -14.169 1.00 37.69 14 ILE D O 1
ATOM 5902 N N . ASN D 1 18 ? 36.623 -2.023 -13.780 1.00 35.51 15 ASN D N 1
ATOM 5903 C CA . ASN D 1 18 ? 36.996 -2.482 -15.117 1.00 41.13 15 ASN D CA 1
ATOM 5904 C C . ASN D 1 18 ? 36.171 -1.838 -16.240 1.00 41.95 15 ASN D C 1
ATOM 5905 O O . ASN D 1 18 ? 36.713 -1.461 -17.283 1.00 37.16 15 ASN D O 1
ATOM 5910 N N . LYS D 1 19 ? 34.866 -1.705 -16.018 1.00 37.91 16 LYS D N 1
ATOM 5911 C CA . LYS D 1 19 ? 33.996 -1.060 -17.004 1.00 38.67 16 LYS D CA 1
ATOM 5912 C C . LYS D 1 19 ? 34.359 0.405 -17.281 1.00 37.42 16 LYS D C 1
ATOM 5913 O O . LYS D 1 19 ? 34.500 0.812 -18.436 1.00 35.73 16 LYS D O 1
ATOM 5919 N N . ILE D 1 20 ? 34.502 1.198 -16.225 1.00 36.24 17 ILE D N 1
ATOM 5920 C CA . ILE D 1 20 ? 34.844 2.602 -16.398 1.00 38.28 17 ILE D CA 1
ATOM 5921 C C . ILE D 1 20 ? 36.271 2.770 -16.936 1.00 39.73 17 ILE D C 1
ATOM 5922 O O . ILE D 1 20 ? 36.529 3.689 -17.707 1.00 38.09 17 ILE D O 1
ATOM 5927 N N . ASN D 1 21 ? 37.191 1.883 -16.550 1.00 36.31 18 ASN D N 1
ATOM 5928 C CA . ASN D 1 21 ? 38.546 1.949 -17.103 1.00 41.96 18 ASN D CA 1
ATOM 5929 C C . ASN D 1 21 ? 38.535 1.638 -18.602 1.00 40.02 18 ASN D C 1
ATOM 5930 O O . ASN D 1 21 ? 39.293 2.225 -19.372 1.00 40.73 18 ASN D O 1
ATOM 5935 N N . LEU D 1 22 ? 37.684 0.698 -19.003 1.00 37.11 19 LEU D N 1
ATOM 5936 C CA . LEU D 1 22 ? 37.541 0.339 -20.414 1.00 43.92 19 LEU D CA 1
ATOM 5937 C C . LEU D 1 22 ? 37.035 1.538 -21.220 1.00 45.04 19 LEU D C 1
ATOM 5938 O O . LEU D 1 22 ? 37.621 1.915 -22.243 1.00 41.21 19 LEU D O 1
ATOM 5943 N N . LEU D 1 23 ? 35.953 2.140 -20.737 1.00 37.59 20 LEU D N 1
ATOM 5944 C CA . LEU D 1 23 ? 35.358 3.285 -21.397 1.00 37.21 20 LEU D CA 1
ATOM 5945 C C . LEU D 1 23 ? 36.348 4.432 -21.518 1.00 41.29 20 LEU D C 1
ATOM 5946 O O . LEU D 1 23 ? 36.419 5.061 -22.566 1.00 40.09 20 LEU D O 1
ATOM 5951 N N . ASN D 1 24 ? 37.091 4.709 -20.443 1.00 39.37 21 ASN D N 1
ATOM 5952 C CA . ASN D 1 24 ? 38.104 5.768 -20.452 1.00 44.96 21 ASN D CA 1
ATOM 5953 C C . ASN D 1 24 ? 39.250 5.457 -21.400 1.00 44.89 21 ASN D C 1
ATOM 5954 O O . ASN D 1 24 ? 39.918 6.356 -21.893 1.00 42.71 21 ASN D O 1
ATOM 5959 N N . THR D 1 25 ? 39.485 4.174 -21.632 1.00 46.01 22 THR D N 1
ATOM 5960 C CA . THR D 1 25 ? 40.603 3.754 -22.461 1.00 52.47 22 THR D CA 1
ATOM 5961 C C . THR D 1 25 ? 40.209 3.861 -23.924 1.00 46.88 22 THR D C 1
ATOM 5962 O O . THR D 1 25 ? 41.001 4.305 -24.754 1.00 41.84 22 THR D O 1
ATOM 5966 N N . SER D 1 26 ? 38.980 3.444 -24.229 1.00 38.66 23 SER D N 1
ATOM 5967 C CA . SER D 1 26 ? 38.493 3.462 -25.597 1.00 39.51 23 SER D CA 1
ATOM 5968 C C . SER D 1 26 ? 36.973 3.477 -25.700 1.00 34.96 23 SER D C 1
ATOM 5969 O O . SER D 1 26 ? 36.291 2.499 -25.342 1.00 30.98 23 SER D O 1
ATOM 5972 N N . LYS D 1 27 ? 36.441 4.588 -26.202 1.00 39.25 24 LYS D N 1
ATOM 5973 C CA . LYS D 1 27 ? 35.005 4.697 -26.435 1.00 40.90 24 LYS D CA 1
ATOM 5974 C C . LYS D 1 27 ? 34.599 3.738 -27.534 1.00 38.28 24 LYS D C 1
ATOM 5975 O O . LYS D 1 27 ? 33.489 3.221 -27.538 1.00 39.47 24 LYS D O 1
ATOM 5981 N N . VAL D 1 28 ? 35.504 3.484 -28.472 1.00 33.85 25 VAL D N 1
ATOM 5982 C CA . VAL D 1 28 ? 35.183 2.573 -29.561 1.00 34.81 25 VAL D CA 1
ATOM 5983 C C . VAL D 1 28 ? 35.026 1.147 -29.029 1.00 34.16 25 VAL D C 1
ATOM 5984 O O . VAL D 1 28 ? 34.034 0.476 -29.312 1.00 31.28 25 VAL D O 1
ATOM 5988 N N . LYS D 1 29 ? 35.997 0.685 -28.247 1.00 32.79 26 LYS D N 1
ATOM 5989 C CA . LYS D 1 29 ? 35.906 -0.662 -27.693 1.00 32.55 26 LYS D CA 1
ATOM 5990 C C . LYS D 1 29 ? 34.671 -0.787 -26.809 1.00 29.55 26 LYS D C 1
ATOM 5991 O O . LYS D 1 29 ? 33.995 -1.827 -26.807 1.00 33.01 26 LYS D O 1
ATOM 5997 N N . TYR D 1 30 ? 34.361 0.273 -26.064 1.00 32.71 27 TYR D N 1
ATOM 5998 C CA . TYR D 1 30 ? 33.241 0.192 -25.130 1.00 33.07 27 TYR D CA 1
ATOM 5999 C C . TYR D 1 30 ? 31.903 0.134 -25.871 1.00 30.52 27 TYR D C 1
ATOM 6000 O O . TYR D 1 30 ? 31.013 -0.652 -25.526 1.00 30.44 27 TYR D O 1
ATOM 6009 N N . LEU D 1 31 ? 31.771 0.984 -26.883 1.00 33.22 28 LEU D N 1
ATOM 6010 C CA . LEU D 1 31 ? 30.558 1.047 -27.693 1.00 34.54 28 LEU D CA 1
ATOM 6011 C C . LEU D 1 31 ? 30.358 -0.187 -28.561 1.00 30.12 28 LEU D C 1
ATOM 6012 O O . LEU D 1 31 ? 29.228 -0.637 -28.743 1.00 36.61 28 LEU D O 1
ATOM 6017 N N . VAL D 1 32 ? 31.444 -0.729 -29.106 1.00 30.09 29 VAL D N 1
ATOM 6018 C CA . VAL D 1 32 ? 31.330 -1.966 -29.880 1.00 27.04 29 VAL D CA 1
ATOM 6019 C C . VAL D 1 32 ? 30.860 -3.109 -28.998 1.00 31.45 29 VAL D C 1
ATOM 6020 O O . VAL D 1 32 ? 30.004 -3.918 -29.399 1.00 29.88 29 VAL D O 1
ATOM 6024 N N . SER D 1 33 ? 31.413 -3.187 -27.795 1.00 31.65 30 SER D N 1
ATOM 6025 C CA . SER D 1 33 ? 30.965 -4.210 -26.862 1.00 28.13 30 SER D CA 1
ATOM 6026 C C . SER D 1 33 ? 29.475 -4.041 -26.565 1.00 26.52 30 SER D C 1
ATOM 6027 O O . SER D 1 33 ? 28.700 -5.015 -26.554 1.00 27.22 30 SER D O 1
ATOM 6030 N N . SER D 1 34 ? 29.080 -2.796 -26.330 1.00 29.80 31 SER D N 1
ATOM 6031 C CA . SER D 1 34 ? 27.689 -2.454 -26.029 1.00 28.33 31 SER D CA 1
ATOM 6032 C C . SER D 1 34 ? 26.769 -2.761 -27.212 1.00 33.99 31 SER D C 1
ATOM 6033 O O . SER D 1 34 ? 25.651 -3.232 -27.030 1.00 28.86 31 SER D O 1
ATOM 6036 N N . ALA D 1 35 ? 27.234 -2.474 -28.425 1.00 26.92 32 ALA D N 1
ATOM 6037 C CA . ALA D 1 35 ? 26.448 -2.786 -29.622 1.00 31.59 32 ALA D CA 1
ATOM 6038 C C . ALA D 1 35 ? 26.228 -4.287 -29.769 1.00 28.78 32 ALA D C 1
ATOM 6039 O O . ALA D 1 35 ? 25.107 -4.722 -30.031 1.00 29.77 32 ALA D O 1
ATOM 6041 N N . PHE D 1 36 ? 27.291 -5.083 -29.585 1.00 31.07 33 PHE D N 1
ATOM 6042 C CA . PHE D 1 36 ? 27.156 -6.535 -29.572 1.00 29.13 33 PHE D CA 1
ATOM 6043 C C . PHE D 1 36 ? 26.054 -6.997 -28.594 1.00 29.33 33 PHE D C 1
ATOM 6044 O O . PHE D 1 36 ? 25.164 -7.782 -28.951 1.00 26.79 33 PHE D O 1
ATOM 6052 N N . ALA D 1 37 ? 26.138 -6.547 -27.348 1.00 24.50 34 ALA D N 1
ATOM 6053 C CA . ALA D 1 37 ? 25.163 -6.988 -26.345 1.00 32.08 34 ALA D CA 1
ATOM 6054 C C . ALA D 1 37 ? 23.712 -6.614 -26.729 1.00 28.23 34 ALA D C 1
ATOM 6055 O O . ALA D 1 37 ? 22.796 -7.423 -26.585 1.00 28.01 34 ALA D O 1
ATOM 6057 N N . GLY D 1 38 ? 23.513 -5.380 -27.187 1.00 28.71 35 GLY D N 1
ATOM 6058 C CA . GLY D 1 38 ? 22.213 -4.956 -27.697 1.00 26.33 35 GLY D CA 1
ATOM 6059 C C . GLY D 1 38 ? 21.716 -5.880 -28.801 1.00 29.08 35 GLY D C 1
ATOM 6060 O O . GLY D 1 38 ? 20.532 -6.242 -28.844 1.00 27.72 35 GLY D O 1
ATOM 6061 N N . LEU D 1 39 ? 22.620 -6.255 -29.706 1.00 28.33 36 LEU D N 1
ATOM 6062 C CA . LEU D 1 39 ? 22.275 -7.156 -30.794 1.00 30.58 36 LEU D CA 1
ATOM 6063 C C . LEU D 1 39 ? 21.982 -8.597 -30.314 1.00 29.64 36 LEU D C 1
ATOM 6064 O O . LEU D 1 39 ? 21.070 -9.258 -30.826 1.00 27.61 36 LEU D O 1
ATOM 6069 N N . TYR D 1 40 ? 22.758 -9.074 -29.342 1.00 23.52 37 TYR D N 1
ATOM 6070 C CA . TYR D 1 40 ? 22.579 -10.412 -28.795 1.00 24.69 37 TYR D CA 1
ATOM 6071 C C . TYR D 1 40 ? 21.233 -10.495 -28.104 1.00 29.00 37 TYR D C 1
ATOM 6072 O O . TYR D 1 40 ? 20.502 -11.479 -28.254 1.00 29.52 37 TYR D O 1
ATOM 6081 N N . VAL D 1 41 ? 20.897 -9.451 -27.356 1.00 24.76 38 VAL D N 1
ATOM 6082 C CA . VAL D 1 41 ? 19.580 -9.407 -26.718 1.00 27.07 38 VAL D CA 1
ATOM 6083 C C . VAL D 1 41 ? 18.508 -9.395 -27.807 1.00 29.65 38 VAL D C 1
ATOM 6084 O O . VAL D 1 41 ? 17.514 -10.121 -27.730 1.00 27.96 38 VAL D O 1
ATOM 6088 N N . GLY D 1 42 ? 18.726 -8.593 -28.844 1.00 22.14 39 GLY D N 1
ATOM 6089 C CA . GLY D 1 42 ? 17.715 -8.431 -29.876 1.00 23.19 39 GLY D CA 1
ATOM 6090 C C . GLY D 1 42 ? 17.469 -9.752 -30.584 1.00 26.35 39 GLY D C 1
ATOM 6091 O O . GLY D 1 42 ? 16.372 -10.028 -31.047 1.00 27.55 39 GLY D O 1
ATOM 6092 N N . ILE D 1 43 ? 18.512 -10.572 -30.667 1.00 22.36 40 ILE D N 1
ATOM 6093 C CA . ILE D 1 43 ? 18.406 -11.852 -31.347 1.00 20.69 40 ILE D CA 1
ATOM 6094 C C . ILE D 1 43 ? 17.416 -12.742 -30.598 1.00 26.40 40 ILE D C 1
ATOM 6095 O O . ILE D 1 43 ? 16.684 -13.539 -31.211 1.00 27.15 40 ILE D O 1
ATOM 6100 N N . GLY D 1 44 ? 17.393 -12.612 -29.273 1.00 23.10 41 GLY D N 1
ATOM 6101 C CA . GLY D 1 44 ? 16.439 -13.364 -28.475 1.00 19.52 41 GLY D CA 1
ATOM 6102 C C . GLY D 1 44 ? 15.032 -12.891 -28.841 1.00 24.92 41 GLY D C 1
ATOM 6103 O O . GLY D 1 44 ? 14.088 -13.685 -28.946 1.00 25.91 41 GLY D O 1
ATOM 6104 N N . ILE D 1 45 ? 14.890 -11.583 -29.020 1.00 20.45 42 ILE D N 1
ATOM 6105 C CA . ILE D 1 45 ? 13.598 -11.011 -29.428 1.00 28.68 42 ILE D CA 1
ATOM 6106 C C . ILE D 1 45 ? 13.137 -11.528 -30.804 1.00 32.28 42 ILE D C 1
ATOM 6107 O O . ILE D 1 45 ? 11.956 -11.839 -30.999 1.00 27.22 42 ILE D O 1
ATOM 6112 N N . LEU D 1 46 ? 14.056 -11.634 -31.762 1.00 29.20 43 LEU D N 1
ATOM 6113 C CA . LEU D 1 46 ? 13.658 -12.149 -33.076 1.00 28.42 43 LEU D CA 1
ATOM 6114 C C . LEU D 1 46 ? 13.124 -13.577 -32.961 1.00 26.98 43 LEU D C 1
ATOM 6115 O O . LEU D 1 46 ? 12.147 -13.939 -33.603 1.00 24.99 43 LEU D O 1
ATOM 6120 N N . LEU D 1 47 ? 13.771 -14.390 -32.139 1.00 22.94 44 LEU D N 1
ATOM 6121 C CA . LEU D 1 47 ? 13.348 -15.769 -31.970 1.00 24.05 44 LEU D CA 1
ATOM 6122 C C . LEU D 1 47 ? 11.975 -15.840 -31.295 1.00 28.50 44 LEU D C 1
ATOM 6123 O O . LEU D 1 47 ? 11.065 -16.495 -31.796 1.00 27.95 44 LEU D O 1
ATOM 6128 N N . ILE D 1 48 ? 11.808 -15.143 -30.171 1.00 25.65 45 ILE D N 1
ATOM 6129 C CA . ILE D 1 48 ? 10.571 -15.327 -29.420 1.00 25.31 45 ILE D CA 1
ATOM 6130 C C . ILE D 1 48 ? 9.383 -14.626 -30.068 1.00 22.24 45 ILE D C 1
ATOM 6131 O O . ILE D 1 48 ? 8.253 -15.073 -29.927 1.00 28.47 45 ILE D O 1
ATOM 6136 N N . PHE D 1 49 ? 9.645 -13.558 -30.817 1.00 23.31 46 PHE D N 1
ATOM 6137 C CA . PHE D 1 49 ? 8.557 -12.923 -31.575 1.00 27.55 46 PHE D CA 1
ATOM 6138 C C . PHE D 1 49 ? 8.176 -13.749 -32.801 1.00 28.74 46 PHE D C 1
ATOM 6139 O O . PHE D 1 49 ? 7.037 -13.692 -33.266 1.00 27.49 46 PHE D O 1
ATOM 6147 N N . THR D 1 50 ? 9.123 -14.531 -33.317 1.00 26.70 47 THR D N 1
ATOM 6148 C CA . THR D 1 50 ? 8.797 -15.458 -34.395 1.00 24.89 47 THR D CA 1
ATOM 6149 C C . THR D 1 50 ? 7.896 -16.543 -33.817 1.00 27.73 47 THR D C 1
ATOM 6150 O O . THR D 1 50 ? 6.883 -16.914 -34.415 1.00 27.95 47 THR D O 1
ATOM 6154 N N . ILE D 1 51 ? 8.265 -17.023 -32.632 1.00 24.70 48 ILE D N 1
ATOM 6155 C CA . ILE D 1 51 ? 7.457 -17.989 -31.898 1.00 24.14 48 ILE D CA 1
ATOM 6156 C C . ILE D 1 51 ? 6.100 -17.369 -31.541 1.00 27.04 48 ILE D C 1
ATOM 6157 O O . ILE D 1 51 ? 5.061 -18.014 -31.703 1.00 30.11 48 ILE D O 1
ATOM 6162 N N . GLY D 1 52 ? 6.109 -16.126 -31.060 1.00 27.53 49 GLY D N 1
ATOM 6163 C CA . GLY D 1 52 ? 4.862 -15.431 -30.728 1.00 28.58 49 GLY D CA 1
ATOM 6164 C C . GLY D 1 52 ? 3.906 -15.410 -31.910 1.00 30.60 49 GLY D C 1
ATOM 6165 O O . GLY D 1 52 ? 2.706 -15.713 -31.789 1.00 31.19 49 GLY D O 1
ATOM 6166 N N . GLY D 1 53 ? 4.447 -15.074 -33.078 1.00 32.24 50 GLY D N 1
ATOM 6167 C CA . GLY D 1 53 ? 3.654 -15.019 -34.294 1.00 32.13 50 GLY D CA 1
ATOM 6168 C C . GLY D 1 53 ? 3.072 -16.359 -34.714 1.00 38.37 50 GLY D C 1
ATOM 6169 O O . GLY D 1 53 ? 1.873 -16.456 -35.032 1.00 42.90 50 GLY D O 1
ATOM 6170 N N . LEU D 1 54 ? 3.911 -17.393 -34.726 1.00 33.39 51 LEU D N 1
ATOM 6171 C CA . LEU D 1 54 ? 3.483 -18.748 -35.119 1.00 33.20 51 LEU D CA 1
ATOM 6172 C C . LEU D 1 54 ? 2.396 -19.297 -34.183 1.00 33.53 51 LEU D C 1
ATOM 6173 O O . LEU D 1 54 ? 1.382 -19.823 -34.622 1.00 41.73 51 LEU D O 1
ATOM 6178 N N . LEU D 1 55 ? 2.613 -19.155 -32.884 1.00 30.88 52 LEU D N 1
ATOM 6179 C CA . LEU D 1 55 ? 1.681 -19.690 -31.892 1.00 33.05 52 LEU D CA 1
ATOM 6180 C C . LEU D 1 55 ? 0.422 -18.822 -31.730 1.00 38.78 52 LEU D C 1
ATOM 6181 O O . LEU D 1 55 ? -0.674 -19.340 -31.523 1.00 34.75 52 LEU D O 1
ATOM 6186 N N . THR D 1 56 ? 0.580 -17.504 -31.812 1.00 43.49 53 THR D N 1
ATOM 6187 C CA . THR D 1 56 ? -0.576 -16.605 -31.730 1.00 45.47 53 THR D CA 1
ATOM 6188 C C . THR D 1 56 ? -1.518 -16.899 -32.894 1.00 43.31 53 THR D C 1
ATOM 6189 O O . THR D 1 56 ? -2.730 -17.042 -32.713 1.00 41.37 53 THR D O 1
ATOM 6193 N N . ASP D 1 57 ? -0.945 -17.015 -34.087 1.00 44.02 54 ASP D N 1
ATOM 6194 C CA . ASP D 1 57 ? -1.711 -17.377 -35.280 1.00 47.47 54 ASP D CA 1
ATOM 6195 C C . ASP D 1 57 ? -2.475 -18.685 -35.055 1.00 52.28 54 ASP D C 1
ATOM 6196 O O . ASP D 1 57 ? -3.614 -18.840 -35.503 1.00 51.81 54 ASP D O 1
ATOM 6201 N N . ALA D 1 58 ? -1.849 -19.621 -34.348 1.00 54.43 55 ALA D N 1
ATOM 6202 C CA . ALA D 1 58 ? -2.454 -20.928 -34.097 1.00 58.95 55 ALA D CA 1
ATOM 6203 C C . ALA D 1 58 ? -3.489 -20.923 -32.970 1.00 55.05 55 ALA D C 1
ATOM 6204 O O . ALA D 1 58 ? -4.193 -21.906 -32.775 1.00 59.29 55 ALA D O 1
ATOM 6206 N N . GLY D 1 59 ? -3.570 -19.827 -32.222 1.00 56.73 56 GLY D N 1
ATOM 6207 C CA . GLY D 1 59 ? -4.465 -19.747 -31.077 1.00 57.12 56 GLY D CA 1
ATOM 6208 C C . GLY D 1 59 ? -4.029 -20.587 -29.882 1.00 57.10 56 GLY D C 1
ATOM 6209 O O . GLY D 1 59 ? -4.858 -20.991 -29.069 1.00 57.76 56 GLY D O 1
ATOM 6210 N N . SER D 1 60 ? -2.728 -20.841 -29.766 1.00 45.76 57 SER D N 1
ATOM 6211 C CA . SER D 1 60 ? -2.193 -21.668 -28.682 1.00 48.17 57 SER D CA 1
ATOM 6212 C C . SER D 1 60 ? -2.271 -20.967 -27.319 1.00 52.97 57 SER D C 1
ATOM 6213 O O . SER D 1 60 ? -2.024 -19.761 -27.214 1.00 57.06 57 SER D O 1
ATOM 6216 N N . PRO D 1 61 ? -2.606 -21.724 -26.265 1.00 52.37 58 PRO D N 1
ATOM 6217 C CA . PRO D 1 61 ? -2.567 -21.171 -24.903 1.00 56.85 58 PRO D CA 1
ATOM 6218 C C . PRO D 1 61 ? -1.159 -21.207 -24.297 1.00 49.84 58 PRO D C 1
ATOM 6219 O O . PRO D 1 61 ? -0.929 -20.619 -23.243 1.00 50.76 58 PRO D O 1
ATOM 6223 N N . MET D 1 62 ? -0.231 -21.874 -24.977 1.00 47.35 59 MET D N 1
ATOM 6224 C CA . MET D 1 62 ? 1.145 -22.022 -24.509 1.00 42.31 59 MET D CA 1
ATOM 6225 C C . MET D 1 62 ? 2.102 -20.940 -25.042 1.00 35.74 59 MET D C 1
ATOM 6226 O O . MET D 1 62 ? 3.289 -20.952 -24.731 1.00 35.64 59 MET D O 1
ATOM 6231 N N . THR D 1 63 ? 1.580 -20.012 -25.835 1.00 34.55 60 THR D N 1
ATOM 6232 C CA . THR D 1 63 ? 2.393 -18.997 -26.504 1.00 34.03 60 THR D CA 1
ATOM 6233 C C . THR D 1 63 ? 3.420 -18.319 -25.583 1.00 33.20 60 THR D C 1
ATOM 6234 O O . THR D 1 63 ? 4.617 -18.343 -25.851 1.00 31.25 60 THR D O 1
ATOM 6238 N N . LYS D 1 64 ? 2.940 -17.698 -24.513 1.00 29.79 61 LYS D N 1
ATOM 6239 C CA . LYS D 1 64 ? 3.803 -16.922 -23.633 1.00 32.16 61 LYS D CA 1
ATOM 6240 C C . LYS D 1 64 ? 4.753 -17.824 -22.848 1.00 24.97 61 LYS D C 1
ATOM 6241 O O . LYS D 1 64 ? 5.831 -17.392 -22.450 1.00 26.09 61 LYS D O 1
ATOM 6247 N N . ILE D 1 65 ? 4.343 -19.063 -22.608 1.00 27.39 62 ILE D N 1
ATOM 6248 C CA . ILE D 1 65 ? 5.210 -20.016 -21.918 1.00 28.31 62 ILE D CA 1
ATOM 6249 C C . ILE D 1 65 ? 6.387 -20.446 -22.800 1.00 28.09 62 ILE D C 1
ATOM 6250 O O . ILE D 1 65 ? 7.544 -20.455 -22.366 1.00 25.09 62 ILE D O 1
ATOM 6255 N N . VAL D 1 66 ? 6.087 -20.786 -24.047 1.00 25.97 63 VAL D N 1
ATOM 6256 C CA . VAL D 1 66 ? 7.129 -21.174 -24.990 1.00 27.03 63 VAL D CA 1
ATOM 6257 C C . VAL D 1 66 ? 8.053 -19.980 -25.300 1.00 22.23 63 VAL D C 1
ATOM 6258 O O . VAL D 1 66 ? 9.259 -20.145 -25.504 1.00 24.81 63 VAL D O 1
ATOM 6262 N N . MET D 1 67 ? 7.491 -18.777 -25.335 1.00 22.91 64 MET D N 1
ATOM 6263 C CA . MET D 1 67 ? 8.320 -17.594 -25.524 1.00 27.39 64 MET D CA 1
ATOM 6264 C C . MET D 1 67 ? 9.311 -17.453 -24.353 1.00 26.10 64 MET D C 1
ATOM 6265 O O . MET D 1 67 ? 10.488 -17.192 -24.569 1.00 25.05 64 MET D O 1
ATOM 6270 N N . GLY D 1 68 ? 8.835 -17.612 -23.118 1.00 24.38 65 GLY D N 1
ATOM 6271 C CA . GLY D 1 68 ? 9.715 -17.472 -21.956 1.00 21.29 65 GLY D CA 1
ATOM 6272 C C . GLY D 1 68 ? 10.838 -18.509 -21.948 1.00 26.60 65 GLY D C 1
ATOM 6273 O O . GLY D 1 68 ? 12.005 -18.179 -21.701 1.00 24.72 65 GLY D O 1
ATOM 6274 N N . LEU D 1 69 ? 10.469 -19.768 -22.202 1.00 21.09 66 LEU D N 1
ATOM 6275 C CA . LEU D 1 69 ? 11.421 -20.871 -22.324 1.00 23.74 66 LEU D CA 1
ATOM 6276 C C . LEU D 1 69 ? 12.492 -20.655 -23.385 1.00 27.66 66 LEU D C 1
ATOM 6277 O O . LEU D 1 69 ? 13.582 -21.236 -23.293 1.00 28.65 66 LEU D O 1
ATOM 6282 N N . SER D 1 70 ? 12.179 -19.832 -24.384 1.00 23.67 67 SER D N 1
ATOM 6283 C CA . SER D 1 70 ? 13.017 -19.703 -25.581 1.00 22.64 67 SER D CA 1
ATOM 6284 C C . SER D 1 70 ? 13.841 -18.417 -25.615 1.00 25.99 67 SER D C 1
ATOM 6285 O O . SER D 1 70 ? 14.513 -18.124 -26.605 1.00 29.36 67 SER D O 1
ATOM 6288 N N . PHE D 1 71 ? 13.773 -17.630 -24.552 1.00 21.73 68 PHE D N 1
ATOM 6289 C CA . PHE D 1 71 ? 14.460 -16.340 -24.557 1.00 23.84 68 PHE D CA 1
ATOM 6290 C C . PHE D 1 71 ? 15.882 -16.413 -23.975 1.00 22.50 68 PHE D C 1
ATOM 6291 O O . PHE D 1 71 ? 16.641 -15.448 -24.093 1.00 25.74 68 PHE D O 1
ATOM 6299 N N . ALA D 1 72 ? 16.241 -17.549 -23.359 1.00 21.37 69 ALA D N 1
ATOM 6300 C CA . ALA D 1 72 ? 17.540 -17.699 -22.647 1.00 22.58 69 ALA D CA 1
ATOM 6301 C C . ALA D 1 72 ? 18.772 -17.207 -23.441 1.00 25.52 69 ALA D C 1
ATOM 6302 O O . ALA D 1 72 ? 19.725 -16.674 -22.876 1.00 22.08 69 ALA D O 1
ATOM 6304 N N . ILE D 1 73 ? 18.747 -17.410 -24.748 1.00 25.12 70 ILE D N 1
ATOM 6305 C CA . ILE D 1 73 ? 19.863 -16.998 -25.599 1.00 23.47 70 ILE D CA 1
ATOM 6306 C C . ILE D 1 73 ? 20.245 -15.530 -25.392 1.00 25.02 70 ILE D C 1
ATOM 6307 O O . ILE D 1 73 ? 21.421 -15.198 -25.462 1.00 25.75 70 ILE D O 1
ATOM 6312 N N . ALA D 1 74 ? 19.264 -14.655 -25.132 1.00 25.31 71 ALA D N 1
ATOM 6313 C CA . ALA D 1 74 ? 19.543 -13.219 -25.015 1.00 27.03 71 ALA D CA 1
ATOM 6314 C C . ALA D 1 74 ? 20.650 -12.890 -23.999 1.00 28.51 71 ALA D C 1
ATOM 6315 O O . ALA D 1 74 ? 21.673 -12.312 -24.351 1.00 28.89 71 ALA D O 1
ATOM 6317 N N . LEU D 1 75 ? 20.451 -13.258 -22.743 1.00 26.20 72 LEU D N 1
ATOM 6318 C CA . LEU D 1 75 ? 21.449 -12.964 -21.724 1.00 26.34 72 LEU D CA 1
ATOM 6319 C C . LEU D 1 75 ? 22.591 -13.998 -21.706 1.00 27.23 72 LEU D C 1
ATOM 6320 O O . LEU D 1 75 ? 23.708 -13.695 -21.264 1.00 26.83 72 LEU D O 1
ATOM 6325 N N . SER D 1 76 ? 22.318 -15.213 -22.173 1.00 22.28 73 SER D N 1
ATOM 6326 C CA . SER D 1 76 ? 23.372 -16.231 -22.249 1.00 23.06 73 SER D CA 1
ATOM 6327 C C . SER D 1 76 ? 24.515 -15.761 -23.163 1.00 27.08 73 SER D C 1
ATOM 6328 O O . SER D 1 76 ? 25.695 -15.911 -22.825 1.00 26.24 73 SER D O 1
ATOM 6331 N N . LEU D 1 77 ? 24.166 -15.182 -24.307 1.00 22.03 74 LEU D N 1
ATOM 6332 C CA . LEU D 1 77 ? 25.177 -14.658 -25.232 1.00 23.77 74 LEU D CA 1
ATOM 6333 C C . LEU D 1 77 ? 25.977 -13.517 -24.588 1.00 28.81 74 LEU D C 1
ATOM 6334 O O . LEU D 1 77 ? 27.209 -13.450 -24.701 1.00 26.34 74 LEU D O 1
ATOM 6339 N N . VAL D 1 78 ? 25.268 -12.611 -23.930 1.00 24.33 75 VAL D N 1
ATOM 6340 C CA . VAL D 1 78 ? 25.912 -11.464 -23.289 1.00 27.05 75 VAL D CA 1
ATOM 6341 C C . VAL D 1 78 ? 26.934 -11.945 -22.261 1.00 30.97 75 VAL D C 1
ATOM 6342 O O . VAL D 1 78 ? 28.091 -11.519 -22.276 1.00 28.58 75 VAL D O 1
ATOM 6346 N N . ILE D 1 79 ? 26.510 -12.855 -21.387 1.00 26.11 76 ILE D N 1
ATOM 6347 C CA . ILE D 1 79 ? 27.398 -13.369 -20.356 1.00 31.93 76 ILE D CA 1
ATOM 6348 C C . ILE D 1 79 ? 28.567 -14.173 -20.936 1.00 34.40 76 ILE D C 1
ATOM 6349 O O . ILE D 1 79 ? 29.700 -14.015 -20.490 1.00 33.08 76 ILE D O 1
ATOM 6354 N N . MET D 1 80 ? 28.299 -15.020 -21.932 1.00 26.85 77 MET D N 1
ATOM 6355 C CA . MET D 1 80 ? 29.335 -15.905 -22.469 1.00 28.18 77 MET D CA 1
ATOM 6356 C C . MET D 1 80 ? 30.321 -15.180 -23.392 1.00 31.99 77 MET D C 1
ATOM 6357 O O . MET D 1 80 ? 31.431 -15.679 -23.632 1.00 32.27 77 MET D O 1
ATOM 6362 N N . THR D 1 81 ? 29.927 -14.006 -23.890 1.00 24.50 78 THR D N 1
ATOM 6363 C CA . THR D 1 81 ? 30.801 -13.177 -24.742 1.00 27.42 78 THR D CA 1
ATOM 6364 C C . THR D 1 81 ? 31.486 -12.039 -23.976 1.00 29.66 78 THR D C 1
ATOM 6365 O O . THR D 1 81 ? 32.340 -11.345 -24.532 1.00 27.48 78 THR D O 1
ATOM 6369 N N . GLY D 1 82 ? 31.095 -11.830 -22.717 1.00 28.79 79 GLY D N 1
ATOM 6370 C CA . GLY D 1 82 ? 31.639 -10.740 -21.918 1.00 28.66 79 GLY D CA 1
ATOM 6371 C C . GLY D 1 82 ? 31.349 -9.335 -22.425 1.00 30.09 79 GLY D C 1
ATOM 6372 O O . GLY D 1 82 ? 32.173 -8.421 -22.265 1.00 30.22 79 GLY D O 1
ATOM 6373 N N . THR D 1 83 ? 30.174 -9.141 -23.025 1.00 28.68 80 THR D N 1
ATOM 6374 C CA . THR D 1 83 ? 29.829 -7.837 -23.601 1.00 28.39 80 THR D CA 1
ATOM 6375 C C . THR D 1 83 ? 28.988 -6.968 -22.657 1.00 28.73 80 THR D C 1
ATOM 6376 O O . THR D 1 83 ? 28.480 -7.446 -21.646 1.00 30.38 80 THR D O 1
ATOM 6380 N N . GLU D 1 84 ? 28.869 -5.686 -22.991 1.00 28.59 81 GLU D N 1
ATOM 6381 C CA . GLU D 1 84 ? 28.331 -4.677 -22.080 1.00 29.07 81 GLU D CA 1
ATOM 6382 C C . GLU D 1 84 ? 26.837 -4.447 -22.236 1.00 34.25 81 GLU D C 1
ATOM 6383 O O . GLU D 1 84 ? 26.401 -3.894 -23.239 1.00 28.61 81 GLU D O 1
ATOM 6389 N N . LEU D 1 85 ? 26.068 -4.818 -21.214 1.00 27.61 82 LEU D N 1
ATOM 6390 C CA . LEU D 1 85 ? 24.618 -4.674 -21.238 1.00 27.04 82 LEU D CA 1
ATOM 6391 C C . LEU D 1 85 ? 24.162 -3.651 -20.206 1.00 28.90 82 LEU D C 1
ATOM 6392 O O . LEU D 1 85 ? 24.464 -3.781 -19.013 1.00 29.88 82 LEU D O 1
ATOM 6397 N N . PHE D 1 86 ? 23.427 -2.642 -20.664 1.00 28.59 83 PHE D N 1
ATOM 6398 C CA . PHE D 1 86 ? 22.951 -1.565 -19.797 1.00 29.41 83 PHE D CA 1
ATOM 6399 C C . PHE D 1 86 ? 22.273 -2.063 -18.518 1.00 30.14 83 PHE D C 1
ATOM 6400 O O . PHE D 1 86 ? 22.553 -1.560 -17.428 1.00 29.51 83 PHE D O 1
ATOM 6408 N N . THR D 1 87 ? 21.386 -3.045 -18.645 1.00 27.85 84 THR D N 1
ATOM 6409 C CA . THR D 1 87 ? 20.564 -3.455 -17.502 1.00 32.63 84 THR D CA 1
ATOM 6410 C C . THR D 1 87 ? 21.382 -4.153 -16.423 1.00 35.34 84 THR D C 1
ATOM 6411 O O . THR D 1 87 ? 21.160 -3.918 -15.231 1.00 36.01 84 THR D O 1
ATOM 6415 N N . GLY D 1 88 ? 22.335 -4.989 -16.839 1.00 29.99 85 GLY D N 1
ATOM 6416 C CA . GLY D 1 88 ? 23.301 -5.557 -15.904 1.00 31.86 85 GLY D CA 1
ATOM 6417 C C . GLY D 1 88 ? 24.121 -4.477 -15.198 1.00 34.54 85 GLY D C 1
ATOM 6418 O O . GLY D 1 88 ? 24.408 -4.571 -14.003 1.00 35.54 85 GLY D O 1
ATOM 6419 N N . ASN D 1 89 ? 24.483 -3.440 -15.945 1.00 29.67 86 ASN D N 1
ATOM 6420 C CA . ASN D 1 89 ? 25.288 -2.341 -15.422 1.00 33.10 86 ASN D CA 1
ATOM 6421 C C . ASN D 1 89 ? 24.610 -1.521 -14.303 1.00 38.25 86 ASN D C 1
ATOM 6422 O O . ASN D 1 89 ? 25.300 -0.878 -13.504 1.00 38.25 86 ASN D O 1
ATOM 6427 N N . ASN D 1 90 ? 23.275 -1.553 -14.241 1.00 37.86 87 ASN D N 1
ATOM 6428 C CA . ASN D 1 90 ? 22.541 -0.934 -13.134 1.00 38.41 87 ASN D CA 1
ATOM 6429 C C . ASN D 1 90 ? 22.943 -1.504 -11.766 1.00 38.57 87 ASN D C 1
ATOM 6430 O O . ASN D 1 90 ? 23.198 -0.746 -10.832 1.00 39.80 87 ASN D O 1
ATOM 6435 N N . MET D 1 91 ? 22.995 -2.830 -11.642 1.00 34.97 88 MET D N 1
ATOM 6436 C CA . MET D 1 91 ? 23.438 -3.450 -10.381 1.00 29.18 88 MET D CA 1
ATOM 6437 C C . MET D 1 91 ? 24.934 -3.258 -10.127 1.00 31.94 88 MET D C 1
ATOM 6438 O O . MET D 1 91 ? 25.355 -2.877 -9.030 1.00 31.31 88 MET D O 1
ATOM 6443 N N . VAL D 1 92 ? 25.734 -3.540 -11.152 1.00 32.37 89 VAL D N 1
ATOM 6444 C CA . VAL D 1 92 ? 27.172 -3.572 -11.004 1.00 36.64 89 VAL D CA 1
ATOM 6445 C C . VAL D 1 92 ? 27.729 -2.196 -10.640 1.00 36.57 89 VAL D C 1
ATOM 6446 O O . VAL D 1 92 ? 28.493 -2.065 -9.686 1.00 32.07 89 VAL D O 1
ATOM 6450 N N . MET D 1 93 ? 27.349 -1.174 -11.395 1.00 32.45 90 MET D N 1
ATOM 6451 C CA . MET D 1 93 ? 27.852 0.171 -11.134 1.00 34.94 90 MET D CA 1
ATOM 6452 C C . MET D 1 93 ? 27.344 0.704 -9.798 1.00 37.29 90 MET D C 1
ATOM 6453 O O . MET D 1 93 ? 28.087 1.352 -9.067 1.00 35.44 90 MET D O 1
ATOM 6458 N N . SER D 1 94 ? 26.093 0.413 -9.460 1.00 31.83 91 SER D N 1
ATOM 6459 C CA . SER D 1 94 ? 25.564 0.913 -8.193 1.00 38.01 91 SER D CA 1
ATOM 6460 C C . SER D 1 94 ? 26.261 0.255 -7.008 1.00 32.26 91 SER D C 1
ATOM 6461 O O . SER D 1 94 ? 26.674 0.946 -6.079 1.00 34.10 91 SER D O 1
ATOM 6464 N N . ALA D 1 95 ? 26.442 -1.062 -7.048 1.00 30.78 92 ALA D N 1
ATOM 6465 C CA . ALA D 1 95 ? 27.171 -1.718 -5.959 1.00 32.83 92 ALA D CA 1
ATOM 6466 C C . ALA D 1 95 ? 28.613 -1.214 -5.860 1.00 36.32 92 ALA D C 1
ATOM 6467 O O . ALA D 1 95 ? 29.129 -1.008 -4.763 1.00 36.82 92 ALA D O 1
ATOM 6469 N N . GLY D 1 96 ? 29.261 -1.029 -7.006 1.00 36.82 93 GLY D N 1
ATOM 6470 C CA . GLY D 1 96 ? 30.639 -0.570 -7.031 1.00 32.58 93 GLY D CA 1
ATOM 6471 C C . GLY D 1 96 ? 30.765 0.859 -6.542 1.00 39.77 93 GLY D C 1
ATOM 6472 O O . GLY D 1 96 ? 31.737 1.232 -5.881 1.00 43.43 93 GLY D O 1
ATOM 6473 N N . MET D 1 97 ? 29.766 1.666 -6.876 1.00 38.75 94 MET D N 1
ATOM 6474 C CA . MET D 1 97 ? 29.723 3.044 -6.442 1.00 40.18 94 MET D CA 1
ATOM 6475 C C . MET D 1 97 ? 29.515 3.114 -4.930 1.00 45.40 94 MET D C 1
ATOM 6476 O O . MET D 1 97 ? 30.247 3.813 -4.227 1.00 42.26 94 MET D O 1
ATOM 6481 N N . LEU D 1 98 ? 28.526 2.379 -4.428 1.00 40.61 95 LEU D N 1
ATOM 6482 C CA . LEU D 1 98 ? 28.276 2.328 -2.988 1.00 41.86 95 LEU D CA 1
ATOM 6483 C C . LEU D 1 98 ? 29.529 1.866 -2.239 1.00 39.46 95 LEU D C 1
ATOM 6484 O O . LEU D 1 98 ? 29.817 2.333 -1.144 1.00 42.11 95 LEU D O 1
ATOM 6489 N N . ASN D 1 99 ? 30.271 0.948 -2.855 1.00 38.70 96 ASN D N 1
ATOM 6490 C CA . ASN D 1 99 ? 31.454 0.358 -2.236 1.00 43.44 96 ASN D CA 1
ATOM 6491 C C . ASN D 1 99 ? 32.715 1.186 -2.530 1.00 46.39 96 ASN D C 1
ATOM 6492 O O . ASN D 1 99 ? 33.839 0.744 -2.291 1.00 47.12 96 ASN D O 1
ATOM 6497 N N . LYS D 1 100 ? 32.499 2.384 -3.067 1.00 48.33 97 LYS D N 1
ATOM 6498 C CA . LYS D 1 100 ? 33.552 3.382 -3.274 1.00 48.98 97 LYS D CA 1
ATOM 6499 C C . LYS D 1 100 ? 34.664 2.975 -4.254 1.00 47.64 97 LYS D C 1
ATOM 6500 O O . LYS D 1 100 ? 35.793 3.462 -4.162 1.00 49.42 97 LYS D O 1
ATOM 6506 N N . GLY D 1 101 ? 34.332 2.108 -5.205 1.00 42.08 98 GLY D N 1
ATOM 6507 C CA . GLY D 1 101 ? 35.266 1.736 -6.258 1.00 44.14 98 GLY D CA 1
ATOM 6508 C C . GLY D 1 101 ? 35.166 2.631 -7.485 1.00 46.36 98 GLY D C 1
ATOM 6509 O O . GLY D 1 101 ? 36.147 2.831 -8.206 1.00 44.98 98 GLY D O 1
ATOM 6510 N N . VAL D 1 102 ? 33.967 3.158 -7.727 1.00 42.54 99 VAL D N 1
ATOM 6511 C CA . VAL D 1 102 ? 33.723 4.099 -8.817 1.00 40.10 99 VAL D CA 1
ATOM 6512 C C . VAL D 1 102 ? 32.870 5.244 -8.297 1.00 42.46 99 VAL D C 1
ATOM 6513 O O . VAL D 1 102 ? 32.230 5.118 -7.254 1.00 45.41 99 VAL D O 1
ATOM 6517 N N . SER D 1 103 ? 32.879 6.361 -9.013 1.00 43.41 100 SER D N 1
ATOM 6518 C CA . SER D 1 103 ? 32.122 7.540 -8.618 1.00 43.77 100 SER D CA 1
ATOM 6519 C C . SER D 1 103 ? 30.731 7.553 -9.249 1.00 43.72 100 SER D C 1
ATOM 6520 O O . SER D 1 103 ? 30.417 6.747 -10.133 1.00 39.45 100 SER D O 1
ATOM 6523 N N . ILE D 1 104 ? 29.905 8.485 -8.785 1.00 42.28 101 ILE D N 1
ATOM 6524 C CA . ILE D 1 104 ? 28.590 8.708 -9.349 1.00 47.68 101 ILE D CA 1
ATOM 6525 C C . ILE D 1 104 ? 28.703 9.109 -10.822 1.00 45.29 101 ILE D C 1
ATOM 6526 O O . ILE D 1 104 ? 27.898 8.681 -11.649 1.00 38.01 101 ILE D O 1
ATOM 6531 N N . LYS D 1 105 ? 29.698 9.935 -11.138 1.00 41.88 102 LYS D N 1
ATOM 6532 C CA . LYS D 1 105 ? 29.948 10.348 -12.519 1.00 46.64 102 LYS D CA 1
ATOM 6533 C C . LYS D 1 105 ? 30.334 9.183 -13.426 1.00 40.07 102 LYS D C 1
ATOM 6534 O O . LYS D 1 105 ? 29.872 9.114 -14.561 1.00 42.49 102 LYS D O 1
ATOM 6540 N N . ASP D 1 106 ? 31.189 8.286 -12.931 1.00 37.00 103 ASP D N 1
ATOM 6541 C CA . ASP D 1 106 ? 31.532 7.055 -13.658 1.00 35.32 103 ASP D CA 1
ATOM 6542 C C . ASP D 1 106 ? 30.273 6.255 -14.000 1.00 37.88 103 ASP D C 1
ATOM 6543 O O . ASP D 1 106 ? 30.099 5.784 -15.132 1.00 36.19 103 ASP D O 1
ATOM 6548 N N . THR D 1 107 ? 29.401 6.101 -13.006 1.00 39.20 104 THR D N 1
ATOM 6549 C CA . THR D 1 107 ? 28.183 5.305 -13.142 1.00 32.01 104 THR D CA 1
ATOM 6550 C C . THR D 1 107 ? 27.262 5.867 -14.211 1.00 37.57 104 THR D C 1
ATOM 6551 O O . THR D 1 107 ? 26.740 5.128 -15.035 1.00 36.10 104 THR D O 1
ATOM 6555 N N . SER D 1 108 ? 27.046 7.176 -14.186 1.00 42.61 105 SER D N 1
ATOM 6556 C CA . SER D 1 108 ? 26.133 7.777 -15.146 1.00 45.03 105 SER D CA 1
ATOM 6557 C C . SER D 1 108 ? 26.735 7.751 -16.548 1.00 43.51 105 SER D C 1
ATOM 6558 O O . SER D 1 108 ? 26.018 7.622 -17.536 1.00 42.48 105 SER D O 1
ATOM 6561 N N . LYS D 1 109 ? 28.057 7.851 -16.623 1.00 38.19 106 LYS D N 1
ATOM 6562 C CA . LYS D 1 109 ? 28.763 7.703 -17.889 1.00 44.41 106 LYS D CA 1
ATOM 6563 C C . LYS D 1 109 ? 28.622 6.266 -18.457 1.00 40.74 106 LYS D C 1
ATOM 6564 O O . LYS D 1 109 ? 28.263 6.076 -19.615 1.00 35.78 106 LYS D O 1
ATOM 6570 N N . ILE D 1 110 ? 28.907 5.263 -17.637 1.00 37.50 107 ILE D N 1
ATOM 6571 C CA . ILE D 1 110 ? 28.707 3.865 -18.046 1.00 36.40 107 ILE D CA 1
ATOM 6572 C C . ILE D 1 110 ? 27.253 3.590 -18.456 1.00 38.14 107 ILE D C 1
ATOM 6573 O O . ILE D 1 110 ? 26.991 2.960 -19.496 1.00 32.99 107 ILE D O 1
ATOM 6578 N N . TRP D 1 111 ? 26.309 4.073 -17.651 1.00 36.71 108 TRP D N 1
ATOM 6579 C CA . TRP D 1 111 ? 24.894 3.929 -17.977 1.00 36.36 108 TRP D CA 1
ATOM 6580 C C . TRP D 1 111 ? 24.553 4.557 -19.326 1.00 34.77 108 TRP D C 1
ATOM 6581 O O . TRP D 1 111 ? 23.895 3.927 -20.145 1.00 35.29 108 TRP D O 1
ATOM 6592 N N . ALA D 1 112 ? 25.011 5.785 -19.557 1.00 31.08 109 ALA D N 1
ATOM 6593 C CA . ALA D 1 112 ? 24.711 6.492 -20.800 1.00 38.01 109 ALA D CA 1
ATOM 6594 C C . ALA D 1 112 ? 25.307 5.808 -22.029 1.00 38.43 109 ALA D C 1
ATOM 6595 O O . ALA D 1 112 ? 24.611 5.569 -23.025 1.00 39.08 109 ALA D O 1
ATOM 6597 N N . TYR D 1 113 ? 26.599 5.510 -21.963 1.00 39.90 110 TYR D N 1
ATOM 6598 C CA . TYR D 1 113 ? 27.270 4.832 -23.067 1.00 39.17 110 TYR D CA 1
ATOM 6599 C C . TYR D 1 113 ? 26.728 3.423 -23.355 1.00 36.32 110 TYR D C 1
ATOM 6600 O O . TYR D 1 113 ? 26.532 3.055 -24.517 1.00 32.32 110 TYR D O 1
ATOM 6609 N N . SER D 1 114 ? 26.487 2.631 -22.315 1.00 29.74 111 SER D N 1
ATOM 6610 C CA . SER D 1 114 ? 26.004 1.269 -22.551 1.00 29.56 111 SER D CA 1
ATOM 6611 C C . SER D 1 114 ? 24.571 1.277 -23.082 1.00 31.17 111 SER D C 1
ATOM 6612 O O . SER D 1 114 ? 24.237 0.466 -23.921 1.00 29.42 111 SER D O 1
ATOM 6615 N N . TRP D 1 115 ? 23.738 2.214 -22.624 1.00 33.69 112 TRP D N 1
ATOM 6616 C CA . TRP D 1 115 ? 22.373 2.334 -23.145 1.00 36.08 112 TRP D CA 1
ATOM 6617 C C . TRP D 1 115 ? 22.406 2.731 -24.647 1.00 34.39 112 TRP D C 1
ATOM 6618 O O . TRP D 1 115 ? 21.745 2.118 -25.486 1.00 30.87 112 TRP D O 1
ATOM 6629 N N . VAL D 1 116 ? 23.188 3.748 -24.982 1.00 29.24 113 VAL D N 1
ATOM 6630 C CA . VAL D 1 116 ? 23.295 4.187 -26.379 1.00 31.97 113 VAL D CA 1
ATOM 6631 C C . VAL D 1 116 ? 23.927 3.105 -27.260 1.00 34.17 113 VAL D C 1
ATOM 6632 O O . VAL D 1 116 ? 23.435 2.823 -28.358 1.00 36.13 113 VAL D O 1
ATOM 6636 N N . GLY D 1 117 ? 25.011 2.505 -26.773 1.00 29.95 114 GLY D N 1
ATOM 6637 C CA . GLY D 1 117 ? 25.655 1.399 -27.462 1.00 28.33 114 GLY D CA 1
ATOM 6638 C C . GLY D 1 117 ? 24.687 0.242 -27.691 1.00 31.29 114 GLY D C 1
ATOM 6639 O O . GLY D 1 117 ? 24.609 -0.282 -28.803 1.00 32.86 114 GLY D O 1
ATOM 6640 N N . ASN D 1 118 ? 23.948 -0.163 -26.656 1.00 28.61 115 ASN D N 1
ATOM 6641 C CA . ASN D 1 118 ? 22.937 -1.219 -26.813 1.00 30.89 115 ASN D CA 1
ATOM 6642 C C . ASN D 1 118 ? 21.913 -0.841 -27.894 1.00 31.80 115 ASN D C 1
ATOM 6643 O O . ASN D 1 118 ? 21.507 -1.676 -28.708 1.00 34.08 115 ASN D O 1
ATOM 6648 N N . LEU D 1 119 ? 21.488 0.418 -27.884 1.00 26.60 116 LEU D N 1
ATOM 6649 C CA . LEU D 1 119 ? 20.526 0.895 -28.872 1.00 30.42 116 LEU D CA 1
ATOM 6650 C C . LEU D 1 119 ? 21.117 0.795 -30.285 1.00 37.04 116 LEU D C 1
ATOM 6651 O O . LEU D 1 119 ? 20.436 0.414 -31.234 1.00 30.04 116 LEU D O 1
ATOM 6656 N N . ILE D 1 120 ? 22.392 1.134 -30.425 1.00 29.25 117 ILE D N 1
ATOM 6657 C CA . ILE D 1 120 ? 23.044 1.007 -31.730 1.00 32.18 117 ILE D CA 1
ATOM 6658 C C . ILE D 1 120 ? 22.987 -0.430 -32.253 1.00 32.73 117 ILE D C 1
ATOM 6659 O O . ILE D 1 120 ? 22.677 -0.660 -33.427 1.00 33.05 117 ILE D O 1
ATOM 6664 N N . GLY D 1 121 ? 23.262 -1.393 -31.380 1.00 26.88 118 GLY D N 1
ATOM 6665 C CA . GLY D 1 121 ? 23.195 -2.795 -31.760 1.00 32.59 118 GLY D CA 1
ATOM 6666 C C . GLY D 1 121 ? 21.776 -3.233 -32.144 1.00 30.08 118 GLY D C 1
ATOM 6667 O O . GLY D 1 121 ? 21.575 -4.016 -33.068 1.00 29.93 118 GLY D O 1
ATOM 6668 N N . ALA D 1 122 ? 20.787 -2.726 -31.424 1.00 31.13 119 ALA D N 1
ATOM 6669 C CA . ALA D 1 122 ? 19.380 -2.995 -31.738 1.00 28.48 119 ALA D CA 1
ATOM 6670 C C . ALA D 1 122 ? 18.958 -2.398 -33.095 1.00 28.40 119 ALA D C 1
ATOM 6671 O O . ALA D 1 122 ? 18.210 -3.015 -33.852 1.00 34.17 119 ALA D O 1
ATOM 6673 N N . LEU D 1 123 ? 19.439 -1.196 -33.392 1.00 30.85 120 LEU D N 1
ATOM 6674 C CA . LEU D 1 123 ? 19.177 -0.550 -34.681 1.00 35.28 120 LEU D CA 1
ATOM 6675 C C . LEU D 1 123 ? 19.794 -1.321 -35.860 1.00 34.08 120 LEU D C 1
ATOM 6676 O O . LEU D 1 123 ? 19.149 -1.542 -36.888 1.00 34.60 120 LEU D O 1
ATOM 6681 N N . VAL D 1 124 ? 21.052 -1.710 -35.714 1.00 31.72 121 VAL D N 1
ATOM 6682 C CA . VAL D 1 124 ? 21.723 -2.514 -36.736 1.00 34.68 121 VAL D CA 1
ATOM 6683 C C . VAL D 1 124 ? 20.986 -3.851 -36.968 1.00 31.23 121 VAL D C 1
ATOM 6684 O O . VAL D 1 124 ? 20.740 -4.241 -38.110 1.00 32.29 121 VAL D O 1
ATOM 6688 N N . LEU D 1 125 ? 20.641 -4.539 -35.883 1.00 29.97 122 LEU D N 1
ATOM 6689 C CA . LEU D 1 125 ? 19.889 -5.785 -35.965 1.00 30.82 122 LEU D CA 1
ATOM 6690 C C . LEU D 1 125 ? 18.555 -5.585 -36.682 1.00 33.29 122 LEU D C 1
ATOM 6691 O O . LEU D 1 125 ? 18.185 -6.373 -37.556 1.00 32.13 122 LEU D O 1
ATOM 6696 N N . GLY D 1 126 ? 17.830 -4.538 -36.300 1.00 31.64 123 GLY D N 1
ATOM 6697 C CA . GLY D 1 126 ? 16.512 -4.286 -36.858 1.00 32.35 123 GLY D CA 1
ATOM 6698 C C . GLY D 1 126 ? 16.577 -4.057 -38.354 1.00 33.90 123 GLY D C 1
ATOM 6699 O O . GLY D 1 126 ? 15.774 -4.598 -39.109 1.00 33.92 123 GLY D O 1
ATOM 6700 N N . ILE D 1 127 ? 17.551 -3.252 -38.770 1.00 28.42 124 ILE D N 1
ATOM 6701 C CA . ILE D 1 127 ? 17.788 -2.970 -40.168 1.00 33.90 124 ILE D CA 1
ATOM 6702 C C . ILE D 1 127 ? 18.030 -4.259 -40.936 1.00 36.38 124 ILE D C 1
ATOM 6703 O O . ILE D 1 127 ? 17.435 -4.489 -41.998 1.00 39.55 124 ILE D O 1
ATOM 6708 N N . ILE D 1 128 ? 18.909 -5.099 -40.400 1.00 28.91 125 ILE D N 1
ATOM 6709 C CA . ILE D 1 128 ? 19.274 -6.321 -41.084 1.00 33.82 125 ILE D CA 1
ATOM 6710 C C . ILE D 1 128 ? 18.114 -7.315 -41.083 1.00 30.19 125 ILE D C 1
ATOM 6711 O O . ILE D 1 128 ? 17.859 -7.974 -42.087 1.00 32.71 125 ILE D O 1
ATOM 6716 N N . PHE D 1 129 ? 17.403 -7.407 -39.965 1.00 25.07 126 PHE D N 1
ATOM 6717 C CA . PHE D 1 129 ? 16.268 -8.333 -39.891 1.00 25.55 126 PHE D CA 1
ATOM 6718 C C . PHE D 1 129 ? 15.185 -7.920 -40.898 1.00 25.59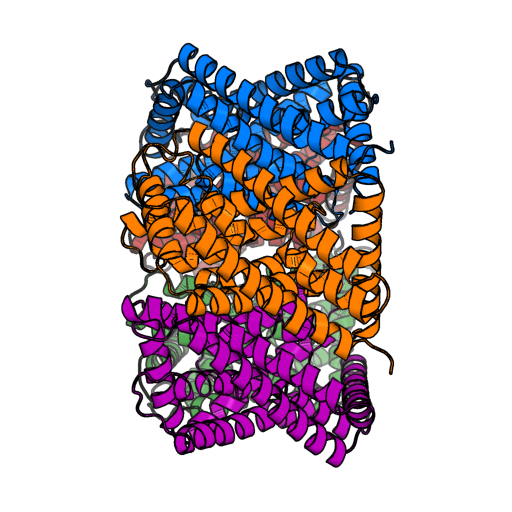 126 PHE D C 1
ATOM 6719 O O . PHE D 1 129 ? 14.609 -8.766 -41.576 1.00 34.95 126 PHE D O 1
ATOM 6727 N N . VAL D 1 130 ? 14.912 -6.625 -40.996 1.00 28.61 127 VAL D N 1
ATOM 6728 C CA . VAL D 1 130 ? 13.965 -6.145 -42.012 1.00 31.57 127 VAL D CA 1
ATOM 6729 C C . VAL D 1 130 ? 14.442 -6.528 -43.434 1.00 35.98 127 VAL D C 1
ATOM 6730 O O . VAL D 1 130 ? 13.662 -7.035 -44.244 1.00 35.70 127 VAL D O 1
ATOM 6734 N N . GLY D 1 131 ? 15.730 -6.332 -43.709 1.00 35.30 128 GLY D N 1
ATOM 6735 C CA . GLY D 1 131 ? 16.324 -6.777 -44.971 1.00 37.99 128 GLY D CA 1
ATOM 6736 C C . GLY D 1 131 ? 16.126 -8.256 -45.325 1.00 32.15 128 GLY D C 1
ATOM 6737 O O . GLY D 1 131 ? 16.160 -8.627 -46.495 1.00 31.51 128 GLY D O 1
ATOM 6738 N N . THR D 1 132 ? 15.908 -9.115 -44.339 1.00 27.86 129 THR D N 1
ATOM 6739 C CA . THR D 1 132 ? 15.667 -10.523 -44.656 1.00 28.72 129 THR D CA 1
ATOM 6740 C C . THR D 1 132 ? 14.318 -10.744 -45.345 1.00 32.78 129 THR D C 1
ATOM 6741 O O . THR D 1 132 ? 14.089 -11.807 -45.908 1.00 31.39 129 THR D O 1
ATOM 6745 N N . GLY D 1 133 ? 13.427 -9.756 -45.273 1.00 34.44 130 GLY D N 1
ATOM 6746 C CA . GLY D 1 133 ? 12.076 -9.897 -45.794 1.00 33.79 130 GLY D CA 1
ATOM 6747 C C . GLY D 1 133 ? 11.163 -10.707 -44.874 1.00 36.33 130 GLY D C 1
ATOM 6748 O O . GLY D 1 133 ? 10.032 -11.009 -45.232 1.00 34.66 130 GLY D O 1
ATOM 6749 N N . LEU D 1 134 ? 11.644 -11.062 -43.685 1.00 28.35 131 LEU D N 1
ATOM 6750 C CA . LEU D 1 134 ? 10.881 -11.942 -42.800 1.00 31.03 131 LEU D CA 1
ATOM 6751 C C . LEU D 1 134 ? 9.729 -11.250 -42.059 1.00 31.53 131 LEU D C 1
ATOM 6752 O O . LEU D 1 134 ? 8.879 -11.923 -41.487 1.00 34.77 131 LEU D O 1
ATOM 6757 N N . VAL D 1 135 ? 9.707 -9.920 -42.052 1.00 28.96 132 VAL D N 1
ATOM 6758 C CA . VAL D 1 135 ? 8.531 -9.201 -41.549 1.00 31.84 132 VAL D CA 1
ATOM 6759 C C . VAL D 1 135 ? 7.867 -8.340 -42.614 1.00 34.00 132 VAL D C 1
ATOM 6760 O O . VAL D 1 135 ? 7.290 -7.298 -42.315 1.00 39.16 132 VAL D O 1
ATOM 6764 N N . ASP D 1 136 ? 7.942 -8.788 -43.862 1.00 34.57 133 ASP D N 1
ATOM 6765 C CA . ASP D 1 136 ? 7.215 -8.143 -44.946 1.00 38.30 133 ASP D CA 1
ATOM 6766 C C . ASP D 1 136 ? 5.709 -8.321 -44.731 1.00 39.51 133 ASP D C 1
ATOM 6767 O O . ASP D 1 136 ? 4.923 -7.406 -44.975 1.00 41.37 133 ASP D O 1
ATOM 6772 N N . LYS D 1 137 ? 5.313 -9.503 -44.275 1.00 34.20 134 LYS D N 1
ATOM 6773 C CA . LYS D 1 137 ? 3.904 -9.788 -44.054 1.00 39.68 134 LYS D CA 1
ATOM 6774 C C . LYS D 1 137 ? 3.758 -11.108 -43.318 1.00 39.29 134 LYS D C 1
ATOM 6775 O O . LYS D 1 137 ? 4.704 -11.892 -43.239 1.00 35.79 134 LYS D O 1
ATOM 6781 N N . GLY D 1 138 ? 2.566 -11.355 -42.783 1.00 34.38 135 GLY D N 1
ATOM 6782 C CA . GLY D 1 138 ? 2.290 -12.608 -42.112 1.00 33.44 135 GLY D CA 1
ATOM 6783 C C . GLY D 1 138 ? 2.301 -12.479 -40.600 1.00 33.46 135 GLY D C 1
ATOM 6784 O O . GLY D 1 138 ? 2.511 -11.397 -40.053 1.00 36.11 135 GLY D O 1
ATOM 6785 N N . PRO D 1 139 ? 2.055 -13.594 -39.917 1.00 35.06 136 PRO D N 1
ATOM 6786 C CA . PRO D 1 139 ? 1.887 -13.606 -38.458 1.00 40.07 136 PRO D CA 1
ATOM 6787 C C . PRO D 1 139 ? 3.063 -13.001 -37.680 1.00 37.08 136 PRO D C 1
ATOM 6788 O O . PRO D 1 139 ? 2.830 -12.367 -36.652 1.00 34.29 136 PRO D O 1
ATOM 6792 N N . VAL D 1 140 ? 4.295 -13.168 -38.153 1.00 34.91 137 VAL D N 1
ATOM 6793 C CA . VAL D 1 140 ? 5.428 -12.632 -37.404 1.00 33.64 137 VAL D CA 1
ATOM 6794 C C . VAL D 1 140 ? 5.445 -11.117 -37.500 1.00 27.51 137 VAL D C 1
ATOM 6795 O O . VAL D 1 140 ? 5.594 -10.419 -36.488 1.00 30.86 137 VAL D O 1
ATOM 6799 N N . ALA D 1 141 ? 5.286 -10.601 -38.716 1.00 30.45 138 ALA D N 1
ATOM 6800 C CA . ALA D 1 141 ? 5.190 -9.164 -38.913 1.00 36.26 138 ALA D CA 1
ATOM 6801 C C . ALA D 1 141 ? 4.067 -8.588 -38.049 1.00 34.06 138 ALA D C 1
ATOM 6802 O O . ALA D 1 141 ? 4.240 -7.570 -37.410 1.00 32.95 138 ALA D O 1
ATOM 6804 N N . GLU D 1 142 ? 2.919 -9.255 -38.020 1.00 30.67 139 GLU D N 1
ATOM 6805 C CA . GLU D 1 142 ? 1.787 -8.754 -37.229 1.00 35.65 139 GLU D CA 1
ATOM 6806 C C . GLU D 1 142 ? 2.068 -8.807 -35.719 1.00 31.77 139 GLU D C 1
ATOM 6807 O O . GLU D 1 142 ? 1.661 -7.917 -34.971 1.00 32.60 139 GLU D O 1
ATOM 6813 N N . PHE D 1 143 ? 2.787 -9.830 -35.276 1.00 30.83 140 PHE D N 1
ATOM 6814 C CA . PHE D 1 143 ? 3.147 -9.922 -33.860 1.00 29.95 140 PHE D CA 1
ATOM 6815 C C . PHE D 1 143 ? 4.022 -8.744 -33.428 1.00 32.10 140 PHE D C 1
ATOM 6816 O O . PHE D 1 143 ? 3.768 -8.139 -32.385 1.00 35.38 140 PHE D O 1
ATOM 6824 N N . PHE D 1 144 ? 5.034 -8.404 -34.229 1.00 32.92 141 PHE D N 1
ATOM 6825 C CA . PHE D 1 144 ? 5.841 -7.207 -33.961 1.00 32.08 141 PHE D CA 1
ATOM 6826 C C . PHE D 1 144 ? 4.967 -5.958 -33.909 1.00 34.11 141 PHE D C 1
ATOM 6827 O O . PHE D 1 144 ? 5.077 -5.147 -32.987 1.00 35.40 141 PHE D O 1
ATOM 6835 N N . ALA D 1 145 ? 4.111 -5.797 -34.915 1.00 32.09 142 ALA D N 1
ATOM 6836 C CA . ALA D 1 145 ? 3.314 -4.585 -35.057 1.00 35.13 142 ALA D CA 1
ATOM 6837 C C . ALA D 1 145 ? 2.298 -4.394 -33.922 1.00 39.69 142 ALA D C 1
ATOM 6838 O O . ALA D 1 145 ? 2.122 -3.287 -33.421 1.00 40.36 142 ALA D O 1
ATOM 6840 N N . ASN D 1 146 ? 1.621 -5.466 -33.526 1.00 35.88 143 ASN D N 1
ATOM 6841 C CA . ASN D 1 146 ? 0.643 -5.376 -32.438 1.00 35.16 143 ASN D CA 1
ATOM 6842 C C . ASN D 1 146 ? 1.297 -5.230 -31.069 1.00 39.63 143 ASN D C 1
ATOM 6843 O O . ASN D 1 146 ? 0.805 -4.484 -30.223 1.00 39.11 143 ASN D O 1
ATOM 6848 N N . THR D 1 147 ? 2.397 -5.952 -30.849 1.00 28.72 144 THR D N 1
ATOM 6849 C CA . THR D 1 147 ? 3.124 -5.854 -29.582 1.00 34.78 144 THR D CA 1
ATOM 6850 C C . THR D 1 147 ? 3.716 -4.463 -29.402 1.00 33.86 144 THR D C 1
ATOM 6851 O O . THR D 1 147 ? 3.569 -3.856 -28.341 1.00 33.76 144 THR D O 1
ATOM 6855 N N . ALA D 1 148 ? 4.391 -3.962 -30.436 1.00 33.48 145 ALA D N 1
ATOM 6856 C CA . ALA D 1 148 ? 4.986 -2.628 -30.378 1.00 39.13 145 ALA D CA 1
ATOM 6857 C C . ALA D 1 148 ? 3.924 -1.595 -29.997 1.00 39.72 145 ALA D C 1
ATOM 6858 O O . ALA D 1 148 ? 4.140 -0.726 -29.153 1.00 40.37 145 ALA D O 1
ATOM 6860 N N . ALA D 1 149 ? 2.774 -1.713 -30.639 1.00 31.44 146 ALA D N 1
ATOM 6861 C CA . ALA D 1 149 ? 1.665 -0.795 -30.419 1.00 39.41 146 ALA D CA 1
ATOM 6862 C C . ALA D 1 149 ? 1.100 -0.894 -28.987 1.00 37.27 146 ALA D C 1
ATOM 6863 O O . ALA D 1 149 ? 0.859 0.119 -28.334 1.00 37.96 146 ALA D O 1
ATOM 6865 N N . SER D 1 150 ? 0.902 -2.104 -28.483 1.00 37.53 147 SER D N 1
ATOM 6866 C CA . SER D 1 150 ? 0.347 -2.231 -27.136 1.00 42.13 147 SER D CA 1
ATOM 6867 C C . SER D 1 150 ? 1.374 -1.786 -26.082 1.00 40.41 147 SER D C 1
ATOM 6868 O O . SER D 1 150 ? 1.018 -1.200 -25.054 1.00 38.06 147 SER D O 1
ATOM 6871 N N . GLU D 1 151 ? 2.650 -2.037 -26.357 1.00 34.73 148 GLU D N 1
ATOM 6872 C CA . GLU D 1 151 ? 3.727 -1.646 -25.435 1.00 34.76 148 GLU D CA 1
ATOM 6873 C C . GLU D 1 151 ? 3.818 -0.132 -25.308 1.00 41.45 148 GLU D C 1
ATOM 6874 O O . GLU D 1 151 ? 4.072 0.403 -24.225 1.00 42.17 148 GLU D O 1
ATOM 6880 N N . ALA D 1 152 ? 3.603 0.561 -26.423 1.00 37.85 149 ALA D N 1
ATOM 6881 C CA . ALA D 1 152 ? 3.702 2.014 -26.444 1.00 42.26 149 ALA D CA 1
ATOM 6882 C C . ALA D 1 152 ? 2.461 2.699 -25.849 1.00 49.41 149 ALA D C 1
ATOM 6883 O O . ALA D 1 152 ? 2.517 3.868 -25.442 1.00 52.57 149 ALA D O 1
ATOM 6885 N N . SER D 1 153 ? 1.340 1.987 -25.786 1.00 45.98 150 SER D N 1
ATOM 6886 C CA . SER D 1 153 ? 0.139 2.594 -25.201 1.00 44.80 150 SER D CA 1
ATOM 6887 C C . SER D 1 153 ? -0.139 2.166 -23.752 1.00 43.33 150 SER D C 1
ATOM 6888 O O . SER D 1 153 ? -1.139 2.572 -23.169 1.00 44.13 150 SER D O 1
ATOM 6891 N N . MET D 1 154 ? 0.749 1.371 -23.157 1.00 40.06 151 MET D N 1
ATOM 6892 C CA . MET D 1 154 ? 0.571 0.982 -21.753 1.00 41.07 151 MET D CA 1
ATOM 6893 C C . MET D 1 154 ? 0.796 2.161 -20.780 1.00 40.59 151 MET D C 1
ATOM 6894 O O . MET D 1 154 ? 1.649 3.012 -21.023 1.00 43.88 151 MET D O 1
ATOM 6899 N N . PRO D 1 155 ? 0.030 2.212 -19.675 1.00 41.11 152 PRO D N 1
ATOM 6900 C CA . PRO D 1 155 ? 0.212 3.260 -18.658 1.00 40.97 152 PRO D CA 1
ATOM 6901 C C . PRO D 1 155 ? 1.631 3.299 -18.077 1.00 41.41 152 PRO D C 1
ATOM 6902 O O . PRO D 1 155 ? 2.265 2.262 -17.875 1.00 39.57 152 PRO D O 1
ATOM 6906 N N . PHE D 1 156 ? 2.114 4.509 -17.808 1.00 41.10 153 PHE D N 1
ATOM 6907 C CA . PHE D 1 156 ? 3.494 4.721 -17.369 1.00 42.00 153 PHE D CA 1
ATOM 6908 C C . PHE D 1 156 ? 3.859 3.908 -16.133 1.00 38.58 153 PHE D C 1
ATOM 6909 O O . PHE D 1 156 ? 4.920 3.273 -16.081 1.00 35.40 153 PHE D O 1
ATOM 6917 N N . THR D 1 157 ? 2.982 3.936 -15.137 1.00 36.02 154 THR D N 1
ATOM 6918 C CA . THR D 1 157 ? 3.204 3.229 -13.877 1.00 35.87 154 THR D CA 1
ATOM 6919 C C . THR D 1 157 ? 3.337 1.724 -14.095 1.00 38.06 154 THR D C 1
ATOM 6920 O O . THR D 1 157 ? 4.209 1.069 -13.512 1.00 40.66 154 THR D O 1
ATOM 6924 N N . ALA D 1 158 ? 2.466 1.180 -14.938 1.00 37.44 155 ALA D N 1
ATOM 6925 C CA . ALA D 1 158 ? 2.497 -0.241 -15.260 1.00 37.04 155 ALA D CA 1
ATOM 6926 C C . ALA D 1 158 ? 3.860 -0.610 -15.845 1.00 31.93 155 ALA D C 1
ATOM 6927 O O . ALA D 1 158 ? 4.500 -1.562 -15.398 1.00 32.42 155 ALA D O 1
ATOM 6929 N N . LEU D 1 159 ? 4.316 0.161 -16.834 1.00 28.33 156 LEU D N 1
ATOM 6930 C CA . LEU D 1 159 ? 5.603 -0.130 -17.475 1.00 37.33 156 LEU D CA 1
ATOM 6931 C C . LEU D 1 159 ? 6.752 0.012 -16.474 1.00 34.77 156 LEU D C 1
ATOM 6932 O O . LEU D 1 159 ? 7.715 -0.766 -16.477 1.00 30.77 156 LEU D O 1
ATOM 6937 N N . PHE D 1 160 ? 6.641 1.019 -15.620 1.00 32.45 157 PHE D N 1
ATOM 6938 C CA . PHE D 1 160 ? 7.674 1.307 -14.636 1.00 34.14 157 PHE D CA 1
ATOM 6939 C C . PHE D 1 160 ? 7.837 0.149 -13.660 1.00 34.40 157 PHE D C 1
ATOM 6940 O O . PHE D 1 160 ? 8.951 -0.367 -13.467 1.00 30.86 157 PHE D O 1
ATOM 6948 N N . PHE D 1 161 ? 6.729 -0.286 -13.058 1.00 28.92 158 PHE D N 1
ATOM 6949 C CA . PHE D 1 161 ? 6.795 -1.441 -12.152 1.00 28.75 158 PHE D CA 1
ATOM 6950 C C . PHE D 1 161 ? 7.187 -2.728 -12.870 1.00 29.28 158 PHE D C 1
ATOM 6951 O O . PHE D 1 161 ? 7.877 -3.588 -12.302 1.00 28.23 158 PHE D O 1
ATOM 6959 N N . ARG D 1 162 ? 6.766 -2.861 -14.122 1.00 27.12 159 ARG D N 1
ATOM 6960 C CA . ARG D 1 162 ? 7.180 -4.017 -14.899 1.00 30.32 159 ARG D CA 1
ATOM 6961 C C . ARG D 1 162 ? 8.688 -3.967 -15.139 1.00 32.42 159 ARG D C 1
ATOM 6962 O O . ARG D 1 162 ? 9.342 -4.999 -15.152 1.00 28.60 159 ARG D O 1
ATOM 6970 N N . GLY D 1 163 ? 9.228 -2.769 -15.350 1.00 32.86 160 GLY D N 1
ATOM 6971 C CA . GLY D 1 163 ? 10.661 -2.612 -15.553 1.00 29.76 160 GLY D CA 1
ATOM 6972 C C . GLY D 1 163 ? 11.428 -2.979 -14.287 1.00 33.57 160 GLY D C 1
ATOM 6973 O O . GLY D 1 163 ? 12.515 -3.550 -14.362 1.00 27.78 160 GLY D O 1
ATOM 6974 N N . ILE D 1 164 ? 10.861 -2.658 -13.120 1.00 29.87 161 ILE D N 1
ATOM 6975 C CA . ILE D 1 164 ? 11.514 -2.980 -11.851 1.00 28.37 161 ILE D CA 1
ATOM 6976 C C . ILE D 1 164 ? 11.701 -4.491 -11.710 1.00 28.41 161 ILE D C 1
ATOM 6977 O O . ILE D 1 164 ? 12.820 -4.962 -11.476 1.00 28.93 161 ILE D O 1
ATOM 6982 N N . LEU D 1 165 ? 10.610 -5.254 -11.863 1.00 26.78 162 LEU D N 1
ATOM 6983 C CA . LEU D 1 165 ? 10.678 -6.702 -11.682 1.00 26.20 162 LEU D CA 1
ATOM 6984 C C . LEU D 1 165 ? 11.560 -7.382 -12.746 1.00 29.46 162 LEU D C 1
ATOM 6985 O O . LEU D 1 165 ? 12.225 -8.375 -12.465 1.00 24.88 162 LEU D O 1
ATOM 6990 N N . CYS D 1 166 ? 11.552 -6.862 -13.970 1.00 28.52 163 CYS D N 1
ATOM 6991 C CA . CYS D 1 166 ? 12.415 -7.424 -15.004 1.00 28.28 163 CYS D CA 1
ATOM 6992 C C . CYS D 1 166 ? 13.893 -7.349 -14.611 1.00 23.67 163 CYS D C 1
ATOM 6993 O O . CYS D 1 166 ? 14.642 -8.328 -14.719 1.00 27.73 163 CYS D O 1
ATOM 6996 N N . ASN D 1 167 ? 14.324 -6.169 -14.186 1.00 27.10 164 ASN D N 1
ATOM 6997 C CA . ASN D 1 167 ? 15.746 -5.993 -13.922 1.00 26.32 164 ASN D CA 1
ATOM 6998 C C . ASN D 1 167 ? 16.211 -6.608 -12.607 1.00 25.76 164 ASN D C 1
ATOM 6999 O O . ASN D 1 167 ? 17.389 -6.929 -12.460 1.00 34.47 164 ASN D O 1
ATOM 7004 N N . ILE D 1 168 ? 15.281 -6.834 -11.679 1.00 28.65 165 ILE D N 1
ATOM 7005 C CA . ILE D 1 168 ? 15.580 -7.690 -10.539 1.00 29.53 165 ILE D CA 1
ATOM 7006 C C . ILE D 1 168 ? 15.974 -9.070 -11.069 1.00 29.91 165 ILE D C 1
ATOM 7007 O O . ILE D 1 168 ? 16.935 -9.669 -10.607 1.00 26.58 165 ILE D O 1
ATOM 7012 N N . LEU D 1 169 ? 15.239 -9.570 -12.053 1.00 29.10 166 LEU D N 1
ATOM 7013 C CA . LEU D 1 169 ? 15.514 -1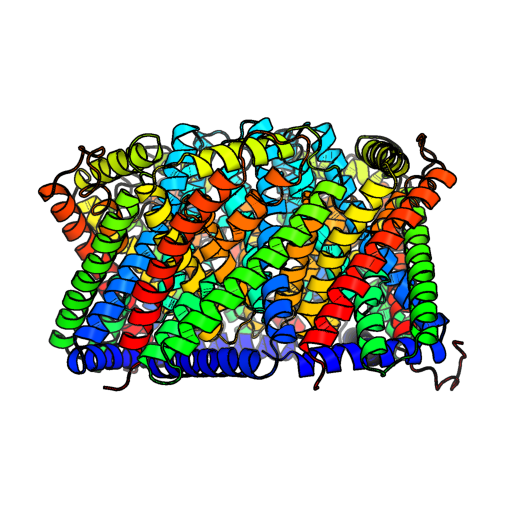0.905 -12.582 1.00 27.94 166 LEU D CA 1
ATOM 7014 C C . LEU D 1 169 ? 16.759 -10.928 -13.472 1.00 29.04 166 LEU D C 1
ATOM 7015 O O . LEU D 1 169 ? 17.555 -11.886 -13.440 1.00 27.00 166 LEU D O 1
ATOM 7020 N N . VAL D 1 170 ? 16.942 -9.881 -14.268 1.00 24.16 167 VAL D N 1
ATOM 7021 C CA . VAL D 1 170 ? 18.119 -9.856 -15.131 1.00 26.62 167 VAL D CA 1
ATOM 7022 C C . VAL D 1 170 ? 19.372 -9.728 -14.243 1.00 25.96 167 VAL D C 1
ATOM 7023 O O . VAL D 1 170 ? 20.342 -10.482 -14.384 1.00 28.36 167 VAL D O 1
ATOM 7027 N N . CYS D 1 171 ? 19.333 -8.786 -13.313 1.00 24.39 168 CYS D N 1
ATOM 7028 C CA . CYS D 1 171 ? 20.495 -8.541 -12.470 1.00 30.90 168 CYS D CA 1
ATOM 7029 C C . CYS D 1 171 ? 20.799 -9.703 -11.545 1.00 31.32 168 CYS D C 1
ATOM 7030 O O . CYS D 1 171 ? 21.967 -10.000 -11.309 1.00 28.58 168 CYS D O 1
ATOM 7033 N N . VAL D 1 172 ? 19.766 -10.376 -11.034 1.00 27.60 169 VAL D N 1
ATOM 7034 C CA . VAL D 1 172 ? 20.033 -11.520 -10.180 1.00 22.70 169 VAL D CA 1
ATOM 7035 C C . VAL D 1 172 ? 20.644 -12.670 -10.990 1.00 28.41 169 VAL D C 1
ATOM 7036 O O . VAL D 1 172 ? 21.463 -13.432 -10.473 1.00 31.32 169 VAL D O 1
ATOM 7040 N N . SER D 1 173 ? 20.288 -12.790 -12.268 1.00 26.23 170 SER D N 1
ATOM 7041 C CA . SER D 1 173 ? 20.949 -13.817 -13.074 1.00 32.92 170 SER D CA 1
ATOM 7042 C C . SER D 1 173 ? 22.419 -13.406 -13.312 1.00 32.84 170 SER D C 1
ATOM 7043 O O . SER D 1 173 ? 23.320 -14.247 -13.353 1.00 30.41 170 SER D O 1
ATOM 7046 N N . VAL D 1 174 ? 22.671 -12.109 -13.426 1.00 30.69 171 VAL D N 1
ATOM 7047 C CA . VAL D 1 174 ? 24.052 -11.627 -13.518 1.00 32.85 171 VAL D CA 1
ATOM 7048 C C . VAL D 1 174 ? 24.777 -11.871 -12.193 1.00 31.92 171 VAL D C 1
ATOM 7049 O O . VAL D 1 174 ? 25.947 -12.272 -12.166 1.00 35.73 171 VAL D O 1
ATOM 7053 N N . LEU D 1 175 ? 24.068 -11.639 -11.095 1.00 27.05 172 LEU D N 1
ATOM 7054 C CA . LEU D 1 175 ? 24.612 -11.889 -9.762 1.00 31.01 172 LEU D CA 1
ATOM 7055 C C . LEU D 1 175 ? 25.019 -13.367 -9.607 1.00 33.57 172 LEU D C 1
ATOM 7056 O O . LEU D 1 175 ? 26.099 -13.673 -9.094 1.00 29.49 172 LEU D O 1
ATOM 7061 N N . CYS D 1 176 ? 24.157 -14.280 -10.063 1.00 31.40 173 CYS D N 1
ATOM 7062 C CA . CYS D 1 176 ? 24.480 -15.705 -10.052 1.00 28.37 173 CYS D CA 1
ATOM 7063 C C . CYS D 1 176 ? 25.762 -16.012 -10.809 1.00 32.00 173 CYS D C 1
ATOM 7064 O O . CYS D 1 176 ? 26.567 -16.835 -10.366 1.00 35.20 173 CYS D O 1
ATOM 7067 N N . SER D 1 177 ? 25.964 -15.343 -11.940 1.00 30.86 174 SER D N 1
ATOM 7068 C CA . SER D 1 177 ? 27.151 -15.582 -12.750 1.00 30.96 174 SER D CA 1
ATOM 7069 C C . SER D 1 177 ? 28.426 -15.163 -12.020 1.00 33.46 174 SER D C 1
ATOM 7070 O O . SER D 1 177 ? 29.503 -15.660 -12.319 1.00 33.80 174 SER D O 1
ATOM 7073 N N . PHE D 1 178 ? 28.299 -14.233 -11.081 1.00 33.68 175 PHE D N 1
ATOM 7074 C CA . PHE D 1 178 ? 29.427 -13.806 -10.271 1.00 35.92 175 PHE D CA 1
ATOM 7075 C C . PHE D 1 178 ? 29.643 -14.756 -9.097 1.00 36.44 175 PHE D C 1
ATOM 7076 O O . PHE D 1 178 ? 30.682 -14.703 -8.456 1.00 39.18 175 PHE D O 1
ATOM 7084 N N . ARG D 1 179 ? 28.650 -15.591 -8.789 1.00 29.98 176 ARG D N 1
ATOM 7085 C CA . ARG D 1 179 ? 28.747 -16.468 -7.618 1.00 34.63 176 ARG D CA 1
ATOM 7086 C C . ARG D 1 179 ? 29.063 -17.930 -7.938 1.00 34.10 176 ARG D C 1
ATOM 7087 O O . ARG D 1 179 ? 29.231 -18.732 -7.042 1.00 37.48 176 ARG D O 1
ATOM 7095 N N . THR D 1 180 ? 29.158 -18.282 -9.210 1.00 31.91 177 THR D N 1
ATOM 7096 C CA . THR D 1 180 ? 29.573 -19.639 -9.556 1.00 33.25 177 THR D CA 1
ATOM 7097 C C . THR D 1 180 ? 30.753 -19.580 -10.533 1.00 31.69 177 THR D C 1
ATOM 7098 O O . THR D 1 180 ? 30.933 -18.583 -11.227 1.00 32.93 177 THR D O 1
ATOM 7102 N N . ASN D 1 181 ? 31.551 -20.643 -10.552 1.00 28.46 178 ASN D N 1
ATOM 7103 C CA . ASN D 1 181 ? 32.580 -20.881 -11.568 1.00 33.84 178 ASN D CA 1
ATOM 7104 C C . ASN D 1 181 ? 32.097 -21.836 -12.670 1.00 32.26 178 ASN D C 1
ATOM 7105 O O . ASN D 1 181 ? 32.831 -22.149 -13.601 1.00 34.82 178 ASN D O 1
ATOM 7110 N N . SER D 1 182 ? 30.868 -22.321 -12.551 1.00 29.59 179 SER D N 1
ATOM 7111 C CA . SER D 1 182 ? 30.335 -23.233 -13.553 1.00 29.85 179 SER D CA 1
ATOM 7112 C C . SER D 1 182 ? 29.587 -22.468 -14.655 1.00 27.88 179 SER D C 1
ATOM 7113 O O . SER D 1 182 ? 28.554 -21.853 -14.408 1.00 28.95 179 SER D O 1
ATOM 7116 N N . ASP D 1 183 ? 30.122 -22.489 -15.871 1.00 25.56 180 ASP D N 1
ATOM 7117 C CA . ASP D 1 183 ? 29.429 -21.872 -17.011 1.00 27.88 180 ASP D CA 1
ATOM 7118 C C . ASP D 1 183 ? 28.073 -22.486 -17.293 1.00 27.68 180 ASP D C 1
ATOM 7119 O O . ASP D 1 183 ? 27.137 -21.798 -17.688 1.00 28.10 180 ASP D O 1
ATOM 7124 N N . THR D 1 184 ? 27.956 -23.793 -17.114 1.00 23.52 181 THR D N 1
ATOM 7125 C CA . THR D 1 184 ? 26.658 -24.420 -17.305 1.00 25.23 181 THR D CA 1
ATOM 7126 C C . THR D 1 184 ? 25.640 -23.898 -16.287 1.00 25.17 181 THR D C 1
ATOM 7127 O O . THR D 1 184 ? 24.489 -23.601 -16.637 1.00 24.57 181 THR D O 1
ATOM 7131 N N . ALA D 1 185 ? 26.053 -23.788 -15.024 1.00 24.29 182 ALA D N 1
ATOM 7132 C CA . ALA D 1 185 ? 25.137 -23.291 -14.002 1.00 28.70 182 ALA D CA 1
ATOM 7133 C C . ALA D 1 185 ? 24.751 -21.855 -14.310 1.00 27.23 182 ALA D C 1
ATOM 7134 O O . ALA D 1 185 ? 23.628 -21.452 -14.036 1.00 26.05 182 ALA D O 1
ATOM 7136 N N . LYS D 1 186 ? 25.682 -21.079 -14.869 1.00 22.71 183 LYS D N 1
ATOM 7137 C CA . LYS D 1 186 ? 25.368 -19.694 -15.232 1.00 26.63 183 LYS D CA 1
ATOM 7138 C C . LYS D 1 186 ? 24.227 -19.635 -16.226 1.00 24.32 183 LYS D C 1
ATOM 7139 O O . LYS D 1 186 ? 23.299 -18.828 -16.086 1.00 24.73 183 LYS D O 1
ATOM 7145 N N . ILE D 1 187 ? 24.328 -20.473 -17.250 1.00 21.13 184 ILE D N 1
ATOM 7146 C CA . ILE D 1 187 ? 23.355 -20.474 -18.342 1.00 28.53 184 ILE D CA 1
ATOM 7147 C C . ILE D 1 187 ? 22.017 -20.989 -17.843 1.00 24.92 184 ILE D C 1
ATOM 7148 O O . ILE D 1 187 ? 20.966 -20.458 -18.191 1.00 25.00 184 ILE D O 1
ATOM 7153 N N . ILE D 1 188 ? 22.049 -22.025 -17.017 1.00 24.75 185 ILE D N 1
ATOM 7154 C CA . ILE D 1 188 ? 20.812 -22.513 -16.429 1.00 25.74 185 ILE D CA 1
ATOM 7155 C C . ILE D 1 188 ? 20.079 -21.406 -15.624 1.00 31.31 185 ILE D C 1
ATOM 7156 O O . ILE D 1 188 ? 18.868 -21.236 -15.763 1.00 24.95 185 ILE D O 1
ATOM 7161 N N . MET D 1 189 ? 20.801 -20.662 -14.784 1.00 23.43 186 MET D N 1
ATOM 7162 C CA . MET D 1 189 ? 20.131 -19.624 -13.983 1.00 24.54 186 MET D CA 1
ATOM 7163 C C . MET D 1 189 ? 19.576 -18.534 -14.885 1.00 26.15 186 MET D C 1
ATOM 7164 O O . MET D 1 189 ? 18.493 -18.026 -14.642 1.00 25.50 186 MET D O 1
ATOM 7169 N N . ILE D 1 190 ? 20.338 -18.162 -15.917 1.00 24.80 187 ILE D N 1
ATOM 7170 C CA . ILE D 1 190 ? 19.851 -17.228 -16.919 1.00 23.78 187 ILE D CA 1
ATOM 7171 C C . ILE D 1 190 ? 18.566 -17.745 -17.600 1.00 23.26 187 ILE D C 1
ATOM 7172 O O . ILE D 1 190 ? 17.583 -17.013 -17.759 1.00 25.14 187 ILE D O 1
ATOM 7177 N N . PHE D 1 191 ? 18.594 -18.995 -18.033 1.00 23.50 188 PHE D N 1
ATOM 7178 C CA . PHE D 1 191 ? 17.407 -19.626 -18.610 1.00 20.97 188 PHE D CA 1
ATOM 7179 C C . PHE D 1 191 ? 16.198 -19.464 -17.674 1.00 29.81 188 PHE D C 1
ATOM 7180 O O . PHE D 1 191 ? 15.120 -19.040 -18.100 1.00 23.71 188 PHE D O 1
ATOM 7188 N N . LEU D 1 192 ? 16.395 -19.763 -16.394 1.00 23.24 189 LEU D N 1
ATOM 7189 C CA . LEU D 1 192 ? 15.301 -19.666 -15.416 1.00 27.18 189 LEU D CA 1
ATOM 7190 C C . LEU D 1 192 ? 14.791 -18.235 -15.237 1.00 27.52 189 LEU D C 1
ATOM 7191 O O . LEU D 1 192 ? 13.577 -17.984 -15.230 1.00 25.72 189 LEU D O 1
ATOM 7196 N N . CYS D 1 193 ? 15.719 -17.290 -15.102 1.00 23.21 190 CYS D N 1
ATOM 7197 C CA . CYS D 1 193 ? 15.344 -15.906 -14.851 1.00 23.48 190 CYS D CA 1
ATOM 7198 C C . CYS D 1 193 ? 14.642 -15.260 -16.046 1.00 23.71 190 CYS D C 1
ATOM 7199 O O . CYS D 1 193 ? 13.749 -14.411 -15.881 1.00 23.09 190 CYS D O 1
ATOM 7202 N N . LEU D 1 194 ? 15.091 -15.611 -17.246 1.00 22.57 191 LEU D N 1
ATOM 7203 C CA . LEU D 1 194 ? 14.516 -15.034 -18.462 1.00 23.97 191 LEU D CA 1
ATOM 7204 C C . LEU D 1 194 ? 13.134 -15.656 -18.711 1.00 24.44 191 LEU D C 1
ATOM 7205 O O . LEU D 1 194 ? 12.204 -14.962 -19.134 1.00 25.88 191 LEU D O 1
ATOM 7210 N N . PHE D 1 195 ? 13.005 -16.956 -18.428 1.00 24.81 192 PHE D N 1
ATOM 7211 C CA . PHE D 1 195 ? 11.706 -17.658 -18.487 1.00 25.48 192 PHE D CA 1
ATOM 7212 C C . PHE D 1 195 ? 10.726 -16.897 -17.577 1.00 28.76 192 PHE D C 1
ATOM 7213 O O . PHE D 1 195 ? 9.665 -16.424 -18.007 1.00 24.96 192 PHE D O 1
ATOM 7221 N N . ALA D 1 196 ? 11.104 -16.732 -16.319 1.00 23.59 193 ALA D N 1
ATOM 7222 C CA . ALA D 1 196 ? 10.250 -16.019 -15.379 1.00 20.94 193 ALA D CA 1
ATOM 7223 C C . ALA D 1 196 ? 9.860 -14.611 -15.845 1.00 25.84 193 ALA D C 1
ATOM 7224 O O . ALA D 1 196 ? 8.694 -14.238 -15.761 1.00 28.31 193 ALA D O 1
ATOM 7226 N N . PHE D 1 197 ? 10.820 -13.822 -16.326 1.00 26.48 194 PHE D N 1
ATOM 7227 C CA . PHE D 1 197 ? 10.518 -12.433 -16.630 1.00 26.50 194 PHE D CA 1
ATOM 7228 C C . PHE D 1 197 ? 9.667 -12.276 -17.898 1.00 25.71 194 PHE D C 1
ATOM 7229 O O . PHE D 1 197 ? 8.702 -11.505 -17.915 1.00 25.05 194 PHE D O 1
ATOM 7237 N N . ILE D 1 198 ? 9.988 -13.045 -18.930 1.00 24.34 195 ILE D N 1
ATOM 7238 C CA . ILE D 1 198 ? 9.208 -12.999 -20.159 1.00 28.40 195 ILE D CA 1
ATOM 7239 C C . ILE D 1 198 ? 7.788 -13.520 -19.920 1.00 31.69 195 ILE D C 1
ATOM 7240 O O . ILE D 1 198 ? 6.801 -12.852 -20.224 1.00 26.88 195 ILE D O 1
ATOM 7245 N N . THR D 1 199 ? 7.679 -14.715 -19.362 1.00 28.57 196 THR D N 1
ATOM 7246 C CA . THR D 1 199 ? 6.363 -15.345 -19.235 1.00 24.70 196 THR D CA 1
ATOM 7247 C C . THR D 1 199 ? 5.476 -14.573 -18.244 1.00 31.12 196 THR D C 1
ATOM 7248 O O . THR D 1 199 ? 4.275 -14.457 -18.452 1.00 28.31 196 THR D O 1
ATOM 7252 N N . SER D 1 200 ? 6.070 -14.018 -17.187 1.00 30.11 197 SER D N 1
ATOM 7253 C CA . SER D 1 200 ? 5.298 -13.225 -16.210 1.00 30.98 197 SER D CA 1
ATOM 7254 C C . SER D 1 200 ? 4.844 -11.867 -16.757 1.00 31.42 197 SER D C 1
ATOM 7255 O O . SER D 1 200 ? 3.959 -11.241 -16.183 1.00 31.72 197 SER D O 1
ATOM 7258 N N . GLY D 1 201 ? 5.483 -11.393 -17.830 1.00 32.24 198 GLY D N 1
ATOM 7259 C CA . GLY D 1 201 ? 5.091 -10.140 -18.459 1.00 29.56 198 GLY D CA 1
ATOM 7260 C C . GLY D 1 201 ? 5.891 -8.896 -18.065 1.00 30.96 198 GLY D C 1
ATOM 7261 O O . GLY D 1 201 ? 5.405 -7.777 -18.240 1.00 28.94 198 GLY D O 1
ATOM 7262 N N . PHE D 1 202 ? 7.104 -9.070 -17.539 1.00 27.23 199 PHE D N 1
ATOM 7263 C CA . PHE D 1 202 ? 7.921 -7.915 -17.140 1.00 26.41 199 PHE D CA 1
ATOM 7264 C C . PHE D 1 202 ? 8.671 -7.325 -18.354 1.00 34.70 199 PHE D C 1
ATOM 7265 O O . PHE D 1 202 ? 8.698 -7.933 -19.426 1.00 38.38 199 PHE D O 1
ATOM 7273 N N . GLU D 1 203 ? 9.278 -6.150 -18.186 1.00 27.79 200 GLU D N 1
ATOM 7274 C CA . GLU D 1 203 ? 9.738 -5.356 -19.332 1.00 27.51 200 GLU D CA 1
ATOM 7275 C C . GLU D 1 203 ? 11.237 -5.020 -19.308 1.00 30.57 200 GLU D C 1
ATOM 7276 O O . GLU D 1 203 ? 11.727 -4.445 -18.338 1.00 27.44 200 GLU D O 1
ATOM 7282 N N . HIS D 1 204 ? 11.942 -5.315 -20.404 1.00 31.12 201 HIS D N 1
ATOM 7283 C CA . HIS D 1 204 ? 13.379 -5.051 -20.510 1.00 27.95 201 HIS D CA 1
ATOM 7284 C C . HIS D 1 204 ? 13.638 -3.933 -21.525 1.00 32.04 201 HIS D C 1
ATOM 7285 O O . HIS D 1 204 ? 13.253 -4.050 -22.698 1.00 25.52 201 HIS D O 1
ATOM 7292 N N . SER D 1 205 ? 14.270 -2.842 -21.083 1.00 28.15 202 SER D N 1
ATOM 7293 C CA . SER D 1 205 ? 14.521 -1.699 -21.967 1.00 24.99 202 SER D CA 1
ATOM 7294 C C . SER D 1 205 ? 15.314 -2.113 -23.209 1.00 30.65 202 SER D C 1
ATOM 7295 O O . SER D 1 205 ? 14.985 -1.728 -24.325 1.00 28.92 202 SER D O 1
ATOM 7298 N N . VAL D 1 206 ? 16.365 -2.894 -23.013 1.00 29.47 203 VAL D N 1
ATOM 7299 C CA . VAL D 1 206 ? 17.207 -3.235 -24.143 1.00 27.85 203 VAL D CA 1
ATOM 7300 C C . VAL D 1 206 ? 16.487 -4.150 -25.145 1.00 26.58 203 VAL D C 1
ATOM 7301 O O . VAL D 1 206 ? 16.600 -3.951 -26.358 1.00 28.11 203 VAL D O 1
ATOM 7305 N N . ALA D 1 207 ? 15.728 -5.126 -24.649 1.00 26.04 204 ALA D N 1
ATOM 7306 C CA . ALA D 1 207 ? 14.920 -5.962 -25.536 1.00 27.51 204 ALA D CA 1
ATOM 7307 C C . ALA D 1 207 ? 13.922 -5.110 -26.315 1.00 29.58 204 ALA D C 1
ATOM 7308 O O . ALA D 1 207 ? 13.754 -5.293 -27.520 1.00 29.39 204 ALA D O 1
ATOM 7310 N N . ASN D 1 208 ? 13.291 -4.149 -25.644 1.00 27.71 205 ASN D N 1
ATOM 7311 C CA . ASN D 1 208 ? 12.342 -3.275 -26.314 1.00 27.29 205 ASN D CA 1
ATOM 7312 C C . ASN D 1 208 ? 12.971 -2.428 -27.433 1.00 35.40 205 ASN D C 1
ATOM 7313 O O . ASN D 1 208 ? 12.277 -2.010 -28.367 1.00 30.45 205 ASN D O 1
ATOM 7318 N N . MET D 1 209 ? 14.275 -2.156 -27.339 1.00 33.63 206 MET D N 1
ATOM 7319 C CA . MET D 1 209 ? 14.942 -1.404 -28.405 1.00 30.05 206 MET D CA 1
ATOM 7320 C C . MET D 1 209 ? 14.821 -2.144 -29.739 1.00 29.71 206 MET D C 1
ATOM 7321 O O . MET D 1 209 ? 14.592 -1.528 -30.779 1.00 32.11 206 MET D O 1
ATOM 7326 N N . THR D 1 210 ? 14.982 -3.465 -29.700 1.00 27.33 207 THR D N 1
ATOM 7327 C CA . THR D 1 210 ? 14.834 -4.270 -30.913 1.00 30.30 207 THR D CA 1
ATOM 7328 C C . THR D 1 210 ? 13.375 -4.375 -31.334 1.00 29.81 207 THR D C 1
ATOM 7329 O O . THR D 1 210 ? 13.077 -4.367 -32.524 1.00 27.84 207 THR D O 1
ATOM 7333 N N . ILE D 1 211 ? 12.458 -4.446 -30.368 1.00 28.02 208 ILE D N 1
ATOM 7334 C CA . ILE D 1 211 ? 11.038 -4.479 -30.716 1.00 31.06 208 ILE D CA 1
ATOM 7335 C C . ILE D 1 211 ? 10.723 -3.251 -31.565 1.00 33.15 208 ILE D C 1
ATOM 7336 O O . ILE D 1 211 ? 10.028 -3.321 -32.592 1.00 29.54 208 ILE D O 1
ATOM 7341 N N . TYR D 1 212 ? 11.244 -2.111 -31.128 1.00 30.67 209 TYR D N 1
ATOM 7342 C CA . TYR D 1 212 ? 10.952 -0.853 -31.793 1.00 33.10 209 TYR D CA 1
ATOM 7343 C C . TYR D 1 212 ? 11.787 -0.591 -33.043 1.00 32.34 209 TYR D C 1
ATOM 7344 O O . TYR D 1 212 ? 11.298 0.026 -33.976 1.00 32.25 209 TYR D O 1
ATOM 7353 N N A SER D 1 213 ? 13.029 -1.067 -33.070 0.62 29.41 210 SER D N 1
ATOM 7354 N N B SER D 1 213 ? 13.034 -1.051 -33.061 0.38 29.72 210 SER D N 1
ATOM 7355 C CA A SER D 1 213 ? 13.854 -0.882 -34.265 0.62 30.30 210 SER D CA 1
ATOM 7356 C CA B SER D 1 213 ? 13.855 -0.895 -34.259 0.38 30.36 210 SER D CA 1
ATOM 7357 C C A SER D 1 213 ? 13.237 -1.664 -35.433 0.62 31.09 210 SER D C 1
ATOM 7358 C C B SER D 1 213 ? 13.215 -1.654 -35.421 0.38 31.10 210 SER D C 1
ATOM 7359 O O A SER D 1 213 ? 13.127 -1.159 -36.553 0.62 32.43 210 SER D O 1
ATOM 7360 O O B SER D 1 213 ? 13.079 -1.130 -36.528 0.38 32.34 210 SER D O 1
ATOM 7365 N N . VAL D 1 214 ? 12.807 -2.890 -35.155 1.00 30.43 211 VAL D N 1
ATOM 7366 C CA . VAL D 1 214 ? 12.135 -3.693 -36.161 1.00 30.30 211 VAL D CA 1
ATOM 7367 C C . VAL D 1 214 ? 10.810 -3.044 -36.591 1.00 34.94 211 VAL D C 1
ATOM 7368 O O . VAL D 1 214 ? 10.494 -3.009 -37.772 1.00 36.50 211 VAL D O 1
ATOM 7372 N N . SER D 1 215 ? 10.037 -2.533 -35.640 1.00 32.27 212 SER D N 1
ATOM 7373 C CA . SER D 1 215 ? 8.705 -2.029 -35.970 1.00 39.36 212 SER D CA 1
ATOM 7374 C C . SER D 1 215 ? 8.805 -0.767 -36.810 1.00 46.29 212 SER D C 1
ATOM 7375 O O . SER D 1 215 ? 8.124 -0.628 -37.816 1.00 50.53 212 SER D O 1
ATOM 7378 N N . LEU D 1 216 ? 9.691 0.134 -36.404 1.00 48.37 213 LEU D N 1
ATOM 7379 C CA . LEU D 1 216 ? 9.906 1.390 -37.113 1.00 47.38 213 LEU D CA 1
ATOM 7380 C C . LEU D 1 216 ? 10.637 1.222 -38.459 1.00 43.46 213 LEU D C 1
ATOM 7381 O O . LEU D 1 216 ? 10.332 1.927 -39.431 1.00 41.53 213 LEU D O 1
ATOM 7386 N N . PHE D 1 217 ? 11.584 0.291 -38.555 1.00 37.92 214 PHE D N 1
ATOM 7387 C CA . PHE D 1 217 ? 12.270 0.133 -39.847 1.00 41.46 214 PHE D CA 1
ATOM 7388 C C . PHE D 1 217 ? 11.442 -0.629 -40.883 1.00 41.44 214 PHE D C 1
ATOM 7389 O O . PHE D 1 217 ? 11.622 -0.442 -42.082 1.00 41.47 214 PHE D O 1
ATOM 7397 N N . SER D 1 218 ? 10.573 -1.518 -40.416 1.00 42.84 215 SER D N 1
ATOM 7398 C CA . SER D 1 218 ? 9.719 -2.307 -41.297 1.00 53.54 215 SER D CA 1
ATOM 7399 C C . SER D 1 218 ? 8.661 -1.426 -41.980 1.00 54.03 215 SER D C 1
ATOM 7400 O O . SER D 1 218 ? 7.880 -0.764 -41.309 1.00 54.66 215 SER D O 1
ATOM 7403 N N . PRO D 1 219 ? 8.660 -1.376 -43.323 1.00 65.44 216 PRO D N 1
ATOM 7404 C CA . PRO D 1 219 ? 7.644 -0.555 -44.004 1.00 70.14 216 PRO D CA 1
ATOM 7405 C C . PRO D 1 219 ? 6.198 -1.086 -43.903 1.00 72.37 216 PRO D C 1
ATOM 7406 O O . PRO D 1 219 ? 5.272 -0.358 -44.275 1.00 79.54 216 PRO D O 1
ATOM 7410 N N . THR D 1 220 ? 6.012 -2.316 -43.421 1.00 73.53 217 THR D N 1
ATOM 7411 C CA . THR D 1 220 ? 4.670 -2.861 -43.139 1.00 76.86 217 THR D CA 1
ATOM 7412 C C . THR D 1 220 ? 3.996 -2.197 -41.911 1.00 67.81 217 THR D C 1
ATOM 7413 O O . THR D 1 220 ? 4.519 -2.246 -40.792 1.00 48.32 217 THR D O 1
ATOM 7417 N N . ILE D 1 221 ? 2.830 -1.576 -42.135 1.00 81.22 218 ILE D N 1
ATOM 7418 C CA . ILE D 1 221 ? 2.359 -0.476 -41.267 1.00 81.07 218 ILE D CA 1
ATOM 7419 C C . ILE D 1 221 ? 1.793 -0.812 -39.879 1.00 74.05 218 ILE D C 1
ATOM 7420 O O . ILE D 1 221 ? 0.986 -1.722 -39.732 1.00 60.60 218 ILE D O 1
ATOM 7425 N N . SER D 1 222 ? 2.254 -0.060 -38.872 1.00 77.00 219 SER D N 1
ATOM 7426 C CA . SER D 1 222 ? 1.765 -0.157 -37.493 1.00 71.75 219 SER D CA 1
ATOM 7427 C C . SER D 1 222 ? 1.294 1.206 -36.997 1.00 70.05 219 SER D C 1
ATOM 7428 O O . SER D 1 222 ? 1.470 2.229 -37.681 1.00 59.24 219 SER D O 1
ATOM 7431 N N . THR D 1 223 ? 0.690 1.217 -35.811 1.00 72.16 220 THR D N 1
ATOM 7432 C CA . THR D 1 223 ? 0.231 2.456 -35.198 1.00 69.58 220 THR D CA 1
ATOM 7433 C C . THR D 1 223 ? 1.207 2.878 -34.111 1.00 61.67 220 THR D C 1
ATOM 7434 O O . THR D 1 223 ? 0.846 3.641 -33.210 1.00 71.43 220 THR D O 1
ATOM 7438 N N . VAL D 1 224 ? 2.448 2.400 -34.192 1.00 45.31 221 VAL D N 1
ATOM 7439 C CA . VAL D 1 224 ? 3.434 2.773 -33.157 1.00 47.13 221 VAL D CA 1
ATOM 7440 C C . VAL D 1 224 ? 3.876 4.269 -33.133 1.00 66.07 221 VAL D C 1
ATOM 7441 O O . VAL D 1 224 ? 3.348 5.058 -32.341 1.00 76.32 221 VAL D O 1
ATOM 7445 N N . THR D 1 225 ? 4.824 4.647 -33.987 1.00 52.07 222 THR D N 1
ATOM 7446 C CA . THR D 1 225 ? 5.501 5.971 -33.936 1.00 49.31 222 THR D CA 1
ATOM 7447 C C . THR D 1 225 ? 6.713 6.099 -33.009 1.00 50.91 222 THR D C 1
ATOM 7448 O O . THR D 1 225 ? 6.808 5.450 -31.952 1.00 49.59 222 THR D O 1
ATOM 7452 N N . ILE D 1 226 ? 7.633 6.971 -33.415 1.00 51.02 223 ILE D N 1
ATOM 7453 C CA . ILE D 1 226 ? 8.841 7.252 -32.653 1.00 49.09 223 ILE D CA 1
ATOM 7454 C C . ILE D 1 226 ? 8.513 7.757 -31.238 1.00 45.17 223 ILE D C 1
ATOM 7455 O O . ILE D 1 226 ? 9.145 7.339 -30.261 1.00 42.03 223 ILE D O 1
ATOM 7460 N N . GLY D 1 227 ? 7.514 8.633 -31.131 1.00 42.71 224 GLY D N 1
ATOM 7461 C CA . GLY D 1 227 ? 7.079 9.138 -29.839 1.00 42.04 224 GLY D CA 1
ATOM 7462 C C . GLY D 1 227 ? 6.641 8.028 -28.886 1.00 45.90 224 GLY D C 1
ATOM 7463 O O . GLY D 1 227 ? 6.995 8.032 -27.704 1.00 42.21 224 GLY D O 1
ATOM 7464 N N . GLY D 1 228 ? 5.853 7.082 -29.389 1.00 40.74 225 GLY D N 1
ATOM 7465 C CA . GLY D 1 228 ? 5.432 5.948 -28.580 1.00 38.08 225 GLY D CA 1
ATOM 7466 C C . GLY D 1 228 ? 6.614 5.096 -28.127 1.00 41.53 225 GLY D C 1
ATOM 7467 O O . GLY D 1 228 ? 6.652 4.597 -26.997 1.00 34.72 225 GLY D O 1
ATOM 7468 N N . ALA D 1 229 ? 7.587 4.932 -29.016 1.00 42.51 226 ALA D N 1
ATOM 7469 C CA . ALA D 1 229 ? 8.780 4.157 -28.704 1.00 40.40 226 ALA D CA 1
ATOM 7470 C C . ALA D 1 229 ? 9.557 4.797 -27.559 1.00 39.20 226 ALA D C 1
ATOM 7471 O O . ALA D 1 229 ? 9.887 4.137 -26.575 1.00 31.74 226 ALA D O 1
ATOM 7473 N N . ILE D 1 230 ? 9.845 6.087 -27.696 1.00 37.95 227 ILE D N 1
ATOM 7474 C CA . ILE D 1 230 ? 10.580 6.821 -26.673 1.00 42.39 227 ILE D CA 1
ATOM 7475 C C . ILE D 1 230 ? 9.873 6.741 -25.324 1.00 38.33 227 ILE D C 1
ATOM 7476 O O . ILE D 1 230 ? 10.500 6.470 -24.301 1.00 34.16 227 ILE D O 1
ATOM 7481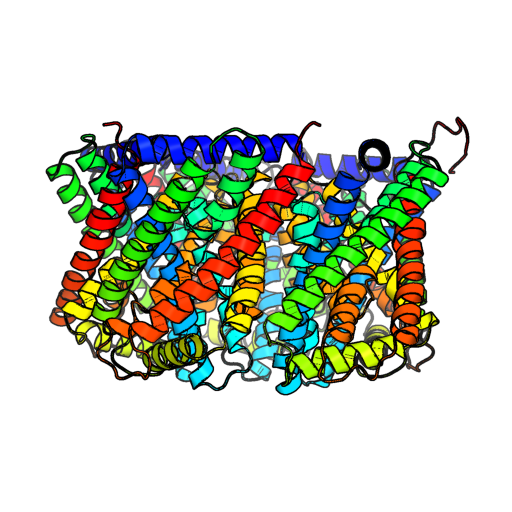 N N . TYR D 1 231 ? 8.566 6.976 -25.331 1.00 40.18 228 TYR D N 1
ATOM 7482 C CA . TYR D 1 231 ? 7.767 6.902 -24.117 1.00 43.29 228 TYR D CA 1
ATOM 7483 C C . TYR D 1 231 ? 7.937 5.559 -23.401 1.00 37.96 228 TYR D C 1
ATOM 7484 O O . TYR D 1 231 ? 8.167 5.504 -22.188 1.00 34.23 228 TYR D O 1
ATOM 7493 N N . ASN D 1 232 ? 7.787 4.473 -24.150 1.00 35.76 229 ASN D N 1
ATOM 7494 C CA . ASN D 1 232 ? 7.967 3.143 -23.583 1.00 36.36 229 ASN D CA 1
ATOM 7495 C C . ASN D 1 232 ? 9.394 2.950 -23.076 1.00 35.56 229 ASN D C 1
ATOM 7496 O O . ASN D 1 232 ? 9.604 2.487 -21.960 1.00 32.43 229 ASN D O 1
ATOM 7501 N N . LEU D 1 233 ? 10.374 3.309 -23.900 1.00 34.22 230 LEU D N 1
ATOM 7502 C CA . LEU D 1 233 ? 11.771 3.103 -23.527 1.00 39.60 230 LEU D CA 1
ATOM 7503 C C . LEU D 1 233 ? 12.152 3.871 -22.254 1.00 36.63 230 LEU D C 1
ATOM 7504 O O . LEU D 1 233 ? 12.863 3.338 -21.403 1.00 35.04 230 LEU D O 1
ATOM 7509 N N . VAL D 1 234 ? 11.676 5.108 -22.125 1.00 29.30 231 VAL D N 1
ATOM 7510 C CA . VAL D 1 234 ? 11.925 5.895 -20.915 1.00 36.59 231 VAL D CA 1
ATOM 7511 C C . VAL D 1 234 ? 11.300 5.265 -19.653 1.00 37.56 231 VAL D C 1
ATOM 7512 O O . VAL D 1 234 ? 11.996 5.052 -18.656 1.00 35.50 231 VAL D O 1
ATOM 7516 N N . ALA D 1 235 ? 9.999 4.978 -19.693 1.00 31.24 232 ALA D N 1
ATOM 7517 C CA . ALA D 1 235 ? 9.322 4.349 -18.555 1.00 32.42 232 ALA D CA 1
ATOM 7518 C C . ALA D 1 235 ? 10.025 3.038 -18.141 1.00 33.77 232 ALA D C 1
ATOM 7519 O O . ALA D 1 235 ? 10.297 2.816 -16.961 1.00 32.83 232 ALA D O 1
ATOM 7521 N N . VAL D 1 236 ? 10.328 2.185 -19.120 1.00 30.81 233 VAL D N 1
ATOM 7522 C CA . VAL D 1 236 ? 10.928 0.883 -18.840 1.00 28.81 233 VAL D CA 1
ATOM 7523 C C . VAL D 1 236 ? 12.380 0.994 -18.354 1.00 35.22 233 VAL D C 1
ATOM 7524 O O . VAL D 1 236 ? 12.809 0.240 -17.463 1.00 31.73 233 VAL D O 1
ATOM 7528 N N . THR D 1 237 ? 13.128 1.938 -18.933 1.00 33.44 234 THR D N 1
ATOM 7529 C CA . THR D 1 237 ? 14.509 2.170 -18.523 1.00 33.56 234 THR D CA 1
ATOM 7530 C C . THR D 1 237 ? 14.552 2.619 -17.065 1.00 33.23 234 THR D C 1
ATOM 7531 O O . THR D 1 237 ? 15.369 2.135 -16.276 1.00 33.70 234 THR D O 1
ATOM 7535 N N . LEU D 1 238 ? 13.679 3.557 -16.716 1.00 29.82 235 LEU D N 1
ATOM 7536 C CA . LEU D 1 238 ? 13.574 4.043 -15.341 1.00 29.97 235 LEU D CA 1
ATOM 7537 C C . LEU D 1 238 ? 13.254 2.912 -14.361 1.00 31.19 235 LEU D C 1
ATOM 7538 O O . LEU D 1 238 ? 13.827 2.851 -13.273 1.00 32.68 235 LEU D O 1
ATOM 7543 N N . GLY D 1 239 ? 12.308 2.050 -14.728 1.00 29.77 236 GLY D N 1
ATOM 7544 C CA . GLY D 1 239 ? 11.978 0.895 -13.904 1.00 26.69 236 GLY D CA 1
ATOM 7545 C C . GLY D 1 239 ? 13.165 -0.064 -13.799 1.00 32.23 236 GLY D C 1
ATOM 7546 O O . GLY D 1 239 ? 13.467 -0.564 -12.708 1.00 30.05 236 GLY D O 1
ATOM 7547 N N . ASN D 1 240 ? 13.854 -0.310 -14.920 1.00 26.41 237 ASN D N 1
ATOM 7548 C CA . ASN D 1 240 ? 15.038 -1.179 -14.896 1.00 28.10 237 ASN D CA 1
ATOM 7549 C C . ASN D 1 240 ? 16.118 -0.631 -13.951 1.00 30.97 237 ASN D C 1
ATOM 7550 O O . ASN D 1 240 ? 16.773 -1.385 -13.220 1.00 29.24 237 ASN D O 1
ATOM 7555 N N . ILE D 1 241 ? 16.308 0.683 -13.969 1.00 30.51 238 ILE D N 1
ATOM 7556 C CA . ILE D 1 241 ? 17.322 1.305 -13.116 1.00 30.80 238 ILE D CA 1
ATOM 7557 C C . ILE D 1 241 ? 16.989 1.099 -11.641 1.00 32.62 238 ILE D C 1
ATOM 7558 O O . ILE D 1 241 ? 17.846 0.764 -10.833 1.00 39.14 238 ILE D O 1
ATOM 7563 N N . VAL D 1 242 ? 15.728 1.293 -11.298 1.00 29.92 239 VAL D N 1
ATOM 7564 C CA . VAL D 1 242 ? 15.288 1.095 -9.929 1.00 35.84 239 VAL D CA 1
ATOM 7565 C C . VAL D 1 242 ? 15.465 -0.358 -9.494 1.00 32.10 239 VAL D C 1
ATOM 7566 O O . VAL D 1 242 ? 16.009 -0.624 -8.428 1.00 33.26 239 VAL D O 1
ATOM 7570 N N . GLY D 1 243 ? 15.032 -1.294 -10.328 1.00 26.97 240 GLY D N 1
ATOM 7571 C CA . GLY D 1 243 ? 15.199 -2.705 -10.013 1.00 30.41 240 GLY D CA 1
ATOM 7572 C C . GLY D 1 243 ? 16.668 -3.104 -9.867 1.00 31.88 240 GLY D C 1
ATOM 7573 O O . GLY D 1 243 ? 17.044 -3.809 -8.925 1.00 34.44 240 GLY D O 1
ATOM 7574 N N . GLY D 1 244 ? 17.496 -2.652 -10.804 1.00 33.41 241 GLY D N 1
ATOM 7575 C CA . GLY D 1 244 ? 18.897 -3.032 -10.832 1.00 27.67 241 GLY D CA 1
ATOM 7576 C C . GLY D 1 244 ? 19.717 -2.326 -9.758 1.00 31.57 241 GLY D C 1
ATOM 7577 O O . GLY D 1 244 ? 20.580 -2.944 -9.129 1.00 34.09 241 GLY D O 1
ATOM 7578 N N . ALA D 1 245 ? 19.454 -1.039 -9.548 1.00 31.88 242 ALA D N 1
ATOM 7579 C CA . ALA D 1 245 ? 20.313 -0.222 -8.677 1.00 36.71 242 ALA D CA 1
ATOM 7580 C C . ALA D 1 245 ? 19.807 -0.159 -7.238 1.00 39.11 242 ALA D C 1
ATOM 7581 O O . ALA D 1 245 ? 20.576 -0.343 -6.294 1.00 43.15 242 ALA D O 1
ATOM 7583 N N . LEU D 1 246 ? 18.510 0.088 -7.074 1.00 34.36 243 LEU D N 1
ATOM 7584 C CA . LEU D 1 246 ? 17.939 0.306 -5.743 1.00 39.36 243 LEU D CA 1
ATOM 7585 C C . LEU D 1 246 ? 17.651 -1.015 -5.025 1.00 42.85 243 LEU D C 1
ATOM 7586 O O . LEU D 1 246 ? 17.752 -1.105 -3.795 1.00 42.20 243 LEU D O 1
ATOM 7591 N N . PHE D 1 247 ? 17.290 -2.040 -5.794 1.00 35.19 244 PHE D N 1
ATOM 7592 C CA . PHE D 1 247 ? 17.099 -3.370 -5.225 1.00 36.98 244 PHE D CA 1
ATOM 7593 C C . PHE D 1 247 ? 18.384 -4.202 -5.242 1.00 37.73 244 PHE D C 1
ATOM 7594 O O . PHE D 1 247 ? 18.899 -4.573 -4.184 1.00 34.86 244 PHE D O 1
ATOM 7602 N N . MET D 1 248 ? 18.907 -4.495 -6.431 1.00 31.90 245 MET D N 1
ATOM 7603 C CA . MET D 1 248 ? 20.019 -5.446 -6.512 1.00 34.26 245 MET D CA 1
ATOM 7604 C C . MET D 1 248 ? 21.374 -4.821 -6.099 1.00 29.83 245 MET D C 1
ATOM 7605 O O . MET D 1 248 ? 22.098 -5.405 -5.302 1.00 32.45 245 MET D O 1
ATOM 7610 N N . GLY D 1 249 ? 21.684 -3.634 -6.612 1.00 31.06 246 GLY D N 1
ATOM 7611 C CA . GLY D 1 249 ? 22.934 -2.955 -6.281 1.00 35.20 246 GLY D CA 1
ATOM 7612 C C . GLY D 1 249 ? 23.030 -2.663 -4.784 1.00 38.58 246 GLY D C 1
ATOM 7613 O O . GLY D 1 249 ? 23.982 -3.066 -4.112 1.00 38.52 246 GLY D O 1
ATOM 7614 N N . LEU D 1 250 ? 22.029 -1.968 -4.257 1.00 34.49 247 LEU D N 1
ATOM 7615 C CA . LEU D 1 250 ? 22.007 -1.607 -2.843 1.00 39.08 247 LEU D CA 1
ATOM 7616 C C . LEU D 1 250 ? 21.975 -2.848 -1.968 1.00 39.38 247 LEU D C 1
ATOM 7617 O O . LEU D 1 250 ? 22.671 -2.928 -0.953 1.00 35.76 247 LEU D O 1
ATOM 7622 N N . GLY D 1 251 ? 21.160 -3.817 -2.361 1.00 35.48 248 GLY D N 1
ATOM 7623 C CA . GLY D 1 251 ? 21.020 -5.028 -1.588 1.00 32.20 248 GLY D CA 1
ATOM 7624 C C . GLY D 1 251 ? 22.301 -5.832 -1.502 1.00 32.35 248 GLY D C 1
ATOM 7625 O O . GLY D 1 251 ? 22.665 -6.317 -0.429 1.00 35.32 248 GLY D O 1
ATOM 7626 N N . THR D 1 252 ? 22.989 -5.991 -2.627 1.00 30.14 249 THR D N 1
ATOM 7627 C CA . THR D 1 252 ? 24.232 -6.752 -2.602 1.00 29.02 249 THR D CA 1
ATOM 7628 C C . THR D 1 252 ? 25.318 -5.977 -1.857 1.00 29.17 249 THR D C 1
ATOM 7629 O O . THR D 1 252 ? 26.164 -6.591 -1.220 1.00 34.51 249 THR D O 1
ATOM 7633 N N . TYR D 1 253 ? 25.271 -4.642 -1.906 1.00 29.82 250 TYR D N 1
ATOM 7634 C CA . TYR D 1 253 ? 26.188 -3.816 -1.099 1.00 33.18 250 TYR D CA 1
ATOM 7635 C C . TYR D 1 253 ? 25.959 -4.032 0.391 1.00 38.52 250 TYR D C 1
ATOM 7636 O O . TYR D 1 253 ? 26.911 -4.211 1.153 1.00 39.82 250 TYR D O 1
ATOM 7645 N N . ILE D 1 254 ? 24.696 -4.032 0.807 1.00 35.08 251 ILE D N 1
ATOM 7646 C CA . ILE D 1 254 ? 24.373 -4.257 2.212 1.00 40.11 251 ILE D CA 1
ATOM 7647 C C . ILE D 1 254 ? 24.820 -5.647 2.686 1.00 42.44 251 ILE D C 1
ATOM 7648 O O . ILE D 1 254 ? 25.318 -5.806 3.808 1.00 39.18 251 ILE D O 1
ATOM 7653 N N . LEU D 1 255 ? 24.639 -6.651 1.832 1.00 34.79 252 LEU D N 1
ATOM 7654 C CA . LEU D 1 255 ? 25.062 -8.007 2.169 1.00 33.99 252 LEU D CA 1
ATOM 7655 C C . LEU D 1 255 ? 26.573 -8.111 2.332 1.00 35.77 252 LEU D C 1
ATOM 7656 O O . LEU D 1 255 ? 27.066 -8.822 3.211 1.00 40.34 252 LEU D O 1
ATOM 7661 N N . GLY D 1 256 ? 27.313 -7.408 1.482 1.00 33.34 253 GLY D N 1
ATOM 7662 C CA . GLY D 1 256 ? 28.743 -7.633 1.404 1.00 35.99 253 GLY D CA 1
ATOM 7663 C C . GLY D 1 256 ? 29.610 -6.626 2.123 1.00 44.14 253 GLY D C 1
ATOM 7664 O O . GLY D 1 256 ? 30.813 -6.847 2.297 1.00 42.83 253 GLY D O 1
ATOM 7665 N N . LYS D 1 257 ? 29.014 -5.513 2.534 1.00 40.23 254 LYS D N 1
ATOM 7666 C CA . LYS D 1 257 ? 29.804 -4.425 3.096 1.00 47.16 254 LYS D CA 1
ATOM 7667 C C . LYS D 1 257 ? 30.279 -4.788 4.492 1.00 53.06 254 LYS D C 1
ATOM 7668 O O . LYS D 1 257 ? 29.489 -5.214 5.333 1.00 56.13 254 LYS D O 1
ATOM 7674 N N . GLU D 1 258 ? 31.574 -4.639 4.735 1.00 58.33 255 GLU D N 1
ATOM 7675 C CA . GLU D 1 258 ? 32.100 -4.912 6.064 1.00 77.21 255 GLU D CA 1
ATOM 7676 C C . GLU D 1 258 ? 31.898 -3.670 6.927 1.00 80.22 255 GLU D C 1
ATOM 7677 O O . GLU D 1 258 ? 32.420 -2.597 6.625 1.00 82.25 255 GLU D O 1
ATOM 7683 N N . LYS D 1 259 ? 31.116 -3.810 7.989 1.00 85.32 256 LYS D N 1
ATOM 7684 C CA . LYS D 1 259 ? 30.795 -2.663 8.826 1.00 96.94 256 LYS D CA 1
ATOM 7685 C C . LYS D 1 259 ? 31.395 -2.797 10.221 1.00 106.47 256 LYS D C 1
ATOM 7686 O O . LYS D 1 259 ? 32.463 -2.248 10.500 1.00 112.67 256 LYS D O 1
ATOM 7692 N N . ALA E 1 4 ? 43.094 -31.888 -32.052 1.00 51.91 1 ALA E N 1
ATOM 7693 C CA . ALA E 1 4 ? 43.784 -32.984 -31.367 1.00 45.31 1 ALA E CA 1
ATOM 7694 C C . ALA E 1 4 ? 43.577 -34.316 -32.103 1.00 37.52 1 ALA E C 1
ATOM 7695 O O . ALA E 1 4 ? 43.223 -35.325 -31.494 1.00 37.15 1 ALA E O 1
ATOM 7697 N N . HIS E 1 5 ? 43.759 -34.323 -33.415 1.00 32.69 2 HIS E N 1
ATOM 7698 C CA . HIS E 1 5 ? 43.383 -35.507 -34.185 1.00 38.56 2 HIS E CA 1
ATOM 7699 C C . HIS E 1 5 ? 44.377 -36.670 -33.939 1.00 32.41 2 HIS E C 1
ATOM 7700 O O . HIS E 1 5 ? 43.995 -37.841 -33.871 1.00 34.62 2 HIS E O 1
ATOM 7707 N N . LYS E 1 6 ? 45.647 -36.320 -33.804 1.00 30.36 3 LYS E N 1
ATOM 7708 C CA . LYS E 1 6 ? 46.732 -37.275 -33.540 1.00 34.61 3 LYS E CA 1
ATOM 7709 C C . LYS E 1 6 ? 46.485 -38.020 -32.217 1.00 35.09 3 LYS E C 1
ATOM 7710 O O . LYS E 1 6 ? 46.501 -39.262 -32.158 1.00 33.11 3 LYS E O 1
ATOM 7716 N N . GLU E 1 7 ? 46.202 -37.257 -31.164 1.00 33.55 4 GLU E N 1
ATOM 7717 C CA . GLU E 1 7 ? 45.933 -37.824 -29.846 1.00 37.67 4 GLU E CA 1
ATOM 7718 C C . GLU E 1 7 ? 44.678 -38.688 -29.867 1.00 41.14 4 GLU E C 1
ATOM 7719 O O . GLU E 1 7 ? 44.599 -39.736 -29.210 1.00 38.13 4 GLU E O 1
ATOM 7725 N N . THR E 1 8 ? 43.687 -38.258 -30.632 1.00 30.38 5 THR E N 1
ATOM 7726 C CA . THR E 1 8 ? 42.476 -39.044 -30.725 1.00 27.39 5 THR E CA 1
ATOM 7727 C C . THR E 1 8 ? 42.749 -40.377 -31.420 1.00 28.54 5 THR E C 1
ATOM 7728 O O . THR E 1 8 ? 42.269 -41.417 -30.985 1.00 31.64 5 THR E O 1
ATOM 7732 N N . LEU E 1 9 ? 43.514 -40.345 -32.499 1.00 31.33 6 LEU E N 1
ATOM 7733 C CA . LEU E 1 9 ? 43.866 -41.588 -33.174 1.00 35.25 6 LEU E CA 1
ATOM 7734 C C . LEU E 1 9 ? 44.653 -42.517 -32.227 1.00 32.15 6 LEU E C 1
ATOM 7735 O O . LEU E 1 9 ? 44.449 -43.726 -32.221 1.00 31.35 6 LEU E O 1
ATOM 7740 N N . ASP E 1 10 ? 45.536 -41.943 -31.419 1.00 30.66 7 ASP E N 1
ATOM 7741 C CA . ASP E 1 10 ? 46.283 -42.733 -30.433 1.00 37.14 7 ASP E CA 1
ATOM 7742 C C . ASP E 1 10 ? 45.323 -43.395 -29.446 1.00 34.59 7 ASP E C 1
ATOM 7743 O O . ASP E 1 10 ? 45.489 -44.550 -29.089 1.00 33.69 7 ASP E O 1
ATOM 7748 N N . LYS E 1 11 ? 44.322 -42.648 -28.988 1.00 31.13 8 LYS E N 1
ATOM 7749 C CA . LYS E 1 11 ? 43.326 -43.208 -28.079 1.00 33.73 8 LYS E CA 1
ATOM 7750 C C . LYS E 1 11 ? 42.514 -44.348 -28.705 1.00 37.47 8 LYS E C 1
ATOM 7751 O O . LYS E 1 11 ? 42.272 -45.369 -28.063 1.00 33.63 8 LYS E O 1
ATOM 7757 N N . LEU E 1 12 ? 42.077 -44.157 -29.948 1.00 29.08 9 LEU E N 1
ATOM 7758 C CA . LEU E 1 12 ? 41.410 -45.218 -30.696 1.00 29.90 9 LEU E CA 1
ATOM 7759 C C . LEU E 1 12 ? 42.309 -46.457 -30.808 1.00 30.69 9 LEU E C 1
ATOM 7760 O O . LEU E 1 12 ? 41.868 -47.590 -30.626 1.00 30.75 9 LEU E O 1
ATOM 7765 N N . THR E 1 13 ? 43.581 -46.231 -31.105 1.00 27.68 10 THR E N 1
ATOM 7766 C CA . THR E 1 13 ? 44.501 -47.345 -31.347 1.00 33.01 10 THR E CA 1
ATOM 7767 C C . THR E 1 13 ? 44.705 -48.129 -30.055 1.00 34.40 10 THR E C 1
ATOM 7768 O O . THR E 1 13 ? 44.588 -49.354 -30.035 1.00 35.50 10 THR E O 1
ATOM 7772 N N . ASN E 1 14 ? 44.978 -47.409 -28.969 1.00 32.16 11 ASN E N 1
ATOM 7773 C CA . ASN E 1 14 ? 45.050 -48.020 -27.645 1.00 35.20 11 ASN E CA 1
ATOM 7774 C C . ASN E 1 14 ? 43.793 -48.787 -27.245 1.00 34.95 11 ASN E C 1
ATOM 7775 O O . ASN E 1 14 ? 43.885 -49.837 -26.597 1.00 31.37 11 ASN E O 1
ATOM 7780 N N . ALA E 1 15 ? 42.623 -48.261 -27.613 1.00 29.86 12 ALA E N 1
ATOM 7781 C CA . ALA E 1 15 ? 41.365 -48.935 -27.294 1.00 32.52 12 ALA E CA 1
ATOM 7782 C C . ALA E 1 15 ? 41.242 -50.249 -28.069 1.00 35.80 12 ALA E C 1
ATOM 7783 O O . ALA E 1 15 ? 40.789 -51.266 -27.532 1.00 31.74 12 ALA E O 1
ATOM 7785 N N . ALA E 1 16 ? 41.639 -50.224 -29.339 1.00 30.35 13 ALA E N 1
ATOM 7786 C CA . ALA E 1 16 ? 41.622 -51.431 -30.161 1.00 29.51 13 ALA E CA 1
ATOM 7787 C C . ALA E 1 16 ? 42.569 -52.495 -29.576 1.00 29.94 13 ALA E C 1
ATOM 7788 O O . ALA E 1 16 ? 42.244 -53.680 -29.531 1.00 30.73 13 ALA E O 1
ATOM 7790 N N . ILE E 1 17 ? 43.749 -52.060 -29.154 1.00 27.68 14 ILE E N 1
ATOM 7791 C CA . ILE E 1 17 ? 44.761 -52.967 -28.587 1.00 32.18 14 ILE E CA 1
ATOM 7792 C C . ILE E 1 17 ? 44.235 -53.609 -27.302 1.00 37.09 14 ILE E C 1
ATOM 7793 O O . ILE E 1 17 ? 44.428 -54.804 -27.056 1.00 33.73 14 ILE E O 1
ATOM 7798 N N . ASN E 1 18 ? 43.551 -52.808 -26.490 1.00 36.49 15 ASN E N 1
ATOM 7799 C CA . ASN E 1 18 ? 42.963 -53.313 -25.258 1.00 38.25 15 ASN E CA 1
ATOM 7800 C C . ASN E 1 18 ? 41.839 -54.306 -25.512 1.00 34.28 15 ASN E C 1
ATOM 7801 O O . ASN E 1 18 ? 41.688 -55.258 -24.759 1.00 32.94 15 ASN E O 1
ATOM 7806 N N . LYS E 1 19 ? 41.055 -54.087 -26.568 1.00 29.54 16 LYS E N 1
ATOM 7807 C CA . LYS E 1 19 ? 39.976 -55.012 -26.898 1.00 31.06 16 LYS E CA 1
ATOM 7808 C C . LYS E 1 19 ? 40.507 -56.403 -27.281 1.00 33.84 16 LYS E C 1
ATOM 7809 O O . LYS E 1 19 ? 40.086 -57.413 -26.709 1.00 35.26 16 LYS E O 1
ATOM 7815 N N . ILE E 1 20 ? 41.436 -56.467 -28.233 1.00 31.00 17 ILE E N 1
ATOM 7816 C CA . ILE E 1 20 ? 41.985 -57.763 -28.634 1.00 31.73 17 ILE E CA 1
ATOM 7817 C C . ILE E 1 20 ? 42.762 -58.408 -27.474 1.00 34.95 17 ILE E C 1
ATOM 7818 O O . ILE E 1 20 ? 42.720 -59.630 -27.305 1.00 36.43 17 ILE E O 1
ATOM 7823 N N . ASN E 1 21 ? 43.469 -57.610 -26.673 1.00 36.94 18 ASN E N 1
ATOM 7824 C CA . ASN E 1 21 ? 44.192 -58.200 -25.534 1.00 38.84 18 ASN E CA 1
ATOM 7825 C C . ASN E 1 21 ? 43.206 -58.825 -24.549 1.00 36.98 18 ASN E C 1
ATOM 7826 O O . ASN E 1 21 ? 43.485 -59.865 -23.972 1.00 34.10 18 ASN E O 1
ATOM 7831 N N . LEU E 1 22 ? 42.060 -58.174 -24.356 1.00 35.72 19 LEU E N 1
ATOM 7832 C CA . LEU E 1 22 ? 41.014 -58.689 -23.470 1.00 35.11 19 LEU E CA 1
ATOM 7833 C C . LEU E 1 22 ? 40.423 -60.015 -23.990 1.00 38.56 19 LEU E C 1
ATOM 7834 O O . LEU E 1 22 ? 40.305 -61.009 -23.257 1.00 37.62 19 LEU E O 1
ATOM 7839 N N . LEU E 1 23 ? 40.035 -60.025 -25.258 1.00 33.84 20 LEU E N 1
ATOM 7840 C CA . LEU E 1 23 ? 39.522 -61.243 -25.863 1.00 34.26 20 LEU E CA 1
ATOM 7841 C C . LEU E 1 23 ? 40.545 -62.403 -25.810 1.00 39.29 20 LEU E C 1
ATOM 7842 O O . LEU E 1 23 ? 40.185 -63.540 -25.540 1.00 35.32 20 LEU E O 1
ATOM 7847 N N . ASN E 1 24 ? 41.812 -62.106 -26.066 1.00 36.03 21 ASN E N 1
ATOM 7848 C CA . ASN E 1 24 ? 42.878 -63.110 -25.985 1.00 39.68 21 ASN E CA 1
ATOM 7849 C C . ASN E 1 24 ? 43.123 -63.607 -24.568 1.00 47.18 21 ASN E C 1
ATOM 7850 O O . ASN E 1 24 ? 43.623 -64.708 -24.363 1.00 46.13 21 ASN E O 1
ATOM 7855 N N . THR E 1 25 ? 42.804 -62.771 -23.592 1.00 43.45 22 THR E N 1
ATOM 7856 C CA . THR E 1 25 ? 43.008 -63.124 -22.198 1.00 45.84 22 THR E CA 1
ATOM 7857 C C . THR E 1 25 ? 41.828 -63.915 -21.649 1.00 43.18 22 THR E C 1
ATOM 7858 O O . THR E 1 25 ? 42.001 -64.855 -20.882 1.00 39.60 22 THR E O 1
ATOM 7862 N N . SER E 1 26 ? 40.617 -63.520 -22.022 1.00 39.84 23 SER E N 1
ATOM 7863 C CA . SER E 1 26 ? 39.450 -64.171 -21.463 1.00 37.60 23 SER E CA 1
ATOM 7864 C C . SER E 1 26 ? 38.238 -64.052 -22.357 1.00 36.12 23 SER E C 1
ATOM 7865 O O . SER E 1 26 ? 37.609 -62.996 -22.427 1.00 35.29 23 SER E O 1
ATOM 7868 N N . LYS E 1 27 ? 37.896 -65.136 -23.031 1.00 36.02 24 LYS E N 1
ATOM 7869 C CA . LYS E 1 27 ? 36.683 -65.161 -23.834 1.00 39.61 24 LYS E CA 1
ATOM 7870 C C . LYS E 1 27 ? 35.452 -64.888 -22.984 1.00 39.28 24 LYS E C 1
ATOM 7871 O O . LYS E 1 27 ? 34.513 -64.226 -23.435 1.00 36.72 24 LYS E O 1
ATOM 7877 N N . VAL E 1 28 ? 35.451 -65.396 -21.752 1.00 35.45 25 VAL E N 1
ATOM 7878 C CA . VAL E 1 28 ? 34.310 -65.191 -20.860 1.00 34.79 25 VAL E CA 1
ATOM 7879 C C . VAL E 1 28 ? 34.100 -63.713 -20.515 1.00 35.07 25 VAL E C 1
ATOM 7880 O O . VAL E 1 28 ? 32.986 -63.187 -20.628 1.00 34.21 25 VAL E O 1
ATOM 7884 N N . LYS E 1 29 ? 35.168 -63.038 -20.099 1.00 29.68 26 LYS E N 1
ATOM 7885 C CA . LYS E 1 29 ? 35.062 -61.622 -19.801 1.00 34.53 26 LYS E CA 1
ATOM 7886 C C . LYS E 1 29 ? 34.627 -60.864 -21.048 1.00 31.82 26 LYS E C 1
ATOM 7887 O O . LYS E 1 29 ? 33.835 -59.933 -20.965 1.00 30.02 26 LYS E O 1
ATOM 7893 N N . TYR E 1 30 ? 35.175 -61.240 -22.197 1.00 31.49 27 TYR E N 1
ATOM 7894 C CA . TYR E 1 30 ? 34.865 -60.498 -23.406 1.00 32.51 27 TYR E CA 1
ATOM 7895 C C . TYR E 1 30 ? 33.392 -60.680 -23.812 1.00 33.56 27 TYR E C 1
ATOM 7896 O O . TYR E 1 30 ? 32.710 -59.722 -24.163 1.00 32.43 27 TYR E O 1
ATOM 7905 N N . LEU E 1 31 ? 32.908 -61.915 -23.750 1.00 31.33 28 LEU E N 1
ATOM 7906 C CA . LEU E 1 31 ? 31.539 -62.211 -24.159 1.00 30.14 28 LEU E CA 1
ATOM 7907 C C . LEU E 1 31 ? 30.520 -61.676 -23.166 1.00 28.42 28 LEU E C 1
ATOM 7908 O O . LEU E 1 31 ? 29.431 -61.269 -23.547 1.00 33.90 28 LEU E O 1
ATOM 7913 N N . VAL E 1 32 ? 30.887 -61.660 -21.887 1.00 33.01 29 VAL E N 1
ATOM 7914 C CA . VAL E 1 32 ? 30.007 -61.109 -20.864 1.00 29.16 29 VAL E CA 1
ATOM 7915 C C . VAL E 1 32 ? 29.860 -59.615 -21.078 1.00 28.02 29 VAL E C 1
ATOM 7916 O O . VAL E 1 32 ? 28.752 -59.073 -20.998 1.00 30.09 29 VAL E O 1
ATOM 7920 N N . SER E 1 33 ? 30.971 -58.945 -21.372 1.00 27.79 30 SER E N 1
ATOM 7921 C CA . SER E 1 33 ? 30.915 -57.501 -21.654 1.00 28.51 30 SER E CA 1
ATOM 7922 C C . SER E 1 33 ? 30.039 -57.237 -22.879 1.00 23.86 30 SER E C 1
ATOM 7923 O O . SER E 1 33 ? 29.198 -56.331 -22.886 1.00 26.76 30 SER E O 1
ATOM 7926 N N . SER E 1 34 ? 30.229 -58.048 -23.910 1.00 25.87 31 SER E N 1
ATOM 7927 C CA . SER E 1 34 ? 29.433 -57.931 -25.129 1.00 25.85 31 SER E CA 1
ATOM 7928 C C . SER E 1 34 ? 27.944 -58.210 -24.864 1.00 31.06 31 SER E C 1
ATOM 7929 O O . SER E 1 34 ? 27.071 -57.544 -25.425 1.00 28.47 31 SER E O 1
ATOM 7932 N N . ALA E 1 35 ? 27.655 -59.209 -24.031 1.00 27.50 32 ALA E N 1
ATOM 7933 C CA . ALA E 1 35 ? 26.255 -59.526 -23.733 1.00 30.40 32 ALA E CA 1
ATOM 7934 C C . ALA E 1 35 ? 25.602 -58.363 -23.012 1.00 29.25 32 ALA E C 1
ATOM 7935 O O . ALA E 1 35 ? 24.478 -57.989 -23.336 1.00 29.02 32 ALA E O 1
ATOM 7937 N N . PHE E 1 36 ? 26.310 -57.770 -22.046 1.00 25.71 33 PHE E N 1
ATOM 7938 C CA . PHE E 1 36 ? 25.778 -56.599 -21.358 1.00 25.46 33 PHE E CA 1
ATOM 7939 C C . PHE E 1 36 ? 25.435 -55.491 -22.334 1.00 29.37 33 PHE E C 1
ATOM 7940 O O . PHE E 1 36 ? 24.368 -54.875 -22.223 1.00 27.67 33 PHE E O 1
ATOM 7948 N N . ALA E 1 37 ? 26.353 -55.208 -23.264 1.00 28.13 34 ALA E N 1
ATOM 7949 C CA . ALA E 1 37 ? 26.149 -54.125 -24.229 1.00 29.06 34 ALA E CA 1
ATOM 7950 C C . ALA E 1 37 ? 24.942 -54.416 -25.128 1.00 26.70 34 ALA E C 1
ATOM 7951 O O . ALA E 1 37 ? 24.123 -53.529 -25.405 1.00 29.02 34 ALA E O 1
ATOM 7953 N N . GLY E 1 38 ? 24.830 -55.658 -25.577 1.00 24.82 35 GLY E N 1
ATOM 7954 C CA . GLY E 1 38 ? 23.679 -56.050 -26.387 1.00 26.82 35 GLY E CA 1
ATOM 7955 C C . GLY E 1 38 ? 22.386 -55.831 -25.600 1.00 33.36 35 GLY E C 1
ATOM 7956 O O . GLY E 1 38 ? 21.383 -55.348 -26.132 1.00 27.49 35 GLY E O 1
ATOM 7957 N N . LEU E 1 39 ? 22.410 -56.191 -24.321 1.00 28.65 36 LEU E N 1
ATOM 7958 C CA . LEU E 1 39 ? 21.227 -56.051 -23.476 1.00 28.19 36 LEU E CA 1
ATOM 7959 C C . LEU E 1 39 ? 20.917 -54.579 -23.171 1.00 26.87 36 LEU E C 1
ATOM 7960 O O . LEU E 1 39 ? 19.746 -54.181 -23.147 1.00 27.44 36 LEU E O 1
ATOM 7965 N N . TYR E 1 40 ? 21.953 -53.762 -22.961 1.00 24.90 37 TYR E N 1
ATOM 7966 C CA . TYR E 1 40 ? 21.731 -52.328 -22.714 1.00 24.38 37 TYR E CA 1
ATOM 7967 C C . TYR E 1 40 ? 21.124 -51.619 -23.925 1.00 28.07 37 TYR E C 1
ATOM 7968 O O . TYR E 1 40 ? 20.230 -50.779 -23.778 1.00 23.69 37 TYR E O 1
ATOM 7977 N N . VAL E 1 41 ? 21.638 -51.900 -25.120 1.00 24.55 38 VAL E N 1
ATOM 7978 C CA . VAL E 1 41 ? 21.004 -51.342 -26.327 1.00 22.32 38 VAL E CA 1
ATOM 7979 C C . VAL E 1 41 ? 19.529 -51.790 -26.422 1.00 26.16 38 VAL E C 1
ATOM 7980 O O . VAL E 1 41 ? 18.637 -50.998 -26.743 1.00 28.64 38 VAL E O 1
ATOM 7984 N N . GLY E 1 42 ? 19.290 -53.071 -26.136 1.00 24.44 39 GLY E N 1
ATOM 7985 C CA . GLY E 1 42 ? 17.954 -53.646 -26.198 1.00 24.03 39 GLY E CA 1
ATOM 7986 C C . GLY E 1 42 ? 16.986 -52.979 -25.247 1.00 25.37 39 GLY E C 1
ATOM 7987 O O . GLY E 1 42 ? 15.786 -52.829 -25.554 1.00 23.41 39 GLY E O 1
ATOM 7988 N N . ILE E 1 43 ? 17.498 -52.575 -24.085 1.00 25.53 40 ILE E N 1
ATOM 7989 C CA . ILE E 1 43 ? 16.677 -51.873 -23.103 1.00 29.21 40 ILE E CA 1
ATOM 7990 C C . ILE E 1 43 ? 16.150 -50.577 -23.712 1.00 27.35 40 ILE E C 1
ATOM 7991 O O . ILE E 1 43 ? 15.012 -50.200 -23.484 1.00 26.42 40 ILE E O 1
ATOM 7996 N N . GLY E 1 44 ? 16.988 -49.895 -24.488 1.00 23.94 41 GLY E N 1
ATOM 7997 C CA . GLY E 1 44 ? 16.536 -48.719 -25.219 1.00 24.41 41 GLY E CA 1
ATOM 7998 C C . GLY E 1 44 ? 15.396 -49.053 -26.175 1.00 27.15 41 GLY E C 1
ATOM 7999 O O . GLY E 1 44 ? 14.465 -48.275 -26.308 1.00 28.79 41 GLY E O 1
ATOM 8000 N N . ILE E 1 45 ? 15.475 -50.209 -26.840 1.00 23.63 42 ILE E N 1
ATOM 8001 C CA . ILE E 1 45 ? 14.407 -50.647 -27.763 1.00 28.02 42 ILE E CA 1
ATOM 8002 C C . ILE E 1 45 ? 13.100 -50.953 -27.021 1.00 25.88 42 ILE E C 1
ATOM 8003 O O . ILE E 1 45 ? 12.011 -50.577 -27.476 1.00 26.46 42 ILE E O 1
ATOM 8008 N N . LEU E 1 46 ? 13.195 -51.617 -25.869 1.00 27.43 43 LEU E N 1
ATOM 8009 C CA . LEU E 1 46 ? 11.989 -51.897 -25.072 1.00 32.32 43 LEU E CA 1
ATOM 8010 C C . LEU E 1 46 ? 11.286 -50.602 -24.709 1.00 30.34 43 LEU E C 1
ATOM 8011 O O . LEU E 1 46 ? 10.065 -50.509 -24.769 1.00 29.37 43 LEU E O 1
ATOM 8016 N N . LEU E 1 47 ? 12.069 -49.600 -24.338 1.00 26.68 44 LEU E N 1
ATOM 8017 C CA . LEU E 1 47 ? 11.515 -48.310 -23.994 1.00 24.48 44 LEU E CA 1
ATOM 8018 C C . LEU E 1 47 ? 10.866 -47.650 -25.206 1.00 28.21 44 LEU E C 1
ATOM 8019 O O . LEU E 1 47 ? 9.719 -47.240 -25.140 1.00 26.39 44 LEU E O 1
ATOM 8024 N N . ILE E 1 48 ? 11.593 -47.513 -26.310 1.00 25.94 45 ILE E N 1
ATOM 8025 C CA . ILE E 1 48 ? 11.034 -46.707 -27.409 1.00 25.38 45 ILE E CA 1
ATOM 8026 C C . ILE E 1 48 ? 9.952 -47.438 -28.214 1.00 23.54 45 ILE E C 1
ATOM 8027 O O . ILE E 1 48 ? 9.100 -46.809 -28.839 1.00 27.04 45 ILE E O 1
ATOM 8032 N N . PHE E 1 49 ? 9.944 -48.765 -28.154 1.00 23.19 46 PHE E N 1
ATOM 8033 C CA . PHE E 1 49 ? 8.854 -49.519 -28.770 1.00 28.42 46 PHE E CA 1
ATOM 8034 C C . PHE E 1 49 ? 7.601 -49.490 -27.884 1.00 33.21 46 PHE E C 1
ATOM 8035 O O . PHE E 1 49 ? 6.472 -49.570 -28.376 1.00 29.60 46 PHE E O 1
ATOM 8043 N N . THR E 1 50 ? 7.800 -49.373 -26.576 1.00 28.38 47 THR E N 1
ATOM 8044 C CA . THR E 1 50 ? 6.657 -49.154 -25.698 1.00 28.55 47 THR E CA 1
ATOM 8045 C C . THR E 1 50 ? 6.032 -47.809 -26.051 1.00 29.17 47 THR E C 1
ATOM 8046 O O . THR E 1 50 ? 4.816 -47.686 -26.227 1.00 28.99 47 THR E O 1
ATOM 8050 N N . ILE E 1 51 ? 6.885 -46.795 -26.143 1.00 29.79 48 ILE E N 1
ATOM 8051 C CA . ILE E 1 51 ? 6.472 -45.466 -26.563 1.00 28.30 48 ILE E CA 1
ATOM 8052 C C . ILE E 1 51 ? 5.811 -45.524 -27.949 1.00 30.53 48 ILE E C 1
ATOM 8053 O O . ILE E 1 51 ? 4.745 -44.933 -28.177 1.00 26.92 48 ILE E O 1
ATOM 8058 N N . GLY E 1 52 ? 6.444 -46.242 -28.872 1.00 29.15 49 GLY E N 1
ATOM 8059 C CA . GLY E 1 52 ? 5.888 -46.395 -30.208 1.00 35.62 49 GLY E CA 1
ATOM 8060 C C . GLY E 1 52 ? 4.493 -47.005 -30.168 1.00 33.27 49 GLY E C 1
ATOM 8061 O O . GLY E 1 52 ? 3.562 -46.524 -30.822 1.00 34.18 49 GLY E O 1
ATOM 8062 N N . GLY E 1 53 ? 4.335 -48.078 -29.401 1.00 27.56 50 GLY E N 1
ATOM 8063 C CA . GLY E 1 53 ? 3.024 -48.693 -29.259 1.00 27.63 50 GLY E CA 1
ATOM 8064 C C . GLY E 1 53 ? 1.980 -47.730 -28.706 1.00 38.32 50 GLY E C 1
ATOM 8065 O O . GLY E 1 53 ? 0.866 -47.629 -29.235 1.00 38.31 50 GLY E O 1
ATOM 8066 N N . LEU E 1 54 ? 2.330 -47.031 -27.627 1.00 37.28 51 LEU E N 1
ATOM 8067 C CA . LEU E 1 54 ? 1.407 -46.088 -26.986 1.00 34.22 51 LEU E CA 1
ATOM 8068 C C . LEU E 1 54 ? 0.971 -44.945 -27.916 1.00 37.37 51 LEU E C 1
ATOM 8069 O O . LEU E 1 54 ? -0.204 -44.594 -27.967 1.00 41.70 51 LEU E O 1
ATOM 8074 N N . LEU E 1 55 ? 1.917 -44.353 -28.645 1.00 36.99 52 LEU E N 1
ATOM 8075 C CA . LEU E 1 55 ? 1.601 -43.174 -29.450 1.00 34.08 52 LEU E CA 1
ATOM 8076 C C . LEU E 1 55 ? 1.044 -43.516 -30.837 1.00 37.51 52 LEU E C 1
ATOM 8077 O O . LEU E 1 55 ? 0.238 -42.766 -31.390 1.00 34.34 52 LEU E O 1
ATOM 8082 N N . THR E 1 56 ? 1.492 -44.632 -31.406 1.00 37.19 53 THR E N 1
ATOM 8083 C CA . THR E 1 56 ? 0.927 -45.121 -32.662 1.00 41.24 53 THR E CA 1
ATOM 8084 C C . THR E 1 56 ? -0.559 -45.406 -32.456 1.00 45.70 53 THR E C 1
ATOM 8085 O O . THR E 1 56 ? -1.412 -44.978 -33.246 1.00 49.55 53 THR E O 1
ATOM 8089 N N . ASP E 1 57 ? -0.866 -46.113 -31.373 1.00 49.74 54 ASP E N 1
ATOM 8090 C CA . ASP E 1 57 ? -2.249 -46.373 -30.969 1.00 43.44 54 ASP E CA 1
ATOM 8091 C C . ASP E 1 57 ? -3.071 -45.080 -30.892 1.00 48.14 54 ASP E C 1
ATOM 8092 O O . ASP E 1 57 ? -4.261 -45.062 -31.237 1.00 54.79 54 ASP E O 1
ATOM 8097 N N . ALA E 1 58 ? -2.443 -43.997 -30.442 1.00 49.27 55 ALA E N 1
ATOM 8098 C CA . ALA E 1 58 ? -3.136 -42.707 -30.325 1.00 51.42 55 ALA E CA 1
ATOM 8099 C C . ALA E 1 58 ? -3.145 -41.899 -31.630 1.00 50.72 55 ALA E C 1
ATOM 8100 O O . ALA E 1 58 ? -3.771 -40.844 -31.712 1.00 51.79 55 ALA E O 1
ATOM 8102 N N . GLY E 1 59 ? -2.449 -42.398 -32.647 1.00 57.44 56 GLY E N 1
ATOM 8103 C CA . GLY E 1 59 ? -2.384 -41.720 -33.930 1.00 54.91 56 GLY E CA 1
ATOM 8104 C C . GLY E 1 59 ? -1.657 -40.391 -33.852 1.00 54.64 56 GLY E C 1
ATOM 8105 O O . GLY E 1 59 ? -2.015 -39.439 -34.547 1.00 60.65 56 GLY E O 1
ATOM 8106 N N . SER E 1 60 ? -0.640 -40.322 -32.996 1.00 39.84 57 SER E N 1
ATOM 8107 C CA . SER E 1 60 ? 0.133 -39.098 -32.811 1.00 47.02 57 SER E CA 1
ATOM 8108 C C . SER E 1 60 ? 1.098 -38.846 -33.981 1.00 50.20 57 SER E C 1
ATOM 8109 O O . SER E 1 60 ? 1.670 -39.781 -34.538 1.00 54.69 57 SER E O 1
ATOM 8112 N N . PRO E 1 61 ? 1.286 -37.575 -34.359 1.00 53.19 58 PRO E N 1
ATOM 8113 C CA . PRO E 1 61 ? 2.288 -37.241 -35.379 1.00 53.60 58 PRO E CA 1
ATOM 8114 C C . PRO E 1 61 ? 3.701 -37.136 -34.779 1.00 49.08 58 PRO E C 1
ATOM 8115 O O . PRO E 1 61 ? 4.686 -37.083 -35.514 1.00 46.19 58 PRO E O 1
ATOM 8119 N N . MET E 1 62 ? 3.785 -37.123 -33.452 1.00 40.04 59 MET E N 1
ATOM 8120 C CA . MET E 1 62 ? 5.062 -36.999 -32.750 1.00 39.89 59 MET E CA 1
ATOM 8121 C C . MET E 1 62 ? 5.737 -38.349 -32.423 1.00 38.58 59 MET E C 1
ATOM 8122 O O . MET E 1 62 ? 6.827 -38.380 -31.860 1.00 36.13 59 MET E O 1
ATOM 8127 N N . THR E 1 63 ? 5.097 -39.456 -32.783 1.00 36.24 60 THR E N 1
ATOM 8128 C CA . THR E 1 63 ? 5.613 -40.781 -32.439 1.00 38.82 60 THR E CA 1
ATOM 8129 C C . THR E 1 63 ? 7.122 -40.968 -32.674 1.00 35.37 60 THR E C 1
ATOM 8130 O O . THR E 1 63 ? 7.870 -41.276 -31.748 1.00 30.77 60 THR E O 1
ATOM 8134 N N . LYS E 1 64 ? 7.567 -40.793 -33.912 1.00 29.26 61 LYS E N 1
ATOM 8135 C CA . LYS E 1 64 ? 8.967 -41.035 -34.233 1.00 31.40 61 LYS E CA 1
ATOM 8136 C C . LYS E 1 64 ? 9.913 -40.030 -33.567 1.00 32.57 61 LYS E C 1
ATOM 8137 O O . LYS E 1 64 ? 11.074 -40.351 -33.289 1.00 27.43 61 LYS E O 1
ATOM 8143 N N . ILE E 1 65 ? 9.423 -38.821 -33.320 1.00 26.56 62 ILE E N 1
ATOM 8144 C CA . ILE E 1 65 ? 10.238 -37.814 -32.641 1.00 26.40 62 ILE E CA 1
ATOM 8145 C C . ILE E 1 65 ? 10.435 -38.154 -31.166 1.00 30.54 62 ILE E C 1
ATOM 8146 O O . ILE E 1 65 ? 11.554 -38.088 -30.649 1.00 27.85 62 ILE E O 1
ATOM 8151 N N . VAL E 1 66 ? 9.353 -38.550 -30.488 1.00 27.43 63 VAL E N 1
ATOM 8152 C CA . VAL E 1 66 ? 9.469 -38.976 -29.095 1.00 26.14 63 VAL E CA 1
ATOM 8153 C C . VAL E 1 66 ? 10.350 -40.236 -28.957 1.00 25.44 63 VAL E C 1
ATOM 8154 O O . VAL E 1 66 ? 11.149 -40.359 -28.028 1.00 25.76 63 VAL E O 1
ATOM 8158 N N . MET E 1 67 ? 10.218 -41.155 -29.902 1.00 22.99 64 MET E N 1
ATOM 8159 C CA . MET E 1 67 ? 11.053 -42.342 -29.903 1.00 26.55 64 MET E CA 1
ATOM 8160 C C . MET E 1 67 ? 12.545 -41.983 -29.993 1.00 25.39 64 MET E C 1
ATOM 8161 O O . MET E 1 67 ? 13.358 -42.537 -29.252 1.00 24.48 64 MET E O 1
ATOM 8166 N N . GLY E 1 68 ? 12.902 -41.071 -30.902 1.00 23.80 65 GLY E N 1
ATOM 8167 C CA . GLY E 1 68 ? 14.301 -40.675 -31.058 1.00 23.38 65 GLY E CA 1
ATOM 8168 C C . GLY E 1 68 ? 14.855 -39.983 -29.813 1.00 24.58 65 GLY E C 1
ATOM 8169 O O . GLY E 1 68 ? 15.964 -40.265 -29.368 1.00 26.31 65 GLY E O 1
ATOM 8170 N N . LEU E 1 69 ? 14.075 -39.074 -29.249 1.00 24.23 66 LEU E N 1
ATOM 8171 C CA . LEU E 1 69 ? 14.460 -38.385 -28.017 1.00 24.63 66 LEU E CA 1
ATOM 8172 C C . LEU E 1 69 ? 14.662 -39.327 -26.841 1.00 27.63 66 LEU E C 1
ATOM 8173 O O . LEU E 1 69 ? 15.402 -39.020 -25.910 1.00 32.25 66 LEU E O 1
ATOM 8178 N N . SER E 1 70 ? 13.979 -40.464 -26.870 1.00 23.60 67 SER E N 1
ATOM 8179 C CA . SER E 1 70 ? 13.939 -41.365 -25.730 1.00 21.80 67 SER E CA 1
ATOM 8180 C C . SER E 1 70 ? 14.904 -42.551 -25.854 1.00 24.83 67 SER E C 1
ATOM 8181 O O . SER E 1 70 ? 14.891 -43.443 -25.015 1.00 26.24 67 SER E O 1
ATOM 8184 N N . PHE E 1 71 ? 15.720 -42.580 -26.908 1.00 23.89 68 PHE E N 1
ATOM 8185 C CA . PHE E 1 71 ? 16.613 -43.729 -27.147 1.00 25.80 68 PHE E CA 1
ATOM 8186 C C . PHE E 1 71 ? 18.021 -43.596 -26.539 1.00 23.69 68 PHE E C 1
ATOM 8187 O O . PHE E 1 71 ? 18.796 -44.565 -26.549 1.00 25.98 68 PHE E O 1
ATOM 8195 N N . ALA E 1 72 ? 18.350 -42.412 -26.030 1.00 23.24 69 ALA E N 1
ATOM 8196 C CA . ALA E 1 72 ? 19.721 -42.090 -25.576 1.00 27.51 69 ALA E CA 1
ATOM 8197 C C . ALA E 1 72 ? 20.310 -43.124 -24.624 1.00 28.43 69 ALA E C 1
ATOM 8198 O O . ALA E 1 72 ? 21.521 -43.401 -24.650 1.00 24.85 69 ALA E O 1
ATOM 8200 N N . ILE E 1 73 ? 19.448 -43.701 -23.794 1.00 23.69 70 ILE E N 1
ATOM 8201 C CA . ILE E 1 73 ? 19.883 -44.678 -22.803 1.00 23.62 70 ILE E CA 1
ATOM 8202 C C . ILE E 1 73 ? 20.675 -45.822 -23.432 1.00 25.96 70 ILE E C 1
ATOM 8203 O O . ILE E 1 73 ? 21.586 -46.365 -22.801 1.00 26.12 70 ILE E O 1
ATOM 8208 N N . ALA E 1 74 ? 20.321 -46.197 -24.660 1.00 26.33 71 ALA E N 1
ATOM 8209 C CA . ALA E 1 74 ? 20.967 -47.343 -25.318 1.00 28.50 71 ALA E CA 1
ATOM 8210 C C . ALA E 1 74 ? 22.496 -47.213 -25.363 1.00 31.83 71 ALA E C 1
ATOM 8211 O O . ALA E 1 74 ? 23.210 -48.053 -24.812 1.00 30.77 71 ALA E O 1
ATOM 8213 N N . LEU E 1 75 ? 23.002 -46.147 -25.980 1.00 27.38 72 LEU E N 1
ATOM 8214 C CA . LEU E 1 75 ? 24.453 -45.967 -26.056 1.00 27.54 72 LEU E CA 1
ATOM 8215 C C . LEU E 1 75 ? 25.029 -45.327 -24.785 1.00 26.68 72 LEU E C 1
ATOM 8216 O O . LEU E 1 75 ? 26.200 -45.513 -24.475 1.00 26.14 72 LEU E O 1
ATOM 8221 N N A SER E 1 76 ? 24.210 -44.566 -24.059 0.88 24.37 73 SER E N 1
ATOM 8222 N N B SER E 1 76 ? 24.205 -44.574 -24.064 0.12 25.47 73 SER E N 1
ATOM 8223 C CA A SER E 1 76 ? 24.658 -43.949 -22.813 0.88 26.41 73 SER E CA 1
ATOM 8224 C CA B SER E 1 76 ? 24.650 -43.962 -22.819 0.12 25.60 73 SER E CA 1
ATOM 8225 C C A SER E 1 76 ? 25.097 -45.036 -21.834 0.88 24.11 73 SER E C 1
ATOM 8226 C C B SER E 1 76 ? 25.102 -45.040 -21.844 0.12 24.78 73 SER E C 1
ATOM 8227 O O A SER E 1 76 ? 26.150 -44.935 -21.211 0.88 26.13 73 SER E O 1
ATOM 8228 O O B SER E 1 76 ? 26.153 -44.923 -21.215 0.12 25.30 73 SER E O 1
ATOM 8233 N N . LEU E 1 77 ? 24.301 -46.094 -21.727 1.00 22.18 74 LEU E N 1
ATOM 8234 C CA . LEU E 1 77 ? 24.636 -47.213 -20.845 1.00 22.79 74 LEU E CA 1
ATOM 8235 C C . LEU E 1 77 ? 25.916 -47.897 -21.301 1.00 27.71 74 LEU E C 1
ATOM 8236 O O . LEU E 1 77 ? 26.804 -48.190 -20.487 1.00 27.86 74 LEU E O 1
ATOM 8241 N N . VAL E 1 78 ? 26.008 -48.169 -22.602 1.00 23.71 75 VAL E N 1
ATOM 8242 C CA . VAL E 1 78 ? 27.213 -48.813 -23.136 1.00 24.86 75 VAL E CA 1
ATOM 8243 C C . VAL E 1 78 ? 28.459 -47.987 -22.760 1.00 25.03 75 VAL E C 1
ATOM 8244 O O . VAL E 1 78 ? 29.441 -48.516 -22.237 1.00 27.24 75 VAL E O 1
ATOM 8248 N N . ILE E 1 79 ? 28.410 -46.692 -23.037 1.00 25.73 76 ILE E N 1
ATOM 8249 C CA . ILE E 1 79 ? 29.587 -45.840 -22.842 1.00 30.29 76 ILE E CA 1
ATOM 8250 C C . ILE E 1 79 ? 29.910 -45.704 -21.350 1.00 29.14 76 ILE E C 1
ATOM 8251 O O . ILE E 1 79 ? 31.067 -45.761 -20.953 1.00 29.70 76 ILE E O 1
ATOM 8256 N N . MET E 1 80 ? 28.881 -45.547 -20.520 1.00 27.02 77 MET E N 1
ATOM 8257 C CA . MET E 1 80 ? 29.105 -45.306 -19.094 1.00 28.99 77 MET E CA 1
ATOM 8258 C C . MET E 1 80 ? 29.504 -46.578 -18.331 1.00 33.10 77 MET E C 1
ATOM 8259 O O . MET E 1 80 ? 30.109 -46.488 -17.263 1.00 31.68 77 MET E O 1
ATOM 8264 N N . THR E 1 81 ? 29.181 -47.753 -18.883 1.00 27.07 78 THR E N 1
ATOM 8265 C CA . THR E 1 81 ? 29.555 -49.027 -18.256 1.00 25.79 78 THR E CA 1
ATOM 8266 C C . THR E 1 81 ? 30.844 -49.645 -18.842 1.00 28.77 78 THR E C 1
ATOM 8267 O O . THR E 1 81 ? 31.311 -50.688 -18.364 1.00 28.50 78 THR E O 1
ATOM 8271 N N . GLY E 1 82 ? 31.387 -49.028 -19.891 1.00 28.52 79 GLY E N 1
ATOM 8272 C CA . GLY E 1 82 ? 32.580 -49.531 -20.567 1.00 26.87 79 GLY E CA 1
ATOM 8273 C C . GLY E 1 82 ? 32.415 -50.911 -21.195 1.00 28.76 79 GLY E C 1
ATOM 8274 O O . GLY E 1 82 ? 33.358 -51.696 -21.217 1.00 31.92 79 GLY E O 1
ATOM 8275 N N . THR E 1 83 ? 31.223 -51.223 -21.703 1.00 24.38 80 THR E N 1
ATOM 8276 C CA . THR E 1 83 ? 30.995 -52.548 -22.275 1.00 27.15 80 THR E CA 1
ATOM 8277 C C . THR E 1 83 ? 31.170 -52.584 -23.817 1.00 31.88 80 THR E C 1
ATOM 8278 O O . THR E 1 83 ? 31.252 -51.541 -24.457 1.00 32.10 80 THR E O 1
ATOM 8282 N N . GLU E 1 84 ? 31.232 -53.789 -24.381 1.00 26.63 81 GLU E N 1
ATOM 8283 C CA . GLU E 1 84 ? 31.666 -54.037 -25.761 1.00 27.08 81 GLU E CA 1
ATOM 8284 C C . GLU E 1 84 ? 30.541 -54.079 -26.767 1.00 31.07 81 GLU E C 1
ATOM 8285 O O . GLU E 1 84 ? 29.751 -55.032 -26.791 1.00 27.77 81 GLU E O 1
ATOM 8291 N N . LEU E 1 85 ? 30.486 -53.070 -27.625 1.00 27.73 82 LEU E N 1
ATOM 8292 C CA . LEU E 1 85 ? 29.409 -52.977 -28.604 1.00 28.39 82 LEU E CA 1
ATOM 8293 C C . LEU E 1 85 ? 29.958 -53.149 -30.018 1.00 28.58 82 LEU E C 1
ATOM 8294 O O . LEU E 1 85 ? 30.855 -52.423 -30.436 1.00 26.27 82 LEU E O 1
ATOM 8299 N N . PHE E 1 86 ? 29.406 -54.110 -30.748 1.00 27.54 83 PHE E N 1
ATOM 8300 C CA . PHE E 1 86 ? 29.851 -54.390 -32.106 1.00 29.62 83 PHE E CA 1
ATOM 8301 C C . PHE E 1 86 ? 29.973 -53.125 -32.959 1.00 32.85 83 PHE E C 1
ATOM 8302 O O . PHE E 1 86 ? 31.002 -52.903 -33.599 1.00 31.24 83 PHE E O 1
ATOM 8310 N N . THR E 1 87 ? 28.916 -52.312 -32.993 1.00 29.88 84 THR E N 1
ATOM 8311 C CA . THR E 1 87 ? 28.897 -51.166 -33.903 1.00 32.15 84 THR E CA 1
ATOM 8312 C C . THR E 1 87 ? 29.994 -50.127 -33.639 1.00 30.61 84 THR E C 1
ATOM 8313 O O . THR E 1 87 ? 30.579 -49.623 -34.581 1.00 30.28 84 THR E O 1
ATOM 8317 N N . GLY E 1 88 ? 30.277 -49.822 -32.371 1.00 30.38 85 GLY E N 1
ATOM 8318 C CA . GLY E 1 88 ? 31.401 -48.950 -32.037 1.00 32.40 85 GLY E CA 1
ATOM 8319 C C . GLY E 1 88 ? 32.749 -49.574 -32.397 1.00 37.05 85 GLY E C 1
ATOM 8320 O O . GLY E 1 88 ? 33.715 -48.884 -32.748 1.00 35.50 85 GLY E O 1
ATOM 8321 N N . ASN E 1 89 ? 32.825 -50.895 -32.297 1.00 33.23 86 ASN E N 1
ATOM 8322 C CA . ASN E 1 89 ? 34.055 -51.596 -32.656 1.00 34.20 86 ASN E CA 1
ATOM 8323 C C . ASN E 1 89 ? 34.415 -51.505 -34.150 1.00 34.50 86 ASN E C 1
ATOM 8324 O O . ASN E 1 89 ? 35.571 -51.720 -34.526 1.00 35.59 86 ASN E O 1
ATOM 8329 N N . ASN E 1 90 ? 33.430 -51.187 -34.994 1.00 34.38 87 ASN E N 1
ATOM 8330 C CA . ASN E 1 90 ? 33.684 -50.983 -36.417 1.00 31.43 87 ASN E CA 1
ATOM 8331 C C . ASN E 1 90 ? 34.668 -49.820 -36.635 1.00 32.64 87 ASN E C 1
ATOM 8332 O O . ASN E 1 90 ? 35.616 -49.955 -37.389 1.00 33.66 87 ASN E O 1
ATOM 8337 N N . MET E 1 91 ? 34.447 -48.688 -35.966 1.00 30.45 88 MET E N 1
ATOM 8338 C CA . MET E 1 91 ? 35.378 -47.558 -36.060 1.00 25.22 88 MET E CA 1
ATOM 8339 C C . MET E 1 91 ? 36.689 -47.797 -35.281 1.00 33.00 88 MET E C 1
ATOM 8340 O O . MET E 1 91 ? 37.781 -47.548 -35.795 1.00 32.53 88 MET E O 1
ATOM 8345 N N . VAL E 1 92 ? 36.575 -48.259 -34.035 1.00 26.61 89 VAL E N 1
ATOM 8346 C CA . VAL E 1 92 ? 37.744 -48.400 -33.167 1.00 30.51 89 VAL E CA 1
ATOM 8347 C C . VAL E 1 92 ? 38.784 -49.367 -33.759 1.00 31.28 89 VAL E C 1
ATOM 8348 O O . VAL E 1 92 ? 39.964 -49.019 -33.892 1.00 29.30 89 VAL E O 1
ATOM 8352 N N . MET E 1 93 ? 38.342 -50.570 -34.120 1.00 29.96 90 MET E N 1
ATOM 8353 C CA . MET E 1 93 ? 39.247 -51.564 -34.688 1.00 31.64 90 MET E CA 1
ATOM 8354 C C . MET E 1 93 ? 39.830 -51.160 -36.051 1.00 35.18 90 MET E C 1
ATOM 8355 O O . MET E 1 93 ? 40.993 -51.452 -36.322 1.00 34.79 90 MET E O 1
ATOM 8360 N N . SER E 1 94 ? 39.044 -50.505 -36.908 1.00 28.75 91 SER E N 1
ATOM 8361 C CA . SER E 1 94 ? 39.573 -50.125 -38.217 1.00 32.63 91 SER E CA 1
ATOM 8362 C C . SER E 1 94 ? 40.607 -48.999 -38.092 1.00 33.05 91 SER E C 1
ATOM 8363 O O . SER E 1 94 ? 41.676 -49.069 -38.694 1.00 35.59 91 SER E O 1
ATOM 8366 N N . ALA E 1 95 ? 40.295 -47.970 -37.312 1.00 27.77 92 ALA E N 1
ATOM 8367 C CA . ALA E 1 95 ? 41.297 -46.950 -36.999 1.00 34.03 92 ALA E CA 1
ATOM 8368 C C . ALA E 1 95 ? 42.583 -47.576 -36.407 1.00 30.78 92 ALA E C 1
ATOM 8369 O O . ALA E 1 95 ? 43.697 -47.243 -36.820 1.00 29.85 92 ALA E O 1
ATOM 8371 N N . GLY E 1 96 ? 42.421 -48.484 -35.446 1.00 30.96 93 GLY E N 1
ATOM 8372 C CA . GLY E 1 96 ? 43.547 -49.146 -34.812 1.00 31.70 93 GLY E CA 1
ATOM 8373 C C . GLY E 1 96 ? 44.339 -50.032 -35.770 1.00 37.09 93 GLY E C 1
ATOM 8374 O O . GLY E 1 96 ? 45.553 -50.185 -35.643 1.00 36.50 93 GLY E O 1
ATOM 8375 N N . MET E 1 97 ? 43.643 -50.626 -36.734 1.00 34.47 94 MET E N 1
ATOM 8376 C CA . MET E 1 97 ? 44.296 -51.517 -37.679 1.00 35.06 94 MET E CA 1
ATOM 8377 C C . MET E 1 97 ? 45.101 -50.717 -38.706 1.00 33.11 94 MET E C 1
ATOM 8378 O O . MET E 1 97 ? 46.275 -51.018 -38.981 1.00 35.54 94 MET E O 1
ATOM 8383 N N . LEU E 1 98 ? 44.466 -49.686 -39.260 1.00 31.21 95 LEU E N 1
ATOM 8384 C CA . LEU E 1 98 ? 45.125 -48.758 -40.172 1.00 37.91 95 LEU E CA 1
ATOM 8385 C C . LEU E 1 98 ? 46.365 -48.158 -39.512 1.00 38.70 95 LEU E C 1
ATOM 8386 O O . LEU E 1 98 ? 47.415 -47.992 -40.152 1.00 36.61 95 LEU E O 1
ATOM 8391 N N . ASN E 1 99 ? 46.242 -47.835 -38.225 1.00 34.51 96 ASN E N 1
ATOM 8392 C CA . ASN E 1 99 ? 47.349 -47.242 -37.487 1.00 32.74 96 ASN E CA 1
ATOM 8393 C C . ASN E 1 99 ? 48.338 -48.279 -36.953 1.00 36.59 96 ASN E C 1
ATOM 8394 O O . ASN E 1 99 ? 49.236 -47.944 -36.185 1.00 39.97 96 ASN E O 1
ATOM 8399 N N . LYS E 1 100 ? 48.172 -49.531 -37.380 1.00 38.79 97 LYS E N 1
ATOM 8400 C CA . LYS E 1 100 ? 49.128 -50.608 -37.085 1.00 39.29 97 LYS E CA 1
ATOM 8401 C C . LYS E 1 100 ? 49.251 -50.977 -35.607 1.00 39.12 97 LYS E C 1
ATOM 8402 O O . LYS E 1 100 ? 50.276 -51.516 -35.186 1.00 33.06 97 LYS E O 1
ATOM 8408 N N . GLY E 1 101 ? 48.205 -50.696 -34.828 1.00 40.11 98 GLY E N 1
ATOM 8409 C CA . GLY E 1 101 ? 48.127 -51.160 -33.453 1.00 37.15 98 GLY E CA 1
ATOM 8410 C C . GLY E 1 101 ? 47.632 -52.598 -33.376 1.00 38.57 98 GLY E C 1
ATOM 8411 O O . GLY E 1 101 ? 47.989 -53.353 -32.480 1.00 34.54 98 GLY E O 1
ATOM 8412 N N . VAL E 1 102 ? 46.797 -52.985 -34.327 1.00 35.33 99 VAL E N 1
ATOM 8413 C CA . VAL E 1 102 ? 46.226 -54.320 -34.331 1.00 33.57 99 VAL E CA 1
ATOM 8414 C C . VAL E 1 102 ? 46.191 -54.785 -35.768 1.00 42.20 99 VAL E C 1
ATOM 8415 O O . VAL E 1 102 ? 46.448 -53.996 -36.678 1.00 42.75 99 VAL E O 1
ATOM 8419 N N . SER E 1 103 ? 45.866 -56.060 -35.970 1.00 39.82 100 SER E N 1
ATOM 8420 C CA . SER E 1 103 ? 45.818 -56.639 -37.304 1.00 38.50 100 SER E CA 1
ATOM 8421 C C . SER E 1 103 ? 44.388 -56.744 -37.851 1.00 38.33 100 SER E C 1
ATOM 8422 O O . SER E 1 103 ? 43.391 -56.638 -37.114 1.00 36.33 100 SER E O 1
ATOM 8425 N N . ILE E 1 104 ? 44.304 -56.950 -39.159 1.00 37.43 101 ILE E N 1
ATOM 8426 C CA . ILE E 1 104 ? 43.041 -57.234 -39.836 1.00 35.69 101 ILE E CA 1
ATOM 8427 C C . ILE E 1 104 ? 42.367 -58.465 -39.207 1.00 36.04 101 ILE E C 1
ATOM 8428 O O . ILE E 1 104 ? 41.150 -58.488 -39.004 1.00 36.45 101 ILE E O 1
ATOM 8433 N N . LYS E 1 105 ? 43.163 -59.486 -38.902 1.00 32.28 102 LYS E N 1
ATOM 8434 C CA . LYS E 1 105 ? 42.646 -60.684 -38.245 1.00 36.32 102 LYS E CA 1
ATOM 8435 C C . LYS E 1 105 ? 42.123 -60.423 -36.825 1.00 37.52 102 LYS E C 1
ATOM 8436 O O . LYS E 1 105 ? 41.152 -61.057 -36.402 1.00 37.24 102 LYS E O 1
ATOM 8442 N N . ASP E 1 106 ? 42.778 -59.521 -36.091 1.00 32.09 103 ASP E N 1
ATOM 8443 C CA . ASP E 1 106 ? 42.316 -59.114 -34.765 1.00 33.87 103 ASP E CA 1
ATOM 8444 C C . ASP E 1 106 ? 40.937 -58.477 -34.921 1.00 34.21 103 ASP E C 1
ATOM 8445 O O . ASP E 1 106 ? 40.022 -58.707 -34.128 1.00 39.85 103 ASP E O 1
ATOM 8450 N N . THR E 1 107 ? 40.809 -57.657 -35.954 1.00 35.57 104 THR E N 1
ATOM 8451 C CA . THR E 1 107 ? 39.592 -56.900 -36.206 1.00 32.43 104 THR E CA 1
ATOM 8452 C C . THR E 1 107 ? 38.405 -57.826 -36.527 1.00 34.92 104 THR E C 1
ATOM 8453 O O . THR E 1 107 ? 37.334 -57.718 -35.924 1.00 34.38 104 THR E O 1
ATOM 8457 N N . SER E 1 108 ? 38.601 -58.754 -37.455 1.00 34.19 105 SER E N 1
ATOM 8458 C CA . SER E 1 108 ? 37.524 -59.675 -37.796 1.00 41.16 105 SER E CA 1
ATOM 8459 C C . SER E 1 108 ? 37.134 -60.506 -36.569 1.00 38.99 105 SER E C 1
ATOM 8460 O O . SER E 1 108 ? 35.965 -60.847 -36.381 1.00 39.07 105 SER E O 1
ATOM 8463 N N . LYS E 1 109 ? 38.114 -60.815 -35.727 1.00 37.24 106 LYS E N 1
ATOM 8464 C CA . LYS E 1 109 ? 37.856 -61.591 -34.518 1.00 37.55 106 LYS E CA 1
ATOM 8465 C C . LYS E 1 109 ? 37.036 -60.795 -33.489 1.00 33.11 106 LYS E C 1
ATOM 8466 O O . LYS E 1 109 ? 36.056 -61.295 -32.934 1.00 32.42 106 LYS E O 1
ATOM 8472 N N . ILE E 1 110 ? 37.456 -59.567 -33.219 1.00 29.23 107 ILE E N 1
ATOM 8473 C CA . ILE E 1 110 ? 36.680 -58.671 -32.356 1.00 31.96 107 ILE E CA 1
ATOM 8474 C C . ILE E 1 110 ? 35.267 -58.427 -32.913 1.00 34.42 107 ILE E C 1
ATOM 8475 O O . ILE E 1 110 ? 34.285 -58.378 -32.163 1.00 31.52 107 ILE E O 1
ATOM 8480 N N . TRP E 1 111 ? 35.168 -58.267 -34.228 1.00 30.48 108 TRP E N 1
ATOM 8481 C CA . TRP E 1 111 ? 33.873 -58.045 -34.846 1.00 30.30 108 TRP E CA 1
ATOM 8482 C C . TRP E 1 111 ? 32.952 -59.249 -34.623 1.00 31.78 108 TRP E C 1
ATOM 8483 O O . TRP E 1 111 ? 31.809 -59.087 -34.197 1.00 30.12 108 TRP E O 1
ATOM 8494 N N . ALA E 1 112 ? 33.467 -60.453 -34.854 1.00 32.62 109 ALA E N 1
ATOM 8495 C CA . ALA E 1 112 ? 32.676 -61.670 -34.684 1.00 32.37 109 ALA E CA 1
ATOM 8496 C C . ALA E 1 112 ? 32.232 -61.928 -33.231 1.00 37.47 109 ALA E C 1
ATOM 8497 O O . ALA E 1 112 ? 31.051 -62.210 -32.965 1.00 33.48 109 ALA E O 1
ATOM 8499 N N . TYR E 1 113 ? 33.185 -61.868 -32.302 1.00 31.16 110 TYR E N 1
ATOM 8500 C CA . TYR E 1 113 ? 32.888 -62.086 -30.884 1.00 29.30 110 TYR E CA 1
ATOM 8501 C C . TYR E 1 113 ? 31.933 -61.032 -30.324 1.00 32.29 110 TYR E C 1
ATOM 8502 O O . TYR E 1 113 ? 30.981 -61.368 -29.628 1.00 34.87 110 TYR E O 1
ATOM 8511 N N . SER E 1 114 ? 32.191 -59.760 -30.608 1.00 30.61 111 SER E N 1
ATOM 8512 C CA . SER E 1 114 ? 31.316 -58.712 -30.083 1.00 26.67 111 SER E CA 1
ATOM 8513 C C . SER E 1 114 ? 29.905 -58.803 -30.704 1.00 27.73 111 SER E C 1
ATOM 8514 O O . SER E 1 114 ? 28.896 -58.607 -30.016 1.00 29.77 111 SER E O 1
ATOM 8517 N N . TRP E 1 115 ? 29.828 -59.165 -31.982 1.00 27.95 112 TRP E N 1
ATOM 8518 C CA . TRP E 1 115 ? 28.521 -59.315 -32.655 1.00 30.07 112 TRP E CA 1
ATOM 8519 C C . TRP E 1 115 ? 27.684 -60.447 -32.009 1.00 31.72 112 TRP E C 1
ATOM 8520 O O . TRP E 1 115 ? 26.502 -60.275 -31.674 1.00 27.07 112 TRP E O 1
ATOM 8531 N N . VAL E 1 116 ? 28.321 -61.594 -31.820 1.00 27.09 113 VAL E N 1
ATOM 8532 C CA . VAL E 1 116 ? 27.693 -62.752 -31.194 1.00 31.95 113 VAL E CA 1
ATOM 8533 C C . VAL E 1 116 ? 27.392 -62.515 -29.708 1.00 32.34 113 VAL E C 1
ATOM 8534 O O . VAL E 1 116 ? 26.342 -62.930 -29.214 1.00 31.94 113 VAL E O 1
ATOM 8538 N N . GLY E 1 117 ? 28.314 -61.868 -28.996 1.00 29.38 114 GLY E N 1
ATOM 8539 C CA . GLY E 1 117 ? 28.072 -61.510 -27.601 1.00 27.56 114 GLY E CA 1
ATOM 8540 C C . GLY E 1 117 ? 26.882 -60.561 -27.446 1.00 27.62 114 GLY E C 1
ATOM 8541 O O . GLY E 1 117 ? 26.036 -60.741 -26.571 1.00 30.58 114 GLY E O 1
ATOM 8542 N N . ASN E 1 118 ? 26.825 -59.542 -28.295 1.00 27.16 115 ASN E N 1
ATOM 8543 C CA . ASN E 1 118 ? 25.701 -58.614 -28.308 1.00 24.94 115 ASN E CA 1
ATOM 8544 C C . ASN E 1 118 ? 24.400 -59.381 -28.539 1.00 30.36 115 ASN E C 1
ATOM 8545 O O . ASN E 1 118 ? 23.366 -59.091 -27.920 1.00 27.79 115 ASN E O 1
ATOM 8550 N N . LEU E 1 119 ? 24.451 -60.342 -29.460 1.00 26.50 116 LEU E N 1
ATOM 8551 C CA . LEU E 1 119 ? 23.281 -61.151 -29.793 1.00 29.32 116 LEU E CA 1
ATOM 8552 C C . LEU E 1 119 ? 22.820 -61.982 -28.594 1.00 31.64 116 LEU E C 1
ATOM 8553 O O . LEU E 1 119 ? 21.630 -62.112 -28.329 1.00 32.23 116 LEU E O 1
ATOM 8558 N N . ILE E 1 120 ? 23.772 -62.554 -27.871 1.00 31.90 117 ILE E N 1
ATOM 8559 C CA . ILE E 1 120 ? 23.450 -63.268 -26.635 1.00 32.94 117 ILE E CA 1
ATOM 8560 C C . ILE E 1 120 ? 22.709 -62.383 -25.632 1.00 28.33 117 ILE E C 1
ATOM 8561 O O . ILE E 1 120 ? 21.726 -62.820 -25.007 1.00 28.94 117 ILE E O 1
ATOM 8566 N N . GLY E 1 121 ? 23.173 -61.144 -25.480 1.00 25.92 118 GLY E N 1
ATOM 8567 C CA . GLY E 1 121 ? 22.521 -60.174 -24.598 1.00 28.93 118 GLY E CA 1
ATOM 8568 C C . GLY E 1 121 ? 21.091 -59.857 -25.065 1.00 32.00 118 GLY E C 1
ATOM 8569 O O . GLY E 1 121 ? 20.149 -59.772 -24.271 1.00 29.04 118 GLY E O 1
ATOM 8570 N N . ALA E 1 122 ? 20.923 -59.683 -26.367 1.00 27.96 119 ALA E N 1
ATOM 8571 C CA . ALA E 1 122 ? 19.596 -59.453 -26.933 1.00 26.56 119 ALA E CA 1
ATOM 8572 C C . ALA E 1 122 ? 18.639 -60.635 -26.716 1.00 30.62 119 ALA E C 1
ATOM 8573 O O . ALA E 1 122 ? 17.442 -60.432 -26.455 1.00 29.25 119 ALA E O 1
ATOM 8575 N N . LEU E 1 123 ? 19.154 -61.856 -26.844 1.00 31.60 120 LEU E N 1
ATOM 8576 C CA . LEU E 1 123 ? 18.332 -63.052 -26.680 1.00 36.71 120 LEU E CA 1
ATOM 8577 C C . LEU E 1 123 ? 17.877 -63.184 -25.229 1.00 33.60 120 LEU E C 1
ATOM 8578 O O . LEU E 1 123 ? 16.711 -63.467 -24.968 1.00 35.69 120 LEU E O 1
ATOM 8583 N N . VAL E 1 124 ? 18.803 -62.978 -24.297 1.00 30.80 121 VAL E N 1
ATOM 8584 C CA . VAL E 1 124 ? 18.495 -63.036 -22.867 1.00 28.26 121 VAL E CA 1
ATOM 8585 C C . VAL E 1 124 ? 17.433 -61.991 -22.520 1.00 33.95 121 VAL E C 1
ATOM 8586 O O . VAL E 1 124 ? 16.445 -62.275 -21.817 1.00 30.62 121 VAL E O 1
ATOM 8590 N N . LEU E 1 125 ? 17.633 -60.787 -23.037 1.00 31.36 122 LEU E N 1
ATOM 8591 C CA . LEU E 1 125 ? 16.680 -59.710 -22.836 1.00 31.24 122 LEU E CA 1
ATOM 8592 C C . LEU E 1 125 ? 15.291 -60.040 -23.392 1.00 32.11 122 LEU E C 1
ATOM 8593 O O . LEU E 1 125 ? 14.274 -59.805 -22.730 1.00 29.25 122 LEU E O 1
ATOM 8598 N N . GLY E 1 126 ? 15.262 -60.578 -24.608 1.00 33.19 123 GLY E N 1
ATOM 8599 C CA . GLY E 1 126 ? 14.023 -60.941 -25.273 1.00 32.59 123 GLY E CA 1
ATOM 8600 C C . GLY E 1 126 ? 13.228 -61.954 -24.476 1.00 32.02 123 GLY E C 1
ATOM 8601 O O . GLY E 1 126 ? 12.034 -61.769 -24.267 1.00 36.00 123 GLY E O 1
ATOM 8602 N N . ILE E 1 127 ? 13.903 -63.004 -24.009 1.00 27.47 124 ILE E N 1
ATOM 8603 C CA . ILE E 1 127 ? 13.295 -64.046 -23.180 1.00 36.59 124 ILE E CA 1
ATOM 8604 C C . ILE E 1 127 ? 12.656 -63.482 -21.908 1.00 38.62 124 ILE E C 1
ATOM 8605 O O . ILE E 1 127 ? 11.488 -63.754 -21.595 1.00 34.55 124 ILE E O 1
ATOM 8610 N N . ILE E 1 128 ? 13.434 -62.692 -21.179 1.00 28.39 125 ILE E N 1
ATOM 8611 C CA . ILE E 1 128 ? 12.981 -62.090 -19.939 1.00 35.61 125 ILE E CA 1
ATOM 8612 C C . ILE E 1 128 ? 11.848 -61.072 -20.169 1.00 33.02 125 ILE E C 1
ATOM 8613 O O . ILE E 1 128 ? 10.858 -61.047 -19.426 1.00 32.86 125 ILE E O 1
ATOM 8618 N N . PHE E 1 129 ? 11.982 -60.243 -21.202 1.00 33.21 126 PHE E N 1
ATOM 8619 C CA . PHE E 1 129 ? 10.920 -59.292 -21.535 1.00 30.97 126 PHE E CA 1
ATOM 8620 C C . PHE E 1 129 ? 9.642 -60.042 -21.905 1.00 29.30 126 PHE E C 1
ATOM 8621 O O . PHE E 1 129 ? 8.549 -59.675 -21.461 1.00 34.74 126 PHE E O 1
ATOM 8629 N N . VAL E 1 130 ? 9.753 -61.106 -22.692 1.00 27.78 127 VAL E N 1
ATOM 8630 C CA . VAL E 1 130 ? 8.534 -61.878 -22.995 1.00 30.45 127 VAL E CA 1
ATOM 8631 C C . VAL E 1 130 ? 7.898 -62.432 -21.704 1.00 33.84 127 VAL E C 1
ATOM 8632 O O . VAL E 1 130 ? 6.675 -62.349 -21.515 1.00 36.53 127 VAL E O 1
ATOM 8636 N N . GLY E 1 131 ? 8.737 -62.937 -20.801 1.00 36.87 128 GLY E N 1
ATOM 8637 C CA . GLY E 1 131 ? 8.297 -63.390 -19.487 1.00 36.71 128 GLY E CA 1
ATOM 8638 C C . GLY E 1 131 ? 7.531 -62.368 -18.638 1.00 37.63 128 GLY E C 1
ATOM 8639 O O . GLY E 1 131 ? 6.754 -62.755 -17.769 1.00 33.60 128 GLY E O 1
ATOM 8640 N N . THR E 1 132 ? 7.740 -61.069 -18.860 1.00 30.16 129 THR E N 1
ATOM 8641 C CA . THR E 1 132 ? 7.006 -60.064 -18.084 1.00 30.78 129 THR E CA 1
ATOM 8642 C C . THR E 1 132 ? 5.510 -60.064 -18.414 1.00 32.15 129 THR E C 1
ATOM 8643 O O . THR E 1 132 ? 4.716 -59.469 -17.683 1.00 31.19 129 THR E O 1
ATOM 8647 N N . GLY E 1 133 ? 5.147 -60.670 -19.545 1.00 32.02 130 GLY E N 1
ATOM 8648 C CA . GLY E 1 133 ? 3.772 -60.640 -20.023 1.00 36.11 130 GLY E CA 1
ATOM 8649 C C . GLY E 1 133 ? 3.442 -59.345 -20.757 1.00 34.21 130 GLY E C 1
ATOM 8650 O O . GLY E 1 133 ? 2.335 -59.185 -21.261 1.00 36.24 130 GLY E O 1
ATOM 8651 N N . LEU E 1 134 ? 4.409 -58.428 -20.842 1.00 30.84 131 LEU E N 1
ATOM 8652 C CA . LEU E 1 134 ? 4.172 -57.109 -21.429 1.00 36.03 131 LEU E CA 1
ATOM 8653 C C . LEU E 1 134 ? 3.972 -57.072 -22.963 1.00 34.36 131 LEU E C 1
ATOM 8654 O O . LEU E 1 134 ? 3.518 -56.059 -23.512 1.00 33.30 131 LEU E O 1
ATOM 8659 N N . VAL E 1 135 ? 4.324 -58.147 -23.661 1.00 30.99 132 VAL E N 1
ATOM 8660 C CA . VAL E 1 135 ? 3.936 -58.253 -25.082 1.00 32.39 132 VAL E CA 1
ATOM 8661 C C . VAL E 1 135 ? 2.999 -59.428 -25.357 1.00 37.80 132 VAL E C 1
ATOM 8662 O O . VAL E 1 135 ? 3.015 -59.998 -26.448 1.00 44.11 132 VAL E O 1
ATOM 8666 N N . ASP E 1 136 ? 2.177 -59.782 -24.371 1.00 36.39 133 ASP E N 1
ATOM 8667 C CA . ASP E 1 136 ? 1.118 -60.772 -24.584 1.00 40.44 133 ASP E CA 1
ATOM 8668 C C . ASP E 1 136 ? 0.079 -60.263 -25.593 1.00 43.46 133 ASP E C 1
ATOM 8669 O O . ASP E 1 136 ? -0.346 -60.997 -26.477 1.00 47.13 133 ASP E O 1
ATOM 8674 N N . LYS E 1 137 ? -0.339 -59.010 -25.446 1.00 39.39 134 LYS E N 1
ATOM 8675 C CA . LYS E 1 137 ? -1.335 -58.417 -26.336 1.00 40.56 134 LYS E CA 1
ATOM 8676 C C . LYS E 1 137 ? -1.333 -56.908 -26.161 1.00 41.33 134 LYS E C 1
ATOM 8677 O O . LYS E 1 137 ? -0.771 -56.395 -25.198 1.00 38.56 134 LYS E O 1
ATOM 8683 N N . GLY E 1 138 ? -1.977 -56.200 -27.084 1.00 40.02 135 GLY E N 1
ATOM 8684 C CA . GLY E 1 138 ? -2.097 -54.759 -26.982 1.00 40.54 135 GLY E CA 1
ATOM 8685 C C . GLY E 1 138 ? -1.131 -53.995 -27.867 1.00 40.86 135 GLY E C 1
ATOM 8686 O O . GLY E 1 138 ? -0.340 -54.586 -28.602 1.00 39.21 135 GLY E O 1
ATOM 8687 N N . PRO E 1 139 ? -1.205 -52.659 -27.810 1.00 41.58 136 PRO E N 1
ATOM 8688 C CA . PRO E 1 139 ? -0.452 -51.832 -28.756 1.00 39.21 136 PRO E CA 1
ATOM 8689 C C . PRO E 1 139 ? 1.062 -52.040 -28.733 1.00 38.29 136 PRO E C 1
ATOM 8690 O O . PRO E 1 139 ? 1.693 -51.916 -29.788 1.00 36.18 136 PRO E O 1
ATOM 8694 N N . VAL E 1 140 ? 1.650 -52.344 -27.582 1.00 32.61 137 VAL E N 1
ATOM 8695 C CA . VAL E 1 140 ? 3.090 -52.524 -27.565 1.00 33.68 137 VAL E CA 1
ATOM 8696 C C . VAL E 1 140 ? 3.430 -53.823 -28.298 1.00 35.95 137 VAL E C 1
ATOM 8697 O O . VAL E 1 140 ? 4.316 -53.835 -29.146 1.00 30.78 137 VAL E O 1
ATOM 8701 N N . ALA E 1 141 ? 2.717 -54.907 -27.986 1.00 32.20 138 ALA E N 1
ATOM 8702 C CA . ALA E 1 141 ? 2.935 -56.167 -28.694 1.00 31.27 138 ALA E CA 1
ATOM 8703 C C . ALA E 1 141 ? 2.774 -55.964 -30.205 1.00 36.61 138 ALA E C 1
ATOM 8704 O O . ALA E 1 141 ? 3.563 -56.485 -31.002 1.00 37.53 138 ALA E O 1
ATOM 8706 N N . GLU E 1 142 ? 1.770 -55.183 -30.597 1.00 34.98 139 GLU E N 1
ATOM 8707 C CA . GLU E 1 142 ? 1.499 -54.972 -32.017 1.00 35.78 139 GLU E CA 1
ATOM 8708 C C . GLU E 1 142 ? 2.581 -54.121 -32.685 1.00 38.65 139 GLU E C 1
ATOM 8709 O O . GLU E 1 142 ? 2.931 -54.346 -33.847 1.00 37.26 139 GLU E O 1
ATOM 8715 N N . PHE E 1 143 ? 3.122 -53.162 -31.947 1.00 31.43 140 PHE E N 1
ATOM 8716 C CA . PHE E 1 143 ? 4.200 -52.340 -32.478 1.00 31.13 140 PHE E CA 1
ATOM 8717 C C . PHE E 1 143 ? 5.476 -53.174 -32.753 1.00 33.78 140 PHE E C 1
ATOM 8718 O O . PHE E 1 143 ? 6.122 -52.984 -33.773 1.00 31.49 140 PHE E O 1
ATOM 8726 N N . PHE E 1 144 ? 5.834 -54.091 -31.853 1.00 32.13 141 PHE E N 1
ATOM 8727 C CA . PHE E 1 144 ? 6.953 -55.011 -32.109 1.00 33.10 141 PHE E CA 1
ATOM 8728 C C . PHE E 1 144 ? 6.706 -55.886 -33.326 1.00 36.22 141 PHE E C 1
ATOM 8729 O O . PHE E 1 144 ? 7.582 -56.029 -34.194 1.00 35.03 141 PHE E O 1
ATOM 8737 N N . ALA E 1 145 ? 5.522 -56.500 -33.371 1.00 30.07 142 ALA E N 1
ATOM 8738 C CA . ALA E 1 145 ? 5.166 -57.412 -34.453 1.00 33.67 142 ALA E CA 1
ATOM 8739 C C . ALA E 1 145 ? 5.168 -56.733 -35.817 1.00 40.72 142 ALA E C 1
ATOM 8740 O O . ALA E 1 145 ? 5.663 -57.294 -36.798 1.00 41.77 142 ALA E O 1
ATOM 8742 N N . ASN E 1 146 ? 4.596 -55.533 -35.880 1.00 31.40 143 ASN E N 1
ATOM 8743 C CA . ASN E 1 146 ? 4.482 -54.804 -37.139 1.00 36.24 143 ASN E CA 1
ATOM 8744 C C . ASN E 1 146 ? 5.825 -54.236 -37.599 1.00 39.76 143 ASN E C 1
ATOM 8745 O O . ASN E 1 146 ? 6.132 -54.237 -38.786 1.00 38.11 143 ASN E O 1
ATOM 8750 N N . THR E 1 147 ? 6.622 -53.748 -36.653 1.00 33.89 144 THR E N 1
ATOM 8751 C CA . THR E 1 147 ? 7.954 -53.242 -36.975 1.00 35.49 144 THR E CA 1
ATOM 8752 C C . THR E 1 147 ? 8.891 -54.387 -37.399 1.00 35.37 144 THR E C 1
ATOM 8753 O O . THR E 1 147 ? 9.612 -54.269 -38.379 1.00 36.21 144 THR E O 1
ATOM 8757 N N . ALA E 1 148 ? 8.862 -55.503 -36.682 1.00 33.08 145 ALA E N 1
ATOM 8758 C CA . ALA E 1 148 ? 9.699 -56.642 -37.047 1.00 34.05 145 ALA E CA 1
ATOM 8759 C C . ALA E 1 148 ? 9.366 -57.115 -38.467 1.00 37.91 145 ALA E C 1
ATOM 8760 O O . ALA E 1 148 ? 10.256 -57.485 -39.243 1.00 35.41 145 ALA E O 1
ATOM 8762 N N . ALA E 1 149 ? 8.081 -57.067 -38.808 1.00 35.65 146 ALA E N 1
ATOM 8763 C CA . ALA E 1 149 ? 7.610 -57.501 -40.117 1.00 39.89 146 ALA E CA 1
ATOM 8764 C C . ALA E 1 149 ? 8.062 -56.568 -41.241 1.00 40.00 146 ALA E C 1
ATOM 8765 O O . ALA E 1 149 ? 8.542 -57.023 -42.275 1.00 40.31 146 ALA E O 1
ATOM 8767 N N . SER E 1 150 ? 7.921 -55.264 -41.039 1.00 35.66 147 SER E N 1
ATOM 8768 C CA . SER E 1 150 ? 8.284 -54.303 -42.083 1.00 40.66 147 SER E CA 1
ATOM 8769 C C . SER E 1 150 ? 9.803 -54.209 -42.271 1.00 41.26 147 SER E C 1
ATOM 8770 O O . SER E 1 150 ? 10.285 -54.034 -43.387 1.00 45.34 147 SER E O 1
ATOM 8773 N N . GLU E 1 151 ? 10.549 -54.306 -41.172 1.00 34.06 148 GLU E N 1
ATOM 8774 C CA . GLU E 1 151 ? 12.006 -54.380 -41.237 1.00 35.84 148 GLU E CA 1
ATOM 8775 C C . GLU E 1 151 ? 12.487 -55.582 -42.059 1.00 37.31 148 GLU E C 1
ATOM 8776 O O . GLU E 1 151 ? 13.479 -55.493 -42.780 1.00 39.39 148 GLU E O 1
ATOM 8782 N N . ALA E 1 152 ? 11.796 -56.711 -41.933 1.00 33.61 149 ALA E N 1
ATOM 8783 C CA . ALA E 1 152 ? 12.243 -57.936 -42.595 1.00 40.67 149 ALA E CA 1
ATOM 8784 C C . ALA E 1 152 ? 11.908 -57.946 -44.083 1.00 45.17 149 ALA E C 1
ATOM 8785 O O . ALA E 1 152 ? 12.440 -58.757 -44.836 1.00 54.53 149 ALA E O 1
ATOM 8787 N N . SER E 1 153 ? 11.038 -57.034 -44.507 1.00 45.19 150 SER E N 1
ATOM 8788 C CA . SER E 1 153 ? 10.602 -56.996 -45.900 1.00 49.65 150 SER E CA 1
ATOM 8789 C C . SER E 1 153 ? 11.190 -55.817 -46.688 1.00 48.11 150 SER E C 1
ATOM 8790 O O . SER E 1 153 ? 10.949 -55.689 -47.882 1.00 42.52 150 SER E O 1
ATOM 8793 N N . MET E 1 154 ? 11.974 -54.966 -46.033 1.00 39.19 151 MET E N 1
ATOM 8794 C CA . MET E 1 154 ? 12.580 -53.832 -46.730 1.00 40.02 151 MET E CA 1
ATOM 8795 C C . MET E 1 154 ? 13.679 -54.295 -47.697 1.00 40.44 151 MET E C 1
ATOM 8796 O O . MET E 1 154 ? 14.428 -55.223 -47.389 1.00 41.67 151 MET E O 1
ATOM 8801 N N . PRO E 1 155 ? 13.790 -53.644 -48.869 1.00 39.41 152 PRO E N 1
ATOM 8802 C CA . PRO E 1 155 ? 14.827 -54.076 -49.823 1.00 40.93 152 PRO E CA 1
ATOM 8803 C C . PRO E 1 155 ? 16.238 -53.955 -49.240 1.00 42.56 152 PRO E C 1
ATOM 8804 O O . PRO E 1 155 ? 16.504 -53.095 -48.386 1.00 40.62 152 PRO E O 1
ATOM 8808 N N . PHE E 1 156 ? 17.132 -54.828 -49.693 1.00 33.65 153 PHE E N 1
ATOM 8809 C CA . PHE E 1 156 ? 18.491 -54.905 -49.161 1.00 34.78 153 PHE E CA 1
ATOM 8810 C C . PHE E 1 156 ? 19.231 -53.573 -49.231 1.00 35.01 153 PHE E C 1
ATOM 8811 O O . PHE E 1 156 ? 19.898 -53.160 -48.283 1.00 37.01 153 PHE E O 1
ATOM 8819 N N . THR E 1 157 ? 19.123 -52.906 -50.371 1.00 34.22 154 THR E N 1
ATOM 8820 C CA . THR E 1 157 ? 19.850 -51.668 -50.598 1.00 37.41 154 THR E CA 1
ATOM 8821 C C . THR E 1 157 ? 19.430 -50.571 -49.600 1.00 41.80 154 THR E C 1
ATOM 8822 O O . THR E 1 157 ? 20.266 -49.840 -49.066 1.00 43.31 154 THR E O 1
ATOM 8826 N N . ALA E 1 158 ? 18.132 -50.465 -49.357 1.00 35.00 155 ALA E N 1
ATOM 8827 C CA . ALA E 1 158 ? 17.613 -49.487 -48.413 1.00 35.35 155 ALA E CA 1
ATOM 8828 C C . ALA E 1 158 ? 18.158 -49.763 -47.003 1.00 31.50 155 ALA E C 1
ATOM 8829 O O . ALA E 1 158 ? 18.600 -48.854 -46.313 1.00 34.22 155 ALA E O 1
ATOM 8831 N N . LEU E 1 159 ? 18.132 -51.023 -46.587 1.00 33.47 156 LEU E N 1
ATOM 8832 C CA . LEU E 1 159 ? 18.650 -51.387 -45.259 1.00 34.52 156 LEU E CA 1
ATOM 8833 C C . LEU E 1 159 ? 20.139 -51.102 -45.121 1.00 33.80 156 LEU E C 1
ATOM 8834 O O . LEU E 1 159 ? 20.588 -50.629 -44.083 1.00 32.05 156 LEU E O 1
ATOM 8839 N N . PHE E 1 160 ? 20.891 -51.411 -46.177 1.00 30.89 157 PHE E N 1
ATOM 8840 C CA . PHE E 1 160 ? 22.328 -51.221 -46.206 1.00 31.63 157 PHE E CA 1
ATOM 8841 C C . PHE E 1 160 ? 22.719 -49.746 -46.059 1.00 36.75 157 PHE E C 1
ATOM 8842 O O . PHE E 1 160 ? 23.570 -49.397 -45.230 1.00 33.24 157 PHE E O 1
ATOM 8850 N N . PHE E 1 161 ? 22.088 -48.869 -46.840 1.00 31.22 158 PHE E N 1
ATOM 8851 C CA . PHE E 1 161 ? 22.410 -47.449 -46.739 1.00 30.49 158 PHE E CA 1
ATOM 8852 C C . PHE E 1 161 ? 21.958 -46.862 -45.400 1.00 32.91 158 PHE E C 1
ATOM 8853 O O . PHE E 1 161 ? 22.616 -45.969 -44.841 1.00 29.57 158 PHE E O 1
ATOM 8861 N N . ARG E 1 162 ? 20.824 -47.346 -44.896 1.00 28.61 159 ARG E N 1
ATOM 8862 C CA . ARG E 1 162 ? 20.357 -46.942 -43.559 1.00 29.58 159 ARG E CA 1
ATOM 8863 C C . ARG E 1 162 ? 21.332 -47.379 -42.467 1.00 27.61 159 ARG E C 1
ATOM 8864 O O . ARG E 1 162 ? 21.493 -46.680 -41.462 1.00 25.85 159 ARG E O 1
ATOM 8872 N N . GLY E 1 163 ? 21.967 -48.542 -42.664 1.00 27.43 160 GLY E N 1
ATOM 8873 C CA . GLY E 1 163 ? 22.977 -49.034 -41.737 1.00 26.99 160 GLY E CA 1
ATOM 8874 C C . GLY E 1 163 ? 24.240 -48.167 -41.787 1.00 32.51 160 GLY E C 1
ATOM 8875 O O . GLY E 1 163 ? 24.895 -47.917 -40.764 1.00 28.23 160 GLY E O 1
ATOM 8876 N N . ILE E 1 164 ? 24.596 -47.700 -42.980 1.00 30.37 161 ILE E N 1
ATOM 8877 C CA . ILE E 1 164 ? 25.738 -46.797 -43.100 1.00 30.73 161 ILE E CA 1
ATOM 8878 C C . ILE E 1 164 ? 25.526 -45.538 -42.267 1.00 28.93 161 ILE E C 1
ATOM 8879 O O . ILE E 1 164 ? 26.369 -45.166 -41.455 1.00 28.48 161 ILE E O 1
ATOM 8884 N N . LEU E 1 165 ? 24.393 -44.875 -42.470 1.00 28.28 162 LEU E N 1
ATOM 8885 C CA . LEU E 1 165 ? 24.162 -43.595 -41.816 1.00 27.33 162 LEU E CA 1
ATOM 8886 C C . LEU E 1 165 ? 23.982 -43.765 -40.318 1.00 31.61 162 LEU E C 1
ATOM 8887 O O . LEU E 1 165 ? 24.372 -42.906 -39.540 1.00 28.83 162 LEU E O 1
ATOM 8892 N N . CYS E 1 166 ? 23.376 -44.871 -39.916 1.00 27.96 163 CYS E N 1
ATOM 8893 C CA . CYS E 1 166 ? 23.227 -45.156 -38.500 1.00 27.61 163 CYS E CA 1
ATOM 8894 C C . CYS E 1 166 ? 24.578 -45.272 -37.794 1.00 30.96 163 CYS E C 1
ATOM 8895 O O . CYS E 1 166 ? 24.775 -44.684 -36.736 1.00 28.04 163 CYS E O 1
ATOM 8898 N N . ASN E 1 167 ? 25.503 -46.049 -38.358 1.00 24.71 164 ASN E N 1
ATOM 8899 C CA . ASN E 1 167 ? 26.779 -46.226 -37.690 1.00 28.52 164 ASN E CA 1
ATOM 8900 C C . ASN E 1 167 ? 27.726 -45.029 -37.820 1.00 30.44 164 ASN E C 1
ATOM 8901 O O . ASN E 1 167 ? 28.620 -44.849 -36.995 1.00 29.18 164 ASN E O 1
ATOM 8906 N N . ILE E 1 168 ? 27.522 -44.186 -38.827 1.00 23.05 165 ILE E N 1
ATOM 8907 C CA . ILE E 1 168 ? 28.250 -42.919 -38.824 1.00 24.77 165 ILE E CA 1
ATOM 8908 C C . ILE E 1 168 ? 27.859 -42.190 -37.531 1.00 30.27 165 ILE E C 1
ATOM 8909 O O . ILE E 1 168 ? 28.720 -41.717 -36.779 1.00 30.71 165 ILE E O 1
ATOM 8914 N N . LEU E 1 169 ? 26.554 -42.136 -37.262 1.00 25.35 166 LEU E N 1
ATOM 8915 C CA . LEU E 1 169 ? 26.046 -41.463 -36.063 1.00 27.30 166 LEU E CA 1
ATOM 8916 C C . LEU E 1 169 ? 26.447 -42.168 -34.758 1.00 29.68 166 LEU E C 1
ATOM 8917 O O . LEU E 1 169 ? 26.846 -41.519 -33.801 1.00 25.79 166 LEU E O 1
ATOM 8922 N N . VAL E 1 170 ? 26.362 -43.493 -34.715 1.00 24.84 167 VAL E N 1
ATOM 8923 C CA . VAL E 1 170 ? 26.754 -44.188 -33.492 1.00 30.31 167 VAL E CA 1
ATOM 8924 C C . VAL E 1 170 ? 28.264 -44.069 -33.213 1.00 32.60 167 VAL E C 1
ATOM 8925 O O . VAL E 1 170 ? 28.683 -43.785 -32.075 1.00 27.78 167 VAL E O 1
ATOM 8929 N N . CYS E 1 171 ? 29.075 -44.285 -34.251 1.00 25.88 168 CYS E N 1
ATOM 8930 C CA . CYS E 1 171 ? 30.518 -44.194 -34.111 1.00 28.10 168 CYS E CA 1
ATOM 8931 C C . CYS E 1 171 ? 30.988 -42.777 -33.854 1.00 31.76 168 CYS E C 1
ATOM 8932 O O . CYS E 1 171 ? 31.967 -42.593 -33.125 1.00 30.64 168 CYS E O 1
ATOM 8935 N N . VAL E 1 172 ? 30.311 -41.776 -34.433 1.00 24.72 169 VAL E N 1
ATOM 8936 C CA . VAL E 1 172 ? 30.713 -40.394 -34.160 1.00 30.43 169 VAL E CA 1
ATOM 8937 C C . VAL E 1 172 ? 30.395 -40.021 -32.712 1.00 28.10 169 VAL E C 1
ATOM 8938 O O . VAL E 1 172 ? 31.125 -39.249 -32.095 1.00 30.05 169 VAL E O 1
ATOM 8942 N N . SER E 1 173 ? 29.337 -40.597 -32.153 1.00 30.76 170 SER E N 1
ATOM 8943 C CA . SER E 1 173 ? 29.058 -40.335 -30.739 1.00 31.39 170 SER E CA 1
ATOM 8944 C C . SER E 1 173 ? 30.159 -40.988 -29.866 1.00 31.06 170 SER E C 1
ATOM 8945 O O . SER E 1 173 ? 30.598 -40.416 -28.857 1.00 33.44 170 SER E O 1
ATOM 8948 N N . VAL E 1 174 ? 30.649 -42.147 -30.297 1.00 24.86 171 VAL E N 1
ATOM 8949 C CA . VAL E 1 174 ? 31.755 -42.809 -29.608 1.00 27.43 171 VAL E CA 1
ATOM 8950 C C . VAL E 1 174 ? 33.028 -41.988 -29.766 1.00 31.91 171 VAL E C 1
ATOM 8951 O O . VAL E 1 174 ? 33.792 -41.813 -28.808 1.00 30.87 171 VAL E O 1
ATOM 8955 N N . LEU E 1 175 ? 33.250 -41.469 -30.973 1.00 26.63 172 LEU E N 1
ATOM 8956 C CA . LEU E 1 175 ? 34.384 -40.579 -31.220 1.00 25.63 172 LEU E CA 1
ATOM 8957 C C . LEU E 1 175 ? 34.363 -39.352 -30.301 1.00 30.15 172 LEU E C 1
ATOM 8958 O O . LEU E 1 175 ? 35.397 -38.975 -29.734 1.00 30.39 172 LEU E O 1
ATOM 8963 N N . CYS E 1 176 ? 33.200 -38.703 -30.187 1.00 28.74 173 CYS E N 1
ATOM 8964 C CA . CYS E 1 176 ? 33.054 -37.564 -29.277 1.00 29.45 173 CYS E CA 1
ATOM 8965 C C . CYS E 1 176 ? 33.454 -37.927 -27.852 1.00 27.87 173 CYS E C 1
ATOM 8966 O O . CYS E 1 176 ? 34.085 -37.132 -27.169 1.00 28.46 173 CYS E O 1
ATOM 8969 N N . SER E 1 177 ? 33.084 -39.128 -27.418 1.00 23.79 174 SER E N 1
ATOM 8970 C CA . SER E 1 177 ? 33.411 -39.590 -26.079 1.00 33.67 174 SER E CA 1
ATOM 8971 C C . SER E 1 177 ? 34.918 -39.780 -25.882 1.00 35.47 174 SER E C 1
ATOM 8972 O O . SER E 1 177 ? 35.410 -39.728 -24.757 1.00 31.84 174 SER E O 1
ATOM 8975 N N . PHE E 1 178 ? 35.654 -40.020 -26.962 1.00 29.14 175 PHE E N 1
ATOM 8976 C CA . PHE E 1 178 ? 37.108 -40.064 -26.851 1.00 30.16 175 PHE E CA 1
ATOM 8977 C C . PHE E 1 178 ? 37.697 -38.653 -26.848 1.00 32.73 175 PHE E C 1
ATOM 8978 O O . PHE E 1 178 ? 38.847 -38.450 -26.469 1.00 36.82 175 PHE E O 1
ATOM 8986 N N . ARG E 1 179 ? 36.925 -37.678 -27.309 1.00 29.45 176 ARG E N 1
ATOM 8987 C CA . ARG E 1 179 ? 37.456 -36.322 -27.460 1.00 31.68 176 ARG E CA 1
ATOM 8988 C C . ARG E 1 179 ? 37.101 -35.364 -26.303 1.00 38.45 176 ARG E C 1
ATOM 8989 O O . ARG E 1 179 ? 37.499 -34.198 -26.302 1.00 36.79 176 ARG E O 1
ATOM 8997 N N . THR E 1 180 ? 36.360 -35.843 -25.315 1.00 30.13 177 THR E N 1
ATOM 8998 C CA . THR E 1 180 ? 36.065 -34.989 -24.164 1.00 32.82 177 THR E CA 1
ATOM 8999 C C . THR E 1 180 ? 36.323 -35.746 -22.861 1.00 31.22 177 THR E C 1
ATOM 9000 O O . THR E 1 180 ? 36.199 -36.964 -22.811 1.00 33.86 177 THR E O 1
ATOM 9004 N N . ASN E 1 181 ? 36.639 -35.014 -21.806 1.00 29.60 178 ASN E N 1
ATOM 9005 C CA . ASN E 1 181 ? 36.710 -35.592 -20.469 1.00 35.59 178 ASN E CA 1
ATOM 9006 C C . ASN E 1 181 ? 35.428 -35.387 -19.660 1.00 39.00 178 ASN E C 1
ATOM 9007 O O . ASN E 1 181 ? 35.344 -35.842 -18.525 1.00 37.77 178 ASN E O 1
ATOM 9012 N N . SER E 1 182 ? 34.448 -34.691 -20.238 1.00 29.87 179 SER E N 1
ATOM 9013 C CA . SER E 1 182 ? 33.153 -34.469 -19.573 1.00 28.32 179 SER E CA 1
ATOM 9014 C C . SER E 1 182 ? 32.136 -35.610 -19.849 1.00 30.15 179 SER E C 1
ATOM 9015 O O . SER E 1 182 ? 31.660 -35.783 -20.979 1.00 31.19 179 SER E O 1
ATOM 9018 N N . ASP E 1 183 ? 31.801 -36.391 -18.820 1.00 26.46 180 ASP E N 1
ATOM 9019 C CA . ASP E 1 183 ? 30.780 -37.453 -18.958 1.00 29.92 180 ASP E CA 1
ATOM 9020 C C . ASP E 1 183 ? 29.403 -36.904 -19.345 1.00 23.14 180 ASP E C 1
ATOM 9021 O O . ASP E 1 183 ? 28.654 -37.520 -20.103 1.00 23.43 180 ASP E O 1
ATOM 9026 N N . THR E 1 184 ? 29.059 -35.742 -18.824 1.00 22.33 181 THR E N 1
ATOM 9027 C CA . THR E 1 184 ? 27.778 -35.142 -19.223 1.00 25.34 181 THR E CA 1
ATOM 9028 C C . THR E 1 184 ? 27.769 -34.783 -20.732 1.00 24.46 181 THR E C 1
ATOM 9029 O O . THR E 1 184 ? 26.777 -34.987 -21.423 1.00 27.63 181 THR E O 1
ATOM 9033 N N . ALA E 1 185 ? 28.874 -34.221 -21.222 1.00 23.90 182 ALA E N 1
ATOM 9034 C CA . ALA E 1 185 ? 29.008 -33.888 -22.639 1.00 25.57 182 ALA E CA 1
ATOM 9035 C C . ALA E 1 185 ? 28.898 -35.143 -23.492 1.00 27.50 182 ALA E C 1
ATOM 9036 O O . ALA E 1 185 ? 28.226 -35.143 -24.526 1.00 29.05 182 ALA E O 1
ATOM 9038 N N . LYS E 1 186 ? 29.516 -36.230 -23.029 1.00 24.86 183 LYS E N 1
ATOM 9039 C CA . LYS E 1 186 ? 29.419 -37.516 -23.716 1.00 23.36 183 LYS E CA 1
ATOM 9040 C C . LYS E 1 186 ? 27.979 -37.954 -23.869 1.00 24.27 183 LYS E C 1
ATOM 9041 O O . LYS E 1 186 ? 27.538 -38.370 -24.954 1.00 22.67 183 LYS E O 1
ATOM 9047 N N . ILE E 1 187 ? 27.245 -37.882 -22.764 1.00 22.80 184 ILE E N 1
ATOM 9048 C CA . ILE E 1 187 ? 25.856 -38.323 -22.758 1.00 23.61 184 ILE E CA 1
ATOM 9049 C C . ILE E 1 187 ? 24.998 -37.422 -23.662 1.00 28.47 184 ILE E C 1
ATOM 9050 O O . ILE E 1 187 ? 24.157 -37.901 -24.420 1.00 25.67 184 ILE E O 1
ATOM 9055 N N . ILE E 1 188 ? 25.217 -36.117 -23.580 1.00 22.13 185 ILE E N 1
ATOM 9056 C CA . ILE E 1 188 ? 24.486 -35.189 -24.443 1.00 23.80 185 ILE E CA 1
ATOM 9057 C C . ILE E 1 188 ? 24.736 -35.460 -25.944 1.00 29.32 185 ILE E C 1
ATOM 9058 O O . ILE E 1 188 ? 23.794 -35.455 -26.746 1.00 23.01 185 ILE E O 1
ATOM 9063 N N . MET E 1 189 ? 25.998 -35.671 -26.325 1.00 25.84 186 MET E N 1
ATOM 9064 C CA . MET E 1 189 ? 26.311 -35.982 -27.720 1.00 23.07 186 MET E CA 1
ATOM 9065 C C . MET E 1 189 ? 25.666 -37.326 -28.119 1.00 28.02 186 MET E C 1
ATOM 9066 O O . MET E 1 189 ? 25.160 -37.484 -29.226 1.00 28.65 186 MET E O 1
ATOM 9071 N N . ILE E 1 190 ? 25.695 -38.295 -27.216 1.00 22.45 187 ILE E N 1
ATOM 9072 C CA . ILE E 1 190 ? 25.029 -39.578 -27.474 1.00 21.15 187 ILE E CA 1
ATOM 9073 C C . ILE E 1 190 ? 23.526 -39.362 -27.675 1.00 24.72 187 ILE E C 1
ATOM 9074 O O . ILE E 1 190 ? 22.913 -39.909 -28.600 1.00 26.14 187 ILE E O 1
ATOM 9079 N N . PHE E 1 191 ? 22.936 -38.554 -26.804 1.00 23.71 188 PHE E N 1
ATOM 9080 C CA . PHE E 1 191 ? 21.514 -38.242 -26.907 1.00 25.05 188 PHE E CA 1
ATOM 9081 C C . PHE E 1 191 ? 21.190 -37.631 -28.286 1.00 28.31 188 PHE E C 1
ATOM 9082 O O . PHE E 1 191 ? 20.233 -38.047 -28.938 1.00 24.01 188 PHE E O 1
ATOM 9090 N N . LEU E 1 192 ? 21.984 -36.651 -28.724 1.00 21.92 189 LEU E N 1
ATOM 9091 C CA . LEU E 1 192 ? 21.753 -36.006 -30.025 1.00 25.66 189 LEU E CA 1
ATOM 9092 C C . LEU E 1 192 ? 21.900 -36.977 -31.198 1.00 24.85 189 LEU E C 1
ATOM 9093 O O . LEU E 1 192 ? 21.104 -36.968 -32.133 1.00 25.21 189 LEU E O 1
ATOM 9098 N N . CYS E 1 193 ? 22.931 -37.811 -31.152 1.00 23.94 190 CYS E N 1
ATOM 9099 C CA . CYS E 1 193 ? 23.203 -38.710 -32.260 1.00 22.66 190 CYS E CA 1
ATOM 9100 C C . CYS E 1 193 ? 22.151 -39.820 -32.385 1.00 25.81 190 CYS E C 1
ATOM 9101 O O . CYS E 1 193 ? 21.777 -40.191 -33.486 1.00 23.22 190 CYS E O 1
ATOM 9104 N N . LEU E 1 194 ? 21.690 -40.358 -31.259 1.00 24.62 191 LEU E N 1
ATOM 9105 C CA . LEU E 1 194 ? 20.664 -41.391 -31.306 1.00 22.99 191 LEU E CA 1
ATOM 9106 C C . LEU E 1 194 ? 19.309 -40.802 -31.684 1.00 24.59 191 LEU E C 1
ATOM 9107 O O . LEU E 1 194 ? 18.500 -41.463 -32.357 1.00 27.64 191 LEU E O 1
ATOM 9112 N N . PHE E 1 195 ? 19.066 -39.558 -31.255 1.00 22.34 192 PHE E N 1
ATOM 9113 C CA . PHE E 1 195 ? 17.876 -38.807 -31.672 1.00 24.70 192 PHE E CA 1
ATOM 9114 C C . PHE E 1 195 ? 17.875 -38.721 -33.205 1.00 29.09 192 PHE E C 1
ATOM 9115 O O . PHE E 1 195 ? 16.931 -39.158 -33.868 1.00 28.09 192 PHE E O 1
ATOM 9123 N N . ALA E 1 196 ? 18.949 -38.174 -33.764 1.00 26.43 193 ALA E N 1
ATOM 9124 C CA . ALA E 1 196 ? 19.106 -38.094 -35.211 1.00 27.19 193 ALA E CA 1
ATOM 9125 C C . ALA E 1 196 ? 18.899 -39.440 -35.896 1.00 29.25 193 ALA E C 1
ATOM 9126 O O . ALA E 1 196 ? 18.147 -39.536 -36.867 1.00 28.14 193 ALA E O 1
ATOM 9128 N N . PHE E 1 197 ? 19.562 -40.486 -35.419 1.00 22.60 194 PHE E N 1
ATOM 9129 C CA . PHE E 1 197 ? 19.500 -41.726 -36.187 1.00 30.02 194 PHE E CA 1
ATOM 9130 C C . PHE E 1 197 ? 18.147 -42.432 -36.093 1.00 27.87 194 PHE E C 1
ATOM 9131 O O . PHE E 1 197 ? 17.633 -42.933 -37.097 1.00 28.37 194 PHE E O 1
ATOM 9139 N N . ILE E 1 198 ? 17.561 -42.444 -34.908 1.00 26.65 195 ILE E N 1
ATOM 9140 C CA . ILE E 1 198 ? 16.250 -43.072 -34.740 1.00 28.59 195 ILE E CA 1
ATOM 9141 C C . ILE E 1 198 ? 15.169 -42.302 -35.496 1.00 30.99 195 ILE E C 1
ATOM 9142 O O . ILE E 1 198 ? 14.415 -42.872 -36.290 1.00 29.66 195 ILE E O 1
ATOM 9147 N N . THR E 1 199 ? 15.090 -40.998 -35.256 1.00 26.78 196 THR E N 1
ATOM 9148 C CA . THR E 1 199 ? 14.035 -40.211 -35.890 1.00 26.68 196 THR E CA 1
ATOM 9149 C C . THR E 1 199 ? 14.187 -40.123 -37.412 1.00 28.03 196 THR E C 1
ATOM 9150 O O . THR E 1 199 ? 13.192 -40.060 -38.137 1.00 26.69 196 THR E O 1
ATOM 9154 N N . SER E 1 200 ? 15.421 -40.130 -37.907 1.00 28.34 197 SER E N 1
ATOM 9155 C CA . SER E 1 200 ? 15.636 -40.081 -39.358 1.00 33.34 197 SER E CA 1
ATOM 9156 C C . SER E 1 200 ? 15.310 -41.407 -40.059 1.00 34.47 197 SER E C 1
ATOM 9157 O O . SER E 1 200 ? 15.249 -41.464 -41.286 1.00 36.28 197 SER E O 1
ATOM 9160 N N . GLY E 1 201 ? 15.122 -42.466 -39.276 1.00 30.55 198 GLY E N 1
ATOM 9161 C CA . GLY E 1 201 ? 14.826 -43.786 -39.812 1.00 26.04 198 GLY E CA 1
ATOM 9162 C C . GLY E 1 201 ? 16.048 -44.634 -40.184 1.00 29.40 198 GLY E C 1
ATOM 9163 O O . GLY E 1 201 ? 15.947 -45.486 -41.055 1.00 27.89 198 GLY E O 1
ATOM 9164 N N . PHE E 1 202 ? 17.194 -44.439 -39.526 1.00 29.17 199 PHE E N 1
ATOM 9165 C CA . PHE E 1 202 ? 18.384 -45.290 -39.814 1.00 27.41 199 PHE E CA 1
ATOM 9166 C C . PHE E 1 202 ? 18.397 -46.605 -38.994 1.00 29.80 199 PHE E C 1
ATOM 9167 O O . PHE E 1 202 ? 17.598 -46.780 -38.081 1.00 31.61 199 PHE E O 1
ATOM 9175 N N . GLU E 1 203 ? 19.282 -47.538 -39.334 1.00 25.15 200 GLU E N 1
ATOM 9176 C CA . GLU E 1 203 ? 19.173 -48.894 -38.786 1.00 27.00 200 GLU E CA 1
ATOM 9177 C C . GLU E 1 203 ? 20.421 -49.380 -38.062 1.00 25.59 200 GLU E C 1
ATOM 9178 O O . GLU E 1 203 ? 21.509 -49.336 -38.612 1.00 26.88 200 GLU E O 1
ATOM 9184 N N . HIS E 1 204 ? 20.225 -49.906 -36.855 1.00 29.31 201 HIS E N 1
ATOM 9185 C CA . HIS E 1 204 ? 21.311 -50.367 -35.987 1.00 24.65 201 HIS E CA 1
ATOM 9186 C C . HIS E 1 204 ? 21.203 -51.888 -35.831 1.00 28.70 201 HIS E C 1
ATOM 9187 O O . HIS E 1 204 ? 20.189 -52.404 -35.341 1.00 27.89 201 HIS E O 1
ATOM 9194 N N . SER E 1 205 ? 22.232 -52.619 -36.256 1.00 24.21 202 SER E N 1
ATOM 9195 C CA . SER E 1 205 ? 22.149 -54.072 -36.232 1.00 30.67 202 SER E CA 1
ATOM 9196 C C . SER E 1 205 ? 21.864 -54.611 -34.837 1.00 29.27 202 SER E C 1
ATOM 9197 O O . SER E 1 205 ? 21.036 -55.490 -34.679 1.00 28.66 202 SER E O 1
ATOM 9200 N N . VAL E 1 206 ? 22.573 -54.107 -33.833 1.00 29.88 203 VAL E N 1
ATOM 9201 C CA . VAL E 1 206 ? 22.429 -54.628 -32.470 1.00 30.25 203 VAL E CA 1
ATOM 9202 C C . VAL E 1 206 ? 21.065 -54.317 -31.849 1.00 27.40 203 VAL E C 1
ATOM 9203 O O . VAL E 1 206 ? 20.462 -55.173 -31.187 1.00 30.19 203 VAL E O 1
ATOM 9207 N N . ALA E 1 207 ? 20.560 -53.109 -32.076 1.00 24.99 204 ALA E N 1
ATOM 9208 C CA . ALA E 1 207 ? 19.193 -52.807 -31.673 1.00 29.52 204 ALA E CA 1
ATOM 9209 C C . ALA E 1 207 ? 18.214 -53.767 -32.355 1.00 33.19 204 ALA E C 1
ATOM 9210 O O . ALA E 1 207 ? 17.282 -54.265 -31.725 1.00 26.18 204 ALA E O 1
ATOM 9212 N N . ASN E 1 208 ? 18.441 -54.059 -33.632 1.00 27.93 205 ASN E N 1
ATOM 9213 C CA . ASN E 1 208 ? 17.538 -54.952 -34.347 1.00 25.72 205 ASN E CA 1
ATOM 9214 C C . ASN E 1 208 ? 17.528 -56.374 -33.777 1.00 29.56 205 ASN E C 1
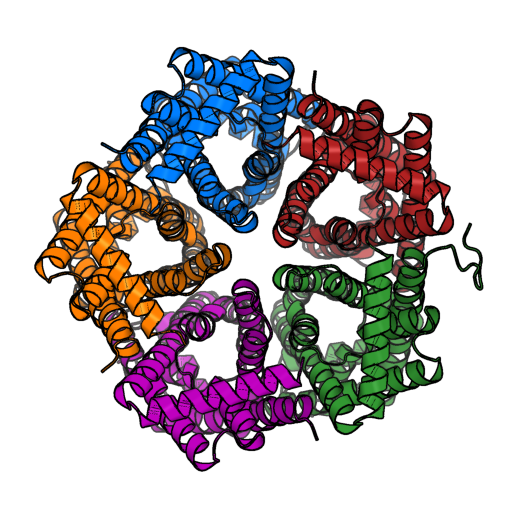ATOM 9215 O O . ASN E 1 208 ? 16.540 -57.105 -33.915 1.00 29.19 205 ASN E O 1
ATOM 9220 N N . MET E 1 209 ? 18.617 -56.774 -33.127 1.00 28.45 206 MET E N 1
ATOM 9221 C CA . MET E 1 209 ? 18.643 -58.103 -32.514 1.00 27.75 206 MET E CA 1
ATOM 9222 C C . MET E 1 209 ? 17.572 -58.248 -31.435 1.00 31.46 206 MET E C 1
ATOM 9223 O O . MET E 1 209 ? 16.982 -59.325 -31.286 1.00 29.40 206 MET E O 1
ATOM 9228 N N . THR E 1 210 ? 17.327 -57.171 -30.687 1.00 28.69 207 THR E N 1
ATOM 9229 C CA . THR E 1 210 ? 16.294 -57.190 -29.649 1.00 31.07 207 THR E CA 1
ATOM 9230 C C . THR E 1 210 ? 14.899 -57.153 -30.275 1.00 34.04 207 THR E C 1
ATOM 9231 O O . THR E 1 210 ? 13.994 -57.884 -29.850 1.00 33.26 207 THR E O 1
ATOM 9235 N N . ILE E 1 211 ? 14.731 -56.338 -31.313 1.00 27.42 208 ILE E N 1
ATOM 9236 C CA . ILE E 1 211 ? 13.490 -56.376 -32.075 1.00 30.85 208 ILE E CA 1
ATOM 9237 C C . ILE E 1 211 ? 13.108 -57.810 -32.502 1.00 37.52 208 ILE E C 1
ATOM 9238 O O . ILE E 1 211 ? 11.957 -58.235 -32.346 1.00 31.65 208 ILE E O 1
ATOM 9243 N N . TYR E 1 212 ? 14.074 -58.548 -33.053 1.00 30.49 209 TYR E N 1
ATOM 9244 C CA . TYR E 1 212 ? 13.819 -59.900 -33.503 1.00 28.14 209 TYR E CA 1
ATOM 9245 C C . TYR E 1 212 ? 13.769 -60.939 -32.371 1.00 36.74 209 TYR E C 1
ATOM 9246 O O . TYR E 1 212 ? 13.042 -61.926 -32.468 1.00 32.92 209 TYR E O 1
ATOM 9255 N N A SER E 1 213 ? 14.528 -60.724 -31.301 0.61 31.04 210 SER E N 1
ATOM 9256 N N B SER E 1 213 ? 14.543 -60.716 -31.315 0.39 31.63 210 SER E N 1
ATOM 9257 C CA A SER E 1 213 ? 14.476 -61.663 -30.187 0.61 33.12 210 SER E CA 1
ATOM 9258 C CA B SER E 1 213 ? 14.501 -61.606 -30.165 0.39 32.70 210 SER E CA 1
ATOM 9259 C C A SER E 1 213 ? 13.110 -61.597 -29.501 0.61 32.09 210 SER E C 1
ATOM 9260 C C B SER E 1 213 ? 13.109 -61.587 -29.544 0.39 32.25 210 SER E C 1
ATOM 9261 O O A SER E 1 213 ? 12.524 -62.628 -29.175 0.61 34.51 210 SER E O 1
ATOM 9262 O O B SER E 1 213 ? 12.512 -62.635 -29.299 0.39 34.29 210 SER E O 1
ATOM 9267 N N . VAL E 1 214 ? 12.593 -60.389 -29.295 1.00 29.36 211 VAL E N 1
ATOM 9268 C CA . VAL E 1 214 ? 11.256 -60.239 -28.707 1.00 33.06 211 VAL E CA 1
ATOM 9269 C C . VAL E 1 214 ? 10.216 -60.853 -29.654 1.00 33.12 211 VAL E C 1
ATOM 9270 O O . VAL E 1 214 ? 9.340 -61.611 -29.238 1.00 33.72 211 VAL E O 1
ATOM 9274 N N . SER E 1 215 ? 10.343 -60.548 -30.937 1.00 36.35 212 SER E N 1
ATOM 9275 C CA . SER E 1 215 ? 9.347 -60.978 -31.904 1.00 44.51 212 SER E CA 1
ATOM 9276 C C . SER E 1 215 ? 9.313 -62.489 -32.035 1.00 46.94 212 SER E C 1
ATOM 9277 O O . SER E 1 215 ? 8.237 -63.073 -32.081 1.00 47.40 212 SER E O 1
ATOM 9280 N N . LEU E 1 216 ? 10.479 -63.125 -32.036 1.00 41.78 213 LEU E N 1
ATOM 9281 C CA . LEU E 1 216 ? 10.528 -64.568 -32.164 1.00 45.04 213 LEU E CA 1
ATOM 9282 C C . LEU E 1 216 ? 10.170 -65.312 -30.856 1.00 43.05 213 LEU E C 1
ATOM 9283 O O . LEU E 1 216 ? 9.527 -66.367 -30.901 1.00 40.83 213 LEU E O 1
ATOM 9288 N N . PHE E 1 217 ? 10.547 -64.769 -29.699 1.00 38.67 214 PHE E N 1
ATOM 9289 C CA . PHE E 1 217 ? 10.135 -65.387 -28.430 1.00 42.25 214 PHE E CA 1
ATOM 9290 C C . PHE E 1 217 ? 8.655 -65.151 -28.049 1.00 47.19 214 PHE E C 1
ATOM 9291 O O . PHE E 1 217 ? 8.060 -65.977 -27.363 1.00 48.69 214 PHE E O 1
ATOM 9299 N N . SER E 1 218 ? 8.060 -64.036 -28.463 1.00 51.43 215 SER E N 1
ATOM 9300 C CA . SER E 1 218 ? 6.647 -63.811 -28.146 1.00 52.12 215 SER E CA 1
ATOM 9301 C C . SER E 1 218 ? 5.717 -64.725 -28.953 1.00 61.15 215 SER E C 1
ATOM 9302 O O . SER E 1 218 ? 5.727 -64.714 -30.182 1.00 52.72 215 SER E O 1
ATOM 9305 N N . PRO E 1 219 ? 4.934 -65.558 -28.250 1.00 66.97 216 PRO E N 1
ATOM 9306 C CA . PRO E 1 219 ? 3.980 -66.420 -28.957 1.00 73.59 216 PRO E CA 1
ATOM 9307 C C . PRO E 1 219 ? 2.891 -65.655 -29.731 1.00 70.47 216 PRO E C 1
ATOM 9308 O O . PRO E 1 219 ? 2.213 -66.277 -30.549 1.00 74.19 216 PRO E O 1
ATOM 9312 N N . THR E 1 220 ? 2.737 -64.350 -29.510 1.00 72.48 217 THR E N 1
ATOM 9313 C CA . THR E 1 220 ? 1.806 -63.551 -30.334 1.00 78.68 217 THR E CA 1
ATOM 9314 C C . THR E 1 220 ? 2.154 -63.397 -31.850 1.00 75.03 217 THR E C 1
ATOM 9315 O O . THR E 1 220 ? 3.276 -63.000 -32.232 1.00 56.97 217 THR E O 1
ATOM 9319 N N . ILE E 1 221 ? 1.159 -63.727 -32.688 1.00 81.85 218 ILE E N 1
ATOM 9320 C CA . ILE E 1 221 ? 1.321 -63.993 -34.131 1.00 80.35 218 ILE E CA 1
ATOM 9321 C C . ILE E 1 221 ? 1.839 -62.819 -34.959 1.00 75.90 218 ILE E C 1
ATOM 9322 O O . ILE E 1 221 ? 1.201 -61.771 -35.008 1.00 59.58 218 ILE E O 1
ATOM 9327 N N . SER E 1 222 ? 2.994 -63.008 -35.604 1.00 82.00 219 SER E N 1
ATOM 9328 C CA . SER E 1 222 ? 3.533 -62.021 -36.541 1.00 73.07 219 SER E CA 1
ATOM 9329 C C . SER E 1 222 ? 3.806 -62.640 -37.903 1.00 68.32 219 SER E C 1
ATOM 9330 O O . SER E 1 222 ? 3.617 -63.847 -38.112 1.00 55.33 219 SER E O 1
ATOM 9333 N N . THR E 1 223 ? 4.264 -61.800 -38.826 1.00 73.09 220 THR E N 1
ATOM 9334 C CA . THR E 1 223 ? 4.536 -62.224 -40.191 1.00 76.80 220 THR E CA 1
ATOM 9335 C C . THR E 1 223 ? 6.056 -62.172 -40.432 1.00 71.46 220 THR E C 1
ATOM 9336 O O . THR E 1 223 ? 6.524 -61.934 -41.548 1.00 86.22 220 THR E O 1
ATOM 9340 N N . VAL E 1 224 ? 6.826 -62.434 -39.375 1.00 55.86 221 VAL E N 1
ATOM 9341 C CA . VAL E 1 224 ? 8.292 -62.343 -39.447 1.00 55.87 221 VAL E CA 1
ATOM 9342 C C . VAL E 1 224 ? 9.075 -63.568 -40.002 1.00 69.57 221 VAL E C 1
ATOM 9343 O O . VAL E 1 224 ? 9.500 -63.551 -41.161 1.00 76.38 221 VAL E O 1
ATOM 9347 N N . THR E 1 225 ? 9.287 -64.599 -39.189 1.00 61.61 222 THR E N 1
ATOM 9348 C CA . THR E 1 225 ? 10.195 -65.721 -39.541 1.00 62.64 222 THR E CA 1
ATOM 9349 C C . THR E 1 225 ? 11.697 -65.469 -39.324 1.00 59.75 222 THR E C 1
ATOM 9350 O O . THR E 1 225 ? 12.210 -64.371 -39.562 1.00 54.26 222 THR E O 1
ATOM 9354 N N . ILE E 1 226 ? 12.407 -66.514 -38.910 1.00 53.63 223 ILE E N 1
ATOM 9355 C CA . ILE E 1 226 ? 13.838 -66.406 -38.646 1.00 58.85 223 ILE E CA 1
ATOM 9356 C C . ILE E 1 226 ? 14.626 -65.993 -39.900 1.00 51.80 223 ILE E C 1
ATOM 9357 O O . ILE E 1 226 ? 15.564 -65.188 -39.825 1.00 43.53 223 ILE E O 1
ATOM 9362 N N . GLY E 1 227 ? 14.218 -66.518 -41.049 1.00 45.86 224 GLY E N 1
ATOM 9363 C CA . GLY E 1 227 ? 14.822 -66.144 -42.319 1.00 50.44 224 GLY E CA 1
ATOM 9364 C C . GLY E 1 227 ? 14.777 -64.644 -42.580 1.00 51.04 224 GLY E C 1
ATOM 9365 O O . GLY E 1 227 ? 15.753 -64.061 -43.059 1.00 45.77 224 GLY E O 1
ATOM 9366 N N . GLY E 1 228 ? 13.640 -64.020 -42.269 1.00 47.60 225 GLY E N 1
ATOM 9367 C CA . GLY E 1 228 ? 13.485 -62.586 -42.442 1.00 37.88 225 GLY E CA 1
ATOM 9368 C C . GLY E 1 228 ? 14.375 -61.799 -41.501 1.00 39.88 225 GLY E C 1
ATOM 9369 O O . GLY E 1 228 ? 14.986 -60.792 -41.884 1.00 40.38 225 GLY E O 1
ATOM 9370 N N . ALA E 1 229 ? 14.451 -62.259 -40.257 1.00 41.08 226 ALA E N 1
ATOM 9371 C CA . ALA E 1 229 ? 15.279 -61.613 -39.248 1.00 39.68 226 ALA E CA 1
ATOM 9372 C C . ALA E 1 229 ? 16.749 -61.660 -39.647 1.00 40.50 226 ALA E C 1
ATOM 9373 O O . ALA E 1 229 ? 17.445 -60.646 -39.608 1.00 35.50 226 ALA E O 1
ATOM 9375 N N . ILE E 1 230 ? 17.215 -62.843 -40.033 1.00 41.35 227 ILE E N 1
ATOM 9376 C CA . ILE E 1 230 ? 18.596 -63.013 -40.465 1.00 40.63 227 ILE E CA 1
ATOM 9377 C C . ILE E 1 230 ? 18.890 -62.120 -41.664 1.00 39.27 227 ILE E C 1
ATOM 9378 O O . ILE E 1 230 ? 19.952 -61.505 -41.746 1.00 36.21 227 ILE E O 1
ATOM 9383 N N . TYR E 1 231 ? 17.940 -62.051 -42.589 1.00 41.48 228 TYR E N 1
ATOM 9384 C CA . TYR E 1 231 ? 18.082 -61.204 -43.765 1.00 43.07 228 TYR E CA 1
ATOM 9385 C C . TYR E 1 231 ? 18.328 -59.758 -43.353 1.00 41.09 228 TYR E C 1
ATOM 9386 O O . TYR E 1 231 ? 19.307 -59.143 -43.771 1.00 36.45 228 TYR E O 1
ATOM 9395 N N . ASN E 1 232 ? 17.435 -59.221 -42.528 1.00 39.83 229 ASN E N 1
ATOM 9396 C CA . ASN E 1 232 ? 17.583 -57.859 -42.040 1.00 35.37 229 ASN E CA 1
ATOM 9397 C C . ASN E 1 232 ? 18.911 -57.645 -41.306 1.00 38.04 229 ASN E C 1
ATOM 9398 O O . ASN E 1 232 ? 19.601 -56.644 -41.530 1.00 30.76 229 ASN E O 1
ATOM 9403 N N . LEU E 1 233 ? 19.270 -58.582 -40.431 1.00 34.85 230 LEU E N 1
ATOM 9404 C CA . LEU E 1 233 ? 20.482 -58.409 -39.628 1.00 39.39 230 LEU E CA 1
ATOM 9405 C C . LEU E 1 233 ? 21.724 -58.348 -40.507 1.00 37.56 230 LEU E C 1
ATOM 9406 O O . LEU E 1 233 ? 22.619 -57.529 -40.269 1.00 35.71 230 LEU E O 1
ATOM 9411 N N . VAL E 1 234 ? 21.777 -59.213 -41.516 1.00 36.08 231 VAL E N 1
ATOM 9412 C CA . VAL E 1 234 ? 22.915 -59.236 -42.424 1.00 35.42 231 VAL E CA 1
ATOM 9413 C C . VAL E 1 234 ? 23.049 -57.903 -43.183 1.00 33.42 231 VAL E C 1
ATOM 9414 O O . VAL E 1 234 ? 24.099 -57.268 -43.142 1.00 34.17 231 VAL E O 1
ATOM 9418 N N . ALA E 1 235 ? 21.988 -57.483 -43.867 1.00 33.79 232 ALA E N 1
ATOM 9419 C CA . ALA E 1 235 ? 22.008 -56.224 -44.609 1.00 33.85 232 ALA E CA 1
ATOM 9420 C C . ALA E 1 235 ? 22.418 -55.034 -43.721 1.00 34.94 232 ALA E C 1
ATOM 9421 O O . ALA E 1 235 ? 23.264 -54.229 -44.093 1.00 34.30 232 ALA E O 1
ATOM 9423 N N . VAL E 1 236 ? 21.810 -54.921 -42.548 1.00 34.07 233 VAL E N 1
ATOM 9424 C CA . VAL E 1 236 ? 22.087 -53.792 -41.670 1.00 32.51 233 VAL E CA 1
ATOM 9425 C C . VAL E 1 236 ? 23.506 -53.881 -41.056 1.00 31.42 233 VAL E C 1
ATOM 9426 O O . VAL E 1 236 ? 24.212 -52.882 -40.943 1.00 32.27 233 VAL E O 1
ATOM 9430 N N . THR E 1 237 ? 23.915 -55.080 -40.669 1.00 28.04 234 THR E N 1
ATOM 9431 C CA . THR E 1 237 ? 25.269 -55.291 -40.161 1.00 30.77 234 THR E CA 1
ATOM 9432 C C . THR E 1 237 ? 26.318 -54.828 -41.194 1.00 35.72 234 THR E C 1
ATOM 9433 O O . THR E 1 237 ? 27.291 -54.136 -40.857 1.00 33.05 234 THR E O 1
ATOM 9437 N N . LEU E 1 238 ? 26.106 -55.205 -42.451 1.00 33.06 235 LEU E N 1
ATOM 9438 C CA . LEU E 1 238 ? 26.997 -54.807 -43.538 1.00 32.87 235 LEU E CA 1
ATOM 9439 C C . LEU E 1 238 ? 27.031 -53.295 -43.720 1.00 32.58 235 LEU E C 1
ATOM 9440 O O . LEU E 1 238 ? 28.103 -52.720 -43.916 1.00 34.87 235 LEU E O 1
ATOM 9445 N N . GLY E 1 239 ? 25.864 -52.649 -43.665 1.00 29.93 236 GLY E N 1
ATOM 9446 C CA . GLY E 1 239 ? 25.817 -51.200 -43.760 1.00 27.80 236 GLY E CA 1
ATOM 9447 C C . GLY E 1 239 ? 26.536 -50.580 -42.561 1.00 32.14 236 GLY E C 1
ATOM 9448 O O . GLY E 1 239 ? 27.319 -49.638 -42.712 1.00 28.48 236 GLY E O 1
ATOM 9449 N N . ASN E 1 240 ? 26.260 -51.096 -41.365 1.00 26.48 237 ASN E N 1
ATOM 9450 C CA . ASN E 1 240 ? 26.904 -50.577 -40.149 1.00 29.14 237 ASN E CA 1
ATOM 9451 C C . ASN E 1 240 ? 28.433 -50.643 -40.284 1.00 30.69 237 ASN E C 1
ATOM 9452 O O . ASN E 1 240 ? 29.154 -49.713 -39.898 1.00 30.35 237 ASN E O 1
ATOM 9457 N N . ILE E 1 241 ? 28.930 -51.764 -40.800 1.00 31.59 238 ILE E N 1
ATOM 9458 C CA . ILE E 1 241 ? 30.371 -51.944 -40.930 1.00 32.31 238 ILE E CA 1
ATOM 9459 C C . ILE E 1 241 ? 30.960 -50.878 -41.846 1.00 38.59 238 ILE E C 1
ATOM 9460 O O . ILE E 1 241 ? 32.012 -50.293 -41.543 1.00 34.69 238 ILE E O 1
ATOM 9465 N N . VAL E 1 242 ? 30.278 -50.617 -42.962 1.00 37.95 239 VAL E N 1
ATOM 9466 C CA . VAL E 1 242 ? 30.761 -49.625 -43.916 1.00 37.33 239 VAL E CA 1
ATOM 9467 C C . VAL E 1 242 ? 30.783 -48.235 -43.275 1.00 35.00 239 VAL E C 1
ATOM 9468 O O . VAL E 1 242 ? 31.761 -47.496 -43.406 1.00 32.73 239 VAL E O 1
ATOM 9472 N N . GLY E 1 243 ? 29.710 -47.886 -42.573 1.00 28.48 240 GLY E N 1
ATOM 9473 C CA . GLY E 1 243 ? 29.628 -46.585 -41.923 1.00 30.45 240 GLY E CA 1
ATOM 9474 C C . GLY E 1 243 ? 30.702 -46.386 -40.861 1.00 36.20 240 GLY E C 1
ATOM 9475 O O . GLY E 1 243 ? 31.337 -45.326 -40.795 1.00 37.24 240 GLY E O 1
ATOM 9476 N N . GLY E 1 244 ? 30.909 -47.406 -40.027 1.00 33.80 241 GLY E N 1
ATOM 9477 C CA . GLY E 1 244 ? 31.856 -47.308 -38.926 1.00 31.38 241 GLY E CA 1
ATOM 9478 C C . GLY E 1 244 ? 33.312 -47.420 -39.369 1.00 31.01 241 GLY E C 1
ATOM 9479 O O . GLY E 1 244 ? 34.164 -46.684 -38.889 1.00 34.21 241 GLY E O 1
ATOM 9480 N N . ALA E 1 245 ? 33.597 -48.333 -40.292 1.00 31.80 242 ALA E N 1
ATOM 9481 C CA . ALA E 1 245 ? 34.973 -48.615 -40.679 1.00 34.33 242 ALA E CA 1
ATOM 9482 C C . ALA E 1 245 ? 35.461 -47.749 -41.839 1.00 42.57 242 ALA E C 1
ATOM 9483 O O . ALA E 1 245 ? 36.548 -47.171 -41.774 1.00 37.35 242 ALA E O 1
ATOM 9485 N N . LEU E 1 246 ? 34.660 -47.669 -42.899 1.00 38.77 243 LEU E N 1
ATOM 9486 C CA . LEU E 1 246 ? 35.083 -46.970 -44.112 1.00 37.06 243 LEU E CA 1
ATOM 9487 C C . LEU E 1 246 ? 34.942 -45.454 -44.013 1.00 37.60 243 LEU E C 1
ATOM 9488 O O . LEU E 1 246 ? 35.721 -44.716 -44.629 1.00 41.34 243 LEU E O 1
ATOM 9493 N N . PHE E 1 247 ? 33.942 -44.982 -43.269 1.00 33.29 244 PHE E N 1
ATOM 9494 C CA . PHE E 1 247 ? 33.829 -43.549 -43.023 1.00 33.03 244 PHE E CA 1
ATOM 9495 C C . PHE E 1 247 ? 34.568 -43.144 -41.752 1.00 33.63 244 PHE E C 1
ATOM 9496 O O . PHE E 1 247 ? 35.550 -42.405 -41.815 1.00 35.30 244 PHE E O 1
ATOM 9504 N N . MET E 1 248 ? 34.092 -43.620 -40.605 1.00 30.46 245 MET E N 1
ATOM 9505 C CA . MET E 1 248 ? 34.588 -43.117 -39.321 1.00 31.03 245 MET E CA 1
ATOM 9506 C C . MET E 1 248 ? 36.008 -43.607 -39.017 1.00 35.21 245 MET E C 1
ATOM 9507 O O . MET E 1 248 ? 36.877 -42.811 -38.658 1.00 37.56 245 MET E O 1
ATOM 9512 N N . GLY E 1 249 ? 36.239 -44.906 -39.184 1.00 31.62 246 GLY E N 1
ATOM 9513 C CA . GLY E 1 249 ? 37.551 -45.499 -38.956 1.00 32.91 246 GLY E CA 1
ATOM 9514 C C . GLY E 1 249 ? 38.635 -44.942 -39.881 1.00 38.55 246 GLY E C 1
ATOM 9515 O O . GLY E 1 249 ? 39.648 -44.417 -39.424 1.00 38.73 246 GLY E O 1
ATOM 9516 N N . LEU E 1 250 ? 38.426 -45.053 -41.186 1.00 33.35 247 LEU E N 1
ATOM 9517 C CA . LEU E 1 250 ? 39.362 -44.482 -42.155 1.00 35.49 247 LEU E CA 1
ATOM 9518 C C . LEU E 1 250 ? 39.532 -42.959 -42.009 1.00 38.00 247 LEU E C 1
ATOM 9519 O O . LEU E 1 250 ? 40.650 -42.429 -42.074 1.00 33.78 247 LEU E O 1
ATOM 9524 N N . GLY E 1 251 ? 38.421 -42.254 -41.814 1.00 34.38 248 GLY E N 1
ATOM 9525 C CA . GLY E 1 251 ? 38.460 -40.810 -41.689 1.00 33.23 248 GLY E CA 1
ATOM 9526 C C . GLY E 1 251 ? 39.267 -40.345 -40.483 1.00 35.91 248 GLY E C 1
ATOM 9527 O O . GLY E 1 251 ? 40.113 -39.454 -40.598 1.00 35.12 248 GLY E O 1
ATOM 9528 N N . THR E 1 252 ? 39.024 -40.947 -39.324 1.00 36.23 249 THR E N 1
ATOM 9529 C CA . THR E 1 252 ? 39.758 -40.551 -38.123 1.00 36.76 249 THR E CA 1
ATOM 9530 C C . THR E 1 252 ? 41.250 -40.910 -38.241 1.00 35.32 249 THR E C 1
ATOM 9531 O O . THR E 1 252 ? 42.105 -40.185 -37.735 1.00 32.98 249 THR E O 1
ATOM 9535 N N . TYR E 1 253 ? 41.557 -42.014 -38.918 1.00 30.91 250 TYR E N 1
ATOM 9536 C CA . TYR E 1 253 ? 42.951 -42.368 -39.169 1.00 34.87 250 TYR E CA 1
ATOM 9537 C C . TYR E 1 253 ? 43.620 -41.317 -40.041 1.00 34.45 250 TYR E C 1
ATOM 9538 O O . TYR E 1 253 ? 44.752 -40.894 -39.774 1.00 36.56 250 TYR E O 1
ATOM 9547 N N . ILE E 1 254 ? 42.921 -40.886 -41.085 1.00 35.35 251 ILE E N 1
ATOM 9548 C CA . ILE E 1 254 ? 43.481 -39.873 -41.974 1.00 38.69 251 ILE E CA 1
ATOM 9549 C C . ILE E 1 254 ? 43.740 -38.550 -41.255 1.00 30.84 251 ILE E C 1
ATOM 9550 O O . ILE E 1 254 ? 44.794 -37.939 -41.419 1.00 31.55 251 ILE E O 1
ATOM 9555 N N . LEU E 1 255 ? 42.783 -38.122 -40.439 1.00 32.44 252 LEU E N 1
ATOM 9556 C CA . LEU E 1 255 ? 42.926 -36.894 -39.662 1.00 31.30 252 LEU E CA 1
ATOM 9557 C C . LEU E 1 255 ? 44.109 -36.944 -38.684 1.00 32.15 252 LEU E C 1
ATOM 9558 O O . LEU E 1 255 ? 44.807 -35.944 -38.479 1.00 34.36 252 LEU E O 1
ATOM 9563 N N . GLY E 1 256 ? 44.343 -38.108 -38.087 1.00 32.73 253 GLY E N 1
ATOM 9564 C CA . GLY E 1 256 ? 45.282 -38.197 -36.980 1.00 33.56 253 GLY E CA 1
ATOM 9565 C C . GLY E 1 256 ? 46.665 -38.730 -37.293 1.00 34.22 253 GLY E C 1
ATOM 9566 O O . GLY E 1 256 ? 47.594 -38.570 -36.500 1.00 39.19 253 GLY E O 1
ATOM 9567 N N . LYS E 1 257 ? 46.819 -39.350 -38.456 1.00 33.62 254 LYS E N 1
ATOM 9568 C CA . LYS E 1 257 ? 48.078 -40.020 -38.785 1.00 36.22 254 LYS E CA 1
ATOM 9569 C C . LYS E 1 257 ? 49.214 -39.035 -39.058 1.00 42.49 254 LYS E C 1
ATOM 9570 O O . LYS E 1 257 ? 49.104 -38.153 -39.911 1.00 40.67 254 LYS E O 1
ATOM 9576 N N . GLU E 1 258 ? 50.305 -39.179 -38.318 1.00 48.27 255 GLU E N 1
ATOM 9577 C CA . GLU E 1 258 ? 51.484 -38.375 -38.595 1.00 66.76 255 GLU E CA 1
ATOM 9578 C C . GLU E 1 258 ? 52.199 -38.999 -39.792 1.00 73.00 255 GLU E C 1
ATOM 9579 O O . GLU E 1 258 ? 52.842 -40.038 -39.661 1.00 77.07 255 GLU E O 1
ATOM 9585 N N . LYS E 1 259 ? 52.057 -38.374 -40.960 1.00 80.19 256 LYS E N 1
ATOM 9586 C CA . LYS E 1 259 ? 52.560 -38.934 -42.218 1.00 87.93 256 LYS E CA 1
ATOM 9587 C C . LYS E 1 259 ? 53.956 -38.420 -42.554 1.00 90.89 256 LYS E C 1
ATOM 9588 O O . LYS E 1 259 ? 54.772 -38.173 -41.661 1.00 91.78 256 LYS E O 1
#

Solvent-accessible surface area: 40859 Å² total; per-residue (Å²): 160,43,9,81,92,8,4,54,75,0,12,87,20,0,56,93,16,10,75,43,3,100,111,23,106,91,20,0,48,34,1,0,21,21,0,0,10,1,3,0,2,0,4,0,1,1,8,9,0,0,1,34,2,78,111,52,62,33,64,62,16,115,1,16,16,0,71,9,3,2,2,2,4,0,0,4,32,11,3,2,1,1,8,4,0,5,2,0,0,4,0,7,0,0,52,50,32,179,28,11,54,125,167,36,10,61,86,0,48,55,59,0,59,72,0,0,46,72,2,0,65,53,0,0,87,9,0,26,20,0,23,43,0,73,184,19,55,24,6,102,35,0,11,98,27,0,33,58,19,22,89,35,91,91,76,9,0,45,49,30,0,5,1,0,0,1,0,2,0,0,0,12,6,0,14,48,52,8,152,36,28,13,0,41,5,39,0,0,63,18,0,2,7,0,3,33,4,4,26,10,12,8,0,0,3,5,1,0,7,4,6,0,2,67,91,3,114,82,13,108,66,19,87,117,44,13,6,98,76,0,13,75,0,0,18,81,0,0,36,33,0,0,10,101,56,0,0,73,5,4,43,46,11,2,79,129,134,160,48,10,83,89,7,3,48,71,0,15,90,19,0,58,93,33,8,78,36,4,96,110,25,122,97,29,0,48,34,1,0,23,20,0,0,9,1,2,0,2,0,4,0,1,2,8,10,0,0,1,33,1,77,108,52,65,31,63,65,13,114,1,17,17,0,70,9,2,2,1,1,5,0,0,6,42,10,3,18,11,12,8,3,0,7,2,0,0,4,0,7,0,0,54,50,35,181,29,11,55,126,168,33,9,62,83,0,46,56,59,0,58,73,0,0,43,75,2,0,60,52,0,0,88,11,1,26,19,0,23,42,0,75,174,20,51,22,4,99,34,0,10,98,27,0,36,60,19,22,90,36,91,83,77,10,0,47,46,27,0,5,1,0,0,1,0,3,0,0,0,12,7,0,16,45,51,10,148,36,27,14,0,41,5,39,0,0,64,18,0,2,6,0,2,34,4,5,23,12,10,7,0,0,3,6,2,0,8,12,2,0,3,100,73,3,113,54,11,103,68,34,88,119,46,14,14,97,75,0,18,75,0,0,18,79,0,0,40,35,0,0,16,102,43,0,0,60,5,7,42,44,16,3,79,122,237,151,30,13,79,94,8,4,52,81,0,12,86,20,0,57,97,32,9,76,51,3,99,109,20,111,89,22,0,47,33,1,0,23,18,0,0,8,1,2,0,3,0,4,1,1,1,9,10,0,0,1,37,1,78,107,55,61,35,63,61,15,116,1,16,17,0,70,10,2,1,2,1,4,0,0,5,40,10,2,35,10,13,7,3,0,6,2,0,0,4,0,6,0,0,56,52,26,165,28,10,55,128,167,36,10,62,87,0,47,53,58,0,57,72,0,0,46,74,2,0,56,54,0,0,85,11,1,22,20,0,22,44,2,78,180,22,52,23,5,100,35,5,25,103,26,0,35,59,24,17,90,32,91,84,76,11,0,46,49,32,0,5,1,0,0,1,0,2,0,0,0,13,8,0,16,47,56,8,147,36,26,13,0,41,4,39,0,0,67,16,0,2,7,0,3,31,3,4,24,12,11,7,0,0,4,6,2,0,8,13,3,0,8,96,68,12,105,51,116,41,108,19,81,122,43,13,15,95,75,0,17,74,0,0,17,79,0,0,42,40,0,0,16,104,47,0,0,61,6,8,21,30,14,1,40,101,95,157,33,43,100,78,75,115,16,181,145,42,22,131,96,8,4,78,75,0,10,74,19,0,60,94,31,8,78,39,2,97,57,1,97,44,13,0,47,37,1,0,22,19,0,0,9,2,2,0,2,0,4,0,1,1,8,9,0,0,1,33,2,77,109,52,63,32,64,66,15,112,2,17,17,0,72,8,3,2,1,2,5,0,0,5,40,10,3,27,10,14,7,4,0,7,1,0,0,3,0,7,0,0,56,50,38,178,28,12,53,128,170,36,8,63,87,0,47,54,55,0,59,72,0,0,45,73,2,0,66,53,0,0,85,10,1,26,22,0,22,44,2,91,179,22,52,21,6,106,33,4,18,103,25,0,23,60,22,15,92,30,91,89,75,9,0,48,49,31,0,6,1,0,0,2,0,3,0,0,0,10,6,0,13,47,53,12,153,34,29,15,0,40,5,37,0,0,65,18,0,1,7,0,3,30,3,5,25,12,9,7,0,0,3,5,2,0,7,5,4,0,11,75,85,14,120,44,163,23,121,12,84,118,42,16,3,95,77,0,16,74,0,0,18,79,0,0,42,37,0,0,16,107,46,1,0,63,6,5,31,34,16,4,46,93,175,88,35,98,95,8,3,48,73,0,13,85,19,0,56,96,32,10,79,40,2,100,109,23,110,94,31,0,47,34,1,0,22,19,0,0,9,2,3,0,2,0,4,0,1,1,9,8,0,0,1,31,2,76,109,52,64,32,65,64,15,115,1,17,16,0,70,10,2,2,0,2,5,0,0,5,40,9,3,24,10,13,7,4,0,6,2,0,0,4,0,8,0,0,47,50,32,174,28,14,51,127,167,36,10,66,90,0,46,55,58,0,57,70,0,0,47,73,2,0,66,52,0,0,87,12,1,26,22,0,22,41,2,90,174,23,54,22,5,106,33,3,17,101,27,0,19,58,20,17,90,35,92,86,76,10,0,47,50,29,0,6,1,0,0,0,0,3,0,0,0,12,7,0,15,47,57,9,150,36,26,14,0,38,4,37,0,0,65,19,0,2,8,0,3,31,3,4,26,12,11,8,0,0,3,6,2,0,6,5,5,0,10,86,85,15,120,43,171,43,113,10,92,118,44,15,3,90,74,0,15,75,0,0,17,79,0,0,40,39,0,0,17,105,43,0,0,62,6,7,32,32,16,3,65,128,159

Nearest PDB structures (foldseek):
  3tds-assembly1_A  TM=1.003E+00  e=1.779E-33  Clostridioides difficile 630
  3tdx-assembly1_B  TM=1.003E+00  e=3.470E-33  Clostridioides difficile 630
  3te0-assembly1_C  TM=1.001E+00  e=3.319E-33  Clostridioides difficile 630
  3te2-assembly1_C  TM=1.002E+00  e=7.733E-33  Clostridioides difficile 630
  3tdo-assembly1_C  TM=1.001E+00  e=8.837E-33  Clostridioides difficile 630

Sequence (1293 aa):
RAHKETLDKLTNAAINKINLLNTSKVKYLVSSAFAGLYVGIGILLIFTIGGLLTDAGSPMTKIVMGLSFAIALSLVIMTGTELFTGNNMVMSAGMLNKGVSIKDTSKIWAYSWVGNLIGALVLGIIFVGTGLVDKGPVAEFFANTAASEASMPFTALFFRGILCNILVCVSVLCSFRTNSDTAKIIMIFLCLFAFITSGFEHSVANMTIYSSVSLFSPTISTVTIGGAIYNLVAVTLGNIVGGALFMGLGTYILGKEKRAHKETLDKLTNAAINKINLLNTSKVKYLVSSAFAGLYVGIGILLIFTIGGLLTDAGSPMTKIVMGLSFAIALSLVIMTGTELFTGNNMVMSAGMLNKGVSIKDTSKIWAYSWVGNLIGALVLGIIFVGTGLVDKGPVAEFFANTAASEASMPFTALFFRGILCNILVCVSVLCSFRTNSDTAKIIMIFLCLFAFITSGFEHSVANMTIYSSVSLLFSPTISTVTIGGAIYNLVAVTLGNIVGGALFMGLGTYILGKEKRAHKETLDKLTNAAINKINLLNTSKVKYLVSSAFAGLYVGIGILLIFTIGGLLTDAGSPMTKIVMGLSFAIALSLVIMTGTELFTGNNMVMSAGMLNKGVSIKDTSKIWAYSWVGNLIGALVLGIIFVGTGLVDKGPVAEFFANTAASEASMPFTALFFRGILCNILVCVSVLCSFRTNSDTAKIIMIFLCLFAFITSGFEHSVANMTIYSVSLFSPTISTVTIGGAIYNLVAVTLGNIVGGALFMGLGTYILGKEKLNAAAENLYRAHKETLDKLTNAAINKINLLNTSKVKYLVSSAFAGLYVGIGILLIFTIGGLLTDAGSPMTKIVMGLSFAIALSLVIMTGTELFTGNNMVMSAGMLNKGVSIKDTSKIWAYSWVGNLIGALVLGIIFVGTGLVDKGPVAEFFANTAASEASMPFTALFFRGILCNILVCVSVLCSFRTNSDTAKIIMIFLCLFAFITSGFEHSVANMTIYSSVSLFSPTISTVTIGGAIYNLVAVTLGNIVGGALFMGLGTYILGKEKAHKETLDKLTNAAINKINLLNTSKVKYLVSSAFAGLYVGIGILLIFTIGGLLTDAGSPMTKIVMGLSFAIALSSLVIMTGTELFTGNNMVMSAGMLNKGVSIKDTSKIWAYSWVGNLIGALVLGIIFVGTGLVDKGPVAEFFANTAASEASMPFTALFFRGILCNILVCVSVLCSFRTNSDTAKIIMIFLCLFAFITSGFEHSVANMTIYSSVSLFSPTISTVTIGGAIYNLVAVTLGNIVGGALFMGLGTYILGKEK

Radius of gyration: 30.24 Å; Cα contacts (8 Å, |Δi|>4): 2699; chains: 5; bounding box: 64×77×84 Å